Protein AF-A0A484NL44-F1 (afdb_monomer_lite)

Sequence (952 aa):
MLAKSSASPAGVNARIGVAIELWNLRDSLNALLQILFDLRLPQKNQSALGDEMNHSQSCSLVPGSISFALISYIIIKAGFGYLGLGSRFGLEWMTTTKMITHIKDKNLEWKCKVRVVEKRNIKDSQFSPNKYRPYILQDQEGTKVFAMANSRDIDQVDRVLDLNKTYNISNAVVLPSKYNVPPPSPHYKYIWMLSRQTYIEKAPESDQIEILNGQEDTVTTFYDFYNLIRTKTPINFMAVVLEKMPREYISVRETAKTAYDFTIVNEDMKPMLLTLWGDFAIYQGKEIICVLDSGRFPIFLGKRVIVNNFNGVSLSTRFDSMFEVNPTNSKSESLKKWRDDSIDLLKRYINLKTYKNALIALAYPPGQPKTKVVDIPEMNIQEKGVWVEVDMRIIDDVASFYIGCDYCNRKVCGPEGGNYRCLDCGNPHARAEKKYKIEVELTDETGQIVGTIFDEDFNRLLQITNTIHRSGSIDIAKLQAKLDGKKFFCEVRLDRRQFPGKSKQTYTINGVCENVKVSQSVGVQGNGFEHNMRLAPVITEEVTLSLEELIRKLIVEVDEEPSVGEDAFVWLATLIPVTADVVNARFTFETLTASSGSTLHYPAHNVFLKQIDKCLRHLQKQAKPTGIELAENEFILHVEGTATSQRVVRHIGGTSWPGRLTLTNYALYFEASGIISYEDALRLDLSKDNDQSVNPVATGLWGAPLFDKAIVYQSSQLQGVVLEFPEITSSTRREHWLALVKEIMLLHKFMMNFEVQSQVESWEMHARIILGIIRLHAAREMLRSSPPLPKGFLIFNLLDELPKGDYVLKELAGSLKMHNIYHPCSASSILKTVSVSQPSTSSTETEMIMDDAKGSSSPLLALPENVSSLEDAIFQAREEEKEINVAKATVQGVREEGIAHNILALQGLVKPFGALVPRFQEIIAREKAKNHFHGSCDNPSNNIHASLIIKF

Foldseek 3Di:
DDDDDDDDDDDDDDPDDDDPPPPPVVVVVVVVVVVVVPDDDDDDDDDDDDDDDDDDDDDDDDDDDDDDPVVVVVVVVPPPPDDDDDDDDDDPPCQDADALLPDAQPDQKHKHKWAFADWAFWAADPPDRKIKTWTWIAGLVRDIAIEIEIRVACVVVVVQHDHQFIKIKIDWRKAFQPDPDCGPHNSRGIYTYDHPRIDIGTDDPVPRRDDPDDPPQPADDLLCLLVQQPVQFFHKHKWWWQDKDLFQWADDPNDTWGKIWTWTDFPLGQIAIEIETHRCCVPVVVVQVVQVVVVDTKMKIKTRWGWHCPLATYIYDDSPIDMDIQDPDPVSVVRVVSCVVCVVVSVVCVVVVNNSLNNCSNVVLVPFDADDPVCVVVDPQAGFFHKHKWQKDFPDQFFDWAWAWPPNRHGDLDDAQDFAQDPRRRRHGTGTHTKTWTWMWTDDPNGIDIAIEIRSVVVVLCVVQVQDDPPPTGRSVSSRVSSPPWIWMWTKGWDPDDDPPDPDTYIYIHNIDTPDPPPDDDDDDDDDDDDDDDDDDDDDDPVVVVVVVVVVVVVDDDDDDDWQAQVNQLVVQPQFVQQAHNLQRSLSQCLLCVPPPRIHDPSSSVLLSVLLLVLLVVQLPDDDFPPDDADPLKGWLDKAQPPPHAWKWKADQQDIFTFMWTDILFWIWTWGDDPPHTDGTDTDTLQDDPAWDKDFFAQDNRGPRDHRFWIWIDDPVDDIIIIGDDDDPDNVVVQLVSLLSVLSNQLSVLCVVLVVPDPLLSLLSSLNQSSLSSSLSSQCVSPVVDRDRSLSRRNRSVLVPFDLSVVLSVLVSVVSVDDCSPPCSGSNNVCVVSNPDDDDDDDDDPDPPPDDDDDDDDPPDDDDPSVVVSSVSSVVRVVVVVVVVVVVVVVVVVVVVPCVVVVVVVVVVCVVVVVCVVVVVVVVVVVVVVVVPDDDDDDDDDDDDPDPPPDD

Secondary structure (DSSP, 8-state):
---------------S--SSSSSHHHHHHHHHHHHTTS--PPP-------------------------TTHHHHHHHHSSSS-------------PBPPGGG--TT-SS-EEEEEEEEEPPPEE-SSSS-EEEEEEEE-TT--EEEEEEETTTHHHHHHH--TT-EEEEESPEEEE--SSSPPSSTT--EEEEE-TTSEEEEPPGGG----TT-----BPPGGGHHHHTTT---EEEEEEEEEE-S--EEEETTEEEEEEEEEEE-TT---EEEEEETHHHHTHHHHHHHHHHTT---EEEEEEEEEE-TTSSEEEEEEEEEEEES--SHHHHHHHHHHHHTHHHHHHHHHTTGGGGHHHHHH-GGGSPBPPGGGGGGS--SSS-EEEEEEEEE--SS--EEEEETTT--B--S-TT-EE--TTT--TTEEEEEEEEEEEEEE-SS-EEEEEEEHHHHHHHHHHTT---TTS---HHHHHHHHTT--EEEEEEE-----TT-----EEEEEEEE---------------------PPP--GGGHHHHHHHHHHTT-----S--B-HHHHHHHHHH-TTS--TTTHHHHHHHHHTTTTS-B-HHHHHHHHHHHHHHHHHHHTPPPPTT----TT--EEEEESSTTSPPEEEEETTEEEEEEEEEESSEEEEEEB-SSSBPPPEEEESSS-TT-EEEEEEE-GGG-S-EEEEEEEEETTEEEEEEE---SS-SHHHHHHHHHHHHHHHHHHHHHHTT---HHHHHHHHHHHHHHHHHHHHHHHHSTTSPPPGGGT-HHHHHHHSTTHHHHHHHHHHHHTSTTTTSTTSHHHHHHHHT--SPPP--------------S---S----HHHHHHHHHHHHHHHHHHHHHHHHHHHHHHHHTTTHHHHHHHHHHHHHHHTTHHHHHHHHHHHHHHTTS-----------S-SSSS--

Organism: NCBI:txid132261

pLDDT: mean 71.72, std 23.6, range [22.48, 96.69]

Radius of gyration: 41.07 Å; chains: 1; bounding box: 102×125×121 Å

Structure (mmCIF, N/CA/C/O backbone):
data_AF-A0A484NL44-F1
#
_entry.id   AF-A0A484NL44-F1
#
loop_
_atom_site.group_PDB
_atom_site.id
_atom_site.type_symbol
_atom_site.label_atom_id
_atom_site.label_alt_id
_atom_site.label_comp_id
_atom_site.label_asym_id
_atom_site.label_entity_id
_atom_site.label_seq_id
_atom_site.pdbx_PDB_ins_code
_atom_site.Cartn_x
_atom_site.Cartn_y
_atom_site.Cartn_z
_atom_site.occupancy
_atom_site.B_iso_or_equiv
_atom_site.auth_seq_id
_atom_site.auth_comp_id
_atom_site.auth_asym_id
_atom_site.auth_atom_id
_atom_site.pdbx_PDB_model_num
ATOM 1 N N . MET A 1 1 ? 40.157 16.122 43.565 1.00 31.53 1 MET A N 1
ATOM 2 C CA . MET A 1 1 ? 39.729 17.540 43.486 1.00 31.53 1 MET A CA 1
ATOM 3 C C . MET A 1 1 ? 38.414 17.546 42.719 1.00 31.53 1 MET A C 1
ATOM 5 O O . MET A 1 1 ? 38.421 16.986 41.641 1.00 31.53 1 MET A O 1
ATOM 9 N N . LEU A 1 2 ? 37.249 18.003 43.169 1.00 30.52 2 LEU A N 1
ATOM 10 C CA . LEU A 1 2 ? 36.794 18.826 44.295 1.00 30.52 2 LEU A CA 1
ATOM 11 C C . LEU A 1 2 ? 35.565 18.161 44.949 1.00 30.52 2 LEU A C 1
ATOM 13 O O . LEU A 1 2 ? 34.982 17.234 44.397 1.00 30.52 2 LEU A O 1
ATOM 17 N N . ALA A 1 3 ? 35.224 18.610 46.152 1.00 27.98 3 ALA A N 1
ATOM 18 C CA . ALA A 1 3 ? 34.407 17.907 47.131 1.00 27.98 3 ALA A CA 1
ATOM 19 C C . ALA A 1 3 ? 33.116 18.664 47.519 1.00 27.98 3 ALA A C 1
ATOM 21 O O . ALA A 1 3 ? 33.071 19.881 47.396 1.00 27.98 3 ALA A O 1
ATOM 22 N N . LYS A 1 4 ? 32.184 17.907 48.134 1.00 31.53 4 LYS A N 1
ATOM 23 C CA . LYS A 1 4 ? 31.184 18.269 49.178 1.00 31.53 4 LYS A CA 1
ATOM 24 C C . LYS A 1 4 ? 30.001 19.194 48.823 1.00 31.53 4 LYS A C 1
ATOM 26 O O . LYS A 1 4 ? 30.199 20.367 48.554 1.00 31.53 4 LYS A O 1
ATOM 31 N N . SER A 1 5 ? 28.771 18.732 49.098 1.00 27.69 5 SER A N 1
ATOM 32 C CA . SER A 1 5 ? 28.008 18.957 50.358 1.00 27.69 5 SER A CA 1
ATOM 33 C C . SER A 1 5 ? 26.664 18.175 50.296 1.00 27.69 5 SER A C 1
ATOM 35 O O . SER A 1 5 ? 26.014 18.140 49.261 1.00 27.69 5 SER A O 1
ATOM 37 N N . SER A 1 6 ? 26.421 17.195 51.179 1.00 27.61 6 SER A N 1
ATOM 38 C CA . SER A 1 6 ? 25.741 17.232 52.496 1.00 27.61 6 SER A CA 1
ATOM 39 C C . SER A 1 6 ? 24.201 17.257 52.458 1.00 27.61 6 SER A C 1
ATOM 41 O O . SER A 1 6 ? 23.618 18.302 52.197 1.00 27.61 6 SER A O 1
ATOM 43 N N . ALA A 1 7 ? 23.565 16.134 52.822 1.00 25.75 7 ALA A N 1
ATOM 44 C CA . ALA A 1 7 ? 22.659 16.000 53.981 1.00 25.75 7 ALA A CA 1
ATOM 45 C C . ALA A 1 7 ? 21.801 14.717 53.879 1.00 25.75 7 ALA A C 1
ATOM 47 O O . ALA A 1 7 ? 21.010 14.552 52.957 1.00 25.75 7 ALA A O 1
ATOM 48 N N . SER A 1 8 ? 21.950 13.822 54.858 1.00 25.67 8 SER A N 1
ATOM 49 C CA . SER A 1 8 ? 20.957 12.797 55.237 1.00 25.67 8 SER A CA 1
ATOM 50 C C . SER A 1 8 ? 20.012 13.388 56.307 1.00 25.67 8 SER A C 1
ATOM 52 O O . SER A 1 8 ? 20.437 14.362 56.937 1.00 25.67 8 SER A O 1
ATOM 54 N N . PRO A 1 9 ? 18.828 12.811 56.622 1.00 36.47 9 PRO A N 1
ATOM 55 C CA . PRO A 1 9 ? 18.808 11.554 57.388 1.00 36.47 9 PRO A CA 1
ATOM 56 C C . PRO A 1 9 ? 17.622 10.587 57.148 1.00 36.47 9 PRO A C 1
ATOM 58 O O . PRO A 1 9 ? 16.558 10.960 56.671 1.00 36.47 9 PRO A O 1
ATOM 61 N N . ALA A 1 10 ? 17.844 9.365 57.650 1.00 25.09 10 ALA A N 1
ATOM 62 C CA . ALA A 1 10 ? 16.883 8.406 58.212 1.00 25.09 10 ALA A CA 1
ATOM 63 C C . ALA A 1 10 ? 16.116 7.439 57.282 1.00 25.09 10 ALA A C 1
ATOM 65 O O . ALA A 1 10 ? 15.280 7.834 56.478 1.00 25.09 10 ALA A O 1
ATOM 66 N N . GLY A 1 11 ? 16.325 6.134 57.534 1.00 24.89 11 GLY A N 1
ATOM 67 C CA . GLY A 1 11 ? 15.317 5.094 57.291 1.00 24.89 11 GLY A CA 1
ATOM 68 C C . GLY A 1 11 ? 15.774 3.825 56.563 1.00 24.89 11 GLY A C 1
ATOM 69 O O . GLY A 1 11 ? 15.165 3.467 55.563 1.00 24.89 11 GLY A O 1
ATOM 70 N N . VAL A 1 12 ? 16.797 3.112 57.052 1.00 26.67 12 VAL A N 1
ATOM 71 C CA . VAL A 1 12 ? 17.104 1.735 56.609 1.00 26.67 12 VAL A CA 1
ATOM 72 C C . VAL A 1 12 ? 16.779 0.766 57.741 1.00 26.67 12 VAL A C 1
ATOM 74 O O . VAL A 1 12 ? 17.467 0.764 58.755 1.00 26.67 12 VAL A O 1
ATOM 77 N N . ASN A 1 13 ? 15.724 -0.033 57.558 1.00 27.53 13 ASN A N 1
ATOM 78 C CA . ASN A 1 13 ? 15.598 -1.414 58.041 1.00 27.53 13 ASN A CA 1
ATOM 79 C C . ASN A 1 13 ? 14.288 -2.025 57.517 1.00 27.53 13 ASN A C 1
ATOM 81 O O . ASN A 1 13 ? 13.225 -1.673 58.012 1.00 27.53 13 ASN A O 1
ATOM 85 N N . ALA A 1 14 ? 14.383 -2.916 56.518 1.00 26.62 14 ALA A N 1
ATOM 86 C CA . ALA A 1 14 ? 13.523 -4.099 56.326 1.00 26.62 14 ALA A CA 1
ATOM 87 C C . ALA A 1 14 ? 13.770 -4.735 54.941 1.00 26.62 14 ALA A C 1
ATOM 89 O O . ALA A 1 14 ? 13.032 -4.510 53.985 1.00 26.62 14 ALA A O 1
ATOM 90 N N . ARG A 1 15 ? 14.812 -5.563 54.825 1.00 32.97 15 ARG A N 1
ATOM 91 C CA . ARG A 1 15 ? 14.894 -6.619 53.804 1.00 32.97 15 ARG A CA 1
ATOM 92 C C . ARG A 1 15 ? 15.578 -7.831 54.421 1.00 32.97 15 ARG A C 1
ATOM 94 O O . ARG A 1 15 ? 16.782 -7.958 54.301 1.00 32.97 15 ARG A O 1
ATOM 101 N N . ILE A 1 16 ? 14.786 -8.659 55.098 1.00 34.94 16 ILE A N 1
ATOM 102 C CA . ILE A 1 16 ? 14.888 -10.121 55.247 1.00 34.94 16 ILE A CA 1
ATOM 103 C C . ILE A 1 16 ? 13.478 -10.529 55.703 1.00 34.94 16 ILE A C 1
ATOM 105 O O . ILE A 1 16 ? 13.016 -10.047 56.733 1.00 34.94 16 ILE A O 1
ATOM 109 N N . GLY A 1 17 ? 12.772 -11.342 54.912 1.00 33.56 17 GLY A N 1
ATOM 110 C CA . GLY A 1 17 ? 11.433 -11.827 55.273 1.00 33.56 17 GLY A CA 1
ATOM 111 C C . GLY A 1 17 ? 10.410 -11.891 54.138 1.00 33.56 17 GLY A C 1
ATOM 112 O O . GLY A 1 17 ? 9.257 -11.560 54.362 1.00 33.56 17 GLY A O 1
ATOM 113 N N . VAL A 1 18 ? 10.796 -12.303 52.926 1.00 31.62 18 VAL A N 1
ATOM 114 C CA . VAL A 1 18 ? 9.834 -12.744 51.895 1.00 31.62 18 VAL A CA 1
ATOM 115 C C . VAL A 1 18 ? 10.384 -14.014 51.250 1.00 31.62 18 VAL A C 1
ATOM 117 O O . VAL A 1 18 ? 10.932 -13.991 50.155 1.00 31.62 18 VAL A O 1
ATOM 120 N N . ALA A 1 19 ? 10.327 -15.118 51.994 1.00 32.00 19 ALA A N 1
ATOM 121 C CA . ALA A 1 19 ? 10.595 -16.463 51.474 1.00 32.00 19 ALA A CA 1
ATOM 122 C C . ALA A 1 19 ? 9.832 -17.580 52.222 1.00 32.00 19 ALA A C 1
ATOM 124 O O . ALA A 1 19 ? 10.074 -18.749 51.955 1.00 32.00 19 ALA A O 1
ATOM 125 N N . ILE A 1 20 ? 8.900 -17.259 53.135 1.00 32.75 20 ILE A N 1
ATOM 126 C CA . ILE A 1 20 ? 8.171 -18.266 53.944 1.00 32.75 20 ILE A CA 1
ATOM 127 C C . ILE A 1 20 ? 6.632 -18.186 53.776 1.00 32.75 20 ILE A C 1
ATOM 129 O O . ILE A 1 20 ? 5.900 -18.938 54.401 1.00 32.75 20 ILE A O 1
ATOM 133 N N . GLU A 1 21 ? 6.099 -17.379 52.851 1.00 31.91 21 GLU A N 1
ATOM 134 C CA . GLU A 1 21 ? 4.634 -17.273 52.639 1.00 31.91 21 GLU A CA 1
ATOM 135 C C . GLU A 1 21 ? 4.099 -17.843 51.312 1.00 31.91 21 GLU A C 1
ATOM 137 O O . GLU A 1 21 ? 2.914 -17.713 51.020 1.00 31.91 21 GLU A O 1
ATOM 142 N N . LEU A 1 22 ? 4.912 -18.552 50.521 1.00 32.06 22 LEU A N 1
ATOM 143 C CA . LEU A 1 22 ? 4.447 -19.180 49.267 1.00 32.06 22 LEU A CA 1
ATOM 144 C C . LEU A 1 22 ? 4.237 -20.700 49.339 1.00 32.06 22 LEU A C 1
ATOM 146 O O . LEU A 1 22 ? 3.951 -21.325 48.321 1.00 32.06 22 LEU A O 1
ATOM 150 N N . TRP A 1 23 ? 4.295 -21.294 50.535 1.00 29.88 23 TRP A N 1
ATOM 151 C CA . TRP A 1 23 ? 3.985 -22.718 50.736 1.00 29.88 23 TRP A CA 1
ATOM 152 C C . TRP A 1 23 ? 2.584 -22.973 51.330 1.00 29.88 23 TRP A C 1
ATOM 154 O O . TRP A 1 23 ? 1.973 -23.985 51.014 1.00 29.88 23 TRP A O 1
ATOM 164 N N . ASN A 1 24 ? 1.986 -22.014 52.053 1.00 35.97 24 ASN A N 1
ATOM 165 C CA . ASN A 1 24 ? 0.683 -22.201 52.725 1.00 35.97 24 ASN A CA 1
ATOM 166 C C . ASN A 1 24 ? -0.567 -21.830 51.894 1.00 35.97 24 ASN A C 1
ATOM 168 O O . ASN A 1 24 ? -1.696 -22.039 52.346 1.00 35.97 24 ASN A O 1
ATOM 172 N N . LEU A 1 25 ? -0.410 -21.317 50.667 1.00 34.81 25 LEU A N 1
ATOM 173 C CA . LEU A 1 25 ? -1.550 -21.014 49.784 1.00 34.81 25 LEU A CA 1
ATOM 174 C C . LEU A 1 25 ? -2.018 -22.213 48.942 1.00 34.81 25 LEU A C 1
ATOM 176 O O . LEU A 1 25 ? -3.128 -22.188 48.412 1.00 34.81 25 LEU A O 1
ATOM 180 N N . ARG A 1 26 ? -1.201 -23.269 48.825 1.00 37.72 26 ARG A N 1
ATOM 181 C CA . ARG A 1 26 ? -1.528 -24.458 48.021 1.00 37.72 26 ARG A CA 1
ATOM 182 C C . ARG A 1 26 ? -2.419 -25.450 48.774 1.00 37.72 26 ARG A C 1
ATOM 184 O O . ARG A 1 26 ? -3.341 -26.000 48.179 1.00 37.72 26 ARG A O 1
ATOM 191 N N . ASP A 1 27 ? -2.226 -25.581 50.084 1.00 37.44 27 ASP A N 1
ATOM 192 C CA . ASP A 1 27 ? -3.027 -26.486 50.920 1.00 37.44 27 ASP A CA 1
ATOM 193 C C . ASP A 1 27 ? -4.414 -25.914 51.252 1.00 37.44 27 ASP A C 1
ATOM 195 O O . ASP A 1 27 ? -5.400 -26.649 51.313 1.00 37.44 27 ASP A O 1
ATOM 199 N N . SER A 1 28 ? -4.532 -24.585 51.330 1.00 36.88 28 SER A N 1
ATOM 200 C CA . SER A 1 28 ? -5.816 -23.899 51.539 1.00 36.88 28 SER A CA 1
ATOM 201 C C . SER A 1 28 ? -6.739 -23.960 50.308 1.00 36.88 28 SER A C 1
ATOM 203 O O . SER A 1 28 ? -7.961 -23.958 50.447 1.00 36.88 28 SER A O 1
ATOM 205 N N . LEU A 1 29 ? -6.174 -24.053 49.095 1.00 36.88 29 LEU A N 1
ATOM 206 C CA . LEU A 1 29 ? -6.944 -24.170 47.849 1.00 36.88 29 LEU A CA 1
ATOM 207 C C . LEU A 1 29 ? -7.453 -25.601 47.602 1.00 36.88 29 LEU A C 1
ATOM 209 O O . LEU A 1 29 ? -8.553 -25.776 47.079 1.00 36.88 29 LEU A O 1
ATOM 213 N N . ASN A 1 30 ? -6.696 -26.617 48.027 1.00 37.78 30 ASN A N 1
ATOM 214 C CA . ASN A 1 30 ? -7.100 -28.021 47.910 1.00 37.78 30 ASN A CA 1
ATOM 215 C C . ASN A 1 30 ? -8.226 -28.392 48.894 1.00 37.78 30 ASN A C 1
ATOM 217 O O . ASN A 1 30 ? -9.120 -29.154 48.534 1.00 37.78 30 ASN A O 1
ATOM 221 N N . ALA A 1 31 ? -8.258 -27.792 50.090 1.00 37.31 31 ALA A N 1
ATOM 222 C CA . ALA A 1 31 ? -9.354 -27.987 51.046 1.00 37.31 31 ALA A CA 1
ATOM 223 C C . ALA A 1 31 ? -10.687 -27.362 50.573 1.00 37.31 31 ALA A C 1
ATOM 225 O O . ALA A 1 31 ? -11.758 -27.913 50.824 1.00 37.31 31 ALA A O 1
ATOM 226 N N . LEU A 1 32 ? -10.633 -26.245 49.836 1.00 34.03 32 LEU A N 1
ATOM 227 C CA . LEU A 1 32 ? -11.811 -25.575 49.263 1.00 34.03 32 LEU A CA 1
ATOM 228 C C . LEU A 1 32 ? -12.378 -26.299 48.031 1.00 34.03 32 LEU A C 1
ATOM 230 O O . LEU A 1 32 ? -13.590 -26.286 47.816 1.00 34.03 32 LEU A O 1
ATOM 234 N N . LEU A 1 33 ? -11.526 -26.966 47.248 1.00 36.69 33 LEU A N 1
ATOM 235 C CA . LEU A 1 33 ? -11.942 -27.770 46.093 1.00 36.69 33 LEU A CA 1
ATOM 236 C C . LEU A 1 33 ? -12.595 -29.101 46.494 1.00 36.69 33 LEU A C 1
ATOM 238 O O . LEU A 1 33 ? -13.498 -29.553 45.794 1.00 36.69 33 LEU A O 1
ATOM 242 N N . GLN A 1 34 ? -12.226 -29.677 47.643 1.00 35.62 34 GLN A N 1
ATOM 243 C CA . GLN A 1 34 ? -12.843 -30.908 48.147 1.00 35.62 34 GLN A CA 1
ATOM 244 C C . GLN A 1 34 ? -14.268 -30.676 48.684 1.00 35.62 34 GLN A C 1
ATOM 246 O O . GLN A 1 34 ? -15.159 -31.487 48.457 1.00 35.62 34 GLN A O 1
ATOM 251 N N . ILE A 1 35 ? -14.523 -29.518 49.305 1.00 38.25 35 ILE A N 1
ATOM 252 C CA . ILE A 1 35 ? -15.854 -29.135 49.816 1.00 38.25 35 ILE A CA 1
ATOM 253 C C . ILE A 1 35 ? -16.832 -28.805 48.671 1.00 38.25 35 ILE A C 1
ATOM 255 O O . ILE A 1 35 ? -18.041 -28.986 48.805 1.00 38.25 35 ILE A O 1
ATOM 259 N N . LEU A 1 36 ? -16.318 -28.366 47.517 1.00 35.72 36 LEU A N 1
ATOM 260 C CA . LEU A 1 36 ? -17.119 -28.087 46.321 1.00 35.72 36 LEU A CA 1
ATOM 261 C C . LEU A 1 36 ? -17.443 -29.340 45.484 1.00 35.72 36 LEU A C 1
ATOM 263 O O . LEU A 1 36 ? -18.300 -29.257 44.604 1.00 35.72 36 LEU A O 1
ATOM 267 N N . PHE A 1 37 ? -16.813 -30.489 45.757 1.00 33.00 37 PHE A N 1
ATOM 268 C CA . PHE A 1 37 ? -17.050 -31.739 45.021 1.00 33.00 37 PHE A CA 1
ATOM 269 C C . PHE A 1 37 ? -18.104 -32.659 45.675 1.00 33.00 37 PHE A C 1
ATOM 271 O O . PHE A 1 37 ? -18.729 -33.450 44.970 1.00 33.00 37 PHE A O 1
ATOM 278 N N . ASP A 1 38 ? -18.384 -32.498 46.975 1.00 33.22 38 ASP A N 1
ATOM 279 C CA . ASP A 1 38 ? -19.302 -33.371 47.736 1.00 33.22 38 ASP A CA 1
ATOM 280 C C . ASP A 1 38 ? -20.769 -32.891 47.794 1.00 33.22 38 ASP A C 1
ATOM 282 O O . ASP A 1 38 ? -21.631 -33.561 48.362 1.00 33.22 38 ASP A O 1
ATOM 286 N N . LEU A 1 39 ? -21.114 -31.767 47.155 1.00 30.91 39 LEU A N 1
ATOM 287 C CA . LEU A 1 39 ? -22.498 -31.278 47.067 1.00 30.91 39 LEU A CA 1
ATOM 288 C C . LEU A 1 39 ? -23.065 -31.448 45.653 1.00 30.91 39 LEU A C 1
ATOM 290 O O . LEU A 1 39 ? -23.254 -30.486 44.908 1.00 30.91 39 LEU A O 1
ATOM 294 N N . ARG A 1 40 ? -23.393 -32.694 45.293 1.00 29.22 40 ARG A N 1
ATOM 295 C CA . ARG A 1 40 ? -24.214 -33.014 44.115 1.00 29.22 40 ARG A CA 1
ATOM 296 C C . ARG A 1 40 ? -25.505 -33.712 44.549 1.00 29.22 40 ARG A C 1
ATOM 298 O O . ARG A 1 40 ? -25.526 -34.904 44.827 1.00 29.22 40 ARG A O 1
ATOM 305 N N . LEU A 1 41 ? -26.592 -32.942 44.595 1.00 29.50 41 LEU A N 1
ATOM 306 C CA . LEU A 1 41 ? -27.967 -33.438 44.730 1.00 29.50 41 LEU A CA 1
ATOM 307 C C . LEU A 1 41 ? -28.404 -34.195 43.460 1.00 29.50 41 LEU A C 1
ATOM 309 O O . LEU A 1 41 ? -28.203 -33.668 42.361 1.00 29.50 41 LEU A O 1
ATOM 313 N N . PRO A 1 42 ? -29.108 -35.337 43.577 1.00 28.02 42 PRO A N 1
ATOM 314 C CA . PRO A 1 42 ? -30.051 -35.798 42.571 1.00 28.02 42 PRO A CA 1
ATOM 315 C C . PRO A 1 42 ? -31.503 -35.437 42.932 1.00 28.02 42 PRO A C 1
ATOM 317 O O . PRO A 1 42 ? -31.855 -35.136 44.071 1.00 28.02 42 PRO A O 1
ATOM 320 N N . GLN A 1 43 ? -32.326 -35.405 41.889 1.00 27.95 43 GLN A N 1
ATOM 321 C CA . GLN A 1 43 ? -33.639 -34.777 41.801 1.00 27.95 43 GLN A CA 1
ATOM 322 C C . GLN A 1 43 ? -34.786 -35.492 42.543 1.00 27.95 43 GLN A C 1
ATOM 324 O O . GLN A 1 43 ? -34.807 -36.708 42.694 1.00 27.95 43 GLN A O 1
ATOM 329 N N . LYS A 1 44 ? -35.772 -34.656 42.906 1.00 27.16 44 LYS A N 1
ATOM 330 C CA . LYS A 1 44 ? -37.206 -34.883 43.176 1.00 27.16 44 LYS A CA 1
ATOM 331 C C . LYS A 1 44 ? -37.798 -36.265 42.842 1.00 27.16 44 LYS A C 1
ATOM 333 O O . LYS A 1 44 ? -37.783 -36.676 41.690 1.00 27.16 44 LYS A O 1
ATOM 338 N N . ASN A 1 45 ? -38.585 -36.776 43.794 1.00 25.73 45 ASN A N 1
ATOM 339 C CA . ASN A 1 45 ? -39.935 -37.289 43.539 1.00 25.73 45 ASN A CA 1
ATOM 340 C C . ASN A 1 45 ? -40.892 -36.825 44.655 1.00 25.73 45 ASN A C 1
ATOM 342 O O . ASN A 1 45 ? -40.527 -36.794 45.826 1.00 25.73 45 ASN A O 1
ATOM 346 N N . GLN A 1 46 ? -42.094 -36.397 44.260 1.00 27.95 46 GLN A N 1
ATOM 347 C CA . GLN A 1 46 ? -43.196 -35.976 45.132 1.00 27.95 46 GLN A CA 1
ATOM 348 C C . GLN A 1 46 ? -43.972 -37.194 45.654 1.00 27.95 46 GLN A C 1
ATOM 350 O O . GLN A 1 46 ? -44.264 -38.089 44.865 1.00 27.95 46 GLN A O 1
ATOM 355 N N . SER A 1 47 ? -44.397 -37.182 46.925 1.00 24.94 47 SER A N 1
ATOM 356 C CA . SER A 1 47 ? -45.802 -37.380 47.355 1.00 24.94 47 SER A CA 1
ATOM 357 C C . SER A 1 47 ? -45.947 -37.618 48.874 1.00 24.94 47 SER A C 1
ATOM 359 O O . SER A 1 47 ? -45.114 -38.270 49.487 1.00 24.94 47 SER A O 1
ATOM 361 N N . ALA A 1 48 ? -47.074 -37.115 49.403 1.00 26.95 48 ALA A N 1
ATOM 362 C CA . ALA A 1 48 ? -47.857 -37.584 50.561 1.00 26.95 48 ALA A CA 1
ATOM 363 C C . ALA A 1 48 ? -47.500 -37.177 52.022 1.00 26.95 48 ALA A C 1
ATOM 365 O O . ALA A 1 48 ? -46.540 -37.649 52.611 1.00 26.95 48 ALA A O 1
ATOM 366 N N . LEU A 1 49 ? -48.420 -36.357 52.567 1.00 24.94 49 LEU A N 1
ATOM 367 C CA . LEU A 1 49 ? -49.181 -36.446 53.838 1.00 24.94 49 LEU A CA 1
ATOM 368 C C . LEU A 1 49 ? -48.513 -36.515 55.234 1.00 24.94 49 LEU A C 1
ATOM 370 O O . LEU A 1 49 ? -47.876 -37.508 55.558 1.00 24.94 49 LEU A O 1
ATOM 374 N N . GLY A 1 50 ? -48.942 -35.551 56.079 1.00 24.66 50 GLY A N 1
ATOM 375 C CA . GLY A 1 50 ? -49.288 -35.661 57.519 1.00 24.66 50 GLY A CA 1
ATOM 376 C C . GLY A 1 50 ? -48.131 -35.849 58.508 1.00 24.66 50 GLY A C 1
ATOM 377 O O . GLY A 1 50 ? -47.116 -36.429 58.165 1.00 24.66 50 GLY A O 1
ATOM 378 N N . ASP A 1 51 ? -48.173 -35.460 59.777 1.00 25.48 51 ASP A N 1
ATOM 379 C CA . ASP A 1 51 ? -49.044 -34.660 60.646 1.00 25.48 51 ASP A CA 1
ATOM 380 C C . ASP A 1 51 ? -48.296 -34.617 62.015 1.00 25.48 51 ASP A C 1
ATOM 382 O O . ASP A 1 51 ? -47.375 -35.405 62.225 1.00 25.48 51 ASP A O 1
ATOM 386 N N . GLU A 1 52 ? -48.712 -33.744 62.941 1.00 25.56 52 GLU A N 1
ATOM 387 C CA . GLU A 1 52 ? -48.369 -33.715 64.392 1.00 25.56 52 GLU A CA 1
ATOM 388 C C . GLU A 1 52 ? -46.965 -33.213 64.824 1.00 25.56 52 GLU A C 1
ATOM 390 O O . GLU A 1 52 ? -45.920 -33.709 64.423 1.00 25.56 52 GLU A O 1
ATOM 395 N N . MET A 1 53 ? -46.850 -32.063 65.507 1.00 24.11 53 MET A N 1
ATOM 396 C CA . MET A 1 53 ? -47.169 -31.699 66.911 1.00 24.11 53 MET A CA 1
ATOM 397 C C . MET A 1 53 ? -46.139 -32.129 67.982 1.00 24.11 53 MET A C 1
ATOM 399 O O . MET A 1 53 ? -45.964 -33.300 68.276 1.00 24.11 53 MET A O 1
ATOM 403 N N . ASN A 1 54 ? -45.580 -31.096 68.634 1.00 24.30 54 ASN A N 1
ATOM 404 C CA . ASN A 1 54 ? -45.210 -30.962 70.055 1.00 24.30 54 ASN A CA 1
ATOM 405 C C . ASN A 1 54 ? -44.322 -32.024 70.740 1.00 24.30 54 ASN A C 1
ATOM 407 O O . ASN A 1 54 ? -44.769 -33.125 71.018 1.00 24.30 54 ASN A O 1
ATOM 411 N N . HIS A 1 55 ? -43.165 -31.600 71.273 1.00 28.39 55 HIS A N 1
ATOM 412 C CA . HIS A 1 55 ? -43.012 -31.400 72.727 1.00 28.39 55 HIS A CA 1
ATOM 413 C C . HIS A 1 55 ? -41.648 -30.806 73.125 1.00 28.39 55 HIS A C 1
ATOM 415 O O . HIS A 1 55 ? -40.586 -31.177 72.639 1.00 28.39 55 HIS A O 1
ATOM 421 N N . SER A 1 56 ? -41.730 -29.873 74.070 1.00 24.89 56 SER A N 1
ATOM 422 C CA . SER A 1 56 ? -40.675 -29.283 74.895 1.00 24.89 56 SER A CA 1
ATOM 423 C C . SER A 1 56 ? -40.237 -30.196 76.050 1.00 24.89 56 SER A C 1
ATOM 425 O O . SER A 1 56 ? -41.119 -30.833 76.624 1.00 24.89 56 SER A O 1
ATOM 427 N N . GLN A 1 57 ? -38.964 -30.127 76.478 1.00 25.94 57 GLN A N 1
ATOM 428 C CA . GLN A 1 57 ? -38.467 -30.129 77.886 1.00 25.94 57 GLN A CA 1
ATOM 429 C C . GLN A 1 57 ? -36.915 -30.187 77.894 1.00 25.94 57 GLN A C 1
ATOM 431 O O . GLN A 1 57 ? -36.335 -31.049 77.248 1.00 25.94 57 GLN A O 1
ATOM 436 N N . SER A 1 58 ? -36.196 -29.140 78.339 1.00 24.58 58 SER A N 1
ATOM 437 C CA . SER A 1 58 ? -35.739 -28.805 79.718 1.00 24.58 58 SER A CA 1
ATOM 438 C C . SER A 1 58 ? -34.605 -29.712 80.233 1.00 24.58 58 SER A C 1
ATOM 440 O O . SER A 1 58 ? -34.832 -30.899 80.423 1.00 24.58 58 SER A O 1
ATOM 442 N N . CYS A 1 59 ? -33.357 -29.247 80.385 1.00 22.80 59 CYS A N 1
ATOM 443 C CA . CYS A 1 59 ? -32.681 -28.743 81.615 1.00 22.80 59 CYS A CA 1
ATOM 444 C C . CYS A 1 59 ? -31.209 -29.246 81.506 1.00 22.80 59 CYS A C 1
ATOM 446 O O . CYS A 1 59 ? -31.010 -30.298 80.915 1.00 22.80 59 CYS A O 1
ATOM 448 N N . SER A 1 60 ? -30.106 -28.656 81.990 1.00 23.78 60 SER A N 1
ATOM 449 C CA . SER A 1 60 ? -29.830 -27.630 83.008 1.00 23.78 60 SER A CA 1
ATOM 450 C C . SER A 1 60 ? -28.294 -27.390 83.123 1.00 23.78 60 SER A C 1
ATOM 452 O O . SER A 1 60 ? -27.533 -28.302 82.816 1.00 23.78 60 SER A O 1
ATOM 454 N N . LEU A 1 61 ? -27.895 -26.228 83.687 1.00 25.17 61 LEU A N 1
ATOM 455 C CA . LEU A 1 61 ? -26.654 -25.917 84.467 1.00 25.17 61 LEU A CA 1
ATOM 456 C C . LEU A 1 61 ? -25.337 -25.426 83.778 1.00 25.17 61 LEU A C 1
ATOM 458 O O . LEU A 1 61 ? -24.410 -26.187 83.539 1.00 25.17 61 LEU A O 1
ATOM 462 N N . VAL A 1 62 ? -25.278 -24.106 83.501 1.00 25.20 62 VAL A N 1
ATOM 463 C CA . VAL A 1 62 ? -24.393 -22.991 84.011 1.00 25.20 62 VAL A CA 1
ATOM 464 C C . VAL A 1 62 ? -23.173 -23.348 84.925 1.00 25.20 62 VAL A C 1
ATOM 466 O O . VAL A 1 62 ? -23.342 -24.301 85.682 1.00 25.20 62 VAL A O 1
ATOM 469 N N . PRO A 1 63 ? -22.030 -22.579 85.029 1.00 38.03 63 PRO A N 1
ATOM 470 C CA . PRO A 1 63 ? -21.675 -21.216 84.525 1.00 38.03 63 PRO A CA 1
ATOM 471 C C . PRO A 1 63 ? -20.293 -21.036 83.830 1.00 38.03 63 PRO A C 1
ATOM 473 O O . PRO A 1 63 ? -19.363 -21.805 84.048 1.00 38.03 63 PRO A O 1
ATOM 476 N N . GLY A 1 64 ? -20.097 -19.903 83.128 1.00 25.28 64 GLY A N 1
ATOM 477 C CA . GLY A 1 64 ? -18.743 -19.407 82.814 1.00 25.28 64 GLY A CA 1
ATOM 478 C C . GLY A 1 64 ? -18.608 -18.268 81.789 1.00 25.28 64 GLY A C 1
ATOM 479 O O . GLY A 1 64 ? -18.070 -18.481 80.716 1.00 25.28 64 GLY A O 1
ATOM 480 N N . SER A 1 65 ? -19.053 -17.063 82.155 1.00 27.86 65 SER A N 1
ATOM 481 C CA . SER A 1 65 ? -18.430 -15.756 81.844 1.00 27.86 65 SER A CA 1
ATOM 482 C C . SER A 1 65 ? -18.193 -15.274 80.388 1.00 27.86 65 SER A C 1
ATOM 484 O O . SER A 1 65 ? -17.216 -15.612 79.737 1.00 27.86 65 SER A O 1
ATOM 486 N N . ILE A 1 66 ? -19.025 -14.299 79.986 1.00 38.28 66 ILE A N 1
ATOM 487 C CA . ILE A 1 66 ? -18.668 -13.023 79.316 1.00 38.28 66 ILE A CA 1
ATOM 488 C C . ILE A 1 66 ? -17.807 -13.111 78.032 1.00 38.28 66 ILE A C 1
ATOM 490 O O . ILE A 1 66 ? -16.589 -12.982 78.099 1.00 38.28 66 ILE A O 1
ATOM 494 N N . SER A 1 67 ? -18.456 -13.183 76.852 1.00 37.09 67 SER A N 1
ATOM 495 C CA . SER A 1 67 ? -17.989 -12.544 75.586 1.00 37.09 67 SER A CA 1
ATOM 496 C C . SER A 1 67 ? -18.962 -12.623 74.380 1.00 37.09 67 SER A C 1
ATOM 498 O O . SER A 1 67 ? -18.527 -12.618 73.234 1.00 37.09 67 SER A O 1
ATOM 500 N N . PHE A 1 68 ? -20.290 -12.650 74.571 1.00 32.81 68 PHE A N 1
ATOM 501 C CA . PHE A 1 68 ? -21.237 -12.754 73.434 1.00 32.81 68 PHE A CA 1
ATOM 502 C C . PHE A 1 68 ? -21.889 -11.440 72.964 1.00 32.81 68 PHE A C 1
ATOM 504 O O . PHE A 1 68 ? -22.516 -11.413 71.908 1.00 32.81 68 PHE A O 1
ATOM 511 N N . ALA A 1 69 ? -21.698 -10.319 73.667 1.00 38.47 69 ALA A N 1
ATOM 512 C CA . ALA A 1 69 ? -22.323 -9.046 73.282 1.00 38.47 69 ALA A CA 1
ATOM 513 C C . ALA A 1 69 ? -21.584 -8.279 72.159 1.00 38.47 69 ALA A C 1
ATOM 515 O O . ALA A 1 69 ? -22.171 -7.384 71.557 1.00 38.47 69 ALA A O 1
ATOM 516 N N . LEU A 1 70 ? -20.335 -8.636 71.824 1.00 36.88 70 LEU A N 1
ATOM 517 C CA . LEU A 1 70 ? -19.570 -7.974 70.749 1.00 36.88 70 LEU A CA 1
ATOM 518 C C . LEU A 1 70 ? -19.683 -8.689 69.387 1.00 36.88 70 LEU A C 1
ATOM 520 O O . LEU A 1 70 ? -19.489 -8.072 68.343 1.00 36.88 70 LEU A O 1
ATOM 524 N N . ILE A 1 71 ? -20.047 -9.976 69.387 1.00 36.47 71 ILE A N 1
ATOM 525 C CA . ILE A 1 71 ? -20.149 -10.803 68.173 1.00 36.47 71 ILE A CA 1
ATOM 526 C C . ILE A 1 71 ? -21.515 -10.617 67.486 1.00 36.47 71 ILE A C 1
ATOM 528 O O . ILE A 1 71 ? -21.588 -10.580 66.257 1.00 36.47 71 ILE A O 1
ATOM 532 N N . SER A 1 72 ? -22.583 -10.351 68.246 1.00 33.78 72 SER A N 1
ATOM 533 C CA . SER A 1 72 ? -23.918 -10.080 67.686 1.00 33.78 72 SER A CA 1
ATOM 534 C C . SER A 1 72 ? -24.022 -8.738 66.943 1.00 33.78 72 SER A C 1
ATOM 536 O O . SER A 1 72 ? -24.857 -8.602 66.053 1.00 33.78 72 SER A O 1
ATOM 538 N N . TYR A 1 73 ? -23.156 -7.758 67.234 1.00 36.59 73 TYR A N 1
ATOM 539 C CA . TYR A 1 73 ? -23.146 -6.468 66.524 1.00 36.59 73 TYR A CA 1
ATOM 540 C C . TYR A 1 73 ? -22.362 -6.514 65.196 1.00 36.59 73 TYR A C 1
ATOM 542 O O . TYR A 1 73 ? -22.651 -5.749 64.277 1.00 36.59 73 TYR A O 1
ATOM 550 N N . ILE A 1 74 ? -21.407 -7.441 65.052 1.00 39.25 74 ILE A N 1
ATOM 551 C CA . ILE A 1 74 ? -20.572 -7.565 63.843 1.00 39.25 74 ILE A CA 1
ATOM 552 C C . ILE A 1 74 ? -21.228 -8.483 62.796 1.00 39.25 74 ILE A C 1
ATOM 554 O O . ILE A 1 74 ? -21.163 -8.190 61.601 1.00 39.25 74 ILE A O 1
ATOM 558 N N . ILE A 1 75 ? -21.955 -9.527 63.213 1.00 36.00 75 ILE A N 1
ATOM 559 C CA . ILE A 1 75 ? -22.625 -10.452 62.278 1.00 36.00 75 ILE A CA 1
ATOM 560 C C . ILE A 1 75 ? -23.837 -9.798 61.578 1.00 36.00 75 ILE A C 1
ATOM 562 O O . ILE A 1 75 ? -24.099 -10.087 60.412 1.00 36.00 75 ILE A O 1
ATOM 566 N N . ILE A 1 76 ? -24.510 -8.827 62.208 1.00 38.28 76 ILE A N 1
ATOM 567 C CA . ILE A 1 76 ? -25.659 -8.125 61.600 1.00 38.28 76 ILE A CA 1
ATOM 568 C C . ILE A 1 76 ? -25.228 -7.100 60.528 1.00 38.28 76 ILE A C 1
ATOM 570 O O . ILE A 1 76 ? -26.013 -6.790 59.633 1.00 38.28 76 ILE A O 1
ATOM 574 N N . LYS A 1 77 ? -23.972 -6.620 60.529 1.00 33.44 77 LYS A N 1
ATOM 575 C CA . LYS A 1 77 ? -23.481 -5.656 59.519 1.00 33.44 77 LYS A CA 1
ATOM 576 C C . LYS A 1 77 ? -22.694 -6.267 58.355 1.00 33.44 77 LYS A C 1
ATOM 578 O O . LYS A 1 77 ? -22.528 -5.594 57.343 1.00 33.44 77 LYS A O 1
ATOM 583 N N . ALA A 1 78 ? -22.239 -7.516 58.465 1.00 35.66 78 ALA A N 1
ATOM 584 C CA . ALA A 1 78 ? -21.453 -8.175 57.416 1.00 35.66 78 ALA A CA 1
ATOM 585 C C . ALA A 1 78 ? -22.271 -9.122 56.507 1.00 35.66 78 ALA A C 1
ATOM 587 O O . ALA A 1 78 ? -21.816 -9.455 55.417 1.00 35.66 78 ALA A O 1
ATOM 588 N N . GLY A 1 79 ? -23.484 -9.528 56.908 1.00 30.92 79 GLY A N 1
ATOM 589 C CA . GLY A 1 79 ? -24.301 -10.511 56.175 1.00 30.92 79 GLY A CA 1
ATOM 590 C C . GLY A 1 79 ? -25.280 -9.966 55.122 1.00 30.92 79 GLY A C 1
ATOM 591 O O . GLY A 1 79 ? -25.875 -10.755 54.400 1.00 30.92 79 GLY A O 1
ATOM 592 N N . PHE A 1 80 ? -25.460 -8.646 54.994 1.00 32.72 80 PHE A N 1
ATOM 593 C CA . PHE A 1 80 ? -26.479 -8.051 54.102 1.00 32.72 80 PHE A CA 1
ATOM 594 C C . PHE A 1 80 ? -25.968 -7.633 52.706 1.00 32.72 80 PHE A C 1
ATOM 596 O O . PHE A 1 80 ? -26.683 -6.970 51.960 1.00 32.72 80 PHE A O 1
ATOM 603 N N . GLY A 1 81 ? -24.740 -8.012 52.331 1.00 32.12 81 GLY A N 1
ATOM 604 C CA . GLY A 1 81 ? -24.127 -7.617 51.053 1.00 32.12 81 GLY A CA 1
ATOM 605 C C . GLY A 1 81 ? -24.286 -8.601 49.888 1.00 32.12 81 GLY A C 1
ATOM 606 O O . GLY A 1 81 ? -23.990 -8.233 48.756 1.00 32.12 81 GLY A O 1
ATOM 607 N N . TYR A 1 82 ? -24.726 -9.838 50.122 1.00 33.03 82 TYR A N 1
ATOM 608 C CA . TYR A 1 82 ? -24.778 -10.872 49.084 1.00 33.03 82 TYR A CA 1
ATOM 609 C C . TYR A 1 82 ? -25.937 -11.832 49.348 1.00 33.03 82 TYR A C 1
ATOM 611 O O . TYR A 1 82 ? -25.768 -12.803 50.070 1.00 33.03 82 TYR A O 1
ATOM 619 N N . LEU A 1 83 ? -27.108 -11.530 48.783 1.00 30.47 83 LEU A N 1
ATOM 620 C CA . LEU A 1 83 ? -28.134 -12.472 48.311 1.00 30.47 83 LEU A CA 1
ATOM 621 C C . LEU A 1 83 ? -29.311 -11.638 47.787 1.00 30.47 83 LEU A C 1
ATOM 623 O O . LEU A 1 83 ? -30.166 -11.172 48.536 1.00 30.47 83 LEU A O 1
ATOM 627 N N . GLY A 1 84 ? -29.326 -11.416 46.473 1.00 33.34 84 GLY A N 1
ATOM 628 C CA . GLY A 1 84 ? -30.487 -10.884 45.776 1.00 33.34 84 GLY A CA 1
ATOM 629 C C . GLY A 1 84 ? -31.582 -11.944 45.718 1.00 33.34 84 GLY A C 1
ATOM 630 O O . GLY A 1 84 ? -31.549 -12.821 44.861 1.00 33.34 84 GLY A O 1
ATOM 631 N N . LEU A 1 85 ? -32.560 -11.840 46.614 1.00 30.47 85 LEU A N 1
ATOM 632 C CA . LEU A 1 85 ? -33.875 -12.455 46.471 1.00 30.47 85 LEU A CA 1
ATOM 633 C C . LEU A 1 85 ? -34.911 -11.344 46.614 1.00 30.47 85 LEU A C 1
ATOM 635 O O . LEU A 1 85 ? -35.075 -10.746 47.674 1.00 30.47 85 LEU A O 1
ATOM 639 N N . GLY A 1 86 ? -35.561 -11.033 45.495 1.00 31.70 86 GLY A N 1
ATOM 640 C CA . GLY A 1 86 ? -36.598 -10.021 45.415 1.00 31.70 86 GLY A CA 1
ATOM 641 C C . GLY A 1 86 ? -37.840 -10.438 46.193 1.00 31.70 86 GLY A C 1
ATOM 642 O O . GLY A 1 86 ? -38.565 -11.342 45.786 1.00 31.70 86 GLY A O 1
ATOM 643 N N . SER A 1 87 ? -38.133 -9.708 47.262 1.00 28.77 87 SER A N 1
ATOM 644 C CA . SER A 1 87 ? -39.490 -9.538 47.764 1.00 28.77 87 SER A CA 1
ATOM 645 C C . SER A 1 87 ? -40.043 -8.225 47.213 1.00 28.77 87 SER A C 1
ATOM 647 O O . SER A 1 87 ? -39.538 -7.146 47.519 1.00 28.77 87 SER A O 1
ATOM 649 N N . ARG A 1 88 ? -41.081 -8.344 46.378 1.00 33.47 88 ARG A N 1
ATOM 650 C CA . ARG A 1 88 ? -41.945 -7.258 45.903 1.00 33.47 88 ARG A CA 1
ATOM 651 C C . ARG A 1 88 ? -42.461 -6.433 47.088 1.00 33.47 88 ARG A C 1
ATOM 653 O O . ARG A 1 88 ? -43.439 -6.825 47.709 1.00 33.47 88 ARG A O 1
ATOM 660 N N . PHE A 1 89 ? -41.854 -5.283 47.343 1.00 29.53 89 PHE A N 1
ATOM 661 C CA . PHE A 1 89 ? -42.506 -4.144 47.983 1.00 29.53 89 PHE A CA 1
ATOM 662 C C . PHE A 1 89 ? -41.985 -2.880 47.304 1.00 29.53 89 PHE A C 1
ATOM 664 O O . PHE A 1 89 ? -40.783 -2.626 47.267 1.00 29.53 89 PHE A O 1
ATOM 671 N N . GLY A 1 90 ? -42.908 -2.157 46.668 1.00 35.62 90 GLY A N 1
ATOM 672 C CA . GLY A 1 90 ? -42.626 -0.950 45.908 1.00 35.62 90 GLY A CA 1
ATOM 673 C C . GLY A 1 90 ? -42.093 0.155 46.809 1.00 35.62 90 GLY A C 1
ATOM 674 O O . GLY A 1 90 ? -42.779 0.593 47.724 1.00 35.62 90 GLY A O 1
ATOM 675 N N . LEU A 1 91 ? -40.881 0.603 46.503 1.00 30.22 91 LEU A N 1
ATOM 676 C CA . LEU A 1 91 ? -40.318 1.885 46.899 1.00 30.22 91 LEU A CA 1
ATOM 677 C C . LEU A 1 91 ? -39.521 2.372 45.684 1.00 30.22 91 LEU A C 1
ATOM 679 O O . LEU A 1 91 ? -38.361 2.008 45.492 1.00 30.22 91 LEU A O 1
ATOM 683 N N . GLU A 1 92 ? -40.183 3.140 44.815 1.00 34.38 92 GLU A N 1
ATOM 684 C CA . GLU A 1 92 ? -39.513 4.015 43.854 1.00 34.38 92 GLU A CA 1
ATOM 685 C C . GLU A 1 92 ? -38.714 5.047 44.652 1.00 34.38 92 GLU A C 1
ATOM 687 O O . GLU A 1 92 ? -39.208 6.112 45.022 1.00 34.38 92 GLU A O 1
ATOM 692 N N . TRP A 1 93 ? -37.455 4.737 44.944 1.00 34.28 93 TRP A N 1
ATOM 693 C CA . TRP A 1 93 ? -36.490 5.765 45.297 1.00 34.28 93 TRP A CA 1
ATOM 694 C C . TRP A 1 93 ? -36.277 6.592 44.031 1.00 34.28 93 TRP A C 1
ATOM 696 O O . TRP A 1 93 ? -35.538 6.192 43.129 1.00 34.28 93 TRP A O 1
ATOM 706 N N . MET A 1 94 ? -36.997 7.711 43.925 1.00 37.78 94 MET A N 1
ATOM 707 C CA . MET A 1 94 ? -36.842 8.691 42.855 1.00 37.78 94 MET A CA 1
ATOM 708 C C . MET A 1 94 ? -35.407 9.227 42.879 1.00 37.78 94 MET A C 1
ATOM 710 O O . MET A 1 94 ? -35.108 10.238 43.515 1.00 37.78 94 MET A O 1
ATOM 714 N N . THR A 1 95 ? -34.495 8.552 42.178 1.00 55.97 95 THR A N 1
ATOM 715 C CA . THR A 1 95 ? -33.194 9.120 41.833 1.00 55.97 95 THR A CA 1
ATOM 716 C C . THR A 1 95 ? -33.486 10.312 40.935 1.00 55.97 95 THR A C 1
ATOM 718 O O . THR A 1 95 ? -33.822 10.169 39.759 1.00 55.97 95 THR A O 1
ATOM 721 N N . THR A 1 96 ? -33.439 11.504 41.526 1.00 68.56 96 THR A N 1
ATOM 722 C CA . THR A 1 96 ? -33.712 12.763 40.838 1.00 68.56 96 THR A CA 1
ATOM 723 C C . THR A 1 96 ? -32.774 12.856 39.641 1.00 68.56 96 THR A C 1
ATOM 725 O O . THR A 1 96 ? -31.562 12.661 39.780 1.00 68.56 96 THR A O 1
ATOM 728 N N . THR A 1 97 ? -33.334 13.094 38.453 1.00 83.56 97 THR A N 1
ATOM 729 C CA . THR A 1 97 ? -32.532 13.198 37.229 1.00 83.56 97 THR A CA 1
ATOM 730 C C . THR A 1 97 ? -31.608 14.407 37.358 1.00 83.56 97 THR A C 1
ATOM 732 O O . THR A 1 97 ? -32.065 15.518 37.614 1.00 83.56 97 THR A O 1
ATOM 735 N N . LYS A 1 98 ? -30.300 14.185 37.228 1.00 89.75 98 LYS A N 1
ATOM 736 C CA . LYS A 1 98 ? -29.255 15.209 37.333 1.00 89.75 98 LYS A CA 1
ATOM 737 C C . LYS A 1 98 ? -28.818 15.650 35.938 1.00 89.75 98 LYS A C 1
ATOM 739 O O . LYS A 1 98 ? -28.809 14.837 35.016 1.00 89.75 98 LYS A O 1
ATOM 744 N N . MET A 1 99 ? -28.393 16.906 35.814 1.00 91.38 99 MET A N 1
ATOM 745 C CA . MET A 1 99 ? -27.659 17.400 34.642 1.00 91.38 99 MET A CA 1
ATOM 746 C C . MET A 1 99 ? -26.222 16.872 34.642 1.00 91.38 99 MET A C 1
ATOM 748 O O . MET A 1 99 ? -25.687 16.519 35.702 1.00 91.38 99 MET A O 1
ATOM 752 N N . ILE A 1 100 ? -25.580 16.841 33.470 1.00 92.69 100 ILE A N 1
ATOM 753 C CA . ILE A 1 100 ? -24.209 16.331 33.316 1.00 92.69 100 ILE A CA 1
ATOM 754 C C . ILE A 1 100 ? -23.256 17.078 34.252 1.00 92.69 100 ILE A C 1
ATOM 756 O O . ILE A 1 100 ? -22.457 16.450 34.945 1.00 92.69 100 ILE A O 1
ATOM 760 N N . THR A 1 101 ? -23.391 18.402 34.347 1.00 90.31 101 THR A N 1
ATOM 761 C CA . THR A 1 101 ? -22.573 19.295 35.189 1.00 90.31 101 THR A CA 1
ATOM 762 C C . THR A 1 101 ? -22.510 18.881 36.666 1.00 90.31 101 THR A C 1
ATOM 764 O O . THR A 1 101 ? -21.500 19.117 37.337 1.00 90.31 101 THR A O 1
ATOM 767 N N . HIS A 1 102 ? -23.548 18.213 37.175 1.00 89.50 102 HIS A N 1
ATOM 768 C CA . HIS A 1 102 ? -23.660 17.781 38.570 1.00 89.50 102 HIS A CA 1
ATOM 769 C C . HIS A 1 102 ? -23.124 16.362 38.833 1.00 89.50 102 HIS A C 1
ATOM 771 O O . HIS A 1 102 ? -23.117 15.902 39.980 1.00 89.50 102 HIS A O 1
ATOM 777 N N . ILE A 1 103 ? -22.647 15.656 37.804 1.00 89.56 103 ILE A N 1
ATOM 778 C CA . ILE A 1 103 ? -22.155 14.277 37.904 1.00 89.56 103 ILE A CA 1
ATOM 779 C C . ILE A 1 103 ? -20.624 14.264 38.021 1.00 89.56 103 ILE A C 1
ATOM 781 O O . ILE A 1 103 ? -19.927 14.723 37.120 1.00 89.56 103 ILE A O 1
ATOM 785 N N . LYS A 1 104 ? -20.097 13.734 39.135 1.00 86.56 104 LYS A N 1
ATOM 786 C CA . LYS A 1 104 ? -18.657 13.674 39.469 1.00 86.56 104 LYS A CA 1
ATOM 787 C C . LYS A 1 104 ? -18.257 12.266 39.942 1.00 86.56 104 LYS A C 1
ATOM 789 O O . LYS A 1 104 ? -19.126 11.448 40.234 1.00 86.56 104 LYS A O 1
ATOM 794 N N . ASP A 1 105 ? -16.955 12.000 40.046 1.00 77.88 105 ASP A N 1
ATOM 795 C CA . ASP A 1 105 ? -16.338 10.687 40.338 1.00 77.88 105 ASP A CA 1
ATOM 796 C C . ASP A 1 105 ? -16.745 10.020 41.669 1.00 77.88 105 ASP A C 1
ATOM 798 O O . ASP A 1 105 ? -16.606 8.809 41.817 1.00 77.88 105 ASP A O 1
ATOM 802 N N . LYS A 1 106 ? -17.287 10.778 42.629 1.00 72.38 106 LYS A N 1
ATOM 803 C CA . LYS A 1 106 ? -17.740 10.273 43.942 1.00 72.38 106 LYS A CA 1
ATOM 804 C C . LYS A 1 106 ? -19.252 10.043 44.055 1.00 72.38 106 LYS A C 1
ATOM 806 O O . LYS A 1 106 ? -19.736 9.698 45.132 1.00 72.38 106 LYS A O 1
ATOM 811 N N . ASN A 1 107 ? -20.014 10.250 42.983 1.00 73.31 107 ASN A N 1
ATOM 812 C CA . ASN A 1 107 ? -21.463 10.059 43.013 1.00 73.31 107 ASN A CA 1
ATOM 813 C C . ASN A 1 107 ? -21.802 8.565 42.885 1.00 73.31 107 ASN A C 1
ATOM 815 O O . ASN A 1 107 ? -21.751 8.021 41.786 1.00 73.31 107 ASN A O 1
ATOM 819 N N . LEU A 1 108 ? -22.178 7.923 43.997 1.00 64.19 108 LEU A N 1
ATOM 820 C CA . LEU A 1 108 ? -22.555 6.501 44.034 1.00 64.19 108 LEU A CA 1
ATOM 821 C C . LEU A 1 108 ? -23.917 6.221 43.371 1.00 64.19 108 LEU A C 1
ATOM 823 O O . LEU A 1 108 ? -24.131 5.123 42.875 1.00 64.19 108 LEU A O 1
ATOM 827 N N . GLU A 1 109 ? -24.803 7.222 43.294 1.00 76.00 109 GLU A N 1
ATOM 828 C CA . GLU A 1 109 ? -26.121 7.106 42.658 1.00 76.00 109 GLU A CA 1
ATOM 829 C C . GLU A 1 109 ? -26.470 8.365 41.847 1.00 76.00 109 GLU A C 1
ATOM 831 O O . GLU A 1 109 ? -26.517 9.502 42.349 1.00 76.00 109 GLU A O 1
ATOM 836 N N . TRP A 1 110 ? -26.700 8.173 40.549 1.00 90.06 110 TRP A N 1
ATOM 837 C CA . TRP A 1 110 ? -27.124 9.225 39.633 1.00 90.06 110 TRP A CA 1
ATOM 838 C C . TRP A 1 110 ? -27.900 8.644 38.451 1.00 90.06 110 TRP A C 1
ATOM 840 O O . TRP A 1 110 ? -27.604 7.548 37.981 1.00 90.06 110 TRP A O 1
ATOM 850 N N . LYS A 1 111 ? -28.875 9.416 37.966 1.00 92.25 111 LYS A N 1
ATOM 851 C CA . LYS A 1 111 ? -29.599 9.197 36.711 1.00 92.25 111 LYS A CA 1
ATOM 852 C C . LYS A 1 111 ? -29.498 10.481 35.896 1.00 92.25 111 LYS A C 1
ATOM 854 O O . LYS A 1 111 ? -29.668 11.560 36.457 1.00 92.25 111 LYS A O 1
ATOM 859 N N . CYS A 1 112 ? -29.191 10.383 34.610 1.00 94.06 112 CYS A N 1
ATOM 860 C CA . CYS A 1 112 ? -29.076 11.526 33.710 1.00 94.06 112 CYS A CA 1
ATOM 861 C C . CYS A 1 112 ? -29.826 11.246 32.413 1.00 94.06 112 CYS A C 1
ATOM 863 O O . CYS A 1 112 ? -29.635 10.191 31.807 1.00 94.06 112 CYS A O 1
ATOM 865 N N . LYS A 1 113 ? -30.659 12.195 31.984 1.00 94.94 113 LYS A N 1
ATOM 866 C CA . LYS A 1 113 ? -31.330 12.140 30.687 1.00 94.94 113 LYS A CA 1
ATOM 867 C C . LYS A 1 113 ? -30.424 12.796 29.650 1.00 94.94 113 LYS A C 1
ATOM 869 O O . LYS A 1 113 ? -30.100 13.975 29.767 1.00 94.94 113 LYS A O 1
ATOM 874 N N . VAL A 1 114 ? -30.013 12.028 28.648 1.00 95.00 114 VAL A N 1
ATOM 875 C CA . VAL A 1 114 ? -29.041 12.452 27.638 1.00 95.00 114 VAL A CA 1
ATOM 876 C C . VAL A 1 114 ? -29.438 11.997 26.242 1.00 95.00 114 VAL A C 1
ATOM 878 O O . VAL A 1 114 ? -30.020 10.935 26.047 1.00 95.00 114 VAL A O 1
ATOM 881 N N . ARG A 1 115 ? -29.089 12.790 25.238 1.00 93.31 115 ARG A N 1
ATOM 882 C CA . ARG A 1 115 ? -29.180 12.459 23.818 1.00 93.31 115 ARG A CA 1
ATOM 883 C C . ARG A 1 115 ? -27.827 11.988 23.311 1.00 93.31 115 ARG A C 1
ATOM 885 O O . ARG A 1 115 ? -26.806 12.601 23.621 1.00 93.31 115 ARG A O 1
ATOM 892 N N . VAL A 1 116 ? -27.814 10.941 22.491 1.00 91.88 116 VAL A N 1
ATOM 893 C CA . VAL A 1 116 ? -26.599 10.514 21.783 1.00 91.88 116 VAL A CA 1
ATOM 894 C C . VAL A 1 116 ? -26.350 11.470 20.617 1.00 91.88 116 VAL A C 1
ATOM 896 O O . VAL A 1 116 ? -27.062 11.434 19.615 1.00 91.88 116 VAL A O 1
ATOM 899 N N . VAL A 1 117 ? -25.345 12.335 20.749 1.00 88.19 117 VAL A N 1
ATOM 900 C CA . VAL A 1 117 ? -24.974 13.325 19.723 1.00 88.19 117 VAL A CA 1
ATOM 901 C C . VAL A 1 117 ? -23.981 12.745 18.732 1.00 88.19 117 VAL A C 1
ATOM 903 O O . VAL A 1 117 ? -24.098 12.974 17.533 1.00 88.19 117 VAL A O 1
ATOM 906 N N . GLU A 1 118 ? -22.999 11.987 19.219 1.00 86.94 118 GLU A N 1
ATOM 907 C CA . GLU A 1 118 ? -22.010 11.350 18.355 1.00 86.94 118 GLU A CA 1
ATOM 908 C C . GLU A 1 118 ? -21.730 9.922 18.795 1.00 86.94 118 GLU A C 1
ATOM 910 O O . GLU A 1 118 ? -21.581 9.630 19.983 1.00 86.94 118 GLU A O 1
ATOM 915 N N . LYS A 1 119 ? -21.558 9.054 17.801 1.00 87.44 119 LYS A N 1
ATOM 916 C CA . LYS A 1 119 ? -21.087 7.684 17.955 1.00 87.44 119 LYS A CA 1
ATOM 917 C C . LYS A 1 119 ? -19.820 7.533 17.121 1.00 87.44 119 LYS A C 1
ATOM 919 O O . LYS A 1 119 ? -19.886 7.414 15.901 1.00 87.44 119 LYS A O 1
ATOM 924 N N . ARG A 1 120 ? -18.654 7.612 17.763 1.00 85.94 120 ARG A N 1
ATOM 925 C CA . ARG A 1 120 ? -17.358 7.598 17.066 1.00 85.94 120 ARG A CA 1
ATOM 926 C C . ARG A 1 120 ? -16.904 6.161 16.790 1.00 85.94 120 ARG A C 1
ATOM 928 O O . ARG A 1 120 ? -17.436 5.211 17.371 1.00 85.94 120 ARG A O 1
ATOM 935 N N . ASN A 1 121 ? -15.933 6.010 15.891 1.00 83.62 121 ASN A N 1
ATOM 936 C CA . ASN A 1 121 ? -15.340 4.711 15.568 1.00 83.62 121 ASN A CA 1
ATOM 937 C C . ASN A 1 121 ? -14.592 4.121 16.774 1.00 83.62 121 ASN A C 1
ATOM 939 O O . ASN A 1 121 ? -14.091 4.856 17.631 1.00 83.62 121 ASN A O 1
ATOM 943 N N . ILE A 1 122 ? -14.546 2.788 16.827 1.00 85.38 122 ILE A N 1
ATOM 944 C CA . ILE A 1 122 ? -13.806 2.018 17.833 1.00 85.38 122 ILE A CA 1
ATOM 945 C C . ILE A 1 122 ? -12.316 2.353 17.709 1.00 85.38 122 ILE A C 1
ATOM 947 O O . ILE A 1 122 ? -11.803 2.405 16.600 1.00 85.38 122 ILE A O 1
ATOM 951 N N . LYS A 1 123 ? -11.633 2.577 18.834 1.00 81.56 123 LYS A N 1
ATOM 952 C CA . LYS A 1 123 ? -10.209 2.926 18.895 1.00 81.56 123 LYS A CA 1
ATOM 953 C C . LYS A 1 123 ? -9.424 1.914 19.713 1.00 81.56 123 LYS A C 1
ATOM 955 O O . LYS A 1 123 ? -9.935 1.383 20.698 1.00 81.56 123 LYS A O 1
ATOM 960 N N . ASP A 1 124 ? -8.162 1.717 19.353 1.00 77.94 124 ASP A N 1
ATOM 961 C CA . ASP A 1 124 ? -7.218 0.953 20.165 1.00 77.94 124 ASP A CA 1
ATOM 962 C C . ASP A 1 124 ? -6.784 1.754 21.404 1.00 77.94 124 ASP A C 1
ATOM 964 O O . ASP A 1 124 ? -6.602 2.978 21.357 1.00 77.94 124 ASP A O 1
ATOM 968 N N . SER A 1 125 ? -6.629 1.069 22.538 1.00 74.56 125 SER A N 1
ATOM 969 C CA . SER A 1 125 ? -6.063 1.661 23.750 1.00 74.56 125 SER A CA 1
ATOM 970 C C . SER A 1 125 ? -4.541 1.760 23.644 1.00 74.56 125 SER A C 1
ATOM 972 O O . SER A 1 125 ? -3.872 0.841 23.186 1.00 74.56 125 SER A O 1
ATOM 974 N N . GLN A 1 126 ? -3.973 2.867 24.125 1.00 66.12 126 GLN A N 1
ATOM 975 C CA . GLN A 1 126 ? -2.520 3.089 24.116 1.00 66.12 126 GLN A CA 1
ATOM 976 C C . GLN A 1 126 ? -1.768 2.231 25.146 1.00 66.12 126 GLN A C 1
ATOM 978 O O . GLN A 1 126 ? -0.564 2.040 25.021 1.00 66.12 126 GLN A O 1
ATOM 983 N N . PHE A 1 127 ? -2.466 1.732 26.171 1.00 66.31 127 PHE A N 1
ATOM 984 C CA . PHE A 1 127 ? -1.858 1.076 27.338 1.00 66.31 127 PHE A CA 1
ATOM 985 C C . PHE A 1 127 ? -2.284 -0.385 27.503 1.00 66.31 127 PHE A C 1
ATOM 987 O O . PHE A 1 127 ? -1.893 -1.046 28.461 1.00 66.31 127 PHE A O 1
ATOM 994 N N . SER A 1 128 ? -3.136 -0.888 26.612 1.00 72.62 128 SER A N 1
ATOM 995 C CA . SER A 1 128 ? -3.650 -2.253 26.687 1.00 72.62 128 SER A CA 1
ATOM 996 C C . SER A 1 128 ? -4.030 -2.743 25.294 1.00 72.62 128 SER A C 1
ATOM 998 O O . SER A 1 128 ? -4.445 -1.920 24.483 1.00 72.62 128 SER A O 1
ATOM 1000 N N . PRO A 1 129 ? -4.030 -4.059 25.039 1.00 68.69 129 PRO A N 1
ATOM 1001 C CA . PRO A 1 129 ? -4.505 -4.620 23.771 1.00 68.69 129 PRO A CA 1
ATOM 1002 C C . PRO A 1 129 ? -6.025 -4.462 23.562 1.00 68.69 129 PRO A C 1
ATOM 1004 O O . PRO A 1 129 ? -6.564 -4.910 22.554 1.00 68.69 129 PRO A O 1
ATOM 1007 N N . ASN A 1 130 ? -6.738 -3.858 24.518 1.00 80.81 130 ASN A N 1
ATOM 1008 C CA . ASN A 1 130 ? -8.175 -3.650 24.437 1.00 80.81 130 ASN A CA 1
ATOM 1009 C C . ASN A 1 130 ? -8.512 -2.424 23.580 1.00 80.81 130 ASN A C 1
ATOM 1011 O O . ASN A 1 130 ? -7.855 -1.388 23.636 1.00 80.81 130 ASN A O 1
ATOM 1015 N N . LYS A 1 131 ? -9.620 -2.521 22.859 1.00 86.50 131 LYS A N 1
ATOM 1016 C CA . LYS A 1 131 ? -10.301 -1.433 22.160 1.00 86.50 131 LYS A CA 1
ATOM 1017 C C . LYS A 1 131 ? -11.354 -0.759 23.036 1.00 86.50 131 LYS A C 1
ATOM 1019 O O . LYS A 1 131 ? -11.867 -1.369 23.980 1.00 86.50 131 LYS A O 1
ATOM 1024 N N . TYR A 1 132 ? -11.732 0.462 22.688 1.00 87.94 132 TYR A N 1
ATOM 1025 C CA . TYR A 1 132 ? -12.849 1.179 23.296 1.00 87.94 132 TYR A CA 1
ATOM 1026 C C . TYR A 1 132 ? -13.650 1.947 22.241 1.00 87.94 132 TYR A C 1
ATOM 1028 O O . TYR A 1 132 ? -13.107 2.374 21.223 1.00 87.94 132 TYR A O 1
ATOM 1036 N N . ARG A 1 133 ? -14.948 2.145 22.482 1.00 89.06 133 ARG A N 1
ATOM 1037 C CA . ARG A 1 133 ? -15.820 2.960 21.633 1.00 89.06 133 ARG A CA 1
ATOM 1038 C C . ARG A 1 133 ? -16.182 4.275 22.323 1.00 89.06 133 ARG A C 1
ATOM 1040 O O . ARG A 1 133 ? -16.730 4.218 23.424 1.00 89.06 133 ARG A O 1
ATOM 1047 N N . PRO A 1 134 ? -15.914 5.439 21.703 1.00 89.50 134 PRO A N 1
ATOM 1048 C CA . PRO A 1 134 ? -16.293 6.727 22.260 1.00 89.50 134 PRO A CA 1
ATOM 1049 C C . PRO A 1 134 ? -17.670 7.214 21.786 1.00 89.50 134 PRO A C 1
ATOM 1051 O O . PRO A 1 134 ? -17.999 7.149 20.599 1.00 89.50 134 PRO A O 1
ATOM 1054 N N . TYR A 1 135 ? -18.425 7.798 22.711 1.00 91.44 135 TYR A N 1
ATOM 1055 C CA . TYR A 1 135 ? -19.731 8.417 22.502 1.00 91.44 135 TYR A CA 1
ATOM 1056 C C . TYR A 1 135 ? -19.721 9.845 23.048 1.00 91.44 135 TYR A C 1
ATOM 1058 O O . TYR A 1 135 ? -19.105 10.116 24.081 1.00 91.44 135 TYR A O 1
ATOM 1066 N N . ILE A 1 136 ? -20.426 10.752 22.376 1.00 91.00 136 ILE A N 1
ATOM 1067 C CA . ILE A 1 136 ? -20.717 12.087 22.901 1.00 91.00 136 ILE A CA 1
ATOM 1068 C C . ILE A 1 136 ? -22.191 12.138 23.255 1.00 91.00 136 ILE A C 1
ATOM 1070 O O . ILE A 1 136 ? -23.050 11.952 22.391 1.00 91.00 136 ILE A O 1
ATOM 1074 N N . LEU A 1 137 ? -22.462 12.392 24.528 1.00 93.56 137 LEU A N 1
ATOM 1075 C CA . LEU A 1 137 ? -23.809 12.489 25.072 1.00 93.56 137 LEU A CA 1
ATOM 1076 C C . LEU A 1 137 ? -24.068 13.936 25.483 1.00 93.56 137 LEU A C 1
ATOM 1078 O O . LEU A 1 137 ? -23.146 14.601 25.953 1.00 93.56 137 LEU A O 1
ATOM 1082 N N . GLN A 1 138 ? -25.293 14.418 25.300 1.00 93.06 138 GLN A N 1
ATOM 1083 C CA . GLN A 1 138 ? -25.684 15.790 25.620 1.00 93.06 138 GLN A CA 1
ATOM 1084 C C . GLN A 1 138 ? -26.948 15.812 26.471 1.00 93.06 138 GLN A C 1
ATOM 1086 O O . GLN A 1 138 ? -27.893 15.090 26.163 1.00 93.06 138 GLN A O 1
ATOM 1091 N N . ASP A 1 139 ? -26.979 16.635 27.513 1.00 92.75 139 ASP A N 1
ATOM 1092 C CA . ASP A 1 139 ? -28.180 16.854 28.323 1.00 92.75 139 ASP A CA 1
ATOM 1093 C C . ASP A 1 139 ? -29.080 17.965 27.752 1.00 92.75 139 ASP A C 1
ATOM 1095 O O . ASP A 1 139 ? -28.857 18.496 26.662 1.00 92.75 139 ASP A O 1
ATOM 1099 N N . GLN A 1 140 ? -30.143 18.291 28.486 1.00 89.25 140 GLN A N 1
ATOM 1100 C CA . GLN A 1 140 ? -31.128 19.304 28.099 1.00 89.25 140 GLN A CA 1
ATOM 1101 C C . GLN A 1 140 ? -30.566 20.733 28.116 1.00 89.25 140 GLN A C 1
ATOM 1103 O O . GLN A 1 140 ? -31.052 21.580 27.375 1.00 89.25 140 GLN A O 1
ATOM 1108 N N . GLU A 1 141 ? -29.530 20.996 28.918 1.00 87.31 141 GLU A N 1
ATOM 1109 C CA . GLU A 1 141 ? -28.852 22.299 28.982 1.00 87.31 141 GLU A CA 1
ATOM 1110 C C . GLU A 1 141 ? -27.804 22.466 27.869 1.00 87.31 141 GLU A C 1
ATOM 1112 O O . GLU A 1 141 ? -27.204 23.529 27.719 1.00 87.31 141 GLU A O 1
ATOM 1117 N N . GLY A 1 142 ? -27.565 21.419 27.074 1.00 86.12 142 GLY A N 1
ATOM 1118 C CA . GLY A 1 142 ? -26.563 21.428 26.013 1.00 86.12 142 GLY A CA 1
ATOM 1119 C C . GLY A 1 142 ? -25.153 21.069 26.479 1.00 86.12 142 GLY A C 1
ATOM 1120 O O . GLY A 1 142 ? -24.224 21.077 25.665 1.00 86.12 142 GLY A O 1
ATOM 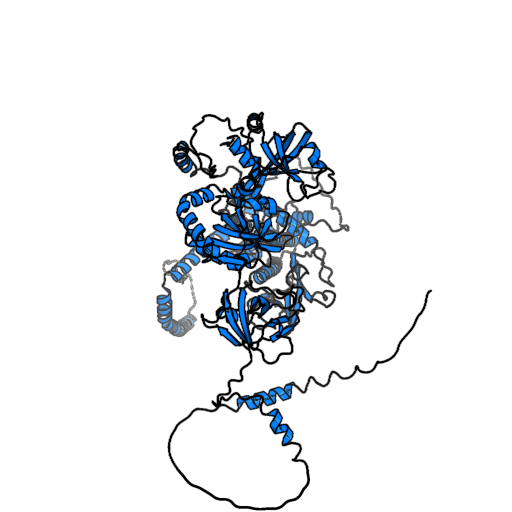1121 N N . THR A 1 143 ? -24.975 20.702 27.751 1.00 89.75 143 THR A N 1
ATOM 1122 C CA . THR A 1 143 ? -23.689 20.220 28.259 1.00 89.75 143 THR A CA 1
ATOM 1123 C C . THR A 1 143 ? -23.386 18.868 27.630 1.00 89.75 143 THR A C 1
ATOM 1125 O O . THR A 1 143 ? -24.249 17.999 27.551 1.00 89.75 143 THR A O 1
ATOM 1128 N N . LYS A 1 144 ? -22.148 18.676 27.168 1.00 91.94 144 LYS A N 1
ATOM 1129 C CA . LYS A 1 144 ? -21.693 17.453 26.504 1.00 91.94 144 LYS A CA 1
ATOM 1130 C C . LYS A 1 144 ? -20.679 16.706 27.361 1.00 91.94 144 LYS A C 1
ATOM 1132 O O . LYS A 1 144 ? -19.748 17.297 27.909 1.00 91.94 144 LYS A O 1
ATOM 1137 N N . VAL A 1 145 ? -20.809 15.383 27.402 1.00 90.75 145 VAL A N 1
ATOM 1138 C CA . VAL A 1 145 ? -19.879 14.469 28.075 1.00 90.75 145 VAL A CA 1
ATOM 1139 C C . VAL A 1 145 ? -19.311 13.442 27.108 1.00 90.75 145 VAL A C 1
ATOM 1141 O O . VAL A 1 145 ? -19.966 13.012 26.159 1.00 90.75 145 VAL A O 1
ATOM 1144 N N . PHE A 1 146 ? -18.070 13.042 27.377 1.00 90.62 146 PHE A N 1
ATOM 1145 C CA . PHE A 1 146 ? -17.429 11.916 26.721 1.00 90.62 146 PHE A CA 1
ATOM 1146 C C . PHE A 1 146 ? -17.748 10.622 27.478 1.00 90.62 146 PHE A C 1
ATOM 1148 O O . PHE A 1 146 ? -17.347 10.460 28.631 1.00 90.62 146 PHE A O 1
ATOM 1155 N N . ALA A 1 147 ? -18.445 9.695 26.829 1.00 92.50 147 ALA A N 1
ATOM 1156 C CA . ALA A 1 147 ? -18.702 8.359 27.353 1.00 92.50 147 ALA A CA 1
ATOM 1157 C C . ALA A 1 147 ? -17.912 7.307 26.559 1.00 92.50 147 ALA A C 1
ATOM 1159 O O . ALA A 1 147 ? -17.672 7.471 25.364 1.00 92.50 147 ALA A O 1
ATOM 1160 N N . MET A 1 148 ? -17.477 6.231 27.209 1.00 91.75 148 MET A N 1
ATOM 1161 C CA . MET A 1 148 ? -16.655 5.179 26.612 1.00 91.75 148 MET A CA 1
ATOM 1162 C C . MET A 1 148 ? -17.179 3.798 26.997 1.00 91.75 148 MET A C 1
ATOM 1164 O O . MET A 1 148 ? -17.448 3.554 28.168 1.00 91.75 148 MET A O 1
ATOM 1168 N N . ALA A 1 149 ? -17.253 2.880 26.036 1.00 92.62 149 ALA A N 1
ATOM 1169 C CA . ALA A 1 149 ? -17.441 1.452 26.298 1.00 92.62 149 ALA A CA 1
ATOM 1170 C C . ALA A 1 149 ? -16.146 0.693 25.982 1.00 92.62 149 ALA A C 1
ATOM 1172 O O . ALA A 1 149 ? -15.552 0.907 24.925 1.00 92.62 149 ALA A O 1
ATOM 1173 N N . ASN A 1 150 ? -15.700 -0.192 26.872 1.00 89.31 150 ASN A N 1
ATOM 1174 C CA . ASN A 1 150 ? -14.517 -1.033 26.647 1.00 89.31 150 ASN A CA 1
ATOM 1175 C C . ASN A 1 150 ? -14.861 -2.265 25.803 1.00 89.31 150 ASN A C 1
ATOM 1177 O O . ASN A 1 150 ? -16.018 -2.659 25.738 1.00 89.31 150 ASN A O 1
ATOM 1181 N N . SER A 1 151 ? -13.851 -2.929 25.228 1.00 87.38 151 SER A N 1
ATOM 1182 C CA . SER A 1 151 ? -14.001 -4.060 24.285 1.00 87.38 151 SER A CA 1
ATOM 1183 C C . SER A 1 151 ? -15.076 -5.086 24.641 1.00 87.38 151 SER A C 1
ATOM 1185 O O . SER A 1 151 ? -15.789 -5.542 23.760 1.00 87.38 151 SER A O 1
ATOM 1187 N N . ARG A 1 152 ? -15.206 -5.449 25.923 1.00 88.06 152 ARG A N 1
ATOM 1188 C CA . ARG A 1 152 ? -16.153 -6.480 26.391 1.00 88.06 152 ARG A CA 1
ATOM 1189 C C . ARG A 1 152 ? -17.623 -6.040 26.361 1.00 88.06 152 ARG A C 1
ATOM 1191 O O . ARG A 1 152 ? -18.502 -6.900 26.466 1.00 88.06 152 ARG A O 1
ATOM 1198 N N . ASP A 1 153 ? -17.856 -4.734 26.253 1.00 90.94 153 ASP A N 1
ATOM 1199 C CA . ASP A 1 153 ? -19.155 -4.076 26.408 1.00 90.94 153 ASP A CA 1
ATOM 1200 C C . ASP A 1 153 ? -19.582 -3.296 25.150 1.00 90.94 153 ASP A C 1
ATOM 1202 O O . ASP A 1 153 ? -20.752 -2.932 25.047 1.00 90.94 153 ASP A O 1
ATOM 1206 N N . ILE A 1 154 ? -18.679 -3.071 24.178 1.00 90.25 154 ILE A N 1
ATOM 1207 C CA . ILE A 1 154 ? -18.961 -2.307 22.943 1.00 90.25 154 ILE A CA 1
ATOM 1208 C C . ILE A 1 154 ? -20.212 -2.840 22.241 1.00 90.25 154 ILE A C 1
ATOM 1210 O O . ILE A 1 154 ? -21.159 -2.081 22.067 1.00 90.25 154 ILE A O 1
ATOM 1214 N N . ASP A 1 155 ? -20.247 -4.133 21.908 1.00 87.56 155 ASP A N 1
ATOM 1215 C CA . ASP A 1 155 ? -21.343 -4.727 21.128 1.00 87.56 155 ASP A CA 1
ATOM 1216 C C . ASP A 1 155 ? -22.706 -4.604 21.820 1.00 87.56 155 ASP A C 1
ATOM 1218 O O . ASP A 1 155 ? -23.738 -4.498 21.161 1.00 87.56 155 ASP A O 1
ATOM 1222 N N . GLN A 1 156 ? -22.729 -4.631 23.153 1.00 89.25 156 GLN A N 1
ATOM 1223 C CA . GLN A 1 156 ? -23.964 -4.558 23.936 1.00 89.25 156 GLN A CA 1
ATOM 1224 C C . GLN A 1 156 ? -24.465 -3.120 24.021 1.00 89.25 156 GLN A C 1
ATOM 1226 O O . GLN A 1 156 ? -25.641 -2.867 23.773 1.00 89.25 156 GLN A O 1
ATOM 1231 N N . VAL A 1 157 ? -23.566 -2.174 24.300 1.00 92.31 157 VAL A N 1
ATOM 1232 C CA . VAL A 1 157 ? -23.894 -0.745 24.317 1.00 92.31 157 VAL A CA 1
ATOM 1233 C C . VAL A 1 157 ? -24.315 -0.277 22.919 1.00 92.31 157 VAL A C 1
ATOM 1235 O O . VAL A 1 157 ? -25.288 0.464 22.787 1.00 92.31 157 VAL A O 1
ATOM 1238 N N . ASP A 1 158 ? -23.648 -0.760 21.867 1.00 88.06 158 ASP A N 1
ATOM 1239 C CA . ASP A 1 158 ? -23.923 -0.386 20.478 1.00 88.06 158 ASP A CA 1
ATOM 1240 C C . ASP A 1 158 ? -25.304 -0.808 19.982 1.00 88.06 158 ASP A C 1
ATOM 1242 O O . ASP A 1 158 ? -25.852 -0.109 19.130 1.00 88.06 158 ASP A O 1
ATOM 1246 N N . ARG A 1 159 ? -25.849 -1.915 20.502 1.00 89.38 159 ARG A N 1
ATOM 1247 C CA . ARG A 1 159 ? -27.205 -2.401 20.194 1.00 89.38 159 ARG A CA 1
ATOM 1248 C C . ARG A 1 159 ? -28.307 -1.591 20.876 1.00 89.38 159 ARG A C 1
ATOM 1250 O O . ARG A 1 159 ? -29.460 -1.709 20.479 1.00 89.38 159 ARG A O 1
ATOM 1257 N N . VAL A 1 160 ? -27.970 -0.826 21.915 1.00 92.56 160 VAL A N 1
ATOM 1258 C CA . VAL A 1 160 ? -28.938 -0.052 22.706 1.00 92.56 160 VAL A CA 1
ATOM 1259 C C . VAL A 1 160 ? -28.897 1.431 22.339 1.00 92.56 160 VAL A C 1
ATOM 1261 O O . VAL A 1 160 ? -29.950 2.058 22.220 1.00 92.56 160 VAL A O 1
ATOM 1264 N N . LEU A 1 161 ? -27.698 2.001 22.168 1.00 92.81 161 LEU A N 1
ATOM 1265 C CA . LEU A 1 161 ? -27.501 3.423 21.882 1.00 92.81 161 LEU A CA 1
ATOM 1266 C C . LEU A 1 161 ? -27.527 3.723 20.375 1.00 92.81 161 LEU A C 1
ATOM 1268 O O . LEU A 1 161 ? -26.534 3.543 19.655 1.00 92.81 161 LEU A O 1
ATOM 1272 N N . ASP A 1 162 ? -28.656 4.282 19.948 1.00 88.12 162 ASP A N 1
ATOM 1273 C CA . ASP A 1 162 ? -28.898 4.834 18.620 1.00 88.12 162 ASP A CA 1
ATOM 1274 C C . ASP A 1 162 ? -28.507 6.316 18.582 1.00 88.12 162 ASP A C 1
ATOM 1276 O O . ASP A 1 162 ? -28.783 7.081 19.513 1.00 88.12 162 ASP A O 1
ATOM 1280 N N . LEU A 1 163 ? -27.898 6.744 17.474 1.00 85.12 163 LEU A N 1
ATOM 1281 C CA . LEU A 1 163 ? -27.607 8.156 17.228 1.00 85.12 163 LEU A CA 1
ATOM 1282 C C . LEU A 1 163 ? -28.914 8.966 17.230 1.00 85.12 163 LEU A C 1
ATOM 1284 O O . LEU A 1 163 ? -29.943 8.488 16.754 1.00 85.12 163 LEU A O 1
ATOM 1288 N N . ASN A 1 164 ? -28.879 10.203 17.731 1.00 84.38 164 ASN A N 1
ATOM 1289 C CA . ASN A 1 164 ? -30.025 11.118 17.735 1.00 84.38 164 ASN A CA 1
ATOM 1290 C C . ASN A 1 164 ? -31.243 10.660 18.560 1.00 84.38 164 ASN A C 1
ATOM 1292 O O . ASN A 1 164 ? -32.314 11.258 18.446 1.00 84.38 164 ASN A O 1
ATOM 1296 N N . LYS A 1 165 ? -31.091 9.647 19.417 1.00 90.06 165 LYS A N 1
ATOM 1297 C CA . LYS A 1 165 ? -32.119 9.230 20.375 1.00 90.06 165 LYS A CA 1
ATOM 1298 C C . LYS A 1 165 ? -31.729 9.617 21.803 1.00 90.06 165 LYS A C 1
ATOM 1300 O O . LYS A 1 165 ? -30.546 9.742 22.136 1.00 90.06 165 LYS A O 1
ATOM 1305 N N . THR A 1 166 ? -32.740 9.844 22.634 1.00 94.56 166 THR A N 1
ATOM 1306 C CA . THR A 1 166 ? -32.601 10.182 24.054 1.00 94.56 166 THR A CA 1
ATOM 1307 C C . THR A 1 166 ? -32.741 8.952 24.941 1.00 94.56 166 THR A C 1
ATOM 1309 O O . THR A 1 166 ? -33.595 8.095 24.715 1.00 94.56 166 THR A O 1
ATOM 1312 N N . TYR A 1 167 ? -31.905 8.895 25.974 1.00 95.56 167 TYR A N 1
ATOM 1313 C CA . TYR A 1 167 ? -31.809 7.816 26.942 1.00 95.56 167 TYR A CA 1
ATOM 1314 C C . TYR A 1 167 ? -31.682 8.378 28.352 1.00 95.56 167 TYR A C 1
ATOM 1316 O O . TYR A 1 167 ? -31.053 9.412 28.573 1.00 95.56 167 TYR A O 1
ATOM 1324 N N . ASN A 1 168 ? -32.226 7.657 29.321 1.00 94.06 168 ASN A N 1
ATOM 1325 C CA . ASN A 1 168 ? -31.872 7.818 30.716 1.00 94.06 168 ASN A CA 1
ATOM 1326 C C . ASN A 1 168 ? -30.742 6.841 31.047 1.00 94.06 168 ASN A C 1
ATOM 1328 O O . ASN A 1 168 ? -30.914 5.629 30.923 1.00 94.06 168 ASN A O 1
ATOM 1332 N N . ILE A 1 169 ? -29.595 7.371 31.463 1.00 94.88 169 ILE A N 1
ATOM 1333 C CA . ILE A 1 169 ? -28.420 6.587 31.845 1.00 94.88 169 ILE A CA 1
ATOM 1334 C C . ILE A 1 169 ? -28.197 6.725 33.348 1.00 94.88 169 ILE A C 1
ATOM 1336 O O . ILE A 1 169 ? -28.200 7.836 33.882 1.00 94.88 169 ILE A O 1
ATOM 1340 N N . SER A 1 170 ? -27.987 5.603 34.029 1.00 92.56 170 SER A N 1
ATOM 1341 C CA . SER A 1 170 ? -27.597 5.554 35.439 1.00 92.56 170 SER A CA 1
ATOM 1342 C C . SER A 1 170 ? -26.556 4.465 35.690 1.00 92.56 170 SER A C 1
ATOM 1344 O O . SER A 1 170 ? -26.356 3.562 34.876 1.00 92.56 170 SER A O 1
ATOM 1346 N N . ASN A 1 171 ? -25.870 4.557 36.832 1.00 88.56 171 ASN A N 1
ATOM 1347 C CA . ASN A 1 171 ? -24.892 3.559 37.281 1.00 88.56 171 ASN A CA 1
ATOM 1348 C C . ASN A 1 171 ? -23.698 3.339 36.318 1.00 88.56 171 ASN A C 1
ATOM 1350 O O . ASN A 1 171 ? -23.103 2.263 36.278 1.00 88.56 171 ASN A O 1
ATOM 1354 N N . ALA A 1 172 ? -23.338 4.349 35.519 1.00 91.12 172 ALA A N 1
ATOM 1355 C CA . ALA A 1 172 ? -22.056 4.358 34.814 1.00 91.12 172 ALA A CA 1
ATOM 1356 C C . ALA A 1 172 ? -20.945 4.864 35.745 1.00 91.12 172 ALA A C 1
ATOM 1358 O O . ALA A 1 172 ? -21.154 5.768 36.561 1.00 91.12 172 ALA A O 1
ATOM 1359 N N . VAL A 1 173 ? -19.745 4.299 35.605 1.00 89.44 173 VAL A N 1
ATOM 1360 C CA . VAL A 1 173 ? -18.587 4.718 36.406 1.00 89.44 173 VAL A CA 1
ATOM 1361 C C . VAL A 1 173 ? -18.069 6.050 35.867 1.00 89.44 173 VAL A C 1
ATOM 1363 O O . VAL A 1 173 ? -17.789 6.177 34.677 1.00 89.44 173 VAL A O 1
ATOM 1366 N N . VAL A 1 174 ? -17.924 7.048 36.736 1.00 90.88 174 VAL A N 1
ATOM 1367 C CA . VAL A 1 174 ? -17.479 8.398 36.365 1.00 90.88 174 VAL A CA 1
ATOM 1368 C C . VAL A 1 174 ? -16.018 8.563 36.757 1.00 90.88 174 VAL A C 1
ATOM 1370 O O . VAL A 1 174 ? -15.664 8.394 37.920 1.00 90.88 174 VAL A O 1
ATOM 1373 N N . LEU A 1 175 ? -15.157 8.902 35.799 1.00 87.38 175 LEU A N 1
ATOM 1374 C CA . LEU A 1 175 ? -13.720 9.063 36.026 1.00 87.38 175 LEU A CA 1
ATOM 1375 C C . LEU A 1 175 ? -13.269 10.484 35.674 1.00 87.38 175 LEU A C 1
ATOM 1377 O O . LEU A 1 175 ? -13.788 11.070 34.723 1.00 87.38 175 LEU A O 1
ATOM 1381 N N . PRO A 1 176 ? -12.278 11.056 36.380 1.00 84.25 176 PRO A N 1
ATOM 1382 C CA . PRO A 1 176 ? -11.638 12.290 35.942 1.00 84.25 176 PRO A CA 1
ATOM 1383 C C . PRO A 1 176 ? -11.009 12.106 34.556 1.00 84.25 176 PRO A C 1
ATOM 1385 O O . PRO A 1 176 ? -10.375 11.082 34.285 1.00 84.25 176 PRO A O 1
ATOM 1388 N N . SER A 1 177 ? -11.137 13.107 33.688 1.00 73.69 177 SER A N 1
ATOM 1389 C CA . SER A 1 177 ? -10.508 13.114 32.366 1.00 73.69 177 SER A CA 1
ATOM 1390 C C . SER A 1 177 ? -8.990 13.257 32.511 1.00 73.69 177 SER A C 1
ATOM 1392 O O . SER A 1 177 ? -8.454 14.361 32.521 1.00 73.69 177 SER A O 1
ATOM 1394 N N . LYS A 1 178 ? -8.290 12.128 32.668 1.00 61.78 178 LYS A N 1
ATOM 1395 C CA . LYS A 1 178 ? -6.817 12.045 32.748 1.00 61.78 178 LYS A CA 1
ATOM 1396 C C . LYS A 1 178 ? -6.139 11.960 31.373 1.00 61.78 178 LYS A C 1
ATOM 1398 O O . LYS A 1 178 ? -4.916 11.921 31.293 1.00 61.78 178 LYS A O 1
ATOM 1403 N N . TYR A 1 179 ? -6.924 11.901 30.301 1.00 52.34 179 TYR A N 1
ATOM 1404 C CA . TYR A 1 179 ? -6.443 11.739 28.933 1.00 52.34 179 TYR A CA 1
ATOM 1405 C C . TYR A 1 179 ? -6.275 13.107 28.259 1.00 52.34 179 TYR A C 1
ATOM 1407 O O . TYR A 1 179 ? -7.116 13.983 28.443 1.00 52.34 179 TYR A O 1
ATOM 1415 N N . ASN A 1 180 ? -5.239 13.266 27.427 1.00 50.44 180 ASN A N 1
ATOM 1416 C CA . ASN A 1 180 ? -4.955 14.452 26.593 1.00 50.44 180 ASN A CA 1
ATOM 1417 C C . ASN A 1 180 ? -6.024 14.729 25.500 1.00 50.44 180 ASN A C 1
ATOM 1419 O O . ASN A 1 180 ? -5.711 15.263 24.438 1.00 50.44 180 ASN A O 1
ATOM 1423 N N . VAL A 1 181 ? -7.284 14.338 25.715 1.00 59.56 181 VAL A N 1
ATOM 1424 C CA . VAL A 1 181 ? -8.408 14.618 24.818 1.00 59.56 181 VAL A CA 1
ATOM 1425 C C . VAL A 1 181 ? -9.162 15.829 25.376 1.00 59.56 181 VAL A C 1
ATOM 1427 O O . VAL A 1 181 ? -9.618 15.767 26.520 1.00 59.56 181 VAL A O 1
ATOM 1430 N N . PRO A 1 182 ? -9.315 16.924 24.609 1.00 63.84 182 PRO A N 1
ATOM 1431 C CA . PRO A 1 182 ? -10.107 18.069 25.041 1.00 63.84 182 PRO A CA 1
ATOM 1432 C C . PRO A 1 182 ? -11.541 17.630 25.378 1.00 63.84 182 PRO A C 1
ATOM 1434 O O . PRO A 1 182 ? -12.154 16.926 24.565 1.00 63.84 182 PRO A O 1
ATOM 1437 N N . PRO A 1 183 ? -12.089 18.004 26.549 1.00 74.38 183 PRO A N 1
ATOM 1438 C CA . PRO A 1 183 ? -13.453 17.644 26.895 1.00 74.38 183 PRO A CA 1
ATOM 1439 C C . PRO A 1 183 ? -14.442 18.322 25.930 1.00 74.38 183 PRO A C 1
ATOM 1441 O O . PRO A 1 183 ? -14.207 19.462 25.525 1.00 74.38 183 PRO A O 1
ATOM 1444 N N . PRO A 1 184 ? -15.562 17.662 25.575 1.00 79.25 184 PRO A N 1
ATOM 1445 C CA . PRO A 1 184 ? -16.564 18.227 24.666 1.00 79.25 184 PRO A CA 1
ATOM 1446 C C . PRO A 1 184 ? -17.149 19.554 25.162 1.00 79.25 184 PRO A C 1
ATOM 1448 O O . PRO A 1 184 ? -17.430 20.445 24.365 1.00 79.25 184 PRO A O 1
ATOM 1451 N N . SER A 1 185 ? -17.300 19.685 26.480 1.00 83.50 185 SER A N 1
ATOM 1452 C CA . SER A 1 185 ? -17.653 20.930 27.153 1.00 83.50 185 SER A CA 1
ATOM 1453 C C . SER A 1 185 ? -16.483 21.370 28.042 1.00 83.50 185 SER A C 1
ATOM 1455 O O . SER A 1 185 ? -16.104 20.614 28.939 1.00 83.50 185 SER A O 1
ATOM 1457 N N . PRO A 1 186 ? -15.927 22.587 27.866 1.00 80.69 186 PRO A N 1
ATOM 1458 C CA . PRO A 1 186 ? -14.748 23.056 28.609 1.00 80.69 186 PRO A CA 1
ATOM 1459 C C . PRO A 1 186 ? -14.898 22.994 30.136 1.00 80.69 186 PRO A C 1
ATOM 1461 O O . PRO A 1 186 ? -13.927 22.786 30.864 1.00 80.69 186 PRO A O 1
ATOM 1464 N N . HIS A 1 187 ? -16.130 23.163 30.620 1.00 83.25 187 HIS A N 1
ATOM 1465 C CA . HIS A 1 187 ? -16.463 23.206 32.041 1.00 83.25 187 HIS A CA 1
ATOM 1466 C C . HIS A 1 187 ? -16.671 21.819 32.674 1.00 83.25 187 HIS A C 1
ATOM 1468 O O . HIS A 1 187 ? -16.774 21.726 33.896 1.00 83.25 187 HIS A O 1
ATOM 1474 N N . TYR A 1 188 ? -16.689 20.736 31.885 1.00 87.88 188 TYR A N 1
ATOM 1475 C CA . TYR A 1 188 ? -16.929 19.378 32.376 1.00 87.88 188 TYR A CA 1
ATOM 1476 C C . TYR A 1 188 ? -15.708 18.474 32.160 1.00 87.88 188 TYR A C 1
ATOM 1478 O O . TYR A 1 188 ? -15.361 18.124 31.037 1.00 87.88 188 TYR A O 1
ATOM 1486 N N . LYS A 1 189 ? -15.035 18.087 33.252 1.00 86.38 189 LYS A N 1
ATOM 1487 C CA . LYS A 1 189 ? -13.732 17.390 33.225 1.00 86.38 189 LYS A CA 1
ATOM 1488 C C . LYS A 1 189 ? -13.809 15.898 33.572 1.00 86.38 189 LYS A C 1
ATOM 1490 O O . LYS A 1 189 ? -12.823 15.338 34.048 1.00 86.38 189 LYS A O 1
ATOM 1495 N N . TYR A 1 190 ? -14.955 15.256 33.360 1.00 88.38 190 TYR A N 1
ATOM 1496 C CA . TYR A 1 190 ? -15.146 13.832 33.649 1.00 88.38 190 TYR A CA 1
ATOM 1497 C C . TYR A 1 190 ? -15.534 13.052 32.392 1.00 88.38 190 TYR A C 1
ATOM 1499 O O . TYR A 1 190 ? -16.062 13.612 31.431 1.00 88.38 190 TYR A O 1
ATOM 1507 N N . ILE A 1 191 ? -15.267 11.749 32.422 1.00 89.56 191 ILE A N 1
ATOM 1508 C CA . ILE A 1 191 ? -15.659 10.775 31.405 1.00 89.56 191 ILE A CA 1
ATOM 1509 C C . ILE A 1 191 ? -16.545 9.704 32.039 1.00 89.56 191 ILE A C 1
ATOM 1511 O O . ILE A 1 191 ? -16.389 9.389 33.221 1.00 89.56 191 ILE A O 1
ATOM 1515 N N . TRP A 1 192 ? -17.472 9.143 31.268 1.00 92.31 192 TRP A N 1
ATOM 1516 C CA . TRP A 1 192 ? -18.359 8.074 31.733 1.00 92.31 192 TRP A CA 1
ATOM 1517 C C . TRP A 1 192 ? -17.946 6.740 31.123 1.00 92.31 192 TRP A C 1
ATOM 1519 O O . TRP A 1 192 ? -17.801 6.633 29.910 1.00 92.31 192 TRP A O 1
ATOM 1529 N N . MET A 1 193 ? -17.780 5.713 31.946 1.00 91.12 193 MET A N 1
ATOM 1530 C CA . MET A 1 193 ? -17.510 4.350 31.503 1.00 91.12 193 MET A CA 1
ATOM 1531 C C . MET A 1 193 ? -18.822 3.572 31.482 1.00 91.12 193 MET A C 1
ATOM 1533 O O . MET A 1 193 ? -19.407 3.299 32.532 1.00 91.12 193 MET A O 1
ATOM 1537 N N . LEU A 1 194 ? -19.273 3.239 30.277 1.00 93.81 194 LEU A N 1
ATOM 1538 C CA . LEU A 1 194 ? -20.448 2.418 30.028 1.00 93.81 194 LEU A CA 1
ATOM 1539 C C . LEU A 1 194 ? -20.030 0.944 30.070 1.00 93.81 194 LEU A C 1
ATOM 1541 O O . LEU A 1 194 ? -19.119 0.533 29.346 1.00 93.81 194 LEU A O 1
ATOM 1545 N N . SER A 1 195 ? -20.693 0.161 30.915 1.00 90.31 195 SER A N 1
ATOM 1546 C CA . SER A 1 195 ? -20.463 -1.277 31.079 1.00 90.31 195 SER A CA 1
ATOM 1547 C C . SER A 1 195 ? -21.788 -2.028 31.215 1.00 90.31 195 SER A C 1
ATOM 1549 O O . SER A 1 195 ? -22.859 -1.426 31.210 1.00 90.31 195 SER A O 1
ATOM 1551 N N . ARG A 1 196 ? -21.740 -3.353 31.402 1.00 86.69 196 ARG A N 1
ATOM 1552 C CA . ARG A 1 196 ? -22.949 -4.177 31.626 1.00 86.69 196 ARG A CA 1
ATOM 1553 C C . ARG A 1 196 ? -23.732 -3.815 32.889 1.00 86.69 196 ARG A C 1
ATOM 1555 O O . ARG A 1 196 ? -24.881 -4.212 33.026 1.00 86.69 196 ARG A O 1
ATOM 1562 N N . GLN A 1 197 ? -23.099 -3.116 33.828 1.00 86.88 197 GLN A N 1
ATOM 1563 C CA . GLN A 1 197 ? -23.726 -2.634 35.058 1.00 86.88 197 GLN A CA 1
ATOM 1564 C C . GLN A 1 197 ? -24.408 -1.273 34.864 1.00 86.88 197 GLN A C 1
ATOM 1566 O O . GLN A 1 197 ? -25.171 -0.846 35.729 1.00 86.88 197 GLN A O 1
ATOM 1571 N N . THR A 1 198 ? -24.145 -0.590 33.746 1.00 92.12 198 THR A N 1
ATOM 1572 C CA . THR A 1 198 ? -24.803 0.667 33.399 1.00 92.12 198 THR A CA 1
ATOM 1573 C C . THR A 1 198 ? -26.236 0.397 32.960 1.00 92.12 198 THR A C 1
ATOM 1575 O O . THR A 1 198 ? -26.480 -0.385 32.044 1.00 92.12 198 THR A O 1
ATOM 1578 N N . TYR A 1 199 ? -27.187 1.080 33.587 1.00 92.19 199 TYR A N 1
ATOM 1579 C CA . TYR A 1 199 ? -28.591 1.005 33.212 1.00 92.19 199 TYR A CA 1
ATOM 1580 C C . TYR A 1 199 ? -28.881 2.067 32.146 1.00 92.19 199 TYR A C 1
ATOM 1582 O O . TYR A 1 199 ? -28.677 3.259 32.381 1.00 92.19 199 TYR A O 1
ATOM 1590 N N . ILE A 1 200 ? -29.309 1.628 30.959 1.00 94.31 200 ILE A N 1
ATOM 1591 C CA . ILE A 1 200 ? -29.594 2.480 29.798 1.00 94.31 200 ILE A CA 1
ATOM 1592 C C . ILE A 1 200 ? -31.034 2.222 29.359 1.00 94.31 200 ILE A C 1
ATOM 1594 O O . ILE A 1 200 ? -31.356 1.149 28.856 1.00 94.31 200 ILE A O 1
ATOM 1598 N N . GLU A 1 201 ? -31.892 3.221 29.524 1.00 93.50 201 GLU A N 1
ATOM 1599 C CA . GLU A 1 201 ? -33.318 3.149 29.203 1.00 93.50 201 GLU A CA 1
ATOM 1600 C C . GLU A 1 201 ? -33.658 4.178 28.123 1.00 93.50 201 GLU A C 1
ATOM 1602 O O . GLU A 1 201 ? -33.403 5.370 28.298 1.00 93.50 201 GLU A O 1
ATOM 1607 N N . LYS A 1 202 ? -34.224 3.741 26.994 1.00 93.38 202 LYS A N 1
ATOM 1608 C CA . LYS A 1 202 ? -34.635 4.646 25.909 1.00 93.38 202 LYS A CA 1
ATOM 1609 C C . LYS A 1 202 ? -35.807 5.507 26.377 1.00 93.38 202 LYS A C 1
ATOM 1611 O O . LYS A 1 202 ? -36.795 4.981 26.879 1.00 93.38 202 LYS A O 1
ATOM 1616 N N . ALA A 1 203 ? -35.694 6.823 26.221 1.00 91.44 203 ALA A N 1
ATOM 1617 C CA . ALA A 1 203 ? -36.777 7.735 26.569 1.00 91.44 203 ALA A CA 1
ATOM 1618 C C . ALA A 1 203 ? -37.937 7.603 25.560 1.00 91.44 203 ALA A C 1
ATOM 1620 O O . ALA A 1 203 ? -37.672 7.380 24.371 1.00 91.44 203 ALA A O 1
ATOM 1621 N N . PRO A 1 204 ? -39.201 7.762 25.999 1.00 89.69 204 PRO A N 1
ATOM 1622 C CA . PRO A 1 204 ? -40.345 7.785 25.092 1.00 89.69 204 PRO A CA 1
ATOM 1623 C C . PRO A 1 204 ? -40.242 8.954 24.099 1.00 89.69 204 PRO A C 1
ATOM 1625 O O . PRO A 1 204 ? -39.473 9.896 24.298 1.00 89.69 204 PRO A O 1
ATOM 1628 N N . GLU A 1 205 ? -40.996 8.889 23.000 1.00 83.25 205 GLU A N 1
ATOM 1629 C CA . GLU A 1 205 ? -40.940 9.912 21.942 1.00 83.25 205 GLU A CA 1
ATOM 1630 C C . GLU A 1 205 ? -41.345 11.307 22.439 1.00 83.25 205 GLU A C 1
ATOM 1632 O O . GLU A 1 205 ? -40.747 12.289 22.012 1.00 83.25 205 GLU A O 1
ATOM 1637 N N . SER A 1 206 ? -42.259 11.386 23.413 1.00 82.94 206 SER A N 1
ATOM 1638 C CA . SER A 1 206 ? -42.662 12.632 24.086 1.00 82.94 206 SER A CA 1
ATOM 1639 C C . SER A 1 206 ? -41.533 13.329 24.852 1.00 82.94 206 SER A C 1
ATOM 1641 O O . SER A 1 206 ? -41.620 14.518 25.135 1.00 82.94 206 SER A O 1
ATOM 1643 N N . ASP A 1 207 ? -40.485 12.583 25.209 1.00 84.38 207 ASP A N 1
ATOM 1644 C CA . ASP A 1 207 ? -39.436 12.990 26.147 1.00 84.38 207 ASP A CA 1
ATOM 1645 C C . ASP A 1 207 ? -38.066 13.137 25.473 1.00 84.38 207 ASP A C 1
ATOM 1647 O O . ASP A 1 207 ? -37.031 13.200 26.154 1.00 84.38 207 ASP A O 1
ATOM 1651 N N . GLN A 1 208 ? -38.035 13.150 24.138 1.00 85.19 208 GLN A N 1
ATOM 1652 C CA . GLN A 1 208 ? -36.804 13.357 23.388 1.00 85.19 208 GLN A CA 1
ATOM 1653 C C . GLN A 1 208 ? -36.246 14.754 23.674 1.00 85.19 208 GLN A C 1
ATOM 1655 O O . GLN A 1 208 ? -36.962 15.749 23.698 1.00 85.19 208 GLN A O 1
ATOM 1660 N N . ILE A 1 209 ? -34.933 14.831 23.882 1.00 85.12 209 ILE A N 1
ATOM 1661 C CA . ILE A 1 209 ? -34.242 16.117 23.966 1.00 85.12 209 ILE A CA 1
ATOM 1662 C C . ILE A 1 209 ? -34.167 16.672 22.545 1.00 85.12 209 ILE A C 1
ATOM 1664 O O . ILE A 1 209 ? -33.437 16.140 21.698 1.00 85.12 209 ILE A O 1
ATOM 1668 N N . GLU A 1 210 ? -34.931 17.730 22.302 1.00 72.75 210 GLU A N 1
ATOM 1669 C CA . GLU A 1 210 ? -34.870 18.534 21.089 1.00 72.75 210 GLU A CA 1
ATOM 1670 C C . GLU A 1 210 ? -33.746 19.564 21.220 1.00 72.75 210 GLU A C 1
ATOM 1672 O O . GLU A 1 210 ? -33.612 20.249 22.234 1.00 72.75 210 GLU A O 1
ATOM 1677 N N . ILE A 1 211 ? -32.887 19.656 20.205 1.00 67.19 211 ILE A N 1
ATOM 1678 C CA . ILE A 1 211 ? -31.810 20.646 20.195 1.00 67.19 211 ILE A CA 1
ATOM 1679 C C . ILE A 1 211 ? -32.409 21.959 19.681 1.00 67.19 211 ILE A C 1
ATOM 1681 O O . ILE A 1 211 ? -32.637 22.100 18.480 1.00 67.19 211 ILE A O 1
ATOM 1685 N N . LEU A 1 212 ? -32.656 22.910 20.589 1.00 51.09 212 LEU A N 1
ATOM 1686 C CA . LEU A 1 212 ? -33.004 24.294 20.251 1.00 51.09 212 LEU A CA 1
ATOM 1687 C C . LEU A 1 212 ? -31.869 24.883 19.402 1.00 51.09 212 LEU A C 1
ATOM 1689 O O . LEU A 1 212 ? -30.765 25.104 19.894 1.00 51.09 212 LEU A O 1
ATOM 1693 N N . ASN A 1 213 ? -32.145 25.074 18.111 1.00 44.12 213 ASN A N 1
ATOM 1694 C CA . ASN A 1 213 ? -31.190 25.468 17.078 1.00 44.12 213 ASN A CA 1
ATOM 1695 C C . ASN A 1 213 ? -29.984 24.529 16.987 1.00 44.12 213 ASN A C 1
ATOM 1697 O O . ASN A 1 213 ? -28.845 24.898 17.280 1.00 44.12 213 ASN A O 1
ATOM 1701 N N . GLY A 1 214 ? -30.219 23.312 16.491 1.00 45.78 214 GLY A N 1
ATOM 1702 C CA . GLY A 1 214 ? -29.155 22.633 15.766 1.00 45.78 214 GLY A CA 1
ATOM 1703 C C . GLY A 1 214 ? -28.653 23.608 14.706 1.00 45.78 214 GLY A C 1
ATOM 1704 O O . GLY A 1 214 ? -29.414 23.983 13.818 1.00 45.78 214 GLY A O 1
ATOM 1705 N N . GLN A 1 215 ? -27.402 24.065 14.808 1.00 48.41 215 GLN A N 1
ATOM 1706 C CA . GLN A 1 215 ? -26.710 24.484 13.600 1.00 48.41 215 GLN A CA 1
ATOM 1707 C C . GLN A 1 215 ? -26.848 23.278 12.675 1.00 48.41 215 GLN A C 1
ATOM 1709 O O . GLN A 1 215 ? -26.212 22.253 12.926 1.00 48.41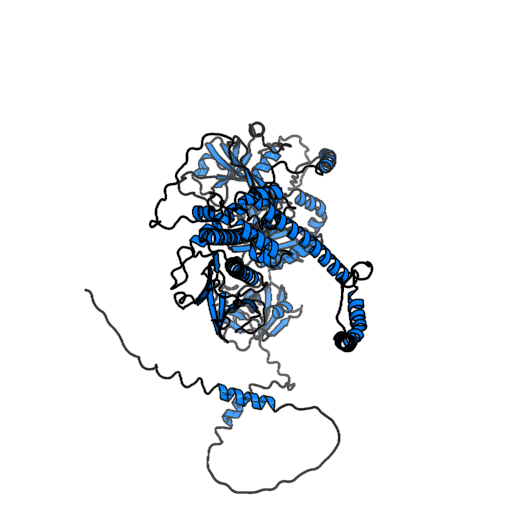 215 GLN A O 1
ATOM 1714 N N . GLU A 1 216 ? -27.753 23.341 11.690 1.00 54.28 216 GLU A N 1
ATOM 1715 C CA . GLU A 1 216 ? -27.668 22.440 10.550 1.00 54.28 216 GLU A CA 1
ATOM 1716 C C . GLU A 1 216 ? -26.199 22.439 10.166 1.00 54.28 216 GLU A C 1
ATOM 1718 O O . GLU A 1 216 ? -25.610 23.520 10.070 1.00 54.28 216 GLU A O 1
ATOM 1723 N N . ASP A 1 217 ? -25.596 21.256 10.038 1.00 64.75 217 ASP A N 1
ATOM 1724 C CA . ASP A 1 217 ? -24.196 21.169 9.657 1.00 64.75 217 ASP A CA 1
ATOM 1725 C C . ASP A 1 217 ? -24.017 22.034 8.416 1.00 64.75 217 ASP A C 1
ATOM 1727 O O . ASP A 1 217 ? -24.565 21.727 7.356 1.00 64.75 217 ASP A O 1
ATOM 1731 N N . THR A 1 218 ? -23.337 23.169 8.578 1.00 79.25 218 THR A N 1
ATOM 1732 C CA . THR A 1 218 ? -23.207 24.149 7.511 1.00 79.25 218 THR A CA 1
ATOM 1733 C C . THR A 1 218 ? -22.335 23.510 6.449 1.00 79.25 218 THR A C 1
ATOM 1735 O O . THR A 1 218 ? -21.116 23.392 6.583 1.00 79.25 218 THR A O 1
ATOM 1738 N N . VAL A 1 219 ? -23.002 22.989 5.423 1.00 87.44 219 VAL A N 1
ATOM 1739 C CA . VAL A 1 219 ? -22.369 22.329 4.291 1.00 87.44 219 VAL A CA 1
ATOM 1740 C C . VAL A 1 219 ? -21.601 23.403 3.536 1.00 87.44 219 VAL A C 1
ATOM 1742 O O . VAL A 1 219 ? -22.172 24.383 3.068 1.00 87.44 219 VAL A O 1
ATOM 1745 N N . THR A 1 220 ? -20.290 23.231 3.471 1.00 89.75 220 THR A N 1
ATOM 1746 C CA . THR A 1 220 ? -19.399 24.093 2.704 1.00 89.75 220 THR A CA 1
ATOM 1747 C C . THR A 1 220 ? -19.578 23.781 1.223 1.00 89.75 220 THR A C 1
ATOM 1749 O O . THR A 1 220 ? -19.636 22.609 0.841 1.00 89.75 220 THR A O 1
ATOM 1752 N N . THR A 1 221 ? -19.676 24.817 0.392 1.00 87.50 221 THR A N 1
ATOM 1753 C CA . THR A 1 221 ? -19.848 24.640 -1.054 1.00 87.50 221 THR A CA 1
ATOM 1754 C C . THR A 1 221 ? -18.565 24.103 -1.688 1.00 87.50 221 THR A C 1
ATOM 1756 O O . THR A 1 221 ? -17.461 24.387 -1.218 1.00 87.50 221 THR A O 1
ATOM 1759 N N . PHE A 1 222 ? -18.688 23.336 -2.775 1.00 86.12 222 PHE A N 1
ATOM 1760 C CA . PHE A 1 222 ? -17.522 22.752 -3.449 1.00 86.12 222 PHE A CA 1
ATOM 1761 C C . PHE A 1 222 ? -16.585 23.831 -4.016 1.00 86.12 222 PHE A C 1
ATOM 1763 O O . PHE A 1 222 ? -15.370 23.636 -4.040 1.00 86.12 222 PHE A O 1
ATOM 1770 N N . TYR A 1 223 ? -17.120 24.988 -4.421 1.00 82.12 223 TYR A N 1
ATOM 1771 C CA . TYR A 1 223 ? -16.334 26.114 -4.938 1.00 82.12 223 TYR A CA 1
ATOM 1772 C C . TYR A 1 223 ? -15.303 26.635 -3.925 1.00 82.12 223 TYR A C 1
ATOM 1774 O O . TYR A 1 223 ? -14.185 27.002 -4.291 1.00 82.12 223 TYR A O 1
ATOM 1782 N N . ASP A 1 224 ? -15.638 26.600 -2.636 1.00 86.88 224 ASP A N 1
ATOM 1783 C CA . ASP A 1 224 ? -14.764 27.117 -1.585 1.00 86.88 224 ASP A CA 1
ATOM 1784 C C . ASP A 1 224 ? -13.575 26.193 -1.291 1.00 86.88 224 ASP A C 1
ATOM 1786 O O . ASP A 1 224 ? -12.561 26.641 -0.749 1.00 86.88 224 ASP A O 1
ATOM 1790 N N . PHE A 1 225 ? -13.638 24.911 -1.672 1.00 89.88 225 PHE A N 1
ATOM 1791 C CA . PHE A 1 225 ? -12.642 23.913 -1.267 1.00 89.88 225 PHE A CA 1
ATOM 1792 C C . PHE A 1 225 ? -11.227 24.278 -1.717 1.00 89.88 225 PHE A C 1
ATOM 1794 O O . PHE A 1 225 ? -10.287 24.170 -0.927 1.00 89.88 225 PHE A O 1
ATOM 1801 N N . TYR A 1 226 ? -11.062 24.792 -2.939 1.00 87.38 226 TYR A N 1
ATOM 1802 C CA . TYR A 1 226 ? -9.751 25.217 -3.436 1.00 87.38 226 TYR A CA 1
ATOM 1803 C C . TYR A 1 226 ? -9.104 26.299 -2.546 1.00 87.38 226 TYR A C 1
ATOM 1805 O O . TYR A 1 226 ? -7.892 26.299 -2.303 1.00 87.38 226 TYR A O 1
ATOM 1813 N N . ASN A 1 227 ? -9.909 27.203 -1.987 1.00 86.38 227 ASN A N 1
ATOM 1814 C CA . ASN A 1 227 ? -9.422 28.251 -1.093 1.00 86.38 227 ASN A CA 1
ATOM 1815 C C . ASN A 1 227 ? -9.082 27.728 0.311 1.00 86.38 227 ASN A C 1
ATOM 1817 O O . ASN A 1 227 ? -8.271 28.340 1.011 1.00 86.38 227 ASN A O 1
ATOM 1821 N N . LEU A 1 228 ? -9.612 26.565 0.694 1.00 88.50 228 LEU A N 1
ATOM 1822 C CA . LEU A 1 228 ? -9.461 25.984 2.028 1.00 88.50 228 LEU A CA 1
ATOM 1823 C C . LEU A 1 228 ? -8.247 25.056 2.196 1.00 88.50 228 LEU A C 1
ATOM 1825 O O . LEU A 1 228 ? -7.874 24.790 3.339 1.00 88.50 228 LEU A O 1
ATOM 1829 N N . ILE A 1 229 ? -7.567 24.655 1.114 1.00 82.44 229 ILE A N 1
ATOM 1830 C CA . ILE A 1 229 ? -6.421 23.712 1.086 1.00 82.44 229 ILE A CA 1
ATOM 1831 C C . ILE A 1 229 ? -5.340 23.971 2.164 1.00 82.44 229 ILE A C 1
ATOM 1833 O O . ILE A 1 229 ? -4.718 23.032 2.657 1.00 82.44 229 ILE A O 1
ATOM 1837 N N . ARG A 1 230 ? -5.101 25.230 2.567 1.00 74.62 230 ARG A N 1
ATOM 1838 C CA . ARG A 1 230 ? -4.077 25.598 3.575 1.00 74.62 230 ARG A CA 1
ATOM 1839 C C . ARG A 1 230 ? -4.635 25.852 4.974 1.00 74.62 230 ARG A C 1
ATOM 1841 O O . ARG A 1 230 ? -3.908 25.807 5.961 1.00 74.62 230 ARG A O 1
ATOM 1848 N N . THR A 1 231 ? -5.921 26.152 5.070 1.00 81.75 231 THR A N 1
ATOM 1849 C CA . THR A 1 231 ? -6.530 26.617 6.321 1.00 81.75 231 THR A CA 1
ATOM 1850 C C . THR A 1 231 ? -6.569 25.518 7.384 1.00 81.75 231 THR A C 1
ATOM 1852 O O . THR A 1 231 ? -6.610 25.818 8.576 1.00 81.75 231 THR A O 1
ATOM 1855 N N . LYS A 1 232 ? -6.543 24.242 6.956 1.00 79.75 232 LYS A N 1
ATOM 1856 C CA . LYS A 1 232 ? -6.778 23.054 7.794 1.00 79.75 232 LYS A CA 1
ATOM 1857 C C . LYS A 1 232 ? -8.086 23.147 8.590 1.00 79.75 232 LYS A C 1
ATOM 1859 O O . LYS A 1 232 ? -8.255 22.414 9.571 1.00 79.75 232 LYS A O 1
ATOM 1864 N N . THR A 1 233 ? -8.996 24.035 8.182 1.00 86.69 233 THR A N 1
ATOM 1865 C CA . THR A 1 233 ? -10.298 24.177 8.813 1.00 86.69 233 THR A CA 1
ATOM 1866 C C . THR A 1 233 ? -11.107 22.924 8.492 1.00 86.69 233 THR A C 1
ATOM 1868 O O . THR A 1 233 ? -11.177 22.506 7.334 1.00 86.69 233 THR A O 1
ATOM 1871 N N . PRO A 1 234 ? -11.666 22.254 9.509 1.00 90.31 234 PRO A N 1
ATOM 1872 C CA . PRO A 1 234 ? -12.587 21.161 9.266 1.00 90.31 234 PRO A CA 1
ATOM 1873 C C . PRO A 1 234 ? -13.845 21.704 8.586 1.00 90.31 234 PRO A C 1
ATOM 1875 O O . PRO A 1 234 ? -14.442 22.660 9.077 1.00 90.31 234 PRO A O 1
ATOM 1878 N N . ILE A 1 235 ? -14.250 21.072 7.491 1.00 93.50 235 ILE A N 1
ATOM 1879 C CA . ILE A 1 235 ? -15.472 21.387 6.755 1.00 93.50 235 ILE A CA 1
ATOM 1880 C C . ILE A 1 235 ? -16.500 20.272 6.901 1.00 93.50 235 ILE A C 1
ATOM 1882 O O . ILE A 1 235 ? -16.158 19.114 7.170 1.00 93.50 235 ILE A O 1
ATOM 1886 N N . ASN A 1 236 ? -17.759 20.623 6.673 1.00 92.62 236 ASN A N 1
ATOM 1887 C CA . ASN A 1 236 ? -18.831 19.666 6.452 1.00 92.62 236 ASN A CA 1
ATOM 1888 C C . ASN A 1 236 ? -19.212 19.717 4.968 1.00 92.62 236 ASN A C 1
ATOM 1890 O O . ASN A 1 236 ? -19.241 20.800 4.390 1.00 92.62 236 ASN A O 1
ATOM 1894 N N . PHE A 1 237 ? -19.501 18.580 4.344 1.00 92.56 237 PHE A N 1
ATOM 1895 C CA . PHE A 1 237 ? -19.916 18.517 2.942 1.00 92.56 237 PHE A CA 1
ATOM 1896 C C . PHE A 1 237 ? -20.996 17.451 2.740 1.00 92.56 237 PHE A C 1
ATOM 1898 O O . PHE A 1 237 ? -21.083 16.494 3.512 1.00 92.56 237 PHE A O 1
ATOM 1905 N N . MET A 1 238 ? -21.787 17.597 1.678 1.00 92.69 238 MET A N 1
ATOM 1906 C CA . MET A 1 238 ? -22.737 16.584 1.233 1.00 92.69 238 MET A CA 1
ATOM 1907 C C . MET A 1 238 ? -22.480 16.264 -0.235 1.00 92.69 238 MET A C 1
ATOM 1909 O O . MET A 1 238 ? -22.284 17.178 -1.033 1.00 92.69 238 MET A O 1
ATOM 1913 N N . ALA A 1 239 ? -22.418 14.980 -0.576 1.00 94.50 239 ALA A N 1
ATOM 1914 C CA . ALA A 1 239 ? -22.081 14.544 -1.926 1.00 94.50 239 ALA A CA 1
ATOM 1915 C C . ALA A 1 239 ? -22.659 13.164 -2.247 1.00 94.50 239 ALA A C 1
ATOM 1917 O O . ALA A 1 239 ? -22.917 12.356 -1.357 1.00 94.50 239 ALA A O 1
ATOM 1918 N N . VAL A 1 240 ? -22.807 12.889 -3.537 1.00 95.31 240 VAL A N 1
ATOM 1919 C CA . VAL A 1 240 ? -23.061 11.561 -4.092 1.00 95.31 240 VAL A CA 1
ATOM 1920 C C . VAL A 1 240 ? -21.723 10.855 -4.301 1.00 95.31 240 VAL A C 1
ATOM 1922 O O . VAL A 1 240 ? -20.793 11.444 -4.854 1.00 95.31 240 VAL A O 1
ATOM 1925 N N . VAL A 1 241 ? -21.620 9.592 -3.890 1.00 96.12 241 VAL A N 1
ATOM 1926 C CA . VAL A 1 241 ? -20.449 8.750 -4.172 1.00 96.12 241 VAL A CA 1
ATOM 1927 C C . VAL A 1 241 ? -20.664 8.000 -5.481 1.00 96.12 241 VAL A C 1
ATOM 1929 O O . VAL A 1 241 ? -21.687 7.342 -5.656 1.00 96.12 241 VAL A O 1
ATOM 1932 N N . LEU A 1 242 ? -19.691 8.093 -6.385 1.00 94.19 242 LEU A N 1
ATOM 1933 C CA . LEU A 1 242 ? -19.766 7.533 -7.733 1.00 94.19 242 LEU A CA 1
ATOM 1934 C C . LEU A 1 242 ? -19.101 6.162 -7.840 1.00 94.19 242 LEU A C 1
ATOM 1936 O O . LEU A 1 242 ? -19.697 5.227 -8.360 1.00 94.19 242 LEU A O 1
ATOM 1940 N N . GLU A 1 243 ? -17.872 6.034 -7.346 1.00 94.31 243 GLU A N 1
ATOM 1941 C CA . GLU A 1 243 ? -17.098 4.796 -7.451 1.00 94.31 243 GLU A CA 1
ATOM 1942 C C . GLU A 1 243 ? -16.062 4.681 -6.328 1.00 94.31 243 GLU A C 1
ATOM 1944 O O . GLU A 1 243 ? -15.584 5.683 -5.782 1.00 94.31 243 GLU A O 1
ATOM 1949 N N . LYS A 1 244 ? -15.708 3.436 -5.993 1.00 94.94 244 LYS A N 1
ATOM 1950 C CA . LYS A 1 244 ? -14.570 3.109 -5.132 1.00 94.94 244 LYS A CA 1
ATOM 1951 C C . LYS A 1 244 ? -13.324 2.995 -6.000 1.00 94.94 244 LYS A C 1
ATOM 1953 O O . LYS A 1 244 ? -13.275 2.179 -6.915 1.00 94.94 244 LYS A O 1
ATOM 1958 N N . MET A 1 245 ? -12.296 3.767 -5.674 1.00 94.62 245 MET A N 1
ATOM 1959 C CA . MET A 1 245 ? -11.024 3.710 -6.382 1.00 94.62 245 MET A CA 1
ATOM 1960 C C . MET A 1 245 ? -10.177 2.512 -5.914 1.00 94.62 245 MET A C 1
ATOM 1962 O O . MET A 1 245 ? -10.367 2.016 -4.799 1.00 94.62 245 MET A O 1
ATOM 1966 N N . PRO A 1 246 ? -9.184 2.065 -6.707 1.00 92.31 246 PRO A N 1
ATOM 1967 C CA . PRO A 1 246 ? -8.433 0.836 -6.427 1.00 92.31 246 PRO A CA 1
ATOM 1968 C C . PRO A 1 246 ? -7.525 0.853 -5.184 1.00 92.31 246 PRO A C 1
ATOM 1970 O O . PRO A 1 246 ? -6.924 -0.167 -4.861 1.00 92.31 246 PRO A O 1
ATOM 1973 N N . ARG A 1 247 ? -7.366 1.988 -4.486 1.00 92.50 247 ARG A N 1
ATOM 1974 C CA . ARG A 1 247 ? -6.487 2.089 -3.308 1.00 92.50 247 ARG A CA 1
ATOM 1975 C C . ARG A 1 247 ? -6.977 1.199 -2.162 1.00 92.50 247 ARG A C 1
ATOM 1977 O O . ARG A 1 247 ? -8.142 1.276 -1.776 1.00 92.50 247 ARG A O 1
ATOM 1984 N N . GLU A 1 248 ? -6.062 0.439 -1.560 1.00 92.00 248 GLU A N 1
ATOM 1985 C CA . GLU A 1 248 ? -6.319 -0.318 -0.325 1.00 92.00 248 GLU A CA 1
ATOM 1986 C C . GLU A 1 248 ? -5.575 0.261 0.887 1.00 92.00 248 GLU A C 1
ATOM 1988 O O . GLU A 1 248 ? -6.076 0.225 2.015 1.00 92.00 248 GLU A O 1
ATOM 1993 N N . TYR A 1 249 ? -4.377 0.811 0.675 1.00 89.56 249 TYR A N 1
ATOM 1994 C CA . TYR A 1 249 ? -3.558 1.400 1.732 1.00 89.56 249 TYR A CA 1
ATOM 1995 C C . TYR A 1 249 ? -2.582 2.451 1.186 1.00 89.56 249 TYR A C 1
ATOM 1997 O O . TYR A 1 249 ? -2.477 2.683 -0.017 1.00 89.56 249 TYR A O 1
ATOM 2005 N N . ILE A 1 250 ? -1.866 3.131 2.080 1.00 84.06 250 ILE A N 1
ATOM 2006 C CA . ILE A 1 250 ? -0.713 3.973 1.749 1.00 84.06 250 ILE A CA 1
ATOM 2007 C C . ILE A 1 250 ? 0.484 3.481 2.552 1.00 84.06 250 ILE A C 1
ATOM 2009 O O . ILE A 1 250 ? 0.433 3.434 3.783 1.00 84.06 250 ILE A O 1
ATOM 2013 N N . SER A 1 251 ? 1.557 3.119 1.848 1.00 75.38 251 SER A N 1
ATOM 2014 C CA . SER A 1 251 ? 2.834 2.765 2.467 1.00 75.38 251 SER A CA 1
ATOM 2015 C C . SER A 1 251 ? 3.613 4.032 2.825 1.00 75.38 251 SER A C 1
ATOM 2017 O O . SER A 1 251 ? 3.956 4.835 1.954 1.00 75.38 251 SER A O 1
ATOM 2019 N N . VAL A 1 252 ? 3.883 4.244 4.116 1.00 70.12 252 VAL A N 1
ATOM 2020 C CA . VAL A 1 252 ? 4.729 5.342 4.605 1.00 70.12 252 VAL A CA 1
ATOM 2021 C C . VAL A 1 252 ? 5.813 4.763 5.499 1.00 70.12 252 VAL A C 1
ATOM 2023 O O . VAL A 1 252 ? 5.504 4.224 6.560 1.00 70.12 252 VAL A O 1
ATOM 2026 N N . ARG A 1 253 ? 7.085 4.927 5.101 1.00 62.56 253 ARG A N 1
ATOM 2027 C CA . ARG A 1 253 ? 8.260 4.523 5.902 1.00 62.56 253 ARG A CA 1
ATOM 2028 C C . ARG A 1 253 ? 8.106 3.103 6.474 1.00 62.56 253 ARG A C 1
ATOM 2030 O O . ARG A 1 253 ? 8.216 2.917 7.677 1.00 62.56 253 ARG A O 1
ATOM 2037 N N . GLU A 1 254 ? 7.763 2.146 5.609 1.00 54.66 254 GLU A N 1
ATOM 2038 C CA . GLU A 1 254 ? 7.615 0.714 5.944 1.00 54.66 254 GLU A CA 1
ATOM 2039 C C . GLU A 1 254 ? 6.397 0.352 6.818 1.00 54.66 254 GLU A C 1
ATOM 2041 O O . GLU A 1 254 ? 6.212 -0.810 7.167 1.00 54.66 254 GLU A O 1
ATOM 2046 N N . THR A 1 255 ? 5.500 1.305 7.100 1.00 68.44 255 THR A N 1
ATOM 2047 C CA . THR A 1 255 ? 4.195 1.036 7.730 1.00 68.44 255 THR A CA 1
ATOM 2048 C C . THR A 1 255 ? 3.053 1.304 6.750 1.00 68.44 255 THR A C 1
ATOM 2050 O O . THR A 1 255 ? 2.934 2.399 6.195 1.00 68.44 255 THR A O 1
ATOM 2053 N N . ALA A 1 256 ? 2.204 0.301 6.521 1.00 78.88 256 ALA A N 1
ATOM 2054 C CA . ALA A 1 256 ? 1.013 0.439 5.690 1.00 78.88 256 ALA A CA 1
ATOM 2055 C C . ALA A 1 256 ? -0.165 0.943 6.533 1.00 78.88 256 ALA A C 1
ATOM 2057 O O . ALA A 1 256 ? -0.492 0.366 7.570 1.00 78.88 256 ALA A O 1
ATOM 2058 N N . LYS A 1 257 ? -0.819 2.018 6.084 1.00 87.44 257 LYS A N 1
ATOM 2059 C CA . LYS A 1 257 ? -2.077 2.503 6.669 1.00 87.44 257 LYS A CA 1
ATOM 2060 C C . LYS A 1 257 ? -3.215 2.280 5.690 1.00 87.44 257 LYS A C 1
ATOM 2062 O O . LYS A 1 257 ? -3.154 2.807 4.582 1.00 87.44 257 LYS A O 1
ATOM 2067 N N . THR A 1 258 ? -4.246 1.545 6.103 1.00 91.00 258 THR A N 1
ATOM 2068 C CA . THR A 1 258 ? -5.456 1.324 5.299 1.00 91.00 258 THR A CA 1
ATOM 2069 C C . THR A 1 258 ? -6.060 2.656 4.871 1.00 91.00 258 THR A C 1
ATOM 2071 O O . THR A 1 258 ? -6.237 3.555 5.699 1.00 91.00 258 THR A O 1
ATOM 2074 N N . ALA A 1 259 ? -6.348 2.784 3.581 1.00 93.12 259 ALA A N 1
ATOM 2075 C CA . ALA A 1 259 ? -6.876 3.998 2.986 1.00 93.12 259 ALA A CA 1
ATOM 2076 C C . ALA A 1 259 ? -7.720 3.637 1.765 1.00 93.12 259 ALA A C 1
ATOM 2078 O O . ALA A 1 259 ? -7.202 3.010 0.844 1.00 93.12 259 ALA A O 1
ATOM 2079 N N . TYR A 1 260 ? -8.991 4.037 1.756 1.00 95.00 260 TYR A N 1
ATOM 2080 C CA . TYR A 1 260 ? -9.881 3.875 0.605 1.00 95.00 260 TYR A CA 1
ATOM 2081 C C . TYR A 1 260 ? -10.185 5.238 0.003 1.00 95.00 260 TYR A C 1
ATOM 2083 O O . TYR A 1 260 ? -10.582 6.157 0.717 1.00 95.00 260 TYR A O 1
ATOM 2091 N N . ASP A 1 261 ? -10.009 5.342 -1.308 1.00 94.75 261 ASP A N 1
ATOM 2092 C CA . ASP A 1 261 ? -10.335 6.533 -2.080 1.00 94.75 261 ASP A CA 1
ATOM 2093 C C . ASP A 1 261 ? -11.690 6.325 -2.768 1.00 94.75 261 ASP A C 1
ATOM 2095 O O . ASP A 1 261 ? -11.961 5.253 -3.310 1.00 94.75 261 ASP A O 1
ATOM 2099 N N . PHE A 1 262 ? -12.534 7.350 -2.760 1.00 95.69 262 PHE A N 1
ATOM 2100 C CA . PHE A 1 262 ? -13.828 7.362 -3.435 1.00 95.69 262 PHE A CA 1
ATOM 2101 C C . PHE A 1 262 ? -13.945 8.601 -4.311 1.00 95.69 262 PHE A C 1
ATOM 2103 O O . PHE A 1 262 ? -13.546 9.690 -3.892 1.00 95.69 262 PHE A O 1
ATOM 2110 N N . THR A 1 263 ? -14.532 8.454 -5.494 1.00 95.00 263 THR A N 1
ATOM 2111 C CA . THR A 1 263 ? -14.917 9.606 -6.312 1.00 95.00 263 THR A CA 1
ATOM 2112 C C . THR A 1 263 ? -16.267 10.122 -5.830 1.00 95.00 263 THR A C 1
ATOM 2114 O O . THR A 1 263 ? -17.234 9.361 -5.750 1.00 95.00 263 THR A O 1
ATOM 2117 N N . ILE A 1 264 ? -16.343 11.412 -5.511 1.00 94.94 264 ILE A N 1
ATOM 2118 C CA . ILE A 1 264 ? -17.563 12.077 -5.040 1.00 94.94 264 ILE A CA 1
ATOM 2119 C C . ILE A 1 264 ? -17.928 13.256 -5.936 1.00 94.94 264 ILE A C 1
ATOM 2121 O O . ILE A 1 264 ? -17.047 13.868 -6.538 1.00 94.94 264 ILE A O 1
ATOM 2125 N N . VAL A 1 265 ? -19.214 13.596 -5.994 1.00 92.19 265 VAL A N 1
ATOM 2126 C CA . VAL A 1 265 ? -19.740 14.718 -6.781 1.00 92.19 265 VAL A CA 1
ATOM 2127 C C . VAL A 1 265 ? -20.954 15.345 -6.095 1.00 92.19 265 VAL A C 1
ATOM 2129 O O . VAL A 1 265 ? -21.670 14.678 -5.350 1.00 92.19 265 VAL A O 1
ATOM 2132 N N . ASN A 1 266 ? -21.204 16.622 -6.353 1.00 87.56 266 ASN A N 1
ATOM 2133 C CA . ASN A 1 266 ? -22.426 17.319 -5.962 1.00 87.56 266 ASN A CA 1
ATOM 2134 C C . ASN A 1 266 ? -23.144 17.881 -7.202 1.00 87.56 266 ASN A C 1
ATOM 2136 O O . ASN A 1 266 ? -22.714 17.667 -8.336 1.00 87.56 266 ASN A O 1
ATOM 2140 N N . GLU A 1 267 ? -24.205 18.646 -6.971 1.00 86.00 267 GLU A N 1
ATOM 2141 C CA . GLU A 1 267 ? -24.993 19.321 -8.009 1.00 86.00 267 GLU A CA 1
ATOM 2142 C C . GLU A 1 267 ? -24.189 20.219 -8.968 1.00 86.00 267 GLU A C 1
ATOM 2144 O O . GLU A 1 267 ? -24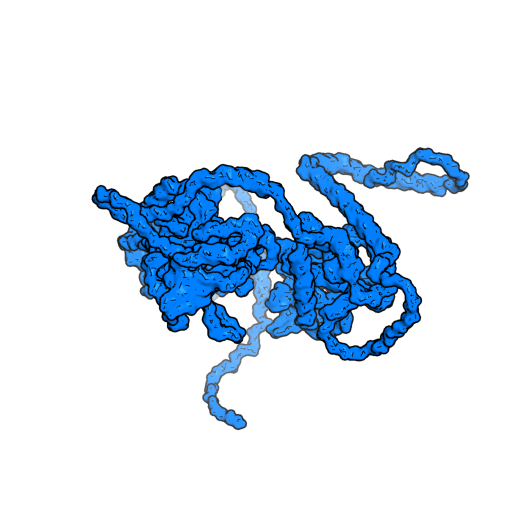.595 20.396 -10.116 1.00 86.00 267 GLU A O 1
ATOM 2149 N N . ASP A 1 268 ? -22.998 20.681 -8.567 1.00 79.69 268 ASP A N 1
ATOM 2150 C CA . ASP A 1 268 ? -22.100 21.476 -9.415 1.00 79.69 268 ASP A CA 1
ATOM 2151 C C . ASP A 1 268 ? -21.355 20.649 -10.485 1.00 79.69 268 ASP A C 1
ATOM 2153 O O . ASP A 1 268 ? -20.621 21.216 -11.297 1.00 79.69 268 ASP A O 1
ATOM 2157 N N . MET A 1 269 ? -21.495 19.315 -10.500 1.00 79.00 269 MET A N 1
ATOM 2158 C CA . MET A 1 269 ? -20.833 18.404 -11.453 1.00 79.00 269 MET A CA 1
ATOM 2159 C C . MET A 1 269 ? -19.300 18.528 -11.478 1.00 79.00 269 MET A C 1
ATOM 2161 O O . MET A 1 269 ? -18.665 18.455 -12.534 1.00 79.00 269 MET A O 1
ATOM 2165 N N . LYS A 1 270 ? -18.683 18.673 -10.298 1.00 78.50 270 LYS A N 1
ATOM 2166 C CA . LYS A 1 270 ? -17.221 18.729 -10.126 1.00 78.50 270 LYS A CA 1
ATOM 2167 C C . LYS A 1 270 ? -16.709 17.526 -9.326 1.00 78.50 270 LYS A C 1
ATOM 2169 O O . LYS A 1 270 ? -16.596 17.629 -8.103 1.00 78.50 270 LYS A O 1
ATOM 2174 N N . PRO A 1 271 ? -16.411 16.381 -9.971 1.00 85.62 271 PRO A N 1
ATOM 2175 C CA . PRO A 1 271 ? -15.941 15.216 -9.241 1.00 85.62 271 PRO A CA 1
ATOM 2176 C C . PRO A 1 271 ? -14.566 15.429 -8.621 1.00 85.62 271 PRO A C 1
ATOM 2178 O O . PRO A 1 271 ? -13.696 16.073 -9.208 1.00 85.62 271 PRO A O 1
ATOM 2181 N N . MET A 1 272 ? -14.363 14.846 -7.447 1.00 89.69 272 MET A N 1
ATOM 2182 C CA . MET A 1 272 ? -13.093 14.881 -6.725 1.00 89.69 272 MET A CA 1
ATOM 2183 C C . MET A 1 272 ? -12.899 13.616 -5.890 1.00 89.69 272 MET A C 1
ATOM 2185 O O . MET A 1 272 ? -13.817 12.810 -5.744 1.00 89.69 272 MET A O 1
ATOM 2189 N N . LEU A 1 273 ? -11.705 13.459 -5.320 1.00 93.94 273 LEU A N 1
ATOM 2190 C CA . LEU A 1 273 ? -11.370 12.321 -4.467 1.00 93.94 273 LEU A CA 1
ATOM 2191 C C . LEU A 1 273 ? -11.644 12.613 -2.986 1.00 93.94 273 LEU A C 1
ATOM 2193 O O . LEU A 1 273 ? -11.266 13.664 -2.465 1.00 93.94 273 LEU A O 1
ATOM 2197 N N . LEU A 1 274 ? -12.230 11.634 -2.301 1.00 95.25 274 LEU A N 1
ATOM 2198 C CA . LEU A 1 274 ? -12.344 11.541 -0.848 1.00 95.25 274 LEU A CA 1
ATOM 2199 C C . LEU A 1 274 ? -11.543 10.333 -0.351 1.00 95.25 274 LEU A C 1
ATOM 2201 O O . LEU A 1 274 ? -11.868 9.201 -0.698 1.00 95.25 274 LEU A O 1
ATOM 2205 N N . THR A 1 275 ? -10.553 10.559 0.512 1.00 95.06 275 THR A N 1
ATOM 2206 C CA . THR A 1 275 ? -9.772 9.496 1.158 1.00 95.06 275 THR A CA 1
ATOM 2207 C C . THR A 1 275 ? -10.265 9.238 2.583 1.00 95.06 275 THR A C 1
ATOM 2209 O O . THR A 1 275 ? -10.156 10.097 3.467 1.00 95.06 275 THR A O 1
ATOM 2212 N N . LEU A 1 276 ? -10.752 8.021 2.832 1.00 94.88 276 LEU A N 1
ATOM 2213 C CA . LEU A 1 276 ? -11.057 7.504 4.166 1.00 94.88 276 LEU A CA 1
ATOM 2214 C C . LEU A 1 276 ? -9.849 6.755 4.730 1.00 94.88 276 LEU A C 1
ATOM 2216 O O . LEU A 1 276 ? -9.301 5.887 4.057 1.00 94.88 276 LEU A O 1
ATOM 2220 N N . TRP A 1 277 ? -9.456 7.044 5.972 1.00 91.81 277 TRP A N 1
ATOM 2221 C CA . TRP A 1 277 ? -8.275 6.443 6.607 1.00 91.81 277 TRP A CA 1
ATOM 2222 C C . TRP A 1 277 ? -8.620 5.493 7.758 1.00 91.81 277 TRP A C 1
ATOM 2224 O O . TRP A 1 277 ? -9.493 5.786 8.578 1.00 91.81 277 TRP A O 1
ATOM 2234 N N . GLY A 1 278 ? -7.871 4.391 7.870 1.00 89.44 278 GLY A N 1
ATOM 2235 C CA . GLY A 1 278 ? -7.941 3.452 8.993 1.00 89.44 278 GLY A CA 1
ATOM 2236 C C . GLY A 1 278 ? -9.353 2.911 9.209 1.00 89.44 278 GLY A C 1
ATOM 2237 O O . GLY A 1 278 ? -9.972 2.389 8.283 1.00 89.44 278 GLY A O 1
ATOM 2238 N N . ASP A 1 279 ? -9.882 3.086 10.419 1.00 86.44 279 ASP A N 1
ATOM 2239 C CA . ASP A 1 279 ? -11.229 2.637 10.785 1.00 86.44 279 ASP A CA 1
ATOM 2240 C C . ASP A 1 279 ? -12.324 3.203 9.870 1.00 86.44 279 ASP A C 1
ATOM 2242 O O . ASP A 1 279 ? -13.290 2.503 9.580 1.00 86.44 279 ASP A O 1
ATOM 2246 N N . PHE A 1 280 ? -12.174 4.431 9.355 1.00 90.75 280 PHE A N 1
ATOM 2247 C CA . PHE A 1 280 ? -13.165 4.994 8.429 1.00 90.75 280 PHE A CA 1
ATOM 2248 C C . PHE A 1 280 ? -13.251 4.208 7.120 1.00 90.75 280 PHE A C 1
ATOM 2250 O O . PHE A 1 280 ? -14.343 4.003 6.597 1.00 90.75 280 PHE A O 1
ATOM 2257 N N . ALA A 1 281 ? -12.117 3.720 6.610 1.00 91.12 281 ALA A N 1
ATOM 2258 C CA . ALA A 1 281 ? -12.095 2.855 5.434 1.00 91.12 281 ALA A CA 1
ATOM 2259 C C . ALA A 1 281 ? -12.734 1.487 5.732 1.00 91.12 281 ALA A C 1
ATOM 2261 O O . ALA A 1 281 ? -13.466 0.947 4.908 1.00 91.12 281 ALA A O 1
ATOM 2262 N N . ILE A 1 282 ? -12.496 0.939 6.927 1.00 86.69 282 ILE A N 1
ATOM 2263 C CA . ILE A 1 282 ? -12.958 -0.403 7.303 1.00 86.69 282 ILE A CA 1
ATOM 2264 C C . ILE A 1 282 ? -14.462 -0.437 7.587 1.00 86.69 282 ILE A C 1
ATOM 2266 O O . ILE A 1 282 ? -15.119 -1.387 7.171 1.00 86.69 282 ILE A O 1
ATOM 2270 N N . TYR A 1 283 ? -15.005 0.550 8.303 1.00 84.94 283 TYR A N 1
ATOM 2271 C CA . TYR A 1 283 ? -16.415 0.551 8.697 1.00 84.94 283 TYR A CA 1
ATOM 2272 C C . TYR A 1 283 ? -17.278 1.282 7.667 1.00 84.94 283 TYR A C 1
ATOM 2274 O O . TYR A 1 283 ? -18.063 0.647 6.967 1.00 84.94 283 TYR A O 1
ATOM 2282 N N . GLN A 1 284 ? -17.094 2.597 7.514 1.00 88.19 284 GLN A N 1
ATOM 2283 C CA . GLN A 1 284 ? -17.904 3.395 6.588 1.00 88.19 284 GLN A CA 1
ATOM 2284 C C . GLN A 1 284 ? -17.572 3.093 5.124 1.00 88.19 284 GLN A C 1
ATOM 2286 O O . GLN A 1 284 ? -18.472 3.013 4.297 1.00 88.19 284 GLN A O 1
ATOM 2291 N N . GLY A 1 285 ? -16.299 2.845 4.802 1.00 90.81 285 GLY A N 1
ATOM 2292 C CA . GLY A 1 285 ? -15.894 2.437 3.457 1.00 90.81 285 GLY A CA 1
ATOM 2293 C C . GLY A 1 285 ? -16.573 1.148 2.989 1.00 90.81 285 GLY A C 1
ATOM 2294 O O . GLY A 1 285 ? -17.013 1.087 1.846 1.00 90.81 285 GLY A O 1
ATOM 2295 N N . LYS A 1 286 ? -16.732 0.143 3.862 1.00 87.00 286 LYS A N 1
ATOM 2296 C CA . LYS A 1 286 ? -17.470 -1.085 3.519 1.00 87.00 286 LYS A CA 1
ATOM 2297 C C . LYS A 1 286 ? -18.953 -0.825 3.283 1.00 87.00 286 LYS A C 1
ATOM 2299 O O . LYS A 1 286 ? -19.500 -1.355 2.327 1.00 87.00 286 LYS A O 1
ATOM 2304 N N . GLU A 1 287 ? -19.586 0.003 4.111 1.00 89.88 287 GLU A N 1
ATOM 2305 C CA . GLU A 1 287 ? -20.991 0.381 3.925 1.00 89.88 287 GLU A CA 1
ATOM 2306 C C . GLU A 1 287 ? -21.214 1.089 2.578 1.00 89.88 287 GLU A C 1
ATOM 2308 O O . GLU A 1 287 ? -22.146 0.743 1.855 1.00 89.88 287 GLU A O 1
ATOM 2313 N N . ILE A 1 288 ? -20.310 2.003 2.193 1.00 93.12 288 ILE A N 1
ATOM 2314 C CA . ILE A 1 288 ? -20.311 2.650 0.870 1.00 93.12 288 ILE A CA 1
ATOM 2315 C C . ILE A 1 288 ? -20.244 1.608 -0.244 1.00 93.12 288 ILE A C 1
ATOM 2317 O O . ILE A 1 288 ? -21.067 1.629 -1.158 1.00 93.12 288 ILE A O 1
ATOM 2321 N N . ILE A 1 289 ? -19.253 0.716 -0.165 1.00 93.81 289 ILE A N 1
ATOM 2322 C CA . ILE A 1 289 ? -18.992 -0.304 -1.184 1.00 93.81 289 ILE A CA 1
ATOM 2323 C C . ILE A 1 289 ? -20.219 -1.202 -1.357 1.00 93.81 289 ILE A C 1
ATOM 2325 O O . ILE A 1 289 ? -20.675 -1.364 -2.479 1.00 93.81 289 ILE A O 1
ATOM 2329 N N . CYS A 1 290 ? -20.844 -1.662 -0.269 1.00 92.50 290 CYS A N 1
ATOM 2330 C CA . CYS A 1 290 ? -22.069 -2.462 -0.342 1.00 92.50 290 CYS A CA 1
ATOM 2331 C C . CYS A 1 290 ? -23.210 -1.757 -1.100 1.00 92.50 290 CYS A C 1
ATOM 2333 O O . CYS A 1 290 ? -23.976 -2.410 -1.810 1.00 92.50 290 CYS A O 1
ATOM 2335 N N . VAL A 1 291 ? -23.360 -0.433 -0.956 1.00 92.88 291 VAL A N 1
ATOM 2336 C CA . VAL A 1 291 ? -24.391 0.310 -1.702 1.00 92.88 291 VAL A CA 1
ATOM 2337 C C . VAL A 1 291 ? -23.998 0.475 -3.172 1.00 92.88 291 VAL A C 1
ATOM 2339 O O . VAL A 1 291 ? -24.853 0.267 -4.036 1.00 92.88 291 VAL A O 1
ATOM 2342 N N . LEU A 1 292 ? -22.731 0.780 -3.462 1.00 93.81 292 LEU A N 1
ATOM 2343 C CA . LEU A 1 292 ? -22.214 0.876 -4.832 1.00 93.81 292 LEU A CA 1
ATOM 2344 C C . LEU A 1 292 ? -22.344 -0.455 -5.588 1.00 93.81 292 LEU A C 1
ATOM 2346 O O . LEU A 1 292 ? -22.829 -0.461 -6.717 1.00 93.81 292 LEU A O 1
ATOM 2350 N N . ASP A 1 293 ? -22.019 -1.576 -4.941 1.00 92.38 293 ASP A N 1
ATOM 2351 C CA . ASP A 1 293 ? -22.133 -2.931 -5.498 1.00 92.38 293 ASP A CA 1
ATOM 2352 C C . ASP A 1 293 ? -23.594 -3.305 -5.809 1.00 92.38 293 ASP A C 1
ATOM 2354 O O . ASP A 1 293 ? -23.861 -4.125 -6.685 1.00 92.38 293 ASP A O 1
ATOM 2358 N N . SER A 1 294 ? -24.564 -2.652 -5.152 1.00 91.56 294 SER A N 1
ATOM 2359 C CA . SER A 1 294 ? -25.992 -2.771 -5.487 1.00 91.56 294 SER A CA 1
ATOM 2360 C C . SER A 1 294 ? -26.419 -1.952 -6.717 1.00 91.56 294 SER A C 1
ATOM 2362 O O . SER A 1 294 ? -27.609 -1.878 -7.020 1.00 91.56 294 SER A O 1
ATOM 2364 N N . GLY A 1 295 ? -25.476 -1.302 -7.409 1.00 87.62 295 GLY A N 1
ATOM 2365 C CA . GLY A 1 295 ? -25.724 -0.478 -8.595 1.00 87.62 295 GLY A CA 1
ATOM 2366 C C . GLY A 1 295 ? -26.319 0.901 -8.297 1.00 87.62 295 GLY A C 1
ATOM 2367 O O . GLY A 1 295 ? -26.865 1.541 -9.195 1.00 87.62 295 GLY A O 1
ATOM 2368 N N . ARG A 1 296 ? -26.250 1.367 -7.043 1.00 89.25 296 ARG A N 1
ATOM 2369 C CA . ARG A 1 296 ? -26.808 2.656 -6.601 1.00 89.25 296 ARG A CA 1
ATOM 2370 C C . ARG A 1 296 ? -25.707 3.583 -6.108 1.00 89.25 296 ARG A C 1
ATOM 2372 O O . ARG A 1 296 ? -24.781 3.145 -5.438 1.00 89.25 296 ARG A O 1
ATOM 2379 N N . PHE A 1 297 ? -25.861 4.882 -6.351 1.00 93.44 297 PHE A N 1
ATOM 2380 C CA . PHE A 1 297 ? -24.932 5.898 -5.853 1.00 93.44 297 PHE A CA 1
ATOM 2381 C C . PHE A 1 297 ? -25.403 6.446 -4.489 1.00 93.44 297 PHE A C 1
ATOM 2383 O O . PHE A 1 297 ? -26.428 7.141 -4.435 1.00 93.44 297 PHE A O 1
ATOM 2390 N N . PRO A 1 298 ? -24.729 6.128 -3.365 1.00 94.38 298 PRO A N 1
ATOM 2391 C CA . PRO A 1 298 ? -25.154 6.595 -2.049 1.00 94.38 298 PRO A CA 1
ATOM 2392 C C . PRO A 1 298 ? -24.869 8.087 -1.857 1.00 94.38 298 PRO A C 1
ATOM 2394 O O . PRO A 1 298 ? -23.924 8.634 -2.427 1.00 94.38 298 PRO A O 1
ATOM 2397 N N . ILE A 1 299 ? -25.663 8.730 -1.003 1.00 92.31 299 ILE A N 1
ATOM 2398 C CA . ILE A 1 299 ? -25.429 10.110 -0.562 1.00 92.31 299 ILE A CA 1
ATOM 2399 C C . ILE A 1 299 ? -24.713 10.082 0.776 1.00 92.31 299 ILE A C 1
ATOM 2401 O O . ILE A 1 299 ? -25.083 9.320 1.663 1.00 92.31 299 ILE A O 1
ATOM 2405 N N . PHE A 1 300 ? -23.706 10.926 0.932 1.00 90.25 300 PHE A N 1
ATOM 2406 C CA . PHE A 1 300 ? -22.922 11.034 2.149 1.00 90.25 300 PHE A CA 1
ATOM 2407 C C . PHE A 1 300 ? -22.951 12.441 2.704 1.00 90.25 300 PHE A C 1
ATOM 2409 O O . PHE A 1 300 ? -22.730 13.404 1.974 1.00 90.25 300 PHE A O 1
ATOM 2416 N N . LEU A 1 301 ? -23.136 12.533 4.020 1.00 90.88 301 LEU A N 1
ATOM 2417 C CA . LEU A 1 301 ? -22.821 13.722 4.803 1.00 90.88 301 LEU A CA 1
ATOM 2418 C C . LEU A 1 301 ? -21.508 13.474 5.546 1.00 90.88 301 LEU A C 1
ATOM 2420 O O . LEU A 1 301 ? -21.460 12.692 6.496 1.00 90.88 301 LEU A O 1
ATOM 2424 N N . GLY A 1 302 ? -20.439 14.130 5.098 1.00 91.50 302 GLY A N 1
ATOM 2425 C CA . GLY A 1 302 ? -19.144 14.124 5.769 1.00 91.50 302 GLY A CA 1
ATOM 2426 C C . GLY A 1 302 ? -19.015 15.337 6.680 1.00 91.50 302 GLY A C 1
ATOM 2427 O O . GLY A 1 302 ? -19.197 16.466 6.234 1.00 91.50 302 GLY A O 1
ATOM 2428 N N . LYS A 1 303 ? -18.680 15.122 7.953 1.00 89.94 303 LYS A N 1
ATOM 2429 C CA . LYS A 1 303 ? -18.488 16.185 8.949 1.00 89.94 303 LYS A CA 1
ATOM 2430 C C . LYS A 1 303 ? -17.050 16.227 9.436 1.00 89.94 303 LYS A C 1
ATOM 2432 O O . LYS A 1 303 ? -16.439 15.181 9.676 1.00 89.94 303 LYS A O 1
ATOM 2437 N N . ARG A 1 304 ? -16.534 17.440 9.649 1.00 90.38 304 ARG A N 1
ATOM 2438 C CA . ARG A 1 304 ? -15.161 17.716 10.108 1.00 90.38 304 ARG A CA 1
ATOM 2439 C C . ARG A 1 304 ? -14.112 16.993 9.261 1.00 90.38 304 ARG A C 1
ATOM 2441 O O . ARG A 1 304 ? -13.267 16.260 9.775 1.00 90.38 304 ARG A O 1
ATOM 2448 N N . VAL A 1 305 ? -14.191 17.179 7.952 1.00 93.31 305 VAL A N 1
ATOM 2449 C CA . VAL A 1 305 ? -13.252 16.643 6.958 1.00 93.31 305 VAL A CA 1
ATOM 2450 C C . VAL A 1 305 ? -12.285 17.752 6.548 1.00 93.31 305 VAL A C 1
ATOM 2452 O O . VAL A 1 305 ? -12.617 18.926 6.668 1.00 93.31 305 VAL A O 1
ATOM 2455 N N . ILE A 1 306 ? -11.062 17.416 6.142 1.00 93.25 306 ILE A N 1
ATOM 2456 C CA . ILE A 1 306 ? -10.078 18.417 5.695 1.00 93.25 306 ILE A CA 1
ATOM 2457 C C . ILE A 1 306 ? -9.936 18.397 4.187 1.00 93.25 306 ILE A C 1
ATOM 2459 O O . ILE A 1 306 ? -9.961 17.329 3.575 1.00 93.25 306 ILE A O 1
ATOM 2463 N N . VAL A 1 307 ? -9.732 19.580 3.616 1.00 91.31 307 VAL A N 1
ATOM 2464 C CA . VAL A 1 307 ? -9.330 19.733 2.221 1.00 91.31 307 VAL A CA 1
ATOM 2465 C C . VAL A 1 307 ? -7.806 19.693 2.134 1.00 91.31 307 VAL A C 1
ATOM 2467 O O . VAL A 1 307 ? -7.120 20.387 2.883 1.00 91.31 307 VAL A O 1
ATOM 2470 N N . ASN A 1 308 ? -7.284 18.885 1.218 1.00 86.75 308 ASN A N 1
ATOM 2471 C CA . ASN A 1 308 ? -5.865 18.684 0.954 1.00 86.75 308 ASN A CA 1
ATOM 2472 C C . ASN A 1 308 ? -5.527 18.988 -0.513 1.00 86.75 308 ASN A C 1
ATOM 2474 O O . ASN A 1 308 ? -6.401 19.022 -1.376 1.00 86.75 308 ASN A O 1
ATOM 2478 N N . ASN A 1 309 ? -4.227 19.148 -0.789 1.00 78.19 309 ASN A N 1
ATOM 2479 C CA . ASN A 1 309 ? -3.680 19.373 -2.133 1.00 78.19 309 ASN A CA 1
ATOM 2480 C C . ASN A 1 309 ? -3.164 18.079 -2.815 1.00 78.19 309 ASN A C 1
ATOM 2482 O O . ASN A 1 309 ? -2.175 18.101 -3.552 1.00 78.19 309 ASN A O 1
ATOM 2486 N N . PHE A 1 310 ? -3.713 16.911 -2.459 1.00 70.44 310 PHE A N 1
ATOM 2487 C CA . PHE A 1 310 ? -3.277 15.628 -3.027 1.00 70.44 310 PHE A CA 1
ATOM 2488 C C . PHE A 1 310 ? -4.048 15.351 -4.325 1.00 70.44 310 PHE A C 1
ATOM 2490 O O . PHE A 1 310 ? -5.277 15.365 -4.291 1.00 70.44 310 PHE A O 1
ATOM 2497 N N . ASN A 1 311 ? -3.334 15.102 -5.435 1.00 67.06 311 ASN A N 1
ATOM 2498 C CA . ASN A 1 311 ? -3.887 14.992 -6.798 1.00 67.06 311 ASN A CA 1
ATOM 2499 C C . ASN A 1 311 ? -4.794 16.181 -7.179 1.00 67.06 311 ASN A C 1
ATOM 2501 O O . ASN A 1 311 ? -5.926 16.009 -7.623 1.00 67.06 311 ASN A O 1
ATOM 2505 N N . GLY A 1 312 ? -4.319 17.406 -6.942 1.00 76.88 312 GLY A N 1
ATOM 2506 C CA . GLY A 1 312 ? -5.141 18.606 -7.080 1.00 76.88 312 GLY A CA 1
ATOM 2507 C C . GLY A 1 312 ? -5.881 18.895 -5.782 1.00 76.88 312 GLY A C 1
ATOM 2508 O O . GLY A 1 312 ? -5.241 19.093 -4.759 1.00 76.88 312 GLY A O 1
ATOM 2509 N N . VAL A 1 313 ? -7.212 18.916 -5.796 1.00 86.56 313 VAL A N 1
ATOM 2510 C CA . VAL A 1 313 ? -8.025 19.168 -4.594 1.00 86.56 313 VAL A CA 1
ATOM 2511 C C . VAL A 1 313 ? -8.716 17.877 -4.174 1.00 86.56 313 VAL A C 1
ATOM 2513 O O . VAL A 1 313 ? -9.434 17.271 -4.966 1.00 86.56 313 VAL A O 1
ATOM 2516 N N . SER A 1 314 ? -8.512 17.463 -2.927 1.00 91.88 314 SER A N 1
ATOM 2517 C CA . SER A 1 314 ? -9.107 16.242 -2.376 1.00 91.88 314 SER A CA 1
ATOM 2518 C C . SER A 1 314 ? -9.553 16.421 -0.932 1.00 91.88 314 SER A C 1
ATOM 2520 O O . SER A 1 314 ? -9.085 17.308 -0.216 1.00 91.88 314 SER A O 1
ATOM 2522 N N . LEU A 1 315 ? -10.464 15.558 -0.491 1.00 94.44 315 LEU A N 1
ATOM 2523 C CA . LEU A 1 315 ? -10.956 15.503 0.879 1.00 94.44 315 LEU A CA 1
ATOM 2524 C C . LEU A 1 315 ? -10.306 14.344 1.636 1.00 94.44 315 LEU A C 1
ATOM 2526 O O . LEU A 1 315 ? -10.060 13.280 1.076 1.00 94.44 315 LEU A O 1
ATOM 2530 N N . SER A 1 316 ? -10.048 14.522 2.929 1.00 94.00 316 SER A N 1
ATOM 2531 C CA . SER A 1 316 ? -9.445 13.482 3.767 1.00 94.00 316 SER A CA 1
ATOM 2532 C C . SER A 1 316 ? -10.014 13.480 5.176 1.00 94.00 316 SER A C 1
ATOM 2534 O O . SER A 1 316 ? -10.217 14.528 5.792 1.00 94.00 316 SER A O 1
ATOM 2536 N N . THR A 1 317 ? -10.208 12.287 5.733 1.00 93.56 317 THR A N 1
ATOM 2537 C CA . THR A 1 317 ? -10.677 12.133 7.116 1.00 93.56 317 THR A CA 1
ATOM 2538 C C . THR A 1 317 ? -9.647 12.577 8.146 1.00 93.56 317 THR A C 1
ATOM 2540 O O . THR A 1 317 ? -8.447 12.347 7.993 1.00 93.56 317 THR A O 1
ATOM 2543 N N . ARG A 1 318 ? -10.144 13.139 9.247 1.00 90.19 318 ARG A N 1
ATOM 2544 C CA . ARG A 1 318 ? -9.445 13.383 10.511 1.00 90.19 318 ARG A CA 1
ATOM 2545 C C . ARG A 1 318 ? -9.844 12.332 11.551 1.00 90.19 318 ARG A C 1
ATOM 2547 O O . ARG A 1 318 ? -10.807 11.594 11.379 1.00 90.19 318 ARG A O 1
ATOM 2554 N N . PHE A 1 319 ? -9.146 12.320 12.686 1.00 82.06 319 PHE A N 1
ATOM 2555 C CA . PHE A 1 319 ? -9.447 11.426 13.815 1.00 82.06 319 PHE A CA 1
ATOM 2556 C C . PHE A 1 319 ? -10.822 11.671 14.473 1.00 82.06 319 PHE A C 1
ATOM 2558 O O . PHE A 1 319 ? -11.281 10.832 15.256 1.00 82.06 319 PHE A O 1
ATOM 2565 N N . ASP A 1 320 ? -11.420 12.840 14.230 1.00 80.69 320 ASP A N 1
ATOM 2566 C CA . ASP A 1 320 ? -12.703 13.314 14.754 1.00 80.69 320 ASP A CA 1
ATOM 2567 C C . ASP A 1 320 ? -13.770 13.511 13.663 1.00 80.69 320 ASP A C 1
ATOM 2569 O O . ASP A 1 320 ? -14.850 14.033 13.960 1.00 80.69 320 ASP A O 1
ATOM 2573 N N . SER A 1 321 ? -13.499 13.086 12.422 1.00 89.56 321 SER A N 1
ATOM 2574 C CA . SER A 1 321 ? -14.490 13.107 11.344 1.00 89.56 321 SER A CA 1
ATOM 2575 C C . SER A 1 321 ? -15.683 12.200 11.648 1.00 89.56 321 SER A C 1
ATOM 2577 O O . SER A 1 321 ? -15.588 11.244 12.421 1.00 89.56 321 SER A O 1
ATOM 2579 N N . MET A 1 322 ? -16.818 12.497 11.022 1.00 85.56 322 MET A N 1
ATOM 2580 C CA . MET A 1 322 ? -18.019 11.663 11.068 1.00 85.56 322 MET A CA 1
ATOM 2581 C C . MET A 1 322 ? -18.631 11.554 9.679 1.00 85.56 322 MET A C 1
ATOM 2583 O O . MET A 1 322 ? -18.556 12.500 8.901 1.00 85.56 322 MET A O 1
ATOM 2587 N N . PHE A 1 323 ? -19.252 10.414 9.395 1.00 86.75 323 PHE A N 1
ATOM 2588 C CA . PHE A 1 323 ? -19.941 10.163 8.136 1.00 86.75 323 PHE A CA 1
ATOM 2589 C C . PHE A 1 323 ? -21.306 9.557 8.412 1.00 86.75 323 PHE A C 1
ATOM 2591 O O . PHE A 1 323 ? -21.437 8.703 9.289 1.00 86.75 323 PHE A O 1
ATOM 2598 N N . GLU A 1 324 ? -22.290 10.001 7.645 1.00 85.56 324 GLU A N 1
ATOM 2599 C CA . GLU A 1 324 ? -23.644 9.462 7.640 1.00 85.56 324 GLU A CA 1
ATOM 2600 C C . GLU A 1 324 ? -24.010 9.066 6.209 1.00 85.56 324 GLU A C 1
ATOM 2602 O O . GLU A 1 324 ? -23.851 9.868 5.282 1.00 85.56 324 GLU A O 1
ATOM 2607 N N . VAL A 1 325 ? -24.449 7.816 6.045 1.00 86.44 325 VAL A N 1
ATOM 2608 C CA . VAL A 1 325 ? -24.797 7.203 4.758 1.00 86.44 325 VAL A CA 1
ATOM 2609 C C . VAL A 1 325 ? -26.294 7.348 4.538 1.00 86.44 325 VAL A C 1
ATOM 2611 O O . VAL A 1 325 ? -27.082 6.914 5.371 1.00 86.44 325 VAL A O 1
ATOM 2614 N N . ASN A 1 326 ? -26.685 7.933 3.410 1.00 86.88 326 ASN A N 1
ATOM 2615 C CA . ASN A 1 326 ? -28.070 8.239 3.049 1.00 86.88 326 ASN A CA 1
ATOM 2616 C C . ASN A 1 326 ? -28.842 8.949 4.183 1.00 86.88 326 ASN A C 1
ATOM 2618 O O . ASN A 1 326 ? -29.864 8.434 4.642 1.00 86.88 326 ASN A O 1
ATOM 2622 N N . PRO A 1 327 ? -28.369 10.126 4.641 1.00 85.88 327 PRO A N 1
ATOM 2623 C CA . PRO A 1 327 ? -29.067 10.889 5.672 1.00 85.88 327 PRO A CA 1
ATOM 2624 C C . PRO A 1 327 ? -30.486 11.251 5.213 1.00 85.88 327 PRO A C 1
ATOM 2626 O O . PRO A 1 327 ? -30.720 11.479 4.029 1.00 85.88 327 PRO A O 1
ATOM 2629 N N . THR A 1 328 ? -31.434 11.367 6.141 1.00 80.75 328 THR A N 1
ATOM 2630 C CA . THR A 1 328 ? -32.859 11.620 5.832 1.00 80.75 328 THR A CA 1
ATOM 2631 C C . THR A 1 328 ? -33.262 13.094 5.969 1.00 80.75 328 THR A C 1
ATOM 2633 O O . THR A 1 328 ? -34.413 13.404 6.266 1.00 80.75 328 THR A O 1
ATOM 2636 N N . ASN A 1 329 ? -32.310 14.022 5.838 1.00 80.69 329 ASN A N 1
ATOM 2637 C CA . ASN A 1 329 ? -32.581 15.460 5.939 1.00 80.69 329 ASN A CA 1
ATOM 2638 C C . ASN A 1 329 ? -33.054 16.061 4.598 1.00 80.69 329 ASN A C 1
ATOM 2640 O O . ASN A 1 329 ? -32.891 15.457 3.539 1.00 80.69 329 ASN A O 1
ATOM 2644 N N . SER A 1 330 ? -33.619 17.272 4.642 1.00 83.00 330 SER A N 1
ATOM 2645 C CA . SER A 1 330 ? -34.191 17.954 3.467 1.00 83.00 330 SER A CA 1
ATOM 2646 C C . SER A 1 330 ? -33.184 18.153 2.325 1.00 83.00 330 SER A C 1
ATOM 2648 O O . SER A 1 330 ? -33.512 17.894 1.170 1.00 83.00 330 SER A O 1
ATOM 2650 N N . LYS A 1 331 ? -31.943 18.551 2.637 1.00 83.75 331 LYS A N 1
ATOM 2651 C CA . LYS A 1 331 ? -30.857 18.715 1.650 1.00 83.75 331 LYS A CA 1
ATOM 2652 C C . LYS A 1 331 ? -30.505 17.394 0.957 1.00 83.75 331 LYS A C 1
ATOM 2654 O O . LYS A 1 331 ? -30.274 17.379 -0.249 1.00 83.75 331 LYS A O 1
ATOM 2659 N N . SER A 1 332 ? -30.514 16.291 1.702 1.00 88.31 332 SER A N 1
ATOM 2660 C CA . SER A 1 332 ? -30.260 14.950 1.173 1.00 88.31 332 SER A CA 1
ATOM 2661 C C . SER A 1 332 ? -31.324 14.520 0.166 1.00 88.31 332 SER A C 1
ATOM 2663 O O . SER A 1 332 ? -30.979 14.015 -0.898 1.00 88.31 332 SER A O 1
ATOM 2665 N N . GLU A 1 333 ? -32.608 14.776 0.439 1.00 89.56 333 GLU A N 1
ATOM 2666 C CA . GLU A 1 333 ? -33.686 14.447 -0.508 1.00 89.56 333 GLU A CA 1
ATOM 2667 C C . GLU A 1 333 ? -33.598 15.279 -1.802 1.00 89.56 333 GLU A C 1
ATOM 2669 O O . GLU A 1 333 ? -33.805 14.738 -2.890 1.00 89.56 333 GLU A O 1
ATOM 2674 N N . SER A 1 334 ? -33.204 16.557 -1.725 1.00 90.62 334 SER A N 1
ATOM 2675 C CA . SER A 1 334 ? -32.933 17.370 -2.923 1.00 90.62 334 SER A CA 1
ATOM 2676 C C . SER A 1 334 ? -31.786 16.798 -3.762 1.00 90.62 334 SER A C 1
ATOM 2678 O O . SER A 1 334 ? -31.932 16.619 -4.973 1.00 90.62 334 SER A O 1
ATOM 2680 N N . LEU A 1 335 ? -30.664 16.449 -3.123 1.00 90.75 335 LEU A N 1
ATOM 2681 C CA . LEU A 1 335 ? -29.498 15.887 -3.810 1.00 90.75 335 LEU A CA 1
ATOM 2682 C C . LEU A 1 335 ? -29.790 14.498 -4.401 1.00 90.75 335 LEU A C 1
ATOM 2684 O O . LEU A 1 335 ? -29.286 14.144 -5.465 1.00 90.75 335 LEU A O 1
ATOM 2688 N N . LYS A 1 336 ? -30.645 13.719 -3.735 1.00 92.62 336 LYS A N 1
ATOM 2689 C CA . LYS A 1 336 ? -31.144 12.423 -4.204 1.00 92.62 336 LYS A CA 1
ATOM 2690 C C . LYS A 1 336 ? -31.965 12.549 -5.471 1.00 92.62 336 LYS A C 1
ATOM 2692 O O . LYS A 1 336 ? -31.701 11.816 -6.418 1.00 92.62 336 LYS A O 1
ATOM 2697 N N . LYS A 1 337 ? -32.890 13.508 -5.514 1.00 92.62 337 LYS A N 1
ATOM 2698 C CA . LYS A 1 337 ? -33.657 13.796 -6.725 1.00 92.62 337 LYS A CA 1
ATOM 2699 C C . LYS A 1 337 ? -32.733 14.183 -7.882 1.00 92.62 337 LYS A C 1
ATOM 2701 O O . LYS A 1 337 ? -32.796 13.570 -8.938 1.00 92.62 337 LYS A O 1
ATOM 2706 N N . TRP A 1 338 ? -31.814 15.124 -7.652 1.00 93.56 338 TRP A N 1
ATOM 2707 C CA . TRP A 1 338 ? -30.842 15.544 -8.668 1.00 93.56 338 TRP A CA 1
ATOM 2708 C C . TRP A 1 338 ? -29.989 14.381 -9.199 1.00 93.56 338 TRP A C 1
ATOM 2710 O O . TRP A 1 338 ? -29.775 14.264 -10.407 1.00 93.56 338 TRP A O 1
ATOM 2720 N N . ARG A 1 339 ? -29.509 13.511 -8.305 1.00 92.88 339 ARG A N 1
ATOM 2721 C CA . ARG A 1 339 ? -28.730 12.317 -8.651 1.00 92.88 339 ARG A CA 1
ATOM 2722 C C . ARG A 1 339 ? -29.517 11.386 -9.564 1.00 92.88 339 ARG A C 1
ATOM 2724 O O . ARG A 1 339 ? -28.962 10.900 -10.548 1.00 92.88 339 ARG A O 1
ATOM 2731 N N . ASP A 1 340 ? -30.771 11.124 -9.209 1.00 91.12 340 ASP A N 1
ATOM 2732 C CA . ASP A 1 340 ? -31.645 10.218 -9.953 1.00 91.12 340 ASP A CA 1
ATOM 2733 C C . ASP A 1 340 ? -31.951 10.787 -11.347 1.00 91.12 340 ASP A C 1
ATOM 2735 O O . ASP A 1 340 ? -31.865 10.057 -12.333 1.00 91.12 340 ASP A O 1
ATOM 2739 N N . ASP A 1 341 ? -32.153 12.105 -11.445 1.00 91.00 341 ASP A N 1
ATOM 2740 C CA . ASP A 1 341 ? -32.336 12.823 -12.714 1.00 91.00 341 ASP A CA 1
ATOM 2741 C C . ASP A 1 341 ? -31.050 12.870 -13.576 1.00 91.00 341 ASP A C 1
ATOM 2743 O O . ASP A 1 341 ? -31.116 13.070 -14.789 1.00 91.00 341 ASP A O 1
ATOM 2747 N N . SER A 1 342 ? -29.867 12.684 -12.974 1.00 88.19 342 SER A N 1
ATOM 2748 C CA . SER A 1 342 ? -28.556 12.882 -13.624 1.00 88.19 342 SER A CA 1
ATOM 2749 C C . SER A 1 342 ? -27.760 11.591 -13.860 1.00 88.19 342 SER A C 1
ATOM 2751 O O . SER A 1 342 ? -26.586 11.653 -14.235 1.00 88.19 342 SER A O 1
ATOM 2753 N N . ILE A 1 343 ? -28.354 10.411 -13.655 1.00 87.81 343 ILE A N 1
ATOM 2754 C CA . ILE A 1 343 ? -27.617 9.138 -13.556 1.00 87.81 343 ILE A CA 1
ATOM 2755 C C . ILE A 1 343 ? -26.757 8.803 -14.790 1.00 87.81 343 ILE A C 1
ATOM 2757 O O . ILE A 1 343 ? -25.634 8.313 -14.647 1.00 87.81 343 ILE A O 1
ATOM 2761 N N . ASP A 1 344 ? -27.235 9.110 -15.998 1.00 84.69 344 ASP A N 1
ATOM 2762 C CA . ASP A 1 344 ? -26.508 8.832 -17.244 1.00 84.69 344 ASP A CA 1
ATOM 2763 C C . ASP A 1 344 ? -25.299 9.756 -17.421 1.00 84.69 344 ASP A C 1
ATOM 2765 O O . ASP A 1 344 ? -24.225 9.325 -17.856 1.00 84.69 344 ASP A O 1
ATOM 2769 N N . LEU A 1 345 ? -25.432 11.019 -17.002 1.00 84.31 345 LEU A N 1
ATOM 2770 C CA . LEU A 1 345 ? -24.316 11.961 -16.964 1.00 84.31 345 LEU A CA 1
ATOM 2771 C C . LEU A 1 345 ? -23.261 11.506 -15.954 1.00 84.31 345 LEU A C 1
ATOM 2773 O O . LEU A 1 345 ? -22.071 11.532 -16.266 1.00 84.31 345 LEU A O 1
ATOM 2777 N N . LEU A 1 346 ? -23.681 11.023 -14.781 1.00 85.44 346 LEU A N 1
ATOM 2778 C CA . LEU A 1 346 ? -22.768 10.502 -13.762 1.00 85.44 346 LEU A CA 1
ATOM 2779 C C . LEU A 1 346 ? -21.954 9.310 -14.288 1.00 85.44 346 LEU A C 1
ATOM 2781 O O . LEU A 1 346 ? -20.729 9.302 -14.160 1.00 85.44 346 LEU A O 1
ATOM 2785 N N . LYS A 1 347 ? -22.597 8.354 -14.972 1.00 87.00 347 LYS A N 1
ATOM 2786 C CA . LYS A 1 347 ? -21.911 7.220 -15.620 1.00 87.00 347 LYS A CA 1
ATOM 2787 C C . LYS A 1 347 ? -20.896 7.676 -16.670 1.00 87.00 347 LYS A C 1
ATOM 2789 O O . LYS A 1 347 ? -19.783 7.153 -16.728 1.00 87.00 347 LYS A O 1
ATOM 2794 N N . ARG A 1 348 ? -21.234 8.688 -17.475 1.00 81.81 348 ARG A N 1
ATOM 2795 C CA . ARG A 1 348 ? -20.298 9.271 -18.451 1.00 81.81 348 ARG A CA 1
ATOM 2796 C C . ARG A 1 348 ? -19.081 9.901 -17.767 1.00 81.81 348 ARG A C 1
ATOM 2798 O O . ARG A 1 348 ? -17.961 9.729 -18.243 1.00 81.81 348 ARG A O 1
ATOM 2805 N N . TYR A 1 349 ? -19.282 10.605 -16.655 1.00 79.31 349 TYR A N 1
ATOM 2806 C CA . TYR A 1 349 ? -18.204 11.256 -15.901 1.00 79.31 349 TYR A CA 1
ATOM 2807 C C . TYR A 1 349 ? -17.247 10.256 -15.240 1.00 79.31 349 TYR A C 1
ATOM 2809 O O . TYR A 1 349 ? -16.046 10.544 -15.180 1.00 79.31 349 TYR A O 1
ATOM 2817 N N . ILE A 1 350 ? -17.765 9.101 -14.802 1.00 83.88 350 ILE A N 1
ATOM 2818 C CA . ILE A 1 350 ? -16.976 7.949 -14.337 1.00 83.88 350 ILE A CA 1
ATOM 2819 C C . ILE A 1 350 ? -16.088 7.437 -15.480 1.00 83.88 350 ILE A C 1
ATOM 2821 O O . ILE A 1 350 ? -14.864 7.430 -15.356 1.00 83.88 350 ILE A O 1
ATOM 2825 N N . ASN A 1 351 ? -16.679 7.121 -16.639 1.00 82.50 351 ASN A N 1
ATOM 2826 C CA . ASN A 1 351 ? -15.941 6.591 -17.795 1.00 82.50 351 ASN A CA 1
ATOM 2827 C C . ASN A 1 351 ? -14.835 7.541 -18.287 1.00 82.50 351 ASN A C 1
ATOM 2829 O O . ASN A 1 351 ? -13.750 7.100 -18.664 1.00 82.50 351 ASN A O 1
ATOM 2833 N N . LEU A 1 352 ? -15.089 8.852 -18.249 1.00 78.75 352 LEU A N 1
ATOM 2834 C CA . LEU A 1 352 ? -14.127 9.888 -18.639 1.00 78.75 352 LEU A CA 1
ATOM 2835 C C . LEU A 1 352 ? -13.087 10.219 -17.549 1.00 78.75 352 LEU A C 1
ATOM 2837 O O . LEU A 1 352 ? -12.235 11.077 -17.777 1.00 78.75 352 LEU A O 1
ATOM 2841 N N . LYS A 1 353 ? -13.144 9.583 -16.368 1.00 85.06 353 LYS A N 1
ATOM 2842 C CA . LYS A 1 353 ? -12.239 9.822 -15.223 1.00 85.06 353 LYS A CA 1
ATOM 2843 C C . LYS A 1 353 ? -12.092 11.307 -14.862 1.00 85.06 353 LYS A C 1
ATOM 2845 O O . LYS A 1 353 ? -11.012 11.780 -14.511 1.00 85.06 353 LYS A O 1
ATOM 2850 N N . THR A 1 354 ? -13.190 12.056 -14.942 1.00 82.75 354 THR A N 1
ATOM 2851 C CA . THR A 1 354 ? -13.218 13.525 -14.785 1.00 82.75 354 THR A CA 1
ATOM 2852 C C . THR A 1 354 ? -12.711 14.041 -13.435 1.00 82.75 354 THR A C 1
ATOM 2854 O O . THR A 1 354 ? -12.294 15.196 -13.356 1.00 82.75 354 THR A O 1
ATOM 2857 N N . TYR A 1 355 ? -12.662 13.199 -12.396 1.00 85.25 355 TYR A N 1
ATOM 2858 C CA . TYR A 1 355 ? -12.086 13.536 -11.087 1.00 85.25 355 TYR A CA 1
ATOM 2859 C C . TYR A 1 355 ? -10.615 13.986 -11.172 1.00 85.25 355 TYR A C 1
ATOM 2861 O O . TYR A 1 355 ? -10.159 14.773 -10.346 1.00 85.25 355 TYR A O 1
ATOM 2869 N N . LYS A 1 356 ? -9.890 13.549 -12.211 1.00 83.81 356 LYS A N 1
ATOM 2870 C CA . LYS A 1 356 ? -8.525 13.988 -12.554 1.00 83.81 356 LYS A CA 1
ATOM 2871 C C . LYS A 1 356 ? -8.411 15.487 -12.875 1.00 83.81 356 LYS A C 1
ATOM 2873 O O . LYS A 1 356 ? -7.341 16.086 -12.843 1.00 83.81 356 LYS A O 1
ATOM 2878 N N . ASN A 1 357 ? -9.535 16.140 -13.170 1.00 82.62 357 ASN A N 1
ATOM 2879 C CA . ASN A 1 357 ? -9.599 17.568 -13.480 1.00 82.62 357 ASN A CA 1
ATOM 2880 C C . ASN A 1 357 ? -10.067 18.424 -12.291 1.00 82.62 357 ASN A C 1
ATOM 2882 O O . ASN A 1 357 ? -10.340 19.612 -12.480 1.00 82.62 357 ASN A O 1
ATOM 2886 N N . ALA A 1 358 ? -10.138 17.863 -11.076 1.00 85.06 358 ALA A N 1
ATOM 2887 C CA . ALA A 1 358 ? -10.645 18.555 -9.890 1.00 85.06 358 ALA A CA 1
ATOM 2888 C C . ALA A 1 358 ? -9.965 19.915 -9.651 1.00 85.06 358 ALA A C 1
ATOM 2890 O O . ALA A 1 358 ? -10.651 20.900 -9.389 1.00 85.06 358 ALA A O 1
ATOM 2891 N N . LEU A 1 359 ? -8.637 20.005 -9.812 1.00 84.81 359 LEU A N 1
ATOM 2892 C CA . LEU A 1 359 ? -7.899 21.263 -9.631 1.00 84.81 359 LEU A CA 1
ATOM 2893 C C . LEU A 1 359 ? -8.426 22.383 -10.532 1.00 84.81 359 LEU A C 1
ATOM 2895 O O . LEU A 1 359 ? -8.744 23.460 -10.040 1.00 84.81 359 LEU A O 1
ATOM 2899 N N . ILE A 1 360 ? -8.566 22.124 -11.831 1.00 83.88 360 ILE A N 1
ATOM 2900 C CA . ILE A 1 360 ? -9.041 23.120 -12.800 1.00 83.88 360 ILE A CA 1
ATOM 2901 C C . ILE A 1 360 ? -10.520 23.434 -12.552 1.00 83.88 360 ILE A C 1
ATOM 2903 O O . ILE A 1 360 ? -10.911 24.600 -12.529 1.00 83.88 360 ILE A O 1
ATOM 2907 N N . ALA A 1 361 ? -11.341 22.407 -12.319 1.00 82.50 361 ALA A N 1
ATOM 2908 C CA . ALA A 1 361 ? -12.777 22.571 -12.111 1.00 82.50 361 ALA A CA 1
ATOM 2909 C C . ALA A 1 361 ? -13.104 23.417 -10.865 1.00 82.50 361 ALA A C 1
ATOM 2911 O O . ALA A 1 361 ? -14.058 24.200 -10.874 1.00 82.50 361 ALA A O 1
ATOM 2912 N N . LEU A 1 362 ? -12.325 23.264 -9.792 1.00 83.56 362 LEU A N 1
ATOM 2913 C CA . LEU A 1 362 ? -12.563 23.925 -8.506 1.00 83.56 362 LEU A CA 1
ATOM 2914 C C . LEU A 1 362 ? -11.825 25.258 -8.388 1.00 83.56 362 LEU A C 1
ATOM 2916 O O . LEU A 1 362 ? -12.395 26.206 -7.861 1.00 83.56 362 LEU A O 1
ATOM 2920 N N . ALA A 1 363 ? -10.591 25.355 -8.890 1.00 82.50 363 ALA A N 1
ATOM 2921 C CA . ALA A 1 363 ? -9.843 26.608 -8.859 1.00 82.50 363 ALA A CA 1
ATOM 2922 C C . ALA A 1 363 ? -10.389 27.632 -9.859 1.00 82.50 363 ALA A C 1
ATOM 2924 O O . ALA A 1 363 ? -10.251 28.824 -9.615 1.00 82.50 363 ALA A O 1
ATOM 2925 N N . TYR A 1 364 ? -10.982 27.189 -10.974 1.00 81.81 364 TYR A N 1
ATOM 2926 C CA . TYR A 1 364 ? -11.357 28.051 -12.098 1.00 81.81 364 TYR A CA 1
ATOM 2927 C C . TYR A 1 364 ? -10.208 29.007 -12.482 1.00 81.81 364 TYR A C 1
ATOM 2929 O O . TYR A 1 364 ? -10.241 30.198 -12.160 1.00 81.81 364 TYR A O 1
ATOM 2937 N N . PRO A 1 365 ? -9.162 28.499 -13.159 1.00 80.31 365 PRO A N 1
ATOM 2938 C CA . PRO A 1 365 ? -7.932 29.244 -13.404 1.00 80.31 365 PRO A CA 1
ATOM 2939 C C . PRO A 1 365 ? -8.136 30.652 -13.973 1.00 80.31 365 PRO A C 1
ATOM 2941 O O . PRO A 1 365 ? -7.468 31.555 -13.476 1.00 80.31 365 PRO A O 1
ATOM 2944 N N . PRO A 1 366 ? -9.048 30.917 -14.932 1.00 78.31 366 PRO A N 1
ATOM 2945 C CA . PRO A 1 366 ? -9.251 32.272 -15.451 1.00 78.31 366 PRO A CA 1
ATOM 2946 C C . PRO A 1 366 ? -9.659 33.305 -14.388 1.00 78.31 366 PRO A C 1
ATOM 2948 O O . PRO A 1 366 ? -9.325 34.475 -14.524 1.00 78.31 366 PRO A O 1
ATOM 2951 N N . GLY A 1 367 ? -10.347 32.887 -13.319 1.00 79.25 367 GLY A N 1
ATOM 2952 C CA . GLY A 1 367 ? -10.754 33.765 -12.216 1.00 79.25 367 GLY A CA 1
ATOM 2953 C C . GLY A 1 367 ? -9.719 33.908 -11.096 1.00 79.25 367 GLY A C 1
ATOM 2954 O O . GLY A 1 367 ? -9.987 34.593 -10.112 1.00 79.25 367 GLY A O 1
ATOM 2955 N N . GLN A 1 368 ? -8.559 33.254 -11.206 1.00 84.31 368 GLN A N 1
ATOM 2956 C CA . GLN A 1 368 ? -7.504 33.313 -10.192 1.00 84.31 368 GLN A CA 1
ATOM 2957 C C . GLN A 1 368 ? -6.552 34.493 -10.434 1.00 84.31 368 GLN A C 1
ATOM 2959 O O . GLN A 1 368 ? -6.208 34.760 -11.590 1.00 84.31 368 GLN A O 1
ATOM 2964 N N . PRO A 1 369 ? -6.062 35.163 -9.371 1.00 87.50 369 PRO A N 1
ATOM 2965 C CA . PRO A 1 369 ? -5.060 36.214 -9.510 1.00 87.50 369 PRO A CA 1
ATOM 2966 C C . PRO A 1 369 ? -3.780 35.651 -10.135 1.00 87.50 369 PRO A C 1
ATOM 2968 O O . PRO A 1 369 ? -3.327 34.567 -9.758 1.00 87.50 369 PRO A O 1
ATOM 2971 N N . LYS A 1 370 ? -3.217 36.390 -11.096 1.00 91.44 370 LYS A N 1
ATOM 2972 C CA . LYS A 1 370 ? -2.006 36.001 -11.822 1.00 91.44 370 LYS A CA 1
ATOM 2973 C C . LYS A 1 370 ? -0.777 36.630 -11.188 1.00 91.44 370 LYS A C 1
ATOM 2975 O O . LYS A 1 370 ? -0.745 37.835 -10.952 1.00 91.44 370 LYS A O 1
ATOM 2980 N N . THR A 1 371 ? 0.214 35.800 -10.908 1.00 93.19 371 THR A N 1
ATOM 2981 C CA . THR A 1 371 ? 1.529 36.201 -10.414 1.00 93.19 371 THR A CA 1
ATOM 2982 C C . THR A 1 371 ? 2.496 36.292 -11.589 1.00 93.19 371 THR A C 1
ATOM 2984 O O . THR A 1 371 ? 2.453 35.446 -12.481 1.00 93.19 371 THR A O 1
ATOM 2987 N N . LYS A 1 372 ? 3.357 37.313 -11.584 1.00 93.12 372 LYS A N 1
ATOM 2988 C CA . LYS A 1 372 ? 4.431 37.480 -12.567 1.00 93.12 372 LYS A CA 1
ATOM 2989 C C . LYS A 1 372 ? 5.565 36.503 -12.281 1.00 93.12 372 LYS A C 1
ATOM 2991 O O . LYS A 1 372 ? 5.898 36.273 -11.119 1.00 93.12 372 LYS A O 1
ATOM 2996 N N . VAL A 1 373 ? 6.173 35.944 -13.321 1.00 92.00 373 VAL A N 1
ATOM 2997 C CA . VAL A 1 373 ? 7.204 34.904 -13.209 1.00 92.00 373 VAL A CA 1
ATOM 2998 C C . VAL A 1 373 ? 8.412 35.376 -12.396 1.00 92.00 373 VAL A C 1
ATOM 3000 O O . VAL A 1 373 ? 8.930 34.605 -11.588 1.00 92.00 373 VAL A O 1
ATOM 3003 N N . VAL A 1 374 ? 8.822 36.639 -12.547 1.00 90.31 374 VAL A N 1
ATOM 3004 C CA . VAL A 1 374 ? 9.971 37.216 -11.825 1.00 90.31 374 VAL A CA 1
ATOM 3005 C C . VAL A 1 374 ? 9.800 37.230 -10.302 1.00 90.31 374 VAL A C 1
ATOM 3007 O O . VAL A 1 374 ? 10.788 37.112 -9.582 1.00 90.31 374 VAL A O 1
ATOM 3010 N N . ASP A 1 375 ? 8.564 37.311 -9.804 1.00 88.94 375 ASP A N 1
ATOM 3011 C CA . ASP A 1 375 ? 8.285 37.413 -8.367 1.00 88.94 375 ASP A CA 1
ATOM 3012 C C . ASP A 1 375 ? 8.325 36.035 -7.676 1.00 88.94 375 ASP A C 1
ATOM 3014 O O . ASP A 1 375 ? 8.534 35.931 -6.468 1.00 88.94 375 ASP A O 1
ATOM 3018 N N . ILE A 1 376 ? 8.146 34.947 -8.435 1.00 87.69 376 ILE A N 1
ATOM 3019 C CA . ILE A 1 376 ? 7.980 33.582 -7.908 1.00 87.69 376 ILE A CA 1
ATOM 3020 C C . ILE A 1 376 ? 9.161 33.100 -7.044 1.00 87.69 376 ILE A C 1
ATOM 3022 O O . ILE A 1 376 ? 8.893 32.535 -5.979 1.00 87.69 376 ILE A O 1
ATOM 3026 N N . PRO A 1 377 ? 10.442 33.292 -7.428 1.00 83.25 377 PRO A N 1
ATOM 3027 C CA . PRO A 1 377 ? 11.582 32.789 -6.652 1.00 83.25 377 PRO A CA 1
ATOM 3028 C C . PRO A 1 377 ? 11.704 33.387 -5.245 1.00 83.25 377 PRO A C 1
ATOM 3030 O O . PRO A 1 377 ? 12.282 32.758 -4.355 1.00 83.25 377 PRO A O 1
ATOM 3033 N N . GLU A 1 378 ? 11.163 34.591 -5.042 1.00 77.50 378 GLU A N 1
ATOM 3034 C CA . GLU A 1 378 ? 11.166 35.297 -3.758 1.00 77.50 378 GLU A CA 1
ATOM 3035 C C . GLU A 1 378 ? 9.930 34.962 -2.900 1.00 77.50 378 GLU A C 1
ATOM 3037 O O . GLU A 1 378 ? 9.887 35.261 -1.704 1.00 77.50 378 GLU A O 1
ATOM 3042 N N . MET A 1 379 ? 8.927 34.288 -3.474 1.00 74.62 379 MET A N 1
ATOM 3043 C CA . MET A 1 379 ? 7.691 33.925 -2.786 1.00 74.62 379 MET A CA 1
ATOM 3044 C C . MET A 1 379 ? 7.793 32.586 -2.044 1.00 74.62 379 MET A C 1
ATOM 3046 O O . MET A 1 379 ? 8.279 31.573 -2.544 1.00 74.62 379 MET A O 1
ATOM 3050 N N . ASN A 1 380 ? 7.200 32.527 -0.848 1.00 67.94 380 ASN A N 1
ATOM 3051 C CA . ASN A 1 380 ? 7.053 31.276 -0.105 1.00 67.94 380 ASN A CA 1
ATOM 3052 C C . ASN A 1 380 ? 5.849 30.448 -0.613 1.00 67.94 380 ASN A C 1
ATOM 3054 O O . ASN A 1 380 ? 4.806 30.373 0.040 1.00 67.94 380 ASN A O 1
ATOM 3058 N N . ILE A 1 381 ? 5.991 29.818 -1.783 1.00 67.44 381 ILE A N 1
ATOM 3059 C CA . ILE A 1 381 ? 4.945 29.005 -2.447 1.00 67.44 381 ILE A CA 1
ATOM 3060 C C . ILE A 1 381 ? 4.988 27.504 -2.070 1.00 67.44 381 ILE A C 1
ATOM 3062 O O . ILE A 1 381 ? 4.597 26.634 -2.847 1.00 67.44 381 ILE A O 1
ATOM 3066 N N . GLN A 1 382 ? 5.467 27.171 -0.864 1.00 61.34 382 GLN A N 1
ATOM 3067 C CA . GLN A 1 382 ? 5.742 25.789 -0.421 1.00 61.34 382 GLN A CA 1
ATOM 3068 C C . GLN A 1 382 ? 4.500 24.899 -0.177 1.00 61.34 382 GLN A C 1
ATOM 3070 O O . GLN A 1 382 ? 4.643 23.693 0.072 1.00 61.34 382 GLN A O 1
ATOM 3075 N N . GLU A 1 383 ? 3.282 25.460 -0.177 1.00 61.19 383 GLU A N 1
ATOM 3076 C CA . GLU A 1 383 ? 2.060 24.729 0.225 1.00 61.19 383 GLU A CA 1
ATOM 3077 C C . GLU A 1 383 ? 0.858 24.901 -0.722 1.00 61.19 383 GLU A C 1
ATOM 3079 O O . GLU A 1 383 ? 0.176 23.918 -1.024 1.00 61.19 383 GLU A O 1
ATOM 3084 N N . LYS A 1 384 ? 0.606 26.122 -1.214 1.00 75.88 384 LYS A N 1
ATOM 3085 C CA . LYS A 1 384 ? -0.394 26.439 -2.249 1.00 75.88 384 LYS A CA 1
ATOM 3086 C C . LYS A 1 384 ? 0.356 27.057 -3.425 1.00 75.88 384 LYS A C 1
ATOM 3088 O O . LYS A 1 384 ? 1.165 27.955 -3.193 1.00 75.88 384 LYS A O 1
ATOM 3093 N N . GLY A 1 385 ? 0.140 26.549 -4.635 1.00 84.50 385 GLY A N 1
ATOM 3094 C CA . GLY A 1 385 ? 0.790 27.109 -5.808 1.00 84.50 385 GLY A CA 1
ATOM 3095 C C . GLY A 1 385 ? 0.179 28.452 -6.200 1.00 84.50 385 GLY A C 1
ATOM 3096 O O . GLY A 1 385 ? -0.873 28.863 -5.696 1.00 84.50 385 GLY A O 1
ATOM 3097 N N . VAL A 1 386 ? 0.881 29.150 -7.081 1.00 90.50 386 VAL A N 1
ATOM 3098 C CA . VAL A 1 386 ? 0.461 30.435 -7.645 1.00 90.50 386 VAL A CA 1
ATOM 3099 C C . VAL A 1 386 ? 0.051 30.238 -9.091 1.00 90.50 386 VAL A C 1
ATOM 3101 O O . VAL A 1 386 ? 0.633 29.418 -9.796 1.00 90.50 386 VAL A O 1
ATOM 3104 N N . TRP A 1 387 ? -0.961 30.973 -9.535 1.00 92.25 387 TRP A N 1
ATOM 3105 C CA . TRP A 1 387 ? -1.394 30.915 -10.923 1.00 92.25 387 TRP A CA 1
ATOM 3106 C C . TRP A 1 387 ? -0.607 31.916 -11.752 1.00 92.25 387 TRP A C 1
ATOM 3108 O O . TRP A 1 387 ? -0.468 33.070 -11.359 1.00 92.25 387 TRP A O 1
ATOM 3118 N N . VAL A 1 388 ? -0.143 31.483 -12.915 1.00 94.31 388 VAL A N 1
ATOM 3119 C CA . VAL A 1 388 ? 0.561 32.324 -13.888 1.00 94.31 388 VAL A CA 1
ATOM 3120 C C . VAL A 1 388 ? -0.179 32.299 -15.221 1.00 94.31 388 VAL A C 1
ATOM 3122 O O . VAL A 1 388 ? -0.965 31.381 -15.477 1.00 94.31 388 VAL A O 1
ATOM 3125 N N . GLU A 1 389 ? 0.048 33.310 -16.053 1.00 94.69 389 GLU A N 1
ATOM 3126 C CA . GLU A 1 389 ? -0.331 33.318 -17.468 1.00 94.69 389 GLU A CA 1
ATOM 3127 C C . GLU A 1 389 ? 0.952 33.394 -18.295 1.00 94.69 389 GLU A C 1
ATOM 3129 O O . GLU A 1 389 ? 1.695 34.360 -18.169 1.00 94.69 389 GLU A O 1
ATOM 3134 N N . VAL A 1 390 ? 1.235 32.362 -19.089 1.00 95.12 390 VAL A N 1
ATOM 3135 C CA . VAL A 1 390 ? 2.567 32.149 -19.679 1.00 95.12 390 VAL A CA 1
ATOM 3136 C C . VAL A 1 390 ? 2.483 31.530 -21.069 1.00 95.12 390 VAL A C 1
ATOM 3138 O O . VAL A 1 390 ? 1.528 30.813 -21.388 1.00 95.12 390 VAL A O 1
ATOM 3141 N N . ASP A 1 391 ? 3.517 31.774 -21.865 1.00 95.06 391 ASP A N 1
ATOM 3142 C CA . ASP A 1 391 ? 3.879 30.958 -23.019 1.00 95.06 391 ASP A CA 1
ATOM 3143 C C . ASP A 1 391 ? 4.680 29.734 -22.534 1.00 95.06 391 ASP A C 1
ATOM 3145 O O . ASP A 1 391 ? 5.414 29.810 -21.543 1.00 95.06 391 ASP A O 1
ATOM 3149 N N . MET A 1 392 ? 4.509 28.584 -23.192 1.00 95.31 392 MET A N 1
ATOM 3150 C CA . MET A 1 392 ? 5.098 27.311 -22.760 1.00 95.31 392 MET A CA 1
ATOM 3151 C C . MET A 1 392 ? 6.009 26.722 -23.836 1.00 95.31 392 MET A C 1
ATOM 3153 O O . MET A 1 392 ? 5.587 26.494 -24.972 1.00 95.31 392 MET A O 1
ATOM 3157 N N . ARG A 1 393 ? 7.240 26.393 -23.441 1.00 94.81 393 ARG A N 1
ATOM 3158 C CA . ARG A 1 393 ? 8.223 25.712 -24.282 1.00 94.81 393 ARG A CA 1
ATOM 3159 C C . ARG A 1 393 ? 8.693 24.419 -23.628 1.00 94.81 393 ARG A C 1
ATOM 3161 O O . ARG A 1 393 ? 9.114 24.419 -22.477 1.00 94.81 393 ARG A O 1
ATOM 3168 N N . ILE A 1 394 ? 8.646 23.313 -24.358 1.00 93.81 394 ILE A N 1
ATOM 3169 C CA . ILE A 1 394 ? 9.189 22.025 -23.924 1.00 93.81 394 ILE A CA 1
ATOM 3170 C C . ILE A 1 394 ? 10.710 22.056 -24.099 1.00 93.81 394 ILE A C 1
ATOM 3172 O O . ILE A 1 394 ? 11.208 22.412 -25.167 1.00 93.81 394 ILE A O 1
ATOM 3176 N N . ILE A 1 395 ? 11.436 21.726 -23.030 1.00 92.56 395 ILE A N 1
ATOM 3177 C CA . ILE A 1 395 ? 12.907 21.708 -23.012 1.00 92.56 395 ILE A CA 1
ATOM 3178 C C . ILE A 1 395 ? 13.434 20.340 -23.452 1.00 92.56 395 ILE A C 1
ATOM 3180 O O . ILE A 1 395 ? 14.467 20.264 -24.109 1.00 92.56 395 ILE A O 1
ATOM 3184 N N . ASP A 1 396 ? 12.732 19.268 -23.087 1.00 87.00 396 ASP A N 1
ATOM 3185 C CA . ASP A 1 396 ? 13.134 17.896 -23.392 1.00 87.00 396 ASP A CA 1
ATOM 3186 C C . ASP A 1 396 ? 13.107 17.620 -24.906 1.00 87.00 396 ASP A C 1
ATOM 3188 O O . ASP A 1 396 ? 12.051 17.702 -25.529 1.00 87.00 396 ASP A O 1
ATOM 3192 N N . ASP A 1 397 ? 14.232 17.188 -25.483 1.00 81.44 397 ASP A N 1
ATOM 3193 C CA . ASP A 1 397 ? 14.306 16.785 -26.900 1.00 81.44 397 ASP A CA 1
ATOM 3194 C C . ASP A 1 397 ? 13.485 15.514 -27.195 1.00 81.44 397 ASP A C 1
ATOM 3196 O O . ASP A 1 397 ? 12.974 15.312 -28.298 1.00 81.44 397 ASP A O 1
ATOM 3200 N N . VAL A 1 398 ? 13.355 14.638 -26.194 1.00 83.75 398 VAL A N 1
ATOM 3201 C CA . VAL A 1 398 ? 12.593 13.385 -26.248 1.00 83.75 398 VAL A CA 1
ATOM 3202 C C . VAL A 1 398 ? 11.690 13.318 -25.026 1.00 83.75 398 VAL A C 1
ATOM 3204 O O . VAL A 1 398 ? 12.133 13.609 -23.920 1.00 83.75 398 VAL A O 1
ATOM 3207 N N . ALA A 1 399 ? 10.438 12.889 -25.204 1.00 83.12 399 ALA A N 1
ATOM 3208 C CA . ALA A 1 399 ? 9.475 12.793 -24.111 1.00 83.12 399 ALA A CA 1
ATOM 3209 C C . ALA A 1 399 ? 9.979 11.880 -22.976 1.00 83.12 399 ALA A C 1
ATOM 3211 O O . ALA A 1 399 ? 9.900 10.653 -23.066 1.00 83.12 399 ALA A O 1
ATOM 3212 N N . SER A 1 400 ? 10.463 12.482 -21.891 1.00 89.25 400 SER A N 1
ATOM 3213 C CA . SER A 1 400 ? 10.915 11.778 -20.696 1.00 89.25 400 SER A CA 1
ATOM 3214 C C . SER A 1 400 ? 9.744 11.104 -19.971 1.00 89.25 400 SER A C 1
ATOM 3216 O O . SER A 1 400 ? 8.716 11.720 -19.672 1.00 89.25 400 SER A O 1
ATOM 3218 N N . PHE A 1 401 ? 9.900 9.824 -19.634 1.00 90.94 401 PHE A N 1
ATOM 3219 C CA . PHE A 1 401 ? 8.906 9.060 -18.881 1.00 90.94 401 PHE A CA 1
ATOM 3220 C C . PHE A 1 401 ? 9.556 8.111 -17.871 1.00 90.94 401 PHE A C 1
ATOM 3222 O O . PHE A 1 401 ? 10.747 7.805 -17.920 1.00 90.94 401 PHE A O 1
ATOM 3229 N N . TYR A 1 402 ? 8.752 7.626 -16.933 1.00 91.88 402 TYR A N 1
ATOM 3230 C CA . TYR A 1 402 ? 9.091 6.504 -16.067 1.00 91.88 402 TYR A CA 1
ATOM 3231 C C . TYR A 1 402 ? 7.931 5.516 -16.042 1.00 91.88 402 TYR A C 1
ATOM 3233 O O . TYR A 1 402 ? 6.782 5.901 -16.225 1.00 91.88 402 TYR A O 1
ATOM 3241 N N . ILE A 1 403 ? 8.214 4.242 -15.786 1.00 92.88 403 ILE A N 1
ATOM 3242 C CA . ILE A 1 403 ? 7.149 3.265 -15.568 1.00 92.88 403 ILE A CA 1
ATOM 3243 C C . ILE A 1 403 ? 6.621 3.425 -14.143 1.00 92.88 403 ILE A C 1
ATOM 3245 O O . ILE A 1 403 ? 7.389 3.428 -13.175 1.00 92.88 403 ILE A O 1
ATOM 3249 N N . GLY A 1 404 ? 5.313 3.610 -14.009 1.00 92.19 404 GLY A N 1
ATOM 3250 C CA . GLY A 1 404 ? 4.648 3.845 -12.735 1.00 92.19 404 GLY A CA 1
ATOM 3251 C C . GLY A 1 404 ? 3.300 3.145 -12.636 1.00 92.19 404 GLY A C 1
ATOM 3252 O O . GLY A 1 404 ? 2.748 2.679 -13.626 1.00 92.19 404 GLY A O 1
ATOM 3253 N N . CYS A 1 405 ? 2.759 3.094 -11.421 1.00 92.00 405 CYS A N 1
ATOM 3254 C CA . CYS A 1 405 ? 1.398 2.619 -11.178 1.00 92.00 405 CYS A CA 1
ATOM 3255 C C . CYS A 1 405 ? 0.378 3.470 -11.932 1.00 92.00 405 CYS A C 1
ATOM 3257 O O . CYS A 1 405 ? 0.346 4.688 -11.747 1.00 92.00 405 CYS A O 1
ATOM 3259 N N . ASP A 1 406 ? -0.491 2.815 -12.695 1.00 90.62 406 ASP A N 1
ATOM 3260 C CA . ASP A 1 406 ? -1.678 3.373 -13.349 1.00 90.62 406 ASP A CA 1
ATOM 3261 C C . ASP A 1 406 ? -2.540 4.281 -12.454 1.00 90.62 406 ASP A C 1
ATOM 3263 O O . ASP A 1 406 ? -3.094 5.276 -12.930 1.00 90.62 406 ASP A O 1
ATOM 3267 N N . TYR A 1 407 ? -2.624 3.968 -11.158 1.00 90.69 407 TYR A N 1
ATOM 3268 C CA . TYR A 1 407 ? -3.416 4.704 -10.180 1.00 90.69 407 TYR A CA 1
ATOM 3269 C C . TYR A 1 407 ? -2.616 5.743 -9.384 1.00 90.69 407 TYR A C 1
ATOM 3271 O O . TYR A 1 407 ? -2.975 6.918 -9.352 1.00 90.69 407 TYR A O 1
ATOM 3279 N N . CYS A 1 408 ? -1.558 5.327 -8.678 1.00 89.44 408 CYS A N 1
ATOM 3280 C CA . CYS A 1 408 ? -0.870 6.208 -7.724 1.00 89.44 408 CYS A CA 1
ATOM 3281 C C . CYS A 1 408 ? 0.366 6.918 -8.284 1.00 89.44 408 CYS A C 1
ATOM 3283 O O . CYS A 1 408 ? 1.025 7.643 -7.536 1.00 89.44 408 CYS A O 1
ATOM 3285 N N . ASN A 1 409 ? 0.701 6.686 -9.558 1.00 90.75 409 ASN A N 1
ATOM 3286 C CA . ASN A 1 409 ? 1.855 7.254 -10.259 1.00 90.75 409 ASN A CA 1
ATOM 3287 C C . ASN A 1 409 ? 3.205 6.992 -9.568 1.00 90.75 409 ASN A C 1
ATOM 3289 O O . ASN A 1 409 ? 4.215 7.610 -9.890 1.00 90.75 409 ASN A O 1
ATOM 3293 N N . ARG A 1 410 ? 3.267 6.080 -8.590 1.00 90.06 410 ARG A N 1
ATOM 3294 C CA . ARG A 1 410 ? 4.535 5.701 -7.970 1.00 90.06 410 ARG A CA 1
ATOM 3295 C C . ARG A 1 410 ? 5.343 4.888 -8.958 1.00 90.06 410 ARG A C 1
ATOM 3297 O O . ARG A 1 410 ? 4.811 3.972 -9.580 1.00 90.06 410 ARG A O 1
ATOM 3304 N N . LYS A 1 411 ? 6.616 5.260 -9.097 1.00 91.81 411 LYS A N 1
ATOM 3305 C CA . LYS A 1 411 ? 7.560 4.576 -9.972 1.00 91.81 411 LYS A CA 1
ATOM 3306 C C . LYS A 1 411 ? 7.643 3.111 -9.570 1.00 91.81 411 LYS A C 1
ATOM 3308 O O . LYS A 1 411 ? 7.871 2.808 -8.401 1.00 91.81 411 LYS A O 1
ATOM 3313 N N . VAL A 1 412 ? 7.504 2.233 -10.550 1.00 87.19 412 VAL A N 1
ATOM 3314 C CA . VAL A 1 412 ? 7.633 0.793 -10.367 1.00 87.19 412 VAL A CA 1
ATOM 3315 C C . VAL A 1 412 ? 8.699 0.236 -11.288 1.00 87.19 412 VAL A C 1
ATOM 3317 O O . VAL A 1 412 ? 9.038 0.820 -12.315 1.00 87.19 412 VAL A O 1
ATOM 3320 N N . CYS A 1 413 ? 9.266 -0.889 -10.875 1.00 79.06 413 CYS A N 1
ATOM 3321 C CA . CYS A 1 413 ? 10.251 -1.620 -11.650 1.00 79.06 413 CYS A CA 1
ATOM 3322 C C . CYS A 1 413 ? 9.536 -2.818 -12.277 1.00 79.06 413 CYS A C 1
ATOM 3324 O O . CYS A 1 413 ? 9.467 -3.877 -11.662 1.00 79.06 413 CYS A O 1
ATOM 3326 N N . GLY A 1 414 ? 8.959 -2.618 -13.458 1.00 71.25 414 GLY A N 1
ATOM 3327 C CA . GLY A 1 414 ? 8.249 -3.641 -14.222 1.00 71.25 414 GLY A CA 1
ATOM 3328 C C . GLY A 1 414 ? 8.130 -3.230 -15.692 1.00 71.25 414 GLY A C 1
ATOM 3329 O O . GLY A 1 414 ? 8.354 -2.053 -15.993 1.00 71.25 414 GLY A O 1
ATOM 3330 N N . PRO A 1 415 ? 7.838 -4.177 -16.597 1.00 78.94 415 PRO A N 1
ATOM 3331 C CA . PRO A 1 415 ? 7.579 -3.863 -17.997 1.00 78.94 415 PRO A CA 1
ATOM 3332 C C . PRO A 1 415 ? 6.314 -3.006 -18.127 1.00 78.94 415 PRO A C 1
ATOM 3334 O O . PRO A 1 415 ? 5.400 -3.104 -17.304 1.00 78.94 415 PRO A O 1
ATOM 3337 N N . GLU A 1 416 ? 6.267 -2.155 -19.150 1.00 84.88 416 GLU A N 1
ATOM 3338 C CA . GLU A 1 416 ? 5.037 -1.452 -19.522 1.00 84.88 416 GLU A CA 1
ATOM 3339 C C . GLU A 1 416 ? 3.924 -2.467 -19.831 1.00 84.88 416 GLU A C 1
ATOM 3341 O O . GLU A 1 416 ? 4.184 -3.548 -20.345 1.00 84.88 416 GLU A O 1
ATOM 3346 N N . GLY A 1 417 ? 2.684 -2.156 -19.461 1.00 83.75 417 GLY A N 1
ATOM 3347 C CA . GLY A 1 417 ? 1.526 -3.033 -19.641 1.00 83.75 417 GLY A CA 1
ATOM 3348 C C . GLY A 1 417 ? 1.387 -4.143 -18.592 1.00 83.75 417 GLY A C 1
ATOM 3349 O O . GLY A 1 417 ? 0.297 -4.695 -18.453 1.00 83.75 417 GLY A O 1
ATOM 3350 N N . GLY A 1 418 ? 2.428 -4.435 -17.804 1.00 83.38 418 GLY A N 1
ATOM 3351 C CA . GLY A 1 418 ? 2.406 -5.507 -16.806 1.00 83.38 418 GLY A CA 1
ATOM 3352 C C . GLY A 1 418 ? 1.401 -5.274 -15.671 1.00 83.38 418 GLY A C 1
ATOM 3353 O O . GLY A 1 418 ? 1.350 -4.188 -15.089 1.00 83.38 418 GLY A O 1
ATOM 3354 N N . ASN A 1 419 ? 0.634 -6.309 -15.316 1.00 91.31 419 ASN A N 1
ATOM 3355 C CA . ASN A 1 419 ? -0.279 -6.295 -14.169 1.00 91.31 419 ASN A CA 1
ATOM 3356 C C . ASN A 1 419 ? 0.450 -6.716 -12.883 1.00 91.31 419 ASN A C 1
ATOM 3358 O O . ASN A 1 419 ? 1.219 -7.675 -12.877 1.00 91.31 419 ASN A O 1
ATOM 3362 N N . TYR A 1 420 ? 0.203 -6.019 -11.777 1.00 87.25 420 TYR A N 1
ATOM 3363 C CA . TYR A 1 420 ? 0.830 -6.274 -10.484 1.00 87.25 420 TYR A CA 1
ATOM 3364 C C . TYR A 1 420 ? -0.013 -5.726 -9.325 1.00 87.25 420 TYR A C 1
ATOM 3366 O O . TYR A 1 420 ? -0.890 -4.882 -9.498 1.00 87.25 420 TYR A O 1
ATOM 3374 N N . ARG A 1 421 ? 0.287 -6.162 -8.099 1.00 91.50 421 ARG A N 1
ATOM 3375 C CA . ARG A 1 421 ? -0.241 -5.519 -6.889 1.00 91.50 421 ARG A CA 1
ATOM 3376 C C . ARG A 1 421 ? 0.671 -4.356 -6.501 1.00 91.50 421 ARG A C 1
ATOM 3378 O O . ARG A 1 421 ? 1.836 -4.564 -6.160 1.00 91.50 421 ARG A O 1
ATOM 3385 N N . CYS A 1 422 ? 0.166 -3.125 -6.526 1.00 89.69 422 CYS A N 1
ATOM 3386 C CA . CYS A 1 422 ? 0.974 -1.957 -6.187 1.00 89.69 422 CYS A CA 1
ATOM 3387 C C . CYS A 1 422 ? 1.286 -1.905 -4.689 1.00 89.69 422 CYS A C 1
ATOM 3389 O O . CYS A 1 422 ? 0.386 -1.762 -3.867 1.00 89.69 422 CYS A O 1
ATOM 3391 N N . LEU A 1 423 ? 2.571 -1.943 -4.329 1.00 88.81 423 LEU A N 1
ATOM 3392 C CA . LEU A 1 423 ? 2.996 -1.923 -2.926 1.00 88.81 423 LEU A CA 1
ATOM 3393 C C . LEU A 1 423 ? 2.876 -0.549 -2.256 1.00 88.81 423 LEU A C 1
ATOM 3395 O O . LEU A 1 423 ? 2.891 -0.477 -1.030 1.00 88.81 423 LEU A O 1
ATOM 3399 N N . ASP A 1 424 ? 2.747 0.531 -3.027 1.00 89.38 424 ASP A N 1
ATOM 3400 C CA . ASP A 1 424 ? 2.596 1.884 -2.489 1.00 89.38 424 ASP A CA 1
ATOM 3401 C C . ASP A 1 424 ? 1.141 2.244 -2.165 1.00 89.38 424 ASP A C 1
ATOM 3403 O O . ASP A 1 424 ? 0.887 2.904 -1.153 1.00 89.38 424 ASP A O 1
ATOM 3407 N N . CYS A 1 425 ? 0.196 1.853 -3.030 1.00 90.06 425 CYS A N 1
ATOM 3408 C CA . CYS A 1 425 ? -1.231 2.167 -2.883 1.00 90.06 425 CYS A CA 1
ATOM 3409 C C . CYS A 1 425 ? -2.122 0.956 -2.566 1.00 90.06 425 CYS A C 1
ATOM 3411 O O . CYS A 1 425 ? -3.317 1.113 -2.314 1.00 90.06 425 CYS A O 1
ATOM 3413 N N . GLY A 1 426 ? -1.571 -0.253 -2.606 1.00 90.19 426 GLY A N 1
ATOM 3414 C CA . GLY A 1 426 ? -2.304 -1.490 -2.379 1.00 90.19 426 GLY A CA 1
ATOM 3415 C C . GLY A 1 426 ? -3.228 -1.928 -3.511 1.00 90.19 426 GLY A C 1
ATOM 3416 O O . GLY A 1 426 ? -3.911 -2.924 -3.321 1.00 90.19 426 GLY A O 1
ATOM 3417 N N . ASN A 1 427 ? -3.255 -1.238 -4.663 1.00 92.38 427 ASN A N 1
ATOM 3418 C CA . ASN A 1 427 ? -4.103 -1.630 -5.795 1.00 92.38 427 ASN A CA 1
ATOM 3419 C C . ASN A 1 427 ? -3.790 -3.083 -6.214 1.00 92.38 427 ASN A C 1
ATOM 3421 O O . ASN A 1 427 ? -2.663 -3.324 -6.656 1.00 92.38 427 ASN A O 1
ATOM 3425 N N . PRO A 1 428 ? -4.736 -4.038 -6.076 1.00 86.50 428 PRO A N 1
ATOM 3426 C CA . PRO A 1 428 ? -4.506 -5.453 -6.374 1.00 86.50 428 PRO A CA 1
ATOM 3427 C C . PRO A 1 428 ? -4.379 -5.753 -7.871 1.00 86.50 428 PRO A C 1
ATOM 3429 O O . PRO A 1 428 ? -3.799 -6.775 -8.229 1.00 86.50 428 PRO A O 1
ATOM 3432 N N . HIS A 1 429 ? -4.895 -4.867 -8.723 1.00 92.69 429 HIS A N 1
ATOM 3433 C CA . HIS A 1 429 ? -4.929 -5.001 -10.179 1.00 92.69 429 HIS A CA 1
ATOM 3434 C C . HIS A 1 429 ? -4.264 -3.785 -10.840 1.00 92.69 429 HIS A C 1
ATOM 3436 O O . HIS A 1 429 ? -4.801 -3.212 -11.783 1.00 92.69 429 HIS A O 1
ATOM 3442 N N . ALA A 1 430 ? -3.133 -3.330 -10.294 1.00 91.62 430 ALA A N 1
ATOM 3443 C CA . ALA A 1 430 ? -2.402 -2.205 -10.859 1.00 91.62 430 ALA A CA 1
ATOM 3444 C C . ALA A 1 430 ? -1.749 -2.599 -12.178 1.00 91.62 430 ALA A C 1
ATOM 3446 O O . ALA A 1 430 ? -1.168 -3.675 -12.292 1.00 91.62 430 ALA A O 1
ATOM 3447 N N . ARG A 1 431 ? -1.779 -1.690 -13.146 1.00 93.25 431 ARG A N 1
ATOM 3448 C CA . ARG A 1 431 ? -1.028 -1.816 -14.391 1.00 93.25 431 ARG A CA 1
ATOM 3449 C C . ARG A 1 431 ? 0.175 -0.881 -14.400 1.00 93.25 431 ARG A C 1
ATOM 3451 O O . ARG A 1 431 ? 0.107 0.255 -13.924 1.00 93.25 431 ARG A O 1
ATOM 3458 N N . ALA A 1 432 ? 1.301 -1.370 -14.899 1.00 91.06 432 ALA A N 1
ATOM 3459 C CA . ALA A 1 432 ? 2.515 -0.592 -15.072 1.00 91.06 432 ALA A CA 1
ATOM 3460 C C . ALA A 1 432 ? 2.388 0.226 -16.361 1.00 91.06 432 ALA A C 1
ATOM 3462 O O . ALA A 1 432 ? 2.303 -0.327 -17.450 1.00 91.06 432 ALA A O 1
ATOM 3463 N N . GLU A 1 433 ? 2.341 1.547 -16.252 1.00 89.88 433 GLU A N 1
ATOM 3464 C CA . GLU A 1 433 ? 2.129 2.439 -17.394 1.00 89.88 433 GLU A CA 1
ATOM 3465 C C . GLU A 1 433 ? 3.261 3.453 -17.504 1.00 89.88 433 GLU A C 1
ATOM 3467 O O . GLU A 1 433 ? 3.841 3.866 -16.492 1.00 89.88 433 GLU A O 1
ATOM 3472 N N . LYS A 1 434 ? 3.550 3.895 -18.732 1.00 90.25 434 LYS A N 1
ATOM 3473 C CA . LYS A 1 434 ? 4.377 5.080 -18.955 1.00 90.25 434 LYS A CA 1
ATOM 3474 C C . LYS A 1 434 ? 3.722 6.280 -18.279 1.00 90.25 434 LYS A C 1
ATOM 3476 O O . LYS A 1 434 ? 2.571 6.605 -18.550 1.00 90.25 434 LYS A O 1
ATOM 3481 N N . LYS A 1 435 ? 4.476 6.922 -17.392 1.00 91.75 435 LYS A N 1
ATOM 3482 C CA . LYS A 1 435 ? 4.120 8.167 -16.718 1.00 91.75 435 LYS A CA 1
ATOM 3483 C C . LYS A 1 435 ? 5.085 9.250 -17.166 1.00 91.75 435 LYS A C 1
ATOM 3485 O O . LYS A 1 435 ? 6.288 9.158 -16.907 1.00 91.75 435 LYS A O 1
ATOM 3490 N N . TYR A 1 436 ? 4.565 10.264 -17.844 1.00 91.56 436 TYR A N 1
ATOM 3491 C CA . TYR A 1 436 ? 5.398 11.339 -18.374 1.00 91.56 436 TYR A CA 1
ATOM 3492 C C . TYR A 1 436 ? 5.925 12.254 -17.264 1.00 91.56 436 TYR A C 1
ATOM 3494 O O . TYR A 1 436 ? 5.280 12.477 -16.233 1.00 91.56 436 TYR A O 1
ATOM 3502 N N . LYS A 1 437 ? 7.138 12.761 -17.474 1.00 92.75 437 LYS A N 1
ATOM 3503 C CA . LYS A 1 437 ? 7.800 13.739 -16.614 1.00 92.75 437 LYS A CA 1
ATOM 3504 C C . LYS A 1 437 ? 8.634 14.652 -17.506 1.00 92.75 437 LYS A C 1
ATOM 3506 O O . LYS A 1 437 ? 9.781 14.323 -17.771 1.00 92.75 437 LYS A O 1
ATOM 3511 N N . ILE A 1 438 ? 8.058 15.769 -17.928 1.00 94.00 438 ILE A N 1
ATOM 3512 C CA . ILE A 1 438 ? 8.619 16.642 -18.964 1.00 94.00 438 ILE A CA 1
ATOM 3513 C C . ILE A 1 438 ? 9.104 17.948 -18.344 1.00 94.00 438 ILE A C 1
ATOM 3515 O O . ILE A 1 438 ? 8.374 18.559 -17.556 1.00 94.00 438 ILE A O 1
ATOM 3519 N N . GLU A 1 439 ? 10.316 18.385 -18.689 1.00 94.25 439 GLU A N 1
ATOM 3520 C CA . GLU A 1 439 ? 10.785 19.729 -18.339 1.00 94.25 439 GLU A CA 1
ATOM 3521 C C . GLU A 1 439 ? 10.252 20.768 -19.331 1.00 94.25 439 GLU A C 1
ATOM 3523 O O . GLU A 1 439 ? 10.319 20.605 -20.553 1.00 94.25 439 GLU A O 1
ATOM 3528 N N . VAL A 1 440 ? 9.699 21.849 -18.783 1.00 95.06 440 VAL A N 1
ATOM 3529 C CA . VAL A 1 440 ? 9.155 22.971 -19.545 1.00 95.06 440 VAL A CA 1
ATOM 3530 C C . VAL A 1 440 ? 9.693 24.293 -19.020 1.00 95.06 440 VAL A C 1
ATOM 3532 O O . VAL A 1 440 ? 9.894 24.481 -17.818 1.00 95.06 440 VAL A O 1
ATOM 3535 N N . GLU A 1 441 ? 9.889 25.223 -19.939 1.00 95.56 441 GLU A N 1
ATOM 3536 C CA . GLU A 1 441 ? 10.138 26.629 -19.682 1.00 95.56 441 GLU A CA 1
ATOM 3537 C C . GLU A 1 441 ? 8.817 27.387 -19.824 1.00 95.56 441 GLU A C 1
ATOM 3539 O O . GLU A 1 441 ? 8.122 27.275 -20.836 1.00 95.56 441 GLU A O 1
ATOM 3544 N N . LEU A 1 442 ? 8.457 28.124 -18.778 1.00 95.69 442 LEU A N 1
ATOM 3545 C CA . LEU A 1 442 ? 7.331 29.044 -18.774 1.00 95.69 442 LEU A CA 1
ATOM 3546 C C . LEU A 1 442 ? 7.875 30.464 -18.872 1.00 95.69 442 LEU A C 1
ATOM 3548 O O . LEU A 1 442 ? 8.737 30.843 -18.074 1.00 95.69 442 LEU A O 1
ATOM 3552 N N . THR A 1 443 ? 7.357 31.241 -19.815 1.00 95.81 443 THR A N 1
ATOM 3553 C CA . THR A 1 443 ? 7.817 32.608 -20.074 1.00 95.81 443 THR A CA 1
ATOM 3554 C C . THR A 1 443 ? 6.641 33.573 -20.034 1.00 95.81 443 THR A C 1
ATOM 3556 O O . THR A 1 443 ? 5.595 33.313 -20.626 1.00 95.81 443 THR A O 1
ATOM 3559 N N . ASP A 1 444 ? 6.813 34.687 -19.330 1.00 94.50 444 ASP A N 1
ATOM 3560 C CA . ASP A 1 444 ? 5.938 35.858 -19.414 1.00 94.50 444 ASP A CA 1
ATOM 3561 C C . ASP A 1 444 ? 6.763 37.106 -19.774 1.00 94.50 444 ASP A C 1
ATOM 3563 O O . ASP A 1 444 ? 7.959 37.021 -20.056 1.00 94.50 444 ASP A O 1
ATOM 3567 N N . GLU A 1 445 ? 6.149 38.291 -19.767 1.00 92.38 445 GLU A N 1
ATOM 3568 C CA . GLU A 1 445 ? 6.858 39.544 -20.051 1.00 92.38 445 GLU A CA 1
ATOM 3569 C C . GLU A 1 445 ? 7.925 39.934 -19.008 1.00 92.38 445 GLU A C 1
ATOM 3571 O O . GLU A 1 445 ? 8.678 40.884 -19.224 1.00 92.38 445 GLU A O 1
ATOM 3576 N N . THR A 1 446 ? 7.977 39.249 -17.865 1.00 93.31 446 THR A N 1
ATOM 3577 C CA . THR A 1 446 ? 8.852 39.577 -16.732 1.00 93.31 446 THR A CA 1
ATOM 3578 C C . THR A 1 446 ? 10.051 38.654 -16.604 1.00 93.31 446 THR A C 1
ATOM 3580 O O . THR A 1 446 ? 11.078 39.067 -16.065 1.00 93.31 446 THR A O 1
ATOM 3583 N N . GLY A 1 447 ? 9.955 37.423 -17.103 1.00 91.25 447 GLY A N 1
ATOM 3584 C CA . GLY A 1 447 ? 11.061 36.483 -17.079 1.00 91.25 447 GLY A CA 1
ATOM 3585 C C . GLY A 1 447 ? 10.672 35.071 -17.491 1.00 91.25 447 GLY A C 1
ATOM 3586 O O . GLY A 1 447 ? 9.607 34.816 -18.051 1.00 91.25 447 GLY A O 1
ATOM 3587 N N . GLN A 1 448 ? 11.574 34.140 -17.195 1.00 93.44 448 GLN A N 1
ATOM 3588 C CA . GLN A 1 448 ? 11.410 32.721 -17.489 1.00 93.44 448 GLN A CA 1
ATOM 3589 C C . GLN A 1 448 ? 11.634 31.877 -16.235 1.00 93.44 448 GLN A C 1
ATOM 3591 O O . GLN A 1 448 ? 12.493 32.179 -15.402 1.00 93.44 448 GLN A O 1
ATOM 3596 N N . ILE A 1 449 ? 10.881 30.789 -16.119 1.00 93.19 449 ILE A N 1
ATOM 3597 C CA . ILE A 1 449 ? 11.000 29.818 -15.034 1.00 93.19 449 ILE A CA 1
ATOM 3598 C C . ILE A 1 449 ? 10.911 28.406 -15.596 1.00 93.19 449 ILE A C 1
ATOM 3600 O O . ILE A 1 449 ? 10.077 28.104 -16.443 1.00 93.19 449 ILE A O 1
ATOM 3604 N N . VAL A 1 450 ? 11.785 27.529 -15.109 1.00 93.50 450 VAL A N 1
ATOM 3605 C CA . VAL A 1 450 ? 11.816 26.124 -15.524 1.00 93.50 450 VAL A CA 1
ATOM 3606 C C . VAL A 1 450 ? 11.108 25.275 -14.480 1.00 93.50 450 VAL A C 1
ATOM 3608 O O . VAL A 1 450 ? 11.424 25.353 -13.289 1.00 93.50 450 VAL A O 1
ATOM 3611 N N . GLY A 1 451 ? 10.172 24.446 -14.928 1.00 92.62 451 GLY A N 1
ATOM 3612 C CA . GLY A 1 451 ? 9.424 23.526 -14.084 1.00 92.62 451 GLY A CA 1
ATOM 3613 C C . GLY A 1 451 ? 9.220 22.166 -14.739 1.00 92.62 451 GLY A C 1
ATOM 3614 O O . GLY A 1 451 ? 9.543 21.950 -15.903 1.00 92.62 451 GLY A O 1
ATOM 3615 N N . THR A 1 452 ? 8.679 21.229 -13.971 1.00 94.19 452 THR A N 1
ATOM 3616 C CA . THR A 1 452 ? 8.345 19.883 -14.445 1.00 94.19 452 THR A CA 1
ATOM 3617 C C . THR A 1 452 ? 6.829 19.706 -14.523 1.00 94.19 452 THR A C 1
ATOM 3619 O O . THR A 1 452 ? 6.135 19.927 -13.527 1.00 94.19 452 THR A O 1
ATOM 3622 N N . ILE A 1 453 ? 6.328 19.263 -15.679 1.00 93.31 453 ILE A N 1
ATOM 3623 C CA . ILE A 1 453 ? 4.954 18.777 -15.870 1.00 93.31 453 ILE A CA 1
ATOM 3624 C C . ILE A 1 453 ? 4.955 17.251 -15.719 1.00 93.31 453 ILE A C 1
ATOM 3626 O O . ILE A 1 453 ? 5.763 16.551 -16.334 1.00 93.31 453 ILE A O 1
ATOM 3630 N N . PHE A 1 454 ? 4.039 16.723 -14.909 1.00 91.62 454 PHE A N 1
ATOM 3631 C CA . PHE A 1 454 ? 3.855 15.281 -14.730 1.00 91.62 454 PHE A CA 1
ATOM 3632 C C . PHE A 1 454 ? 2.687 14.737 -15.563 1.00 91.62 454 PHE A C 1
ATOM 3634 O O . PHE A 1 454 ? 1.858 15.485 -16.075 1.00 91.62 454 PHE A O 1
ATOM 3641 N N . ASP A 1 455 ? 2.637 13.409 -15.664 1.00 90.00 455 ASP A N 1
ATOM 3642 C CA . ASP A 1 455 ? 1.723 12.603 -16.478 1.00 90.00 455 ASP A CA 1
ATOM 3643 C C . ASP A 1 455 ? 0.306 13.166 -16.672 1.00 90.00 455 ASP A C 1
ATOM 3645 O O . ASP A 1 455 ? -0.165 13.279 -17.798 1.00 90.00 455 ASP A O 1
ATOM 3649 N N . GLU A 1 456 ? -0.388 13.534 -15.596 1.00 87.75 456 GLU A N 1
ATOM 3650 C CA . GLU A 1 456 ? -1.782 13.989 -15.657 1.00 87.75 456 GLU A CA 1
ATOM 3651 C C . GLU A 1 456 ? -1.950 15.303 -16.435 1.00 87.75 456 GLU A C 1
ATOM 3653 O O . GLU A 1 456 ? -2.784 15.394 -17.339 1.00 87.75 456 GLU A O 1
ATOM 3658 N N . ASP A 1 457 ? -1.128 16.304 -16.126 1.00 89.56 457 ASP A N 1
ATOM 3659 C CA . ASP A 1 457 ? -1.148 17.605 -16.793 1.00 89.56 457 ASP A CA 1
ATOM 3660 C C . ASP A 1 457 ? -0.548 17.537 -18.202 1.00 89.56 457 ASP A C 1
ATOM 3662 O O . ASP A 1 457 ? -1.034 18.211 -19.112 1.00 89.56 457 ASP A O 1
ATOM 3666 N N . PHE A 1 458 ? 0.445 16.671 -18.421 1.00 91.00 458 PHE A N 1
ATOM 3667 C CA . PHE A 1 458 ? 1.014 16.458 -19.750 1.00 91.00 458 PHE A CA 1
ATOM 3668 C C . PHE A 1 458 ? 0.017 15.776 -20.694 1.00 91.00 458 PHE A C 1
ATOM 3670 O O . PHE A 1 458 ? -0.183 16.235 -21.815 1.00 91.00 458 PHE A O 1
ATOM 3677 N N . ASN A 1 459 ? -0.696 14.743 -20.235 1.00 86.81 459 ASN A N 1
ATOM 3678 C CA . ASN A 1 459 ? -1.766 14.123 -21.019 1.00 86.81 459 ASN A CA 1
ATOM 3679 C C . ASN A 1 459 ? -2.883 15.125 -21.350 1.00 86.81 459 ASN A C 1
ATOM 3681 O O . ASN A 1 459 ? -3.446 15.080 -22.445 1.00 86.81 459 ASN A O 1
ATOM 3685 N N . ARG A 1 460 ? -3.177 16.075 -20.452 1.00 85.12 460 ARG A N 1
ATOM 3686 C CA . ARG A 1 460 ? -4.108 17.173 -20.748 1.00 85.12 460 ARG A CA 1
ATOM 3687 C C . ARG A 1 460 ? -3.573 18.095 -21.846 1.00 85.12 460 ARG A C 1
ATOM 3689 O O . ARG A 1 460 ? -4.332 18.481 -22.730 1.00 85.12 460 ARG A O 1
ATOM 3696 N N . LEU A 1 461 ? -2.279 18.400 -21.843 1.00 86.81 461 LEU A N 1
ATOM 3697 C CA . LEU A 1 461 ? -1.632 19.169 -22.909 1.00 86.81 461 LEU A CA 1
ATOM 3698 C C . LEU A 1 461 ? -1.716 18.453 -24.272 1.00 86.81 461 LEU A C 1
ATOM 3700 O O . LEU A 1 461 ? -2.014 19.080 -25.292 1.00 86.81 461 LEU A O 1
ATOM 3704 N N . LEU A 1 462 ? -1.534 17.128 -24.295 1.00 86.31 462 LEU A N 1
ATOM 3705 C CA . LEU A 1 462 ? -1.715 16.308 -25.502 1.00 86.31 462 LEU A CA 1
ATOM 3706 C C . LEU A 1 462 ? -3.162 16.348 -26.016 1.00 86.31 462 LEU A C 1
ATOM 3708 O O . LEU A 1 462 ? -3.377 16.411 -27.228 1.00 86.31 462 LEU A O 1
ATOM 3712 N N . GLN A 1 463 ? -4.147 16.352 -25.110 1.00 82.56 463 GLN A N 1
ATOM 3713 C CA . GLN A 1 463 ? -5.566 16.500 -25.456 1.00 82.56 463 GLN A CA 1
ATOM 3714 C C . GLN A 1 463 ? -5.867 17.888 -26.032 1.00 82.56 463 GLN A C 1
ATOM 3716 O O . GLN A 1 463 ? -6.457 17.978 -27.102 1.00 82.56 463 GLN A O 1
ATOM 3721 N N . ILE A 1 464 ? -5.411 18.964 -25.380 1.00 80.94 464 ILE A N 1
ATOM 3722 C CA . ILE A 1 464 ? -5.602 20.351 -25.847 1.00 80.94 464 ILE A CA 1
ATOM 3723 C C . ILE A 1 464 ? -5.021 20.547 -27.254 1.00 80.94 464 ILE A C 1
ATOM 3725 O O . ILE A 1 464 ? -5.601 21.227 -28.099 1.00 80.94 464 ILE A O 1
ATOM 3729 N N . THR A 1 465 ? -3.870 19.935 -27.527 1.00 81.31 465 THR A N 1
ATOM 3730 C CA . THR A 1 465 ? -3.200 20.044 -28.827 1.00 81.31 465 THR A CA 1
ATOM 3731 C C . THR A 1 465 ? -3.692 19.019 -29.855 1.00 81.31 465 THR A C 1
ATOM 3733 O O . THR A 1 465 ? -3.246 19.061 -31.003 1.00 81.31 465 THR A O 1
ATOM 3736 N N . ASN A 1 466 ? -4.603 18.101 -29.507 1.00 77.69 466 ASN A N 1
ATOM 3737 C CA . ASN A 1 466 ? -5.006 16.970 -30.354 1.00 77.69 466 ASN A CA 1
ATOM 3738 C C . ASN A 1 466 ? -3.792 16.205 -30.921 1.00 77.69 466 ASN A C 1
ATOM 3740 O O . ASN A 1 466 ? -3.696 15.932 -32.121 1.00 77.69 466 ASN A O 1
ATOM 3744 N N . THR A 1 467 ? -2.803 15.927 -30.073 1.00 71.19 467 THR A N 1
ATOM 3745 C CA . THR A 1 467 ? -1.545 15.263 -30.451 1.00 71.19 467 THR A CA 1
ATOM 3746 C C . THR A 1 467 ? -1.511 13.868 -29.836 1.00 71.19 467 THR A C 1
ATOM 3748 O O . THR A 1 467 ? -0.699 13.570 -28.971 1.00 71.19 467 THR A O 1
ATOM 3751 N N . ILE A 1 468 ? -2.444 13.008 -30.255 1.00 58.47 468 ILE A N 1
ATOM 3752 C CA . ILE A 1 468 ? -2.492 11.597 -29.847 1.00 58.47 468 ILE A CA 1
ATOM 3753 C C . ILE A 1 468 ? -1.807 10.778 -30.949 1.00 58.47 468 ILE A C 1
ATOM 3755 O O . ILE A 1 468 ? -2.304 10.715 -32.074 1.00 58.47 468 ILE A O 1
ATOM 3759 N N . HIS A 1 469 ? -0.645 10.186 -30.660 1.00 48.69 469 HIS A N 1
ATOM 3760 C CA . HIS A 1 469 ? 0.096 9.364 -31.622 1.00 48.69 469 HIS A CA 1
ATOM 3761 C C . HIS A 1 469 ? -0.333 7.891 -31.555 1.00 48.69 469 HIS A C 1
ATOM 3763 O O . HIS A 1 469 ? -0.399 7.303 -30.480 1.00 48.69 469 HIS A O 1
ATOM 3769 N N . ARG A 1 470 ? -0.574 7.282 -32.727 1.00 41.66 470 ARG A N 1
ATOM 3770 C CA . ARG A 1 470 ? -0.919 5.854 -32.895 1.00 41.66 470 ARG A CA 1
ATOM 3771 C C . ARG A 1 470 ? 0.273 4.895 -32.703 1.00 41.66 470 ARG A C 1
ATOM 3773 O O . ARG A 1 470 ? 0.070 3.693 -32.727 1.00 41.66 470 ARG A O 1
ATOM 3780 N N . SER A 1 471 ? 1.495 5.412 -32.540 1.00 41.84 471 SER A N 1
ATOM 3781 C CA . SER A 1 471 ? 2.760 4.664 -32.671 1.00 41.84 471 SER A CA 1
ATOM 3782 C C . SER A 1 471 ? 3.639 4.638 -31.409 1.00 41.84 471 SER A C 1
ATOM 3784 O O . SER A 1 471 ? 4.817 4.313 -31.495 1.00 41.84 471 SER A O 1
ATOM 3786 N N . GLY A 1 472 ? 3.121 5.029 -30.239 1.00 57.16 472 GLY A N 1
ATOM 3787 C CA . GLY A 1 472 ? 3.850 4.937 -28.961 1.00 57.16 472 GLY A CA 1
ATOM 3788 C C . GLY A 1 472 ? 4.986 5.953 -28.731 1.00 57.16 472 GLY A C 1
ATOM 3789 O O . GLY A 1 472 ? 5.449 6.076 -27.597 1.00 57.16 472 GLY A O 1
ATOM 3790 N N . SER A 1 473 ? 5.402 6.722 -29.745 1.00 67.31 473 SER A N 1
ATOM 3791 C CA . SER A 1 473 ? 6.368 7.826 -29.627 1.00 67.31 473 SER A CA 1
ATOM 3792 C C . SER A 1 473 ? 5.691 9.197 -29.768 1.00 67.31 473 SER A C 1
ATOM 3794 O O . SER A 1 473 ? 4.843 9.402 -30.639 1.00 67.31 473 SER A O 1
ATOM 3796 N N . ILE A 1 474 ? 6.047 10.139 -28.887 1.00 81.31 474 ILE A N 1
ATOM 3797 C CA . ILE A 1 474 ? 5.564 11.527 -28.924 1.00 81.31 474 ILE A CA 1
ATOM 3798 C C . ILE A 1 474 ? 6.597 12.379 -29.656 1.00 81.31 474 ILE A C 1
ATOM 3800 O O . ILE A 1 474 ? 7.739 12.483 -29.214 1.00 81.31 474 ILE A O 1
ATOM 3804 N N . ASP A 1 475 ? 6.175 13.007 -30.750 1.00 86.06 475 ASP A N 1
ATOM 3805 C CA . ASP A 1 475 ? 6.972 13.992 -31.476 1.00 86.06 475 ASP A CA 1
ATOM 3806 C C . ASP A 1 475 ? 6.894 15.352 -30.763 1.00 86.06 475 ASP A C 1
ATOM 3808 O O . ASP A 1 475 ? 5.881 16.059 -30.842 1.00 86.06 475 ASP A O 1
ATOM 3812 N N . ILE A 1 476 ? 7.962 15.700 -30.036 1.00 88.12 476 ILE A N 1
ATOM 3813 C CA . ILE A 1 476 ? 8.051 16.957 -29.285 1.00 88.12 476 ILE A CA 1
ATOM 3814 C C . ILE A 1 476 ? 8.058 18.169 -30.217 1.00 88.12 476 ILE A C 1
ATOM 3816 O O . ILE A 1 476 ? 7.431 19.170 -29.886 1.00 88.12 476 ILE A O 1
ATOM 3820 N N . ALA A 1 477 ? 8.687 18.096 -31.392 1.00 87.00 477 ALA A N 1
ATOM 3821 C CA . ALA A 1 477 ? 8.740 19.227 -32.318 1.00 87.00 477 ALA A CA 1
ATOM 3822 C C . ALA A 1 477 ? 7.341 19.562 -32.854 1.00 87.00 477 ALA A C 1
ATOM 3824 O O . ALA A 1 477 ? 6.929 20.723 -32.876 1.00 87.00 477 ALA A O 1
ATOM 3825 N N . LYS A 1 478 ? 6.568 18.532 -33.214 1.00 87.75 478 LYS A N 1
ATOM 3826 C CA . LYS A 1 478 ? 5.170 18.690 -33.633 1.00 87.75 478 LYS A CA 1
ATOM 3827 C C . LYS A 1 478 ? 4.274 19.183 -32.499 1.00 87.75 478 LYS A C 1
ATOM 3829 O O . LYS A 1 478 ? 3.353 19.961 -32.748 1.00 87.75 478 LYS A O 1
ATOM 3834 N N . LEU A 1 479 ? 4.512 18.714 -31.274 1.00 89.12 479 LEU A N 1
ATOM 3835 C CA . LEU A 1 479 ? 3.799 19.197 -30.096 1.00 89.12 479 LEU A CA 1
ATOM 3836 C C . LEU A 1 479 ? 4.120 20.676 -29.842 1.00 89.12 479 LEU A C 1
ATOM 3838 O O . LEU A 1 479 ? 3.189 21.468 -29.732 1.00 89.12 479 LEU A O 1
ATOM 3842 N N . GLN A 1 480 ? 5.399 21.059 -29.842 1.00 92.25 480 GLN A N 1
ATOM 3843 C CA . GLN A 1 480 ? 5.854 22.434 -29.632 1.00 92.25 480 GLN A CA 1
ATOM 3844 C C . GLN A 1 480 ? 5.266 23.391 -30.670 1.00 92.25 480 GLN A C 1
ATOM 3846 O O . GLN A 1 480 ? 4.683 24.399 -30.290 1.00 92.25 480 GLN A O 1
ATOM 3851 N N . ALA A 1 481 ? 5.278 23.024 -31.954 1.00 90.44 481 ALA A N 1
ATOM 3852 C CA . ALA A 1 481 ? 4.691 23.843 -33.017 1.00 90.44 481 ALA A CA 1
ATOM 3853 C C . ALA A 1 481 ? 3.190 24.140 -32.813 1.00 90.44 481 ALA A C 1
ATOM 3855 O O . ALA A 1 481 ? 2.677 25.129 -33.330 1.00 90.44 481 ALA A O 1
ATOM 3856 N N . LYS A 1 482 ? 2.464 23.285 -32.076 1.00 89.62 482 LYS A N 1
ATOM 3857 C CA . LYS A 1 482 ? 1.055 23.513 -31.710 1.00 89.62 482 LYS A CA 1
ATOM 3858 C C . LYS A 1 482 ? 0.872 24.292 -30.407 1.00 89.62 482 LYS A C 1
ATOM 3860 O O . LYS A 1 482 ? -0.236 24.769 -30.155 1.00 89.62 482 LYS A O 1
ATOM 3865 N N . LEU A 1 483 ? 1.898 24.341 -29.560 1.00 90.62 483 LEU A N 1
ATOM 3866 C CA . LEU A 1 483 ? 1.931 25.166 -28.352 1.00 90.62 483 LEU A CA 1
ATOM 3867 C C . LEU A 1 483 ? 2.304 26.611 -28.687 1.00 90.62 483 LEU A C 1
ATOM 3869 O O . LEU A 1 483 ? 1.775 27.529 -28.064 1.00 90.62 483 LEU A O 1
ATOM 3873 N N . ASP A 1 484 ? 3.166 26.803 -29.685 1.00 90.25 484 ASP A N 1
ATOM 3874 C CA . ASP A 1 484 ? 3.620 28.117 -30.127 1.00 90.25 484 ASP A CA 1
ATOM 3875 C C . ASP A 1 484 ? 2.433 29.026 -30.493 1.00 90.25 484 ASP A C 1
ATOM 3877 O O . ASP A 1 484 ? 1.534 28.661 -31.254 1.00 90.25 484 ASP A O 1
ATOM 3881 N N . GLY A 1 485 ? 2.420 30.234 -29.924 1.00 84.12 485 GLY A N 1
ATOM 3882 C CA . GLY A 1 485 ? 1.358 31.224 -30.132 1.00 84.12 485 GLY A CA 1
ATOM 3883 C C . GLY A 1 485 ? 0.117 31.053 -29.246 1.00 84.12 485 GLY A C 1
ATOM 3884 O O . GLY A 1 485 ? -0.820 31.846 -29.373 1.00 84.12 485 GLY A O 1
ATOM 3885 N N . LYS A 1 486 ? 0.094 30.067 -28.338 1.00 89.56 486 LYS A N 1
ATOM 3886 C CA . LYS A 1 486 ? -0.967 29.894 -27.335 1.00 89.56 486 LYS A CA 1
ATOM 3887 C C . LYS A 1 486 ? -0.498 30.323 -25.949 1.00 89.56 486 LYS A C 1
ATOM 3889 O O . LYS A 1 486 ? 0.577 29.942 -25.499 1.00 89.56 486 LYS A O 1
ATOM 3894 N N . LYS A 1 487 ? -1.379 31.020 -25.227 1.00 90.25 487 LYS A N 1
ATOM 3895 C CA . LYS A 1 487 ? -1.187 31.321 -23.805 1.00 90.25 487 LYS A CA 1
ATOM 3896 C C . LYS A 1 487 ? -1.848 30.272 -22.927 1.00 90.25 487 LYS A C 1
ATOM 3898 O O . LYS A 1 487 ? -2.950 29.808 -23.226 1.00 90.25 487 LYS A O 1
ATOM 3903 N N . PHE A 1 488 ? -1.214 29.956 -21.804 1.00 91.75 488 PHE A N 1
ATOM 3904 C CA . PHE A 1 488 ? -1.706 28.980 -20.839 1.00 91.75 488 PHE A CA 1
ATOM 3905 C C . PHE A 1 488 ? -1.829 29.587 -19.445 1.00 91.75 488 PHE A C 1
ATOM 3907 O O . PHE A 1 488 ? -0.974 30.360 -19.013 1.00 91.75 488 PHE A O 1
ATOM 3914 N N . PHE A 1 489 ? -2.861 29.176 -18.707 1.00 92.12 489 PHE A N 1
ATOM 3915 C CA . PHE A 1 489 ? -2.890 29.328 -17.259 1.00 92.12 489 PHE A CA 1
ATOM 3916 C C . PHE A 1 489 ? -2.416 28.038 -16.597 1.00 92.12 489 PHE A C 1
ATOM 3918 O O . PHE A 1 489 ? -2.958 26.964 -16.869 1.00 92.12 489 PHE A O 1
ATOM 3925 N N . CYS A 1 490 ? -1.437 28.156 -15.702 1.00 92.81 490 CYS A N 1
ATOM 3926 C CA . CYS A 1 490 ? -0.878 27.027 -14.960 1.00 92.81 490 CYS A CA 1
ATOM 3927 C C . CYS A 1 490 ? -0.667 27.398 -13.487 1.00 92.81 490 CYS A C 1
ATOM 3929 O O . CYS A 1 490 ? -0.402 28.558 -13.169 1.00 92.81 490 CYS A O 1
ATOM 3931 N N . GLU A 1 491 ? -0.760 26.416 -12.592 1.00 92.00 491 GLU A N 1
ATOM 3932 C CA . GLU A 1 491 ? -0.366 26.548 -11.191 1.00 92.00 491 GLU A CA 1
ATOM 3933 C C . GLU A 1 491 ? 1.114 26.155 -11.041 1.00 92.00 491 GLU A C 1
ATOM 3935 O O . GLU A 1 491 ? 1.490 25.009 -11.298 1.00 92.00 491 GLU A O 1
ATOM 3940 N N . VAL A 1 492 ? 1.952 27.089 -10.588 1.00 92.00 492 VAL A N 1
ATOM 3941 C CA . VAL A 1 492 ? 3.372 26.871 -10.281 1.00 92.00 492 VAL A CA 1
ATOM 3942 C C . VAL A 1 492 ? 3.536 26.611 -8.788 1.00 92.00 492 VAL A C 1
ATOM 3944 O O . VAL A 1 492 ? 3.055 27.377 -7.948 1.00 92.00 492 VAL A O 1
ATOM 3947 N N . ARG A 1 493 ? 4.241 25.533 -8.438 1.00 88.25 493 ARG A N 1
ATOM 3948 C CA . ARG A 1 493 ? 4.480 25.122 -7.048 1.00 88.25 493 ARG A CA 1
ATOM 3949 C C . ARG A 1 493 ? 5.950 24.794 -6.812 1.00 88.25 493 ARG A C 1
ATOM 3951 O O . ARG A 1 493 ? 6.564 24.133 -7.640 1.00 88.25 493 ARG A O 1
ATOM 3958 N N . LEU A 1 494 ? 6.502 25.197 -5.669 1.00 85.88 494 LEU A N 1
ATOM 3959 C CA . LEU A 1 494 ? 7.877 24.858 -5.283 1.00 85.88 494 LEU A CA 1
ATOM 3960 C C . LEU A 1 494 ? 7.945 23.429 -4.719 1.00 85.88 494 LEU A C 1
ATOM 3962 O O . LEU A 1 494 ? 7.163 23.071 -3.832 1.00 85.88 494 LEU A O 1
ATOM 3966 N N . ASP A 1 495 ? 8.878 22.612 -5.214 1.00 74.62 495 ASP A N 1
ATOM 3967 C CA . ASP A 1 495 ? 9.106 21.256 -4.705 1.00 74.62 495 ASP A CA 1
ATOM 3968 C C . ASP A 1 495 ? 9.865 21.298 -3.364 1.00 74.62 495 ASP A C 1
ATOM 3970 O O . ASP A 1 495 ? 10.800 22.074 -3.157 1.00 74.62 495 ASP A O 1
ATOM 3974 N N . ARG A 1 496 ? 9.461 20.445 -2.417 1.00 60.38 496 ARG A N 1
ATOM 3975 C CA . ARG A 1 496 ? 10.001 20.409 -1.046 1.00 60.38 496 ARG A CA 1
ATOM 3976 C C . ARG A 1 496 ? 11.344 19.682 -0.945 1.00 60.38 496 ARG A C 1
ATOM 3978 O O . ARG A 1 496 ? 11.992 19.744 0.100 1.00 60.38 496 ARG A O 1
ATOM 3985 N N . ARG A 1 497 ? 11.750 18.932 -1.974 1.00 56.41 497 ARG A N 1
ATOM 3986 C CA . ARG A 1 497 ? 12.937 18.066 -1.920 1.00 56.41 497 ARG A CA 1
ATOM 3987 C C . ARG A 1 497 ? 14.202 18.839 -2.288 1.00 56.41 497 ARG A C 1
ATOM 3989 O O . ARG A 1 497 ? 14.608 18.868 -3.444 1.00 56.41 497 ARG A O 1
ATOM 3996 N N . GLN A 1 498 ? 14.867 19.413 -1.288 1.00 50.97 498 GLN A N 1
ATOM 3997 C CA . GLN A 1 498 ? 16.260 19.834 -1.443 1.00 50.97 498 GLN A CA 1
ATOM 3998 C C . GLN A 1 498 ? 17.154 18.589 -1.449 1.00 50.97 498 GLN A C 1
ATOM 4000 O O . GLN A 1 498 ? 17.246 17.869 -0.455 1.00 50.97 498 GLN A O 1
ATOM 4005 N N . PHE A 1 499 ? 17.783 18.305 -2.588 1.00 46.28 499 PHE A N 1
ATOM 4006 C CA . PHE A 1 499 ? 18.788 17.250 -2.685 1.00 46.28 499 PHE A CA 1
ATOM 4007 C C . PHE A 1 499 ? 20.140 17.793 -2.196 1.00 46.28 499 PHE A C 1
ATOM 4009 O O . PHE A 1 499 ? 20.528 18.886 -2.622 1.00 46.28 499 PHE A O 1
ATOM 4016 N N . PRO A 1 500 ? 20.884 17.060 -1.344 1.00 40.72 500 PRO A N 1
ATOM 4017 C CA . PRO A 1 500 ? 22.221 17.477 -0.929 1.00 40.72 500 PRO A CA 1
ATOM 4018 C C . PRO A 1 500 ? 23.104 17.703 -2.167 1.00 40.72 500 PRO A C 1
ATOM 4020 O O . PRO A 1 500 ? 23.275 16.792 -2.972 1.00 40.72 500 PRO A O 1
ATOM 4023 N N . GLY A 1 501 ? 23.624 18.922 -2.344 1.00 49.66 501 GLY A N 1
ATOM 4024 C CA . GLY A 1 501 ? 24.533 19.276 -3.445 1.00 49.66 501 GLY A CA 1
ATOM 4025 C C . GLY A 1 501 ? 23.913 19.973 -4.668 1.00 49.66 501 GLY A C 1
ATOM 4026 O O . GLY A 1 501 ? 24.664 20.369 -5.555 1.00 49.66 501 GLY A O 1
ATOM 4027 N N . LYS A 1 502 ? 22.588 20.192 -4.734 1.00 47.16 502 LYS A N 1
ATOM 4028 C CA . LYS A 1 502 ? 21.962 21.072 -5.747 1.00 47.16 502 LYS A CA 1
ATOM 4029 C C . LYS A 1 502 ? 21.344 22.300 -5.070 1.00 47.16 502 LYS A C 1
ATOM 4031 O O . LYS A 1 502 ? 20.361 22.175 -4.353 1.00 47.16 502 LYS A O 1
ATOM 4036 N N . SER A 1 503 ? 21.897 23.488 -5.318 1.00 50.41 503 SER A N 1
ATOM 4037 C CA . SER A 1 503 ? 21.409 24.772 -4.775 1.00 50.41 503 SER A CA 1
ATOM 4038 C C . SER A 1 503 ? 20.219 25.377 -5.539 1.00 50.41 503 SER A C 1
ATOM 4040 O O . SER A 1 503 ? 19.735 26.444 -5.168 1.00 50.41 503 SER A O 1
ATOM 4042 N N . LYS A 1 504 ? 19.739 24.732 -6.613 1.00 66.38 504 LYS A N 1
ATOM 4043 C CA . LYS A 1 504 ? 18.691 25.279 -7.487 1.00 66.38 504 LYS A CA 1
ATOM 4044 C C . LYS A 1 504 ? 17.296 24.869 -7.001 1.00 66.38 504 LYS A C 1
ATOM 4046 O O . LYS A 1 504 ? 17.021 23.679 -6.842 1.00 66.38 504 LYS A O 1
ATOM 4051 N N . GLN A 1 505 ? 16.423 25.855 -6.785 1.00 75.25 505 GLN A N 1
ATOM 4052 C CA . GLN A 1 505 ? 14.993 25.639 -6.537 1.00 75.25 505 GLN A CA 1
ATOM 4053 C C . GLN A 1 505 ? 14.359 24.900 -7.729 1.00 75.25 505 GLN A C 1
ATOM 4055 O O . GLN A 1 505 ? 14.729 25.144 -8.878 1.00 75.25 505 GLN A O 1
ATOM 4060 N N . THR A 1 506 ? 13.430 23.982 -7.460 1.00 83.75 506 THR A N 1
ATOM 4061 C CA . THR A 1 506 ? 12.744 23.183 -8.490 1.00 83.75 506 THR A CA 1
ATOM 4062 C C . THR A 1 506 ? 11.237 23.378 -8.389 1.00 83.75 506 THR A C 1
ATOM 4064 O O . THR A 1 506 ? 10.693 23.431 -7.285 1.00 83.75 506 THR A O 1
ATOM 4067 N N . TYR A 1 507 ? 10.567 23.499 -9.536 1.00 89.81 507 TYR A N 1
ATOM 4068 C CA . TYR A 1 507 ? 9.144 23.827 -9.616 1.00 89.81 507 TYR A CA 1
ATOM 4069 C C . TYR A 1 507 ? 8.346 22.709 -10.290 1.00 89.81 507 TYR A C 1
ATOM 4071 O O . TYR A 1 507 ? 8.814 22.070 -11.228 1.00 89.81 507 TYR A O 1
ATOM 4079 N N . THR A 1 508 ? 7.124 22.481 -9.817 1.00 91.25 508 THR A N 1
ATOM 4080 C CA . THR A 1 508 ? 6.131 21.591 -10.432 1.00 91.25 508 THR A CA 1
ATOM 4081 C C . THR A 1 508 ? 5.006 22.424 -11.029 1.00 91.25 508 THR A C 1
ATOM 4083 O O . THR A 1 508 ? 4.525 23.356 -10.379 1.00 91.25 508 THR A O 1
ATOM 4086 N N . ILE A 1 509 ? 4.589 22.074 -12.242 1.00 92.69 509 ILE A N 1
ATOM 4087 C CA . ILE A 1 509 ? 3.534 22.758 -12.988 1.00 92.69 509 ILE A CA 1
ATOM 4088 C C . ILE A 1 509 ? 2.288 21.869 -12.995 1.00 92.69 509 ILE A C 1
ATOM 4090 O O . ILE A 1 509 ? 2.348 20.748 -13.497 1.00 92.69 509 ILE A O 1
ATOM 4094 N N . ASN A 1 510 ? 1.176 22.368 -12.447 1.00 91.00 510 ASN A N 1
ATOM 4095 C CA . ASN A 1 510 ? -0.106 21.658 -12.400 1.00 91.00 510 ASN A CA 1
ATOM 4096 C C . ASN A 1 510 ? -1.236 22.491 -13.017 1.00 91.00 510 ASN A C 1
ATOM 4098 O O . ASN A 1 510 ? -1.118 23.704 -13.181 1.00 91.00 510 ASN A O 1
ATOM 4102 N N . GLY A 1 511 ? -2.376 21.863 -13.298 1.00 86.44 511 GLY A N 1
ATOM 4103 C CA . GLY A 1 511 ? -3.612 22.563 -13.648 1.00 86.44 511 GLY A CA 1
ATOM 4104 C C . GLY A 1 511 ? -3.541 23.315 -14.977 1.00 86.44 511 GLY A C 1
ATOM 4105 O O . GLY A 1 511 ? -4.128 24.387 -15.098 1.00 86.44 511 GLY A O 1
ATOM 4106 N N . VAL A 1 512 ? -2.820 22.764 -15.956 1.00 88.06 512 VAL A N 1
ATOM 4107 C CA . VAL A 1 512 ? -2.596 23.399 -17.263 1.00 88.06 512 VAL A CA 1
ATOM 4108 C C . VAL A 1 512 ? -3.917 23.562 -18.019 1.00 88.06 512 VAL A C 1
ATOM 4110 O O . VAL A 1 512 ? -4.627 22.582 -18.255 1.00 88.06 512 VAL A O 1
ATOM 4113 N N . CYS A 1 513 ? -4.243 24.787 -18.430 1.00 87.00 513 CYS A N 1
ATOM 4114 C CA . CYS A 1 513 ? -5.385 25.073 -19.297 1.00 87.00 513 CYS A CA 1
ATOM 4115 C C . CYS A 1 513 ? -5.072 26.193 -20.299 1.00 87.00 513 CYS A C 1
ATOM 4117 O O . CYS A 1 513 ? -4.352 27.138 -19.986 1.00 87.00 513 CYS A O 1
ATOM 4119 N N . GLU A 1 514 ? -5.597 26.073 -21.518 1.00 84.25 514 GLU A N 1
ATOM 4120 C CA . GLU A 1 514 ? -5.414 27.076 -22.572 1.00 84.25 514 GLU A CA 1
ATOM 4121 C C . GLU A 1 514 ? -6.246 28.332 -22.278 1.00 84.25 514 GLU A C 1
ATOM 4123 O O . GLU A 1 514 ? -7.426 28.247 -21.925 1.00 84.25 514 GLU A O 1
ATOM 4128 N N . ASN A 1 515 ? -5.641 29.508 -22.452 1.00 80.00 515 ASN A N 1
ATOM 4129 C CA . ASN A 1 515 ? -6.338 30.786 -22.415 1.00 80.00 515 ASN A CA 1
ATOM 4130 C C . ASN A 1 515 ? -7.053 31.016 -23.755 1.00 80.00 515 ASN A C 1
ATOM 4132 O O . ASN A 1 515 ? -6.565 31.718 -24.644 1.00 80.00 515 ASN A O 1
ATOM 4136 N N . VAL A 1 516 ? -8.220 30.394 -23.910 1.00 71.44 516 VAL A N 1
ATOM 4137 C CA . VAL A 1 516 ? -9.067 30.608 -25.084 1.00 71.44 516 VAL A CA 1
ATOM 4138 C C . VAL A 1 516 ? -9.783 31.950 -24.929 1.00 71.44 516 VAL A C 1
ATOM 4140 O O . VAL A 1 516 ? -10.720 32.083 -24.139 1.00 71.44 516 VAL A O 1
ATOM 4143 N N . LYS A 1 517 ? -9.377 32.955 -25.713 1.00 49.62 517 LYS A N 1
ATOM 4144 C CA . LYS A 1 517 ? -10.174 34.176 -25.887 1.00 49.62 517 LYS A CA 1
ATOM 4145 C C . LYS A 1 517 ? -11.453 33.793 -26.627 1.00 49.62 517 LYS A C 1
ATOM 4147 O O . LYS A 1 517 ? -11.425 33.586 -27.836 1.00 49.62 517 LYS A O 1
ATOM 4152 N N . VAL A 1 518 ? -12.569 33.678 -25.913 1.00 36.03 518 VAL A N 1
ATOM 4153 C CA . VAL A 1 518 ? -13.880 33.489 -26.544 1.00 36.03 518 VAL A CA 1
ATOM 4154 C C . VAL A 1 518 ? -14.170 34.736 -27.380 1.00 36.03 518 VAL A C 1
ATOM 4156 O O . VAL A 1 518 ? -14.420 35.813 -26.838 1.00 36.03 518 VAL A O 1
ATOM 4159 N N . SER A 1 519 ? -14.097 34.615 -28.703 1.00 27.97 519 SER A N 1
ATOM 4160 C CA . SER A 1 519 ? -14.545 35.654 -29.622 1.00 27.97 519 SER A CA 1
ATOM 4161 C C . SER A 1 519 ? -16.058 35.815 -29.472 1.00 27.97 519 SER A C 1
ATOM 4163 O O . SER A 1 519 ? -16.842 34.936 -29.823 1.00 27.97 519 SER A O 1
ATOM 4165 N N . GLN A 1 520 ? -16.477 36.950 -28.911 1.00 36.19 520 GLN A N 1
ATOM 4166 C CA . GLN A 1 520 ? -17.878 37.354 -28.871 1.00 36.19 520 GLN A CA 1
ATOM 4167 C C . GLN A 1 520 ? -18.422 37.513 -30.299 1.00 36.19 520 GLN A C 1
ATOM 4169 O O . GLN A 1 520 ? -18.024 38.415 -31.029 1.00 36.19 520 GLN A O 1
ATOM 4174 N N . SER A 1 521 ? -19.367 36.655 -30.675 1.00 28.92 521 SER A N 1
ATOM 4175 C CA . SER A 1 521 ? -20.365 36.860 -31.736 1.00 28.92 521 SER A CA 1
ATOM 4176 C C . SER A 1 521 ? -21.465 35.820 -31.468 1.00 28.92 521 SER A C 1
ATOM 4178 O O . SER A 1 521 ? -21.135 34.682 -31.165 1.00 28.92 521 SER A O 1
ATOM 4180 N N . VAL A 1 522 ? -22.771 36.080 -31.427 1.00 26.11 522 VAL A N 1
ATOM 4181 C CA . VAL A 1 522 ? -23.638 37.113 -32.002 1.00 26.11 522 VAL A CA 1
ATOM 4182 C C . VAL A 1 522 ? -24.757 37.394 -30.986 1.00 26.11 522 VAL A C 1
ATOM 4184 O O . VAL A 1 522 ? -25.219 36.485 -30.298 1.00 26.11 522 VAL A O 1
ATOM 4187 N N . GLY A 1 523 ? -25.173 38.656 -30.864 1.00 34.44 523 GLY A N 1
ATOM 4188 C CA . GLY A 1 523 ? -26.191 39.084 -29.909 1.00 34.44 523 GLY A CA 1
ATOM 4189 C C . GLY A 1 523 ? -27.589 38.531 -30.195 1.00 34.44 523 GLY A C 1
ATOM 4190 O O . GLY A 1 523 ? -28.072 38.587 -31.323 1.00 34.44 523 GLY A O 1
ATOM 4191 N N . VAL A 1 524 ? -28.265 38.100 -29.131 1.00 25.83 524 VAL A N 1
ATOM 4192 C CA . VAL A 1 524 ? -29.728 38.072 -29.043 1.00 25.83 524 VAL A CA 1
ATOM 4193 C C . VAL A 1 524 ? -30.097 38.757 -27.728 1.00 25.83 524 VAL A C 1
ATOM 4195 O O . VAL A 1 524 ? -29.724 38.301 -26.650 1.00 25.83 524 VAL A O 1
ATOM 4198 N N . GLN A 1 525 ? -30.762 39.909 -27.826 1.00 30.84 525 GLN A N 1
ATOM 4199 C CA . GLN A 1 525 ? -31.331 40.624 -26.684 1.00 30.84 525 GLN A CA 1
ATOM 4200 C C . GLN A 1 525 ? -32.570 39.879 -26.171 1.00 30.84 525 GLN A C 1
ATOM 4202 O O . GLN A 1 525 ? -33.438 39.524 -26.966 1.00 30.84 525 GLN A O 1
ATOM 4207 N N . GLY A 1 526 ? -32.689 39.706 -24.851 1.00 24.53 526 GLY A N 1
ATOM 4208 C CA . GLY A 1 526 ? -33.929 39.235 -24.228 1.00 24.53 526 GLY A CA 1
ATOM 4209 C C . GLY A 1 526 ? -33.776 38.734 -22.791 1.00 24.53 526 GLY A C 1
ATOM 4210 O O . GLY A 1 526 ? -33.590 37.547 -22.578 1.00 24.53 526 GLY A O 1
ATOM 4211 N N . ASN A 1 527 ? -33.862 39.667 -21.838 1.00 25.75 527 ASN A N 1
ATOM 4212 C CA . ASN A 1 527 ? -34.222 39.562 -20.414 1.00 25.75 527 ASN A CA 1
ATOM 4213 C C . ASN A 1 527 ? -33.982 38.257 -19.618 1.00 25.75 527 ASN A C 1
ATOM 4215 O O . ASN A 1 527 ? -34.701 37.275 -19.757 1.00 25.75 527 ASN A O 1
ATOM 4219 N N . GLY A 1 528 ? -33.111 38.391 -18.608 1.00 32.19 528 GLY A N 1
ATOM 4220 C CA . GLY A 1 528 ? -33.332 37.890 -17.246 1.00 32.19 528 GLY A CA 1
ATOM 4221 C C . GLY A 1 528 ? -33.277 36.381 -17.030 1.00 32.19 528 GLY A C 1
ATOM 4222 O O . GLY A 1 528 ? -34.317 35.777 -16.814 1.00 32.19 528 GLY A O 1
ATOM 4223 N N . PHE A 1 529 ? -32.074 35.803 -16.959 1.00 24.06 529 PHE A N 1
ATOM 4224 C CA . PHE A 1 529 ? -31.839 34.533 -16.262 1.00 24.06 529 PHE A CA 1
ATOM 4225 C C . PHE A 1 529 ? -30.468 34.548 -15.573 1.00 24.06 529 PHE A C 1
ATOM 4227 O O . PHE A 1 529 ? -29.432 34.718 -16.214 1.00 24.06 529 PHE A O 1
ATOM 4234 N N . GLU A 1 530 ? -30.492 34.407 -14.247 1.00 23.52 530 GLU A N 1
ATOM 4235 C CA . GLU A 1 530 ? -29.323 34.270 -13.381 1.00 23.52 530 GLU A CA 1
ATOM 4236 C C . GLU A 1 530 ? -28.541 32.975 -13.665 1.00 23.52 530 GLU A C 1
ATOM 4238 O O . GLU A 1 530 ? -29.093 31.943 -14.049 1.00 23.52 530 GLU A O 1
ATOM 4243 N N . HIS A 1 531 ? -27.225 33.088 -13.473 1.00 26.39 531 HIS A N 1
ATOM 4244 C CA . HIS A 1 531 ? -26.156 32.091 -13.535 1.00 26.39 531 HIS A CA 1
ATOM 4245 C C . HIS A 1 531 ? -26.550 30.601 -13.607 1.00 26.39 531 HIS A C 1
ATOM 4247 O O . HIS A 1 531 ? -26.675 29.918 -12.598 1.00 26.39 531 HIS A O 1
ATOM 4253 N N . ASN A 1 532 ? -26.557 30.058 -14.827 1.00 23.55 532 ASN A N 1
ATOM 4254 C CA . ASN A 1 532 ? -26.366 28.633 -15.107 1.00 23.55 532 ASN A CA 1
ATOM 4255 C C . ASN A 1 532 ? -25.378 28.494 -16.273 1.00 23.55 532 ASN A C 1
ATOM 4257 O O . ASN A 1 532 ? -25.775 28.444 -17.435 1.00 23.55 532 ASN A O 1
ATOM 4261 N N . MET A 1 533 ? -24.074 28.459 -15.986 1.00 22.48 533 MET A N 1
ATOM 4262 C CA . MET A 1 533 ? -23.050 28.250 -17.016 1.00 22.48 533 MET A CA 1
ATOM 4263 C C . MET A 1 533 ? -22.646 26.771 -17.046 1.00 22.48 533 MET A C 1
ATOM 4265 O O . MET A 1 533 ? -21.706 26.340 -16.384 1.00 22.48 533 MET A O 1
ATOM 4269 N N . ARG A 1 534 ? -23.403 25.982 -17.820 1.00 25.94 534 ARG A N 1
ATOM 4270 C CA . ARG A 1 534 ? -23.019 24.633 -18.259 1.00 25.94 534 ARG A CA 1
ATOM 4271 C C . ARG A 1 534 ? -21.875 24.759 -19.269 1.00 25.94 534 ARG A C 1
ATOM 4273 O O . ARG A 1 534 ? -22.096 25.202 -20.390 1.00 25.94 534 ARG A O 1
ATOM 4280 N N . LEU A 1 535 ? -20.675 24.330 -18.895 1.00 26.22 535 LEU A N 1
ATOM 4281 C CA . LEU A 1 535 ? -19.593 24.026 -19.834 1.00 26.22 535 LEU A CA 1
ATOM 4282 C C . LEU A 1 535 ? -19.264 22.534 -19.711 1.00 26.22 535 LEU A C 1
ATOM 4284 O O . LEU A 1 535 ? -18.448 22.128 -18.890 1.00 26.22 535 LEU A O 1
ATOM 4288 N N . ALA A 1 536 ? -19.938 21.718 -20.521 1.00 22.59 536 ALA A N 1
ATOM 4289 C CA . ALA A 1 536 ? -19.476 20.381 -20.882 1.00 22.59 536 ALA A CA 1
ATOM 4290 C C . ALA A 1 536 ? -18.788 20.485 -22.257 1.00 22.59 536 ALA A C 1
ATOM 4292 O O . ALA A 1 536 ? -19.321 21.179 -23.126 1.00 22.59 536 ALA A O 1
ATOM 4293 N N . PRO A 1 537 ? -17.635 19.835 -22.497 1.00 30.09 537 PRO A N 1
ATOM 4294 C CA . PRO A 1 537 ? -17.034 19.833 -23.820 1.00 30.09 537 PRO A CA 1
ATOM 4295 C C . PRO A 1 537 ? -17.868 18.957 -24.766 1.00 30.09 537 PRO A C 1
ATOM 4297 O O . PRO A 1 537 ? -18.220 17.814 -24.460 1.00 30.09 537 PRO A O 1
ATOM 4300 N N . VAL A 1 538 ? -18.198 19.543 -25.912 1.00 27.27 538 VAL A N 1
ATOM 4301 C CA . 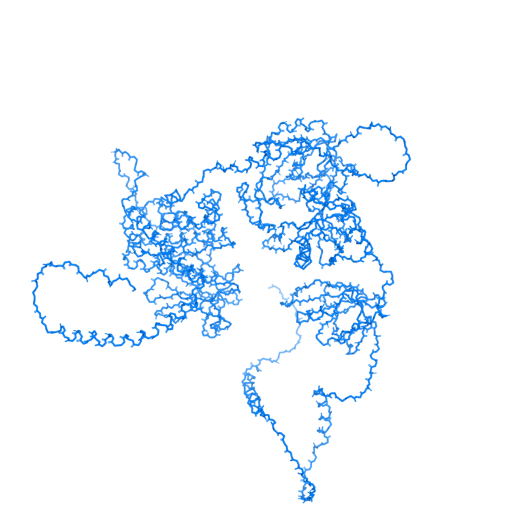VAL A 1 538 ? -18.888 18.937 -27.052 1.00 27.27 538 VAL A CA 1
ATOM 4302 C C . VAL A 1 538 ? -18.045 17.774 -27.592 1.00 27.27 538 VAL A C 1
ATOM 4304 O O . VAL A 1 538 ? -16.898 17.971 -27.976 1.00 27.27 538 VAL A O 1
ATOM 4307 N N . ILE A 1 539 ? -18.612 16.565 -27.623 1.00 26.25 539 ILE A N 1
ATOM 4308 C CA . ILE A 1 539 ? -18.083 15.415 -28.373 1.00 26.25 539 ILE A CA 1
ATOM 4309 C C . ILE A 1 539 ? -19.187 15.040 -29.364 1.00 26.25 539 ILE A C 1
ATOM 4311 O O . ILE A 1 539 ? -20.260 14.620 -28.931 1.00 26.25 539 ILE A O 1
ATOM 4315 N N . THR A 1 540 ? -18.960 15.277 -30.655 1.00 27.89 540 THR A N 1
ATOM 4316 C CA . THR A 1 540 ? -19.896 14.997 -31.757 1.00 27.89 540 THR A CA 1
ATOM 4317 C C . THR A 1 540 ? -19.803 13.544 -32.251 1.00 27.89 540 THR A C 1
ATOM 4319 O O . THR A 1 540 ? -18.805 12.857 -32.038 1.00 27.89 540 THR A O 1
ATOM 4322 N N . GLU A 1 541 ? -20.876 13.088 -32.905 1.00 28.73 541 GLU A N 1
ATOM 4323 C CA . GLU A 1 541 ? -21.227 11.706 -33.293 1.00 28.73 541 GLU A CA 1
ATOM 4324 C C . GLU A 1 541 ? -20.279 10.975 -34.270 1.00 28.73 541 GLU A C 1
ATOM 4326 O O . GLU A 1 541 ? -20.488 9.796 -34.525 1.00 28.73 541 GLU A O 1
ATOM 4331 N N . GLU A 1 542 ? -19.214 11.588 -34.793 1.00 26.38 542 GLU A N 1
ATOM 4332 C CA . GLU A 1 542 ? -18.328 10.930 -35.780 1.00 26.38 542 GLU A CA 1
ATOM 4333 C C . GLU A 1 542 ? -17.394 9.854 -35.183 1.00 26.38 542 GLU A C 1
ATOM 4335 O O . GLU A 1 542 ? -16.868 9.009 -35.906 1.00 26.38 542 GLU A O 1
ATOM 4340 N N . VAL A 1 543 ? -17.185 9.839 -33.860 1.00 29.02 543 VAL A N 1
ATOM 4341 C CA . VAL A 1 543 ? -16.215 8.937 -33.198 1.00 29.02 543 VAL A CA 1
ATOM 4342 C C . VAL A 1 543 ? -16.741 7.500 -33.043 1.00 29.02 543 VAL A C 1
ATOM 4344 O O . VAL A 1 543 ? -15.946 6.560 -32.950 1.00 29.02 543 VAL A O 1
ATOM 4347 N N . THR A 1 544 ? -18.062 7.300 -33.053 1.00 29.89 544 THR A N 1
ATOM 4348 C CA . THR A 1 544 ? -18.700 5.993 -32.806 1.00 29.89 544 THR A CA 1
ATOM 4349 C C . THR A 1 544 ? -18.416 4.969 -33.904 1.00 29.89 544 THR A C 1
ATOM 4351 O O . THR A 1 544 ? -18.260 3.791 -33.592 1.00 29.89 544 THR A O 1
ATOM 4354 N N . LEU A 1 545 ? -18.243 5.397 -35.158 1.00 29.97 545 LEU A N 1
ATOM 4355 C CA . LEU A 1 545 ? -18.000 4.482 -36.281 1.00 29.97 545 LEU A CA 1
ATOM 4356 C C . LEU A 1 545 ? -16.565 3.925 -36.324 1.00 29.97 545 LEU A C 1
ATOM 4358 O O . LEU A 1 545 ? -16.360 2.833 -36.841 1.00 29.97 545 LEU A O 1
ATOM 4362 N N . SER A 1 546 ? -15.573 4.609 -35.733 1.00 34.25 546 SER A N 1
ATOM 4363 C CA . SER A 1 546 ? -14.174 4.128 -35.746 1.00 34.25 546 SER A CA 1
ATOM 4364 C C . SER A 1 546 ? -13.819 3.193 -34.584 1.00 34.25 546 SER A C 1
ATOM 4366 O O . SER A 1 546 ? -12.804 2.498 -34.635 1.00 34.25 546 SER A O 1
ATOM 4368 N N . LEU A 1 547 ? -14.642 3.164 -33.528 1.00 33.22 547 LEU A N 1
ATOM 4369 C CA . LEU A 1 547 ? -14.344 2.414 -32.307 1.00 33.22 547 LEU A CA 1
ATOM 4370 C C . LEU A 1 547 ? -14.670 0.919 -32.450 1.00 33.22 547 LEU A C 1
ATOM 4372 O O . LEU A 1 547 ? -13.908 0.088 -31.963 1.00 33.22 547 LEU A O 1
ATOM 4376 N N . GLU A 1 548 ? -15.738 0.559 -33.171 1.00 33.91 548 GLU A N 1
ATOM 4377 C CA . GLU A 1 548 ? -16.065 -0.851 -33.452 1.00 33.91 548 GLU A CA 1
ATOM 4378 C C . GLU A 1 548 ? -15.001 -1.531 -34.332 1.00 33.91 548 GLU A C 1
ATOM 4380 O O . GLU A 1 548 ? -14.692 -2.711 -34.154 1.00 33.91 548 GLU A O 1
ATOM 4385 N N . GLU A 1 549 ? -14.370 -0.769 -35.227 1.00 34.38 549 GLU A N 1
ATOM 4386 C CA . GLU A 1 549 ? -13.297 -1.241 -36.106 1.00 34.38 549 GLU A CA 1
ATOM 4387 C C . GLU A 1 549 ? -11.945 -1.362 -35.370 1.00 34.38 549 GLU A C 1
ATOM 4389 O O . GLU A 1 549 ? -11.129 -2.232 -35.680 1.00 34.38 549 GLU A O 1
ATOM 4394 N N . LEU A 1 550 ? -11.740 -0.552 -34.323 1.00 33.03 550 LEU A N 1
ATOM 4395 C CA . LEU A 1 550 ? -10.592 -0.622 -33.410 1.00 33.03 550 LEU A CA 1
ATOM 4396 C C . LEU A 1 550 ? -10.710 -1.781 -32.410 1.00 33.03 550 LEU A C 1
ATOM 4398 O O . LEU A 1 550 ? -9.719 -2.455 -32.134 1.00 33.03 550 LEU A O 1
ATOM 4402 N N . ILE A 1 551 ? -11.920 -2.067 -31.924 1.00 34.16 551 ILE A N 1
ATOM 4403 C CA . ILE A 1 551 ? -12.190 -3.192 -31.014 1.00 34.16 551 ILE A CA 1
ATOM 4404 C C . ILE A 1 551 ? -11.987 -4.538 -31.729 1.00 34.16 551 ILE A C 1
ATOM 4406 O O . ILE A 1 551 ? -11.467 -5.471 -31.122 1.00 34.16 551 ILE A O 1
ATOM 4410 N N . ARG A 1 552 ? -12.290 -4.636 -33.034 1.00 30.41 552 ARG A N 1
ATOM 4411 C CA . ARG A 1 552 ? -11.963 -5.833 -33.837 1.00 30.41 552 ARG A CA 1
ATOM 4412 C C . ARG A 1 552 ? -10.465 -6.007 -34.107 1.00 30.41 552 ARG A C 1
ATOM 4414 O O . ARG A 1 552 ? -10.036 -7.134 -34.330 1.00 30.41 552 ARG A O 1
ATOM 4421 N N . LYS A 1 553 ? -9.672 -4.929 -34.067 1.00 29.53 553 LYS A N 1
ATOM 4422 C CA . LYS A 1 553 ? -8.205 -4.976 -34.227 1.00 29.53 553 LYS A CA 1
ATOM 4423 C C . LYS A 1 553 ? -7.454 -5.280 -32.929 1.00 29.53 553 LYS A C 1
ATOM 4425 O O . LYS A 1 553 ? -6.398 -5.887 -32.982 1.00 29.53 553 LYS A O 1
ATOM 4430 N N . LEU A 1 554 ? -8.014 -4.936 -31.770 1.00 26.67 554 LEU A N 1
ATOM 4431 C CA . LEU A 1 554 ? -7.397 -5.145 -30.450 1.00 26.67 554 LEU A CA 1
ATOM 4432 C C . LEU A 1 554 ? -7.416 -6.602 -29.939 1.00 26.67 554 LEU A C 1
ATOM 4434 O O . LEU A 1 554 ? -7.001 -6.850 -28.812 1.00 26.67 554 LEU A O 1
ATOM 4438 N N . ILE A 1 555 ? -7.877 -7.568 -30.743 1.00 27.12 555 ILE A N 1
ATOM 4439 C CA . ILE A 1 555 ? -7.883 -9.001 -30.385 1.00 27.12 555 ILE A CA 1
ATOM 4440 C C . ILE A 1 555 ? -6.624 -9.737 -30.887 1.00 27.12 555 ILE A C 1
ATOM 4442 O O . ILE A 1 555 ? -6.406 -10.893 -30.537 1.00 27.12 555 ILE A O 1
ATOM 4446 N N . VAL A 1 556 ? -5.736 -9.085 -31.641 1.00 33.97 556 VAL A N 1
ATOM 4447 C CA . VAL A 1 556 ? -4.501 -9.713 -32.131 1.00 33.97 556 VAL A CA 1
ATOM 4448 C C . VAL A 1 556 ? -3.354 -8.714 -32.023 1.00 33.97 556 VAL A C 1
ATOM 4450 O O . VAL A 1 556 ? -3.290 -7.812 -32.843 1.00 33.97 556 VAL A O 1
ATOM 4453 N N . GLU A 1 557 ? -2.495 -8.845 -31.006 1.00 30.62 557 GLU A N 1
ATOM 4454 C CA . GLU A 1 557 ? -1.025 -8.728 -31.122 1.00 30.62 557 GLU A CA 1
ATOM 4455 C C . GLU A 1 557 ? -0.339 -8.864 -29.746 1.00 30.62 557 GLU A C 1
ATOM 4457 O O . GLU A 1 557 ? -0.736 -8.255 -28.754 1.00 30.62 557 GLU A O 1
ATOM 4462 N N . VAL A 1 558 ? 0.666 -9.742 -29.717 1.00 35.44 558 VAL A N 1
ATOM 4463 C CA . VAL A 1 558 ? 1.485 -10.211 -28.588 1.00 35.44 558 VAL A CA 1
ATOM 4464 C C . VAL A 1 558 ? 2.902 -9.630 -28.749 1.00 35.44 558 VAL A C 1
ATOM 4466 O O . VAL A 1 558 ? 3.357 -9.469 -29.875 1.00 35.44 558 VAL A O 1
ATOM 4469 N N . ASP A 1 559 ? 3.553 -9.323 -27.620 1.00 35.50 559 ASP A N 1
ATOM 4470 C CA . ASP A 1 559 ? 4.887 -8.710 -27.416 1.00 35.50 559 ASP A CA 1
ATOM 4471 C C . ASP A 1 559 ? 6.051 -9.225 -28.303 1.00 35.50 559 ASP A C 1
ATOM 4473 O O . ASP A 1 559 ? 6.207 -10.430 -28.498 1.00 35.50 559 ASP A O 1
ATOM 4477 N N . GLU A 1 560 ? 6.955 -8.311 -28.700 1.00 36.50 560 GLU A N 1
ATOM 4478 C CA . GLU A 1 560 ? 8.212 -8.570 -29.440 1.00 36.50 560 GLU A CA 1
ATOM 4479 C C . GLU A 1 560 ? 9.503 -8.193 -28.644 1.00 36.50 560 GLU A C 1
ATOM 4481 O O . GLU A 1 560 ? 10.350 -7.446 -29.133 1.00 36.50 560 GLU A O 1
ATOM 4486 N N . GLU A 1 561 ? 9.726 -8.714 -27.427 1.00 45.03 561 GLU A N 1
ATOM 4487 C CA . GLU A 1 561 ? 11.071 -8.722 -26.791 1.00 45.03 561 GLU A CA 1
ATOM 4488 C C . GLU A 1 561 ? 11.523 -10.162 -26.460 1.00 45.03 561 GLU A C 1
ATOM 4490 O O . GLU A 1 561 ? 10.687 -10.992 -26.086 1.00 45.03 561 GLU A O 1
ATOM 4495 N N . PRO A 1 562 ? 12.828 -10.506 -26.583 1.00 48.16 562 PRO A N 1
ATOM 4496 C CA . PRO A 1 562 ? 13.287 -11.891 -26.498 1.00 48.16 562 PRO A CA 1
ATOM 4497 C C . PRO A 1 562 ? 13.124 -12.442 -25.078 1.00 48.16 562 PRO A C 1
ATOM 4499 O O . PRO A 1 562 ? 13.817 -12.056 -24.133 1.00 48.16 562 PRO A O 1
ATOM 4502 N N . SER A 1 563 ? 12.182 -13.365 -24.935 1.00 59.88 563 SER A N 1
ATOM 4503 C CA . SER A 1 563 ? 11.929 -14.130 -23.723 1.00 59.88 563 SER A CA 1
ATOM 4504 C C . SER A 1 563 ? 12.830 -15.366 -23.655 1.00 59.88 563 SER A C 1
ATOM 4506 O O . SER A 1 563 ? 13.254 -15.907 -24.676 1.00 59.88 563 SER A O 1
ATOM 4508 N N . VAL A 1 564 ? 13.153 -15.814 -22.437 1.00 63.66 564 VAL A N 1
ATOM 4509 C CA . VAL A 1 564 ? 13.918 -17.050 -22.229 1.00 63.66 564 VAL A CA 1
ATOM 4510 C C . VAL A 1 564 ? 12.925 -18.176 -21.961 1.00 63.66 564 VAL A C 1
ATOM 4512 O O . VAL A 1 564 ? 12.225 -18.168 -20.945 1.00 63.66 564 VAL A O 1
ATOM 4515 N N . GLY A 1 565 ? 12.848 -19.125 -22.895 1.00 72.94 565 GLY A N 1
ATOM 4516 C CA . GLY A 1 565 ? 12.106 -20.372 -22.710 1.00 72.94 565 GLY A CA 1
ATOM 4517 C C . GLY A 1 565 ? 12.800 -21.311 -21.720 1.00 72.94 565 GLY A C 1
ATOM 4518 O O . GLY A 1 565 ? 13.986 -21.148 -21.424 1.00 72.94 565 GLY A O 1
ATOM 4519 N N . GLU A 1 566 ? 12.065 -22.310 -21.230 1.00 82.69 566 GLU A N 1
ATOM 4520 C CA . GLU A 1 566 ? 12.541 -23.283 -20.232 1.00 82.69 566 GLU A CA 1
ATOM 4521 C C . GLU A 1 566 ? 13.898 -23.896 -20.618 1.00 82.69 566 GLU A C 1
ATOM 4523 O O . GLU A 1 566 ? 14.831 -23.878 -19.819 1.00 82.69 566 GLU A O 1
ATOM 4528 N N . ASP A 1 567 ? 14.056 -24.361 -21.860 1.00 80.44 567 ASP A N 1
ATOM 4529 C CA . ASP A 1 567 ? 15.281 -25.042 -22.300 1.00 80.44 567 ASP A CA 1
ATOM 4530 C C . ASP A 1 567 ? 16.504 -24.116 -22.333 1.00 80.44 567 ASP A C 1
ATOM 4532 O O . ASP A 1 567 ? 17.600 -24.520 -21.952 1.00 80.44 567 ASP A O 1
ATOM 4536 N N . ALA A 1 568 ? 16.319 -22.848 -22.711 1.00 78.00 568 ALA A N 1
ATOM 4537 C CA . ALA A 1 568 ? 17.393 -21.858 -22.693 1.00 78.00 568 ALA A CA 1
ATOM 4538 C C . ALA A 1 568 ? 17.808 -21.495 -21.255 1.00 78.00 568 ALA A C 1
ATOM 4540 O O . ALA A 1 568 ? 18.989 -21.270 -20.985 1.00 78.00 568 ALA A O 1
ATOM 4541 N N . PHE A 1 569 ? 16.855 -21.477 -20.316 1.00 82.75 569 PHE A N 1
ATOM 4542 C CA . PHE A 1 569 ? 17.138 -21.275 -18.894 1.00 82.75 569 PHE A CA 1
ATOM 4543 C C . PHE A 1 569 ? 17.913 -22.454 -18.291 1.00 82.75 569 PHE A C 1
ATOM 4545 O O . PHE A 1 569 ? 18.872 -22.243 -17.547 1.00 82.75 569 PHE A O 1
ATOM 4552 N N . VAL A 1 570 ? 17.531 -23.687 -18.634 1.00 82.19 570 VAL A N 1
ATOM 4553 C CA . VAL A 1 570 ? 18.212 -24.912 -18.184 1.00 82.19 570 VAL A CA 1
ATOM 4554 C C . VAL A 1 570 ? 19.620 -24.993 -18.754 1.00 82.19 570 VAL A C 1
ATOM 4556 O O . VAL A 1 570 ? 20.561 -25.218 -18.001 1.00 82.19 570 VAL A O 1
ATOM 4559 N N . TRP A 1 571 ? 19.777 -24.732 -20.052 1.00 80.75 571 TRP A N 1
ATOM 4560 C CA . TRP A 1 571 ? 21.084 -24.676 -20.701 1.00 80.75 571 TRP A CA 1
ATOM 4561 C C . TRP A 1 571 ? 22.009 -23.648 -20.036 1.00 80.75 571 TRP A C 1
ATOM 4563 O O . TRP A 1 571 ? 23.175 -23.926 -19.777 1.00 80.75 571 TRP A O 1
ATOM 4573 N N . LEU A 1 572 ? 21.492 -22.471 -19.671 1.00 76.50 572 LEU A N 1
ATOM 4574 C CA . LEU A 1 572 ? 22.289 -21.493 -18.930 1.00 76.50 572 LEU A CA 1
ATOM 4575 C C . LEU A 1 572 ? 22.701 -22.011 -17.540 1.00 76.50 572 LEU A C 1
ATOM 4577 O O . LEU A 1 572 ? 23.831 -21.773 -17.112 1.00 76.50 572 LEU A O 1
ATOM 4581 N N . ALA A 1 573 ? 21.810 -22.726 -16.847 1.00 81.38 573 ALA A N 1
ATOM 4582 C CA . ALA A 1 573 ? 22.086 -23.301 -15.531 1.00 81.38 573 ALA A CA 1
ATOM 4583 C C . ALA A 1 573 ? 23.152 -24.411 -15.567 1.00 81.38 573 ALA A C 1
ATOM 4585 O O . ALA A 1 573 ? 23.847 -24.604 -14.569 1.00 81.38 573 ALA A O 1
ATOM 4586 N N . THR A 1 574 ? 23.324 -25.109 -16.698 1.00 75.62 574 THR A N 1
ATOM 4587 C CA . THR A 1 574 ? 24.380 -26.128 -16.853 1.00 75.62 574 THR A CA 1
ATOM 4588 C C . THR A 1 574 ? 25.762 -25.511 -17.071 1.00 75.62 574 THR A C 1
ATOM 4590 O O . THR A 1 574 ? 26.769 -26.104 -16.689 1.00 75.62 574 THR A O 1
ATOM 4593 N N . LEU A 1 575 ? 25.816 -24.293 -17.619 1.00 70.00 575 LEU A N 1
ATOM 4594 C CA . LEU A 1 575 ? 27.057 -23.552 -17.849 1.00 70.00 575 LEU A CA 1
ATOM 4595 C C . LEU A 1 575 ? 27.481 -22.704 -16.644 1.00 70.00 575 LEU A C 1
ATOM 4597 O O . LEU A 1 575 ? 28.670 -22.608 -16.335 1.00 70.00 575 LEU A O 1
ATOM 4601 N N . ILE A 1 576 ? 26.519 -22.042 -15.992 1.00 73.50 576 ILE A N 1
ATOM 4602 C CA . ILE A 1 576 ? 26.764 -21.087 -14.907 1.00 73.50 576 ILE A CA 1
ATOM 4603 C C . ILE A 1 576 ? 25.694 -21.274 -13.817 1.00 73.50 576 ILE A C 1
ATOM 4605 O O . ILE A 1 576 ? 24.594 -20.721 -13.933 1.00 73.50 576 ILE A O 1
ATOM 4609 N N . PRO A 1 577 ? 26.005 -21.961 -12.699 1.00 78.69 577 PRO A N 1
ATOM 4610 C CA . PRO A 1 577 ? 25.064 -22.213 -11.618 1.00 78.69 577 PRO A CA 1
ATOM 4611 C C . PRO A 1 577 ? 24.915 -20.975 -10.721 1.00 78.69 577 PRO A C 1
ATOM 4613 O O . PRO A 1 577 ? 25.148 -21.015 -9.517 1.00 78.69 577 PRO A O 1
ATOM 4616 N N . VAL A 1 578 ? 24.537 -19.828 -11.282 1.00 76.38 578 VAL A N 1
ATOM 4617 C CA . VAL A 1 578 ? 24.139 -18.637 -10.510 1.00 76.38 578 VAL A CA 1
ATOM 4618 C C . VAL A 1 578 ? 22.620 -18.609 -10.375 1.00 76.38 578 VAL A C 1
ATOM 4620 O O . VAL A 1 578 ? 22.097 -18.483 -9.269 1.00 76.38 578 VAL A O 1
ATOM 4623 N N . THR A 1 579 ? 21.915 -18.774 -11.493 1.00 77.75 579 THR A N 1
ATOM 4624 C CA . THR A 1 579 ? 20.455 -18.653 -11.605 1.00 77.75 579 THR A CA 1
ATOM 4625 C C . THR A 1 579 ? 19.725 -19.888 -11.091 1.00 77.75 579 THR A C 1
ATOM 4627 O O . THR A 1 579 ? 18.739 -19.758 -10.374 1.00 77.75 579 THR A O 1
ATOM 4630 N N . ALA A 1 580 ? 20.225 -21.081 -11.395 1.00 88.38 580 ALA A N 1
ATOM 4631 C CA . ALA A 1 580 ? 19.716 -22.344 -10.878 1.00 88.38 580 ALA A CA 1
ATOM 4632 C C . ALA A 1 580 ? 20.825 -23.403 -10.861 1.00 88.38 580 ALA A C 1
ATOM 4634 O O . ALA A 1 580 ? 21.924 -23.149 -11.349 1.00 88.38 580 ALA A O 1
ATOM 4635 N N . ASP A 1 581 ? 20.561 -24.560 -10.259 1.00 90.56 581 ASP A N 1
ATOM 4636 C CA . ASP A 1 581 ? 21.413 -25.742 -10.408 1.00 90.56 581 ASP A CA 1
ATOM 4637 C C . ASP A 1 581 ? 20.832 -26.631 -11.510 1.00 90.56 581 ASP A C 1
ATOM 4639 O O . ASP A 1 581 ? 19.611 -26.702 -11.639 1.00 90.56 581 ASP A O 1
ATOM 4643 N N . VAL A 1 582 ? 21.669 -27.323 -12.287 1.00 86.75 582 VAL A N 1
ATOM 4644 C CA . VAL A 1 582 ? 21.207 -28.239 -13.346 1.00 86.75 582 VAL A CA 1
ATOM 4645 C C . VAL A 1 582 ? 20.156 -29.234 -12.840 1.00 86.75 582 VAL A C 1
ATOM 4647 O O . VAL A 1 582 ? 19.183 -29.498 -13.544 1.00 86.75 582 VAL A O 1
ATOM 4650 N N . VAL A 1 583 ? 20.282 -29.704 -11.592 1.00 88.88 583 VAL A N 1
ATOM 4651 C CA . VAL A 1 583 ? 19.367 -30.689 -10.996 1.00 88.88 583 VAL A CA 1
ATOM 4652 C C . VAL A 1 583 ? 17.957 -30.133 -10.798 1.00 88.88 583 VAL A C 1
ATOM 4654 O O . VAL A 1 583 ? 16.977 -30.853 -10.979 1.00 88.88 583 VAL A O 1
ATOM 4657 N N . ASN A 1 584 ? 17.828 -28.853 -10.443 1.00 91.12 584 ASN A N 1
ATOM 4658 C CA . ASN A 1 584 ? 16.539 -28.237 -10.126 1.00 91.12 584 ASN A CA 1
ATOM 4659 C C . ASN A 1 584 ? 16.145 -27.080 -11.056 1.00 91.12 584 ASN A C 1
ATOM 4661 O O . ASN A 1 584 ? 15.133 -26.428 -10.810 1.00 91.12 584 ASN A O 1
ATOM 4665 N N . ALA A 1 585 ? 16.881 -26.846 -12.148 1.00 88.69 585 ALA A N 1
ATOM 4666 C CA . ALA A 1 585 ? 16.691 -25.703 -13.040 1.00 88.69 585 ALA A CA 1
ATOM 4667 C C . ALA A 1 585 ? 15.279 -25.613 -13.623 1.00 88.69 585 ALA A C 1
ATOM 4669 O O . ALA A 1 585 ? 14.688 -24.534 -13.622 1.00 88.69 585 ALA A O 1
ATOM 4670 N N . ARG A 1 586 ? 14.709 -26.741 -14.061 1.00 87.75 586 ARG A N 1
ATOM 4671 C CA . ARG A 1 586 ? 13.338 -26.787 -14.598 1.00 87.75 586 ARG A CA 1
ATOM 4672 C C . ARG A 1 586 ? 12.296 -26.465 -13.524 1.00 87.75 586 ARG A C 1
ATOM 4674 O O . ARG A 1 586 ? 11.431 -25.629 -13.756 1.00 87.75 586 ARG A O 1
ATOM 4681 N N . PHE A 1 587 ? 12.442 -27.012 -12.316 1.00 88.06 587 PHE A N 1
ATOM 4682 C CA . PHE A 1 587 ? 11.558 -26.709 -11.180 1.00 88.06 587 PHE A CA 1
ATOM 4683 C C . PHE A 1 587 ? 11.685 -25.255 -10.710 1.00 88.06 587 PHE A C 1
ATOM 4685 O O . PHE A 1 587 ? 10.688 -24.600 -10.397 1.00 88.06 587 PHE A O 1
ATOM 4692 N N . THR A 1 588 ? 12.907 -24.717 -10.695 1.00 89.06 588 THR A N 1
ATOM 4693 C CA . THR A 1 588 ? 13.164 -23.300 -10.429 1.00 89.06 588 THR A CA 1
ATOM 4694 C C . THR A 1 588 ? 12.486 -22.434 -11.493 1.00 89.06 588 THR A C 1
ATOM 4696 O O . THR A 1 588 ? 11.792 -21.484 -11.142 1.00 89.06 588 THR A O 1
ATOM 4699 N N . PHE A 1 589 ? 12.611 -22.775 -12.779 1.00 87.69 589 PHE A N 1
ATOM 4700 C CA . PHE A 1 589 ? 11.963 -22.051 -13.874 1.00 87.69 589 PHE A CA 1
ATOM 4701 C C . PHE A 1 589 ? 10.437 -22.066 -13.758 1.00 87.69 589 PHE A C 1
ATOM 4703 O O . PHE A 1 589 ? 9.817 -21.005 -13.795 1.00 87.69 589 PHE A O 1
ATOM 4710 N N . GLU A 1 590 ? 9.828 -23.235 -13.558 1.00 86.19 590 GLU A N 1
ATOM 4711 C CA . GLU A 1 590 ? 8.383 -23.371 -13.329 1.00 86.19 590 GLU A CA 1
ATOM 4712 C C . GLU A 1 590 ? 7.929 -22.507 -12.151 1.00 86.19 590 GLU A C 1
ATOM 4714 O O . GLU A 1 590 ? 6.947 -21.775 -12.245 1.00 86.19 590 GLU A O 1
ATOM 4719 N N . THR A 1 591 ? 8.692 -22.514 -11.057 1.00 85.19 591 THR A N 1
ATOM 4720 C CA . THR A 1 591 ? 8.376 -21.717 -9.870 1.00 85.19 591 THR A CA 1
ATOM 4721 C C . THR A 1 591 ? 8.473 -20.212 -10.140 1.00 85.19 591 THR A C 1
ATOM 4723 O O . THR A 1 591 ? 7.634 -19.442 -9.672 1.00 85.19 591 THR A O 1
ATOM 4726 N N . LEU A 1 592 ? 9.473 -19.772 -10.911 1.00 81.94 592 LEU A N 1
ATOM 4727 C CA . LEU A 1 592 ? 9.656 -18.366 -11.286 1.00 81.94 592 LEU A CA 1
ATOM 4728 C C . LEU A 1 592 ? 8.646 -17.894 -12.350 1.00 81.94 592 LEU A C 1
ATOM 4730 O O . LEU A 1 592 ? 8.397 -16.693 -12.443 1.00 81.94 592 LEU A O 1
ATOM 4734 N N . THR A 1 593 ? 8.067 -18.814 -13.129 1.00 80.94 593 THR A N 1
ATOM 4735 C CA . THR A 1 593 ? 7.141 -18.529 -14.244 1.00 80.94 593 THR A CA 1
ATOM 4736 C C . THR A 1 593 ? 5.693 -18.945 -13.983 1.00 80.94 593 THR A C 1
ATOM 4738 O O . THR A 1 593 ? 4.835 -18.774 -14.852 1.00 80.94 593 THR A O 1
ATOM 4741 N N . ALA A 1 594 ? 5.382 -19.428 -12.776 1.00 70.81 594 ALA A N 1
ATOM 4742 C CA . ALA A 1 594 ? 4.047 -19.884 -12.386 1.00 70.81 594 ALA A CA 1
ATOM 4743 C C . ALA A 1 594 ? 2.950 -18.821 -12.599 1.00 70.81 594 ALA A C 1
ATOM 4745 O O . ALA A 1 594 ? 1.792 -19.158 -12.827 1.00 70.81 594 ALA A O 1
ATOM 4746 N N . SER A 1 595 ? 3.305 -17.534 -12.549 1.00 62.31 595 SER A N 1
ATOM 4747 C CA . SER A 1 595 ? 2.394 -16.406 -12.781 1.00 62.31 595 SER A CA 1
ATOM 4748 C C . SER A 1 595 ? 2.423 -15.843 -14.208 1.00 62.31 595 SER A C 1
ATOM 4750 O O . SER A 1 595 ? 1.589 -14.997 -14.527 1.00 62.31 595 SER A O 1
ATOM 4752 N N . SER A 1 596 ? 3.358 -16.282 -15.060 1.00 60.81 596 SER A N 1
ATOM 4753 C CA . SER A 1 596 ? 3.617 -15.731 -16.401 1.00 60.81 596 SER A CA 1
ATOM 4754 C C . SER A 1 596 ? 3.457 -16.745 -17.541 1.00 60.81 596 SER A C 1
ATOM 4756 O O . SER A 1 596 ? 3.864 -16.465 -18.664 1.00 60.81 596 SER A O 1
ATOM 4758 N N . GLY A 1 597 ? 2.864 -17.916 -17.282 1.00 62.25 597 GLY A N 1
ATOM 4759 C CA . GLY A 1 597 ? 2.553 -18.902 -18.324 1.00 62.25 597 GLY A CA 1
ATOM 4760 C C . GLY A 1 597 ? 3.797 -19.523 -18.967 1.00 62.25 597 GLY A C 1
ATOM 4761 O O . GLY A 1 597 ? 3.927 -19.514 -20.188 1.00 62.25 597 GLY A O 1
ATOM 4762 N N . SER A 1 598 ? 4.724 -20.034 -18.146 1.00 68.56 598 SER A N 1
ATOM 4763 C CA . SER A 1 598 ? 5.929 -20.768 -18.586 1.00 68.56 598 SER A CA 1
ATOM 4764 C C . SER A 1 598 ? 6.934 -19.952 -19.410 1.00 68.56 598 SER A C 1
ATOM 4766 O O . SER A 1 598 ? 7.775 -20.512 -20.108 1.00 68.56 598 SER A O 1
ATOM 4768 N N . THR A 1 599 ? 6.878 -18.623 -19.307 1.00 68.81 599 THR A N 1
ATOM 4769 C CA . THR A 1 599 ? 7.824 -17.714 -19.962 1.00 68.81 599 THR A CA 1
ATOM 4770 C C . THR A 1 599 ? 8.520 -16.849 -18.918 1.00 68.81 599 THR A C 1
ATOM 4772 O O . THR A 1 599 ? 7.857 -16.131 -18.163 1.00 68.81 599 THR A O 1
ATOM 4775 N N . LEU A 1 600 ? 9.858 -16.898 -18.855 1.00 73.88 600 LEU A N 1
ATOM 4776 C CA . LEU A 1 600 ? 10.628 -16.061 -17.934 1.00 73.88 600 LEU A CA 1
ATOM 4777 C C . LEU A 1 600 ? 11.063 -14.775 -18.633 1.00 73.88 600 LEU A C 1
ATOM 4779 O O . LEU A 1 600 ? 12.046 -14.735 -19.375 1.00 73.88 600 LEU A O 1
ATOM 4783 N N . HIS A 1 601 ? 10.330 -13.697 -18.370 1.00 74.75 601 HIS A N 1
ATOM 4784 C CA . HIS A 1 601 ? 10.673 -12.386 -18.907 1.00 74.75 601 HIS A CA 1
ATOM 4785 C C . HIS A 1 601 ? 11.934 -11.829 -18.240 1.00 74.75 601 HIS A C 1
ATOM 4787 O O . HIS A 1 601 ? 12.122 -11.926 -17.020 1.00 74.75 601 HIS A O 1
ATOM 4793 N N . TYR A 1 602 ? 12.772 -11.164 -19.036 1.00 69.69 602 TYR A N 1
ATOM 4794 C CA . TYR A 1 602 ? 14.027 -10.567 -18.581 1.00 69.69 602 TYR A CA 1
ATOM 4795 C C . TYR A 1 602 ? 13.897 -9.692 -17.313 1.00 69.69 602 TYR A C 1
ATOM 4797 O O . TYR A 1 602 ? 14.747 -9.815 -16.426 1.00 69.69 602 TYR A O 1
ATOM 4805 N N . PRO A 1 603 ? 12.848 -8.860 -17.126 1.00 64.94 603 PRO A N 1
ATOM 4806 C CA . PRO A 1 603 ? 12.688 -8.086 -15.896 1.00 64.94 603 PRO A CA 1
ATOM 4807 C C . PRO A 1 603 ? 12.554 -8.949 -14.635 1.00 64.94 603 PRO A C 1
ATOM 4809 O O . PRO A 1 603 ? 13.172 -8.625 -13.620 1.00 64.94 603 PRO A O 1
ATOM 4812 N N . ALA A 1 604 ? 11.800 -10.051 -14.695 1.00 71.38 604 ALA A N 1
ATOM 4813 C CA . ALA A 1 604 ? 11.649 -10.978 -13.573 1.00 71.38 604 ALA A CA 1
ATOM 4814 C C . ALA A 1 604 ? 12.982 -11.676 -13.262 1.00 71.38 604 ALA A C 1
ATOM 4816 O O . ALA A 1 604 ? 13.421 -11.692 -12.112 1.00 71.38 604 ALA A O 1
ATOM 4817 N N . HIS A 1 605 ? 13.687 -12.132 -14.302 1.00 77.88 605 HIS A N 1
ATOM 4818 C CA . HIS A 1 605 ? 15.027 -12.707 -14.181 1.00 77.88 605 HIS A CA 1
ATOM 4819 C C . HIS A 1 605 ? 16.039 -11.722 -13.555 1.00 77.88 605 HIS A C 1
ATOM 4821 O O . HIS A 1 605 ? 16.780 -12.071 -12.638 1.00 77.88 605 HIS A O 1
ATOM 4827 N N . ASN A 1 606 ? 16.027 -10.450 -13.969 1.00 76.62 606 ASN A N 1
ATOM 4828 C CA . ASN A 1 606 ? 16.897 -9.404 -13.420 1.00 76.62 606 ASN A CA 1
ATOM 4829 C C . ASN A 1 606 ? 16.571 -9.078 -11.951 1.00 76.62 606 ASN A C 1
ATOM 4831 O O . ASN A 1 606 ? 17.473 -8.841 -11.146 1.00 76.62 606 ASN A O 1
ATOM 4835 N N . VAL A 1 607 ? 15.287 -9.059 -11.571 1.00 79.06 607 VAL A N 1
ATOM 4836 C CA . VAL A 1 607 ? 14.892 -8.892 -10.163 1.00 79.06 607 VAL A CA 1
ATOM 4837 C C . VAL A 1 607 ? 15.394 -10.066 -9.331 1.00 79.06 607 VAL A C 1
ATOM 4839 O O . VAL A 1 607 ? 15.988 -9.828 -8.281 1.00 79.06 607 VAL A O 1
ATOM 4842 N N . PHE A 1 608 ? 15.222 -11.296 -9.810 1.00 85.44 608 PHE A N 1
ATOM 4843 C CA . PHE A 1 608 ? 15.703 -12.496 -9.134 1.00 85.44 608 PHE A CA 1
ATOM 4844 C C . PHE A 1 608 ? 17.222 -12.449 -8.885 1.00 85.44 608 PHE A C 1
ATOM 4846 O O . PHE A 1 608 ? 17.653 -12.562 -7.738 1.00 85.44 608 PHE A O 1
ATOM 4853 N N . LEU A 1 609 ? 18.026 -12.125 -9.906 1.00 82.25 609 LEU A N 1
ATOM 4854 C CA . LEU A 1 609 ? 19.479 -11.938 -9.771 1.00 82.25 609 LEU A CA 1
ATOM 4855 C C . LEU A 1 609 ? 19.855 -10.840 -8.761 1.00 82.25 609 LEU A C 1
ATOM 4857 O O . LEU A 1 609 ? 20.737 -11.024 -7.921 1.00 82.25 609 LEU A O 1
ATOM 4861 N N . LYS A 1 610 ? 19.155 -9.698 -8.788 1.00 82.94 610 LYS A N 1
ATOM 4862 C CA . LYS A 1 610 ? 19.370 -8.611 -7.816 1.00 82.94 610 LYS A CA 1
ATOM 4863 C C . LYS A 1 610 ? 19.015 -9.021 -6.388 1.00 82.94 610 LYS A C 1
ATOM 4865 O O . LYS A 1 610 ? 19.607 -8.487 -5.450 1.00 82.94 610 LYS A O 1
ATOM 4870 N N . GLN A 1 611 ? 18.034 -9.904 -6.202 1.00 88.38 611 GLN A N 1
ATOM 4871 C CA . GLN A 1 611 ? 17.693 -10.422 -4.878 1.00 88.38 611 GLN A CA 1
ATOM 4872 C C . GLN A 1 611 ? 18.722 -11.442 -4.387 1.00 88.38 611 GLN A C 1
ATOM 4874 O O . GLN A 1 611 ? 19.086 -11.364 -3.220 1.00 88.38 611 GLN A O 1
ATOM 4879 N N . ILE A 1 612 ? 19.274 -12.298 -5.256 1.00 85.44 612 ILE A N 1
ATOM 4880 C CA . ILE A 1 612 ? 20.393 -13.200 -4.911 1.00 85.44 612 ILE A CA 1
ATOM 4881 C C . ILE A 1 612 ? 21.560 -12.398 -4.318 1.00 85.44 612 ILE A C 1
ATOM 4883 O O . ILE A 1 612 ? 22.015 -12.675 -3.209 1.00 85.44 612 ILE A O 1
ATOM 4887 N N . ASP A 1 613 ? 21.975 -11.335 -5.008 1.00 83.31 613 ASP A N 1
ATOM 4888 C CA . ASP A 1 613 ? 23.063 -10.449 -4.578 1.00 83.31 613 ASP A CA 1
ATOM 4889 C C . ASP A 1 613 ? 22.755 -9.732 -3.241 1.00 83.31 613 ASP A C 1
ATOM 4891 O O . ASP A 1 613 ? 23.607 -9.601 -2.358 1.00 83.31 613 ASP A O 1
ATOM 4895 N N . LYS A 1 614 ? 21.501 -9.311 -3.025 1.00 85.56 614 LYS A N 1
ATOM 4896 C CA . LYS A 1 614 ? 21.065 -8.736 -1.738 1.00 85.56 614 LYS A CA 1
ATOM 4897 C C . LYS A 1 614 ? 21.066 -9.759 -0.603 1.00 85.56 614 LYS A C 1
ATOM 4899 O O . LYS A 1 614 ? 21.526 -9.422 0.487 1.00 85.56 614 LYS A O 1
ATOM 4904 N N . CYS A 1 615 ? 20.551 -10.964 -0.841 1.00 87.88 615 CYS A N 1
ATOM 4905 C CA . CYS A 1 615 ? 20.501 -12.045 0.141 1.00 87.88 615 CYS A CA 1
ATOM 4906 C C . CYS A 1 615 ? 21.912 -12.439 0.579 1.00 87.88 615 CYS A C 1
ATOM 4908 O O . CYS A 1 615 ? 22.179 -12.519 1.775 1.00 87.88 615 CYS A O 1
ATOM 4910 N N . LEU A 1 616 ? 22.840 -12.574 -0.367 1.00 84.56 616 LEU A N 1
ATOM 4911 C CA . LEU A 1 616 ? 24.231 -12.879 -0.058 1.00 84.56 616 LEU A CA 1
ATOM 4912 C C . LEU A 1 616 ? 24.883 -11.786 0.806 1.00 84.56 616 LEU A C 1
ATOM 4914 O O . LEU A 1 616 ? 25.420 -12.082 1.873 1.00 84.56 616 LEU A O 1
ATOM 4918 N N . ARG A 1 617 ? 24.752 -10.507 0.419 1.00 84.31 617 ARG A N 1
ATOM 4919 C CA . ARG A 1 617 ? 25.265 -9.383 1.227 1.00 84.31 617 ARG A CA 1
ATOM 4920 C C . ARG A 1 617 ? 24.612 -9.282 2.604 1.00 84.31 617 ARG A C 1
ATOM 4922 O O . ARG A 1 617 ? 25.214 -8.742 3.530 1.00 84.31 617 ARG A O 1
ATOM 4929 N N . HIS A 1 618 ? 23.369 -9.737 2.743 1.00 87.62 618 HIS A N 1
ATOM 4930 C CA . HIS A 1 618 ? 22.677 -9.777 4.026 1.00 87.62 618 HIS A CA 1
ATOM 4931 C C . HIS A 1 618 ? 23.232 -10.875 4.939 1.00 87.62 618 HIS A C 1
ATOM 4933 O O . HIS A 1 618 ? 23.470 -10.606 6.117 1.00 87.62 618 HIS A O 1
ATOM 4939 N N . LEU A 1 619 ? 23.467 -12.078 4.406 1.00 86.00 619 LEU A N 1
ATOM 4940 C CA . LEU A 1 619 ? 24.025 -13.206 5.156 1.00 86.00 619 LEU A CA 1
ATOM 4941 C C . LEU A 1 619 ? 25.471 -12.939 5.598 1.00 86.00 619 LEU A C 1
ATOM 4943 O O . LEU A 1 619 ? 25.815 -13.194 6.748 1.00 86.00 619 LEU A O 1
ATOM 4947 N N . GLN A 1 620 ? 26.280 -12.301 4.747 1.00 83.56 620 GLN A N 1
ATOM 4948 C CA . GLN A 1 620 ? 27.655 -11.890 5.077 1.00 83.56 620 GLN A CA 1
ATOM 4949 C C . GLN A 1 620 ? 27.746 -10.900 6.251 1.00 83.56 620 GLN A C 1
ATOM 4951 O O . GLN A 1 620 ? 28.767 -10.831 6.927 1.00 83.56 620 GLN A O 1
ATOM 4956 N N . LYS A 1 621 ? 26.690 -10.112 6.494 1.00 86.12 621 LYS A N 1
ATOM 4957 C CA . LYS A 1 621 ? 26.642 -9.117 7.579 1.00 86.12 621 LYS A CA 1
ATOM 4958 C C . LYS A 1 621 ? 26.130 -9.683 8.902 1.00 86.12 621 LYS A C 1
ATOM 4960 O O . LYS A 1 621 ? 26.066 -8.938 9.881 1.00 86.12 621 LYS A O 1
ATOM 4965 N N . GLN A 1 622 ? 25.713 -10.949 8.941 1.00 87.88 622 GLN A N 1
ATOM 4966 C CA . GLN A 1 622 ? 25.198 -11.546 10.168 1.00 87.88 622 GLN A CA 1
ATOM 4967 C C . GLN A 1 622 ? 26.317 -11.715 11.194 1.00 87.88 622 GLN A C 1
ATOM 4969 O O . GLN A 1 622 ? 27.431 -12.123 10.873 1.00 87.88 622 GLN A O 1
ATOM 4974 N N . ALA A 1 623 ? 26.008 -11.393 12.450 1.00 85.81 623 ALA A N 1
ATOM 4975 C CA . ALA A 1 623 ? 26.923 -11.639 13.553 1.00 85.81 623 ALA A CA 1
ATOM 4976 C C . ALA A 1 623 ? 27.053 -13.149 13.797 1.00 85.81 623 ALA A C 1
ATOM 4978 O O . ALA A 1 623 ? 26.060 -13.876 13.720 1.00 85.81 623 ALA A O 1
ATOM 4979 N N . LYS A 1 624 ? 28.265 -13.600 14.137 1.00 90.00 624 LYS A N 1
ATOM 4980 C CA . LYS A 1 624 ? 28.504 -14.984 14.565 1.00 90.00 624 LYS A CA 1
ATOM 4981 C C . LYS A 1 624 ? 27.695 -15.303 15.839 1.00 90.00 624 LYS A C 1
ATOM 4983 O O . LYS A 1 624 ? 27.428 -14.380 16.621 1.00 90.00 624 LYS A O 1
ATOM 4988 N N . PRO A 1 625 ? 27.308 -16.574 16.062 1.00 91.19 625 PRO A N 1
ATOM 4989 C CA . PRO A 1 625 ? 26.676 -16.986 17.311 1.00 91.19 625 PRO A CA 1
ATOM 4990 C C . PRO A 1 625 ? 27.564 -16.682 18.527 1.00 91.19 625 PRO A C 1
ATOM 4992 O O . PRO A 1 625 ? 28.789 -16.783 18.467 1.00 91.19 625 PRO A O 1
ATOM 4995 N N . THR A 1 626 ? 26.934 -16.298 19.632 1.00 88.69 626 THR A N 1
ATOM 4996 C CA . THR A 1 626 ? 27.589 -15.894 20.880 1.00 88.69 626 THR A CA 1
ATOM 4997 C C . THR A 1 626 ? 28.406 -17.052 21.444 1.00 88.69 626 THR A C 1
ATOM 4999 O O . THR A 1 626 ? 27.906 -18.170 21.563 1.00 88.69 626 THR A O 1
ATOM 5002 N N . GLY A 1 627 ? 29.675 -16.783 21.756 1.00 83.62 627 GLY A N 1
ATOM 5003 C CA . GLY A 1 627 ? 30.598 -17.779 22.305 1.00 83.62 627 GLY A CA 1
ATOM 5004 C C . GLY A 1 627 ? 31.127 -18.806 21.295 1.00 83.62 627 GLY A C 1
ATOM 5005 O O . GLY A 1 627 ? 31.826 -19.727 21.706 1.00 83.62 627 GLY A O 1
ATOM 5006 N N . ILE A 1 628 ? 30.827 -18.669 19.993 1.00 88.12 628 ILE A N 1
ATOM 5007 C CA . ILE A 1 628 ? 31.242 -19.624 18.954 1.00 88.12 628 ILE A CA 1
ATOM 5008 C C . ILE A 1 628 ? 32.118 -18.957 17.893 1.00 88.12 628 ILE A C 1
ATOM 5010 O O . ILE A 1 628 ? 31.722 -18.001 17.220 1.00 88.12 628 ILE A O 1
ATOM 5014 N N . GLU A 1 629 ? 33.287 -19.546 17.662 1.00 86.12 629 GLU A N 1
ATOM 5015 C CA . GLU A 1 629 ? 34.089 -19.288 16.470 1.00 86.12 629 GLU A CA 1
ATOM 5016 C C . GLU A 1 629 ? 33.716 -20.300 15.380 1.00 86.12 629 GLU A C 1
ATOM 5018 O O . GLU A 1 629 ? 33.923 -21.502 15.533 1.00 86.12 629 GLU A O 1
ATOM 5023 N N . LEU A 1 630 ? 33.112 -19.809 14.294 1.00 88.06 630 LEU A N 1
ATOM 5024 C CA . LEU A 1 630 ? 32.795 -20.621 13.114 1.00 88.06 630 LEU A CA 1
ATOM 5025 C C . LEU A 1 630 ? 34.082 -21.023 12.380 1.00 88.06 630 LEU A C 1
ATOM 5027 O O . LEU A 1 630 ? 35.000 -20.203 12.278 1.00 88.06 630 LEU A O 1
ATOM 5031 N N . ALA A 1 631 ? 34.115 -22.246 11.843 1.00 84.50 631 ALA A N 1
ATOM 5032 C CA . ALA A 1 631 ? 35.215 -22.721 11.001 1.00 84.50 631 ALA A CA 1
ATOM 5033 C C . ALA A 1 631 ? 35.343 -21.893 9.703 1.00 84.50 631 ALA A C 1
ATOM 5035 O O . ALA A 1 631 ? 34.383 -21.257 9.269 1.00 84.50 631 ALA A O 1
ATOM 5036 N N . GLU A 1 632 ? 36.513 -21.916 9.053 1.00 76.81 632 GLU A N 1
ATOM 5037 C CA . GLU A 1 632 ? 36.794 -21.122 7.835 1.00 76.81 632 GLU A CA 1
ATOM 5038 C C . GLU A 1 632 ? 35.804 -21.387 6.686 1.00 76.81 632 GLU A C 1
ATOM 5040 O O . GLU A 1 632 ? 35.486 -20.506 5.892 1.00 76.81 632 GLU A O 1
ATOM 5045 N N . ASN A 1 633 ? 35.286 -22.606 6.627 1.00 83.12 633 ASN A N 1
ATOM 5046 C CA . ASN A 1 633 ? 34.358 -23.127 5.633 1.00 83.12 633 ASN A CA 1
ATOM 5047 C C . ASN A 1 633 ? 32.914 -23.247 6.161 1.00 83.12 633 ASN A C 1
ATOM 5049 O O . ASN A 1 633 ? 32.066 -23.878 5.524 1.00 83.12 633 ASN A O 1
ATOM 5053 N N . GLU A 1 634 ? 32.613 -22.629 7.306 1.00 90.12 634 GLU A N 1
ATOM 5054 C CA . GLU A 1 634 ? 31.279 -22.594 7.899 1.00 90.12 634 GLU A CA 1
ATOM 5055 C C . GLU A 1 634 ? 30.581 -21.244 7.659 1.00 90.12 634 GLU A C 1
ATOM 5057 O O . GLU A 1 634 ? 30.974 -20.198 8.177 1.00 90.12 634 GLU A O 1
ATOM 5062 N N . PHE A 1 635 ? 29.503 -21.278 6.875 1.00 89.62 635 PHE A N 1
ATOM 5063 C CA . PHE A 1 635 ? 28.768 -20.106 6.407 1.00 89.62 635 PHE A CA 1
ATOM 5064 C C . PHE A 1 635 ? 27.382 -20.035 7.037 1.00 89.62 635 PHE A C 1
ATOM 5066 O O . PHE A 1 635 ? 26.669 -21.032 7.113 1.00 89.62 635 PHE A O 1
ATOM 5073 N N . ILE A 1 636 ? 26.973 -18.830 7.436 1.00 93.62 636 ILE A N 1
ATOM 5074 C CA . ILE A 1 636 ? 25.617 -18.558 7.921 1.00 93.62 636 ILE A CA 1
ATOM 5075 C C . ILE A 1 636 ? 24.654 -18.537 6.729 1.00 93.62 636 ILE A C 1
ATOM 5077 O O . ILE A 1 636 ? 24.811 -17.735 5.810 1.00 93.62 636 ILE A O 1
ATOM 5081 N N . LEU A 1 637 ? 23.637 -19.398 6.768 1.00 94.12 637 LEU A N 1
ATOM 5082 C CA . LEU A 1 637 ? 22.677 -19.607 5.676 1.00 94.12 637 LEU A CA 1
ATOM 5083 C C . LEU A 1 637 ? 21.302 -19.011 5.973 1.00 94.12 637 LEU A C 1
ATOM 5085 O O . LEU A 1 637 ? 20.562 -18.651 5.055 1.00 94.12 637 LEU A O 1
ATOM 5089 N N . HIS A 1 638 ? 20.939 -18.913 7.253 1.00 95.00 638 HIS A N 1
ATOM 5090 C CA . HIS A 1 638 ? 19.678 -18.319 7.682 1.00 95.00 638 HIS A CA 1
ATOM 5091 C C . HIS A 1 638 ? 19.725 -17.915 9.161 1.00 95.00 638 HIS A C 1
ATOM 5093 O O . HIS A 1 638 ? 20.336 -18.613 9.970 1.00 95.00 638 HIS A O 1
ATOM 5099 N N . VAL A 1 639 ? 19.080 -16.799 9.521 1.00 92.69 639 VAL A N 1
ATOM 5100 C CA . VAL A 1 639 ? 19.015 -16.294 10.904 1.00 92.69 639 VAL A CA 1
ATOM 5101 C C . VAL A 1 639 ? 17.631 -15.720 11.185 1.00 92.69 639 VAL A C 1
ATOM 5103 O O . VAL A 1 639 ? 17.168 -14.843 10.457 1.00 92.69 639 VAL A O 1
ATOM 5106 N N . GLU A 1 640 ? 17.004 -16.137 12.284 1.00 89.94 640 GLU A N 1
ATOM 5107 C CA . GLU A 1 640 ? 15.786 -15.509 12.814 1.00 89.94 640 GLU A CA 1
ATOM 5108 C C . GLU A 1 640 ? 15.849 -15.331 14.331 1.00 89.94 640 GLU A C 1
ATOM 5110 O O . GLU A 1 640 ? 16.616 -15.983 15.031 1.00 89.94 640 GLU A O 1
ATOM 5115 N N . GLY A 1 641 ? 15.022 -14.431 14.860 1.00 83.00 641 GLY A N 1
ATOM 5116 C CA . GLY A 1 641 ? 15.013 -14.055 16.271 1.00 83.00 641 GLY A CA 1
ATOM 5117 C C . GLY A 1 641 ? 15.964 -12.911 16.612 1.00 83.00 641 GLY A C 1
ATOM 5118 O O . GLY A 1 641 ? 16.276 -12.711 17.778 1.00 83.00 641 GLY A O 1
ATOM 5119 N N . THR A 1 642 ? 16.376 -12.123 15.616 1.00 81.19 642 THR A N 1
ATOM 5120 C CA . THR A 1 642 ? 17.084 -10.836 15.763 1.00 81.19 642 THR A CA 1
ATOM 5121 C C . THR A 1 642 ? 16.125 -9.695 16.145 1.00 81.19 642 THR A C 1
ATOM 5123 O O . THR A 1 642 ? 14.916 -9.882 16.210 1.00 81.19 642 THR A O 1
ATOM 5126 N N . ALA A 1 643 ? 16.608 -8.471 16.397 1.00 72.75 643 ALA A N 1
ATOM 5127 C CA . ALA A 1 643 ? 15.725 -7.332 16.715 1.00 72.75 643 ALA A CA 1
ATOM 5128 C C . ALA A 1 643 ? 14.695 -7.004 15.610 1.00 72.75 643 ALA A C 1
ATOM 5130 O O . ALA A 1 643 ? 13.673 -6.385 15.889 1.00 72.75 643 ALA A O 1
ATOM 5131 N N . THR A 1 644 ? 14.956 -7.434 14.374 1.00 72.75 644 THR A N 1
ATOM 5132 C CA . THR A 1 644 ? 14.123 -7.180 13.192 1.00 72.75 644 THR A CA 1
ATOM 5133 C C . THR A 1 644 ? 13.315 -8.399 12.738 1.00 72.75 644 THR A C 1
ATOM 5135 O O . THR A 1 644 ? 12.582 -8.296 11.760 1.00 72.75 644 THR A O 1
ATOM 5138 N N . SER A 1 645 ? 13.428 -9.549 13.416 1.00 83.44 645 SER A N 1
ATOM 5139 C CA . SER A 1 645 ? 12.728 -10.792 13.058 1.00 83.44 645 SER A CA 1
ATOM 5140 C C . SER A 1 645 ? 12.056 -11.442 14.272 1.00 83.44 645 SER A C 1
ATOM 5142 O O . SER A 1 645 ? 12.419 -11.205 15.426 1.00 83.44 645 SER A O 1
ATOM 5144 N N . GLN A 1 646 ? 11.029 -12.254 14.021 1.00 85.75 646 GLN A N 1
ATOM 5145 C CA . GLN A 1 646 ? 10.279 -12.922 15.084 1.00 85.75 646 GLN A CA 1
ATOM 5146 C C . GLN A 1 646 ? 11.166 -13.912 15.852 1.00 85.75 646 GLN A C 1
ATOM 5148 O O . GLN A 1 646 ? 11.962 -14.635 15.258 1.00 85.75 646 GLN A O 1
ATOM 5153 N N . ARG A 1 647 ? 11.005 -13.980 17.179 1.00 88.19 647 ARG A N 1
ATOM 5154 C CA . ARG A 1 647 ? 11.747 -14.922 18.034 1.00 88.19 647 ARG A CA 1
ATOM 5155 C C . ARG A 1 647 ? 11.408 -16.376 17.693 1.00 88.19 647 ARG A C 1
ATOM 5157 O O . ARG A 1 647 ? 10.282 -16.673 17.287 1.00 88.19 647 ARG A O 1
ATOM 5164 N N . VAL A 1 648 ? 12.390 -17.253 17.875 1.00 91.19 648 VAL A N 1
ATOM 5165 C CA . VAL A 1 648 ? 12.216 -18.712 17.906 1.00 91.19 648 VAL A CA 1
ATOM 5166 C C . VAL A 1 648 ? 12.182 -19.131 19.370 1.00 91.19 648 VAL A C 1
ATOM 5168 O O . VAL A 1 648 ? 12.924 -18.576 20.178 1.00 91.19 648 VAL A O 1
ATOM 5171 N N . VAL A 1 649 ? 11.305 -20.056 19.746 1.00 89.88 649 VAL A N 1
ATOM 5172 C CA . VAL A 1 649 ? 11.129 -20.464 21.146 1.00 89.88 649 VAL A CA 1
ATOM 5173 C C . VAL A 1 649 ? 11.603 -21.896 21.321 1.00 89.88 649 VAL A C 1
ATOM 5175 O O . VAL A 1 649 ? 11.069 -22.804 20.698 1.00 89.88 649 VAL A O 1
ATOM 5178 N N . ARG A 1 650 ? 12.583 -22.123 22.193 1.00 90.75 650 ARG A N 1
ATOM 5179 C CA . ARG A 1 650 ? 13.008 -23.470 22.575 1.00 90.75 650 ARG A CA 1
ATOM 5180 C C . ARG A 1 650 ? 12.214 -23.950 23.783 1.00 90.75 650 ARG A C 1
ATOM 5182 O O . ARG A 1 650 ? 12.114 -23.227 24.772 1.00 90.75 650 ARG A O 1
ATOM 5189 N N . HIS A 1 651 ? 11.715 -25.182 23.737 1.00 84.44 651 HIS A N 1
ATOM 5190 C CA . HIS A 1 651 ? 11.030 -25.808 24.873 1.00 84.44 651 HIS A CA 1
ATOM 5191 C C . HIS A 1 651 ? 11.904 -26.864 25.544 1.00 84.44 651 HIS A C 1
ATOM 5193 O O . HIS A 1 651 ? 12.509 -27.701 24.875 1.00 84.44 651 HIS A O 1
ATOM 5199 N N . ILE A 1 652 ? 11.960 -26.820 26.875 1.00 81.00 652 ILE A N 1
ATOM 5200 C CA . ILE A 1 652 ? 12.636 -27.808 27.724 1.00 81.00 652 ILE A CA 1
ATOM 5201 C C . ILE A 1 652 ? 11.672 -28.173 28.856 1.00 81.00 652 ILE A C 1
ATOM 5203 O O . ILE A 1 652 ? 11.410 -27.361 29.751 1.00 81.00 652 ILE A O 1
ATOM 5207 N N . GLY A 1 653 ? 11.108 -29.382 28.808 1.00 73.94 653 GLY A N 1
ATOM 5208 C CA . GLY A 1 653 ? 10.032 -29.784 29.718 1.00 73.94 653 GLY A CA 1
ATOM 5209 C C . GLY A 1 653 ? 8.834 -28.832 29.612 1.00 73.94 653 GLY A C 1
ATOM 5210 O O . GLY A 1 653 ? 8.327 -28.606 28.521 1.00 73.94 653 GLY A O 1
ATOM 5211 N N . GLY A 1 654 ? 8.409 -28.244 30.736 1.00 69.62 654 GLY A N 1
ATOM 5212 C CA . GLY A 1 654 ? 7.350 -27.222 30.779 1.00 69.62 654 GLY A CA 1
ATOM 5213 C C . GLY A 1 654 ? 7.838 -25.771 30.658 1.00 69.62 654 GLY A C 1
ATOM 5214 O O . GLY A 1 654 ? 7.070 -24.854 30.939 1.00 69.62 654 GLY A O 1
ATOM 5215 N N . THR A 1 655 ? 9.113 -25.540 30.318 1.00 79.06 655 THR A N 1
ATOM 5216 C CA . THR A 1 655 ? 9.705 -24.191 30.238 1.00 79.06 655 THR A CA 1
ATOM 5217 C C . THR A 1 655 ? 9.995 -23.780 28.799 1.00 79.06 655 THR A C 1
ATOM 5219 O O . THR A 1 655 ? 10.415 -24.604 27.985 1.00 79.06 655 THR A O 1
ATOM 5222 N N . SER A 1 656 ? 9.790 -22.496 28.497 1.00 86.12 656 SER A N 1
ATOM 5223 C CA . SER A 1 656 ? 9.926 -21.929 27.152 1.00 86.12 656 SER A CA 1
ATOM 5224 C C . SER A 1 656 ? 10.938 -20.784 27.151 1.00 86.12 656 SER A C 1
ATOM 5226 O O . SER A 1 656 ? 10.830 -19.856 27.952 1.00 86.12 656 SER A O 1
ATOM 5228 N N . TRP A 1 657 ? 11.887 -20.830 26.220 1.00 88.06 657 TRP A N 1
ATOM 5229 C CA . TRP A 1 657 ? 13.017 -19.909 26.123 1.00 88.06 657 TRP A CA 1
ATOM 5230 C C . TRP A 1 657 ? 12.991 -19.212 24.759 1.00 88.06 657 TRP A C 1
ATOM 5232 O O . TRP A 1 657 ? 13.273 -19.857 23.751 1.00 88.06 657 TRP A O 1
ATOM 5242 N N . PRO A 1 658 ? 12.619 -17.923 24.667 1.00 90.56 658 PRO A N 1
ATOM 5243 C CA . PRO A 1 658 ? 12.667 -17.185 23.410 1.00 90.56 658 PRO A CA 1
ATOM 5244 C C . PRO A 1 658 ? 14.110 -16.813 23.055 1.00 90.56 658 PRO A C 1
ATOM 5246 O O . PRO A 1 658 ? 14.880 -16.368 23.904 1.00 90.56 658 PRO A O 1
ATOM 5249 N N . GLY A 1 659 ? 14.476 -16.929 21.785 1.00 91.62 659 GLY A N 1
ATOM 5250 C CA . GLY A 1 659 ? 15.856 -16.784 21.347 1.00 91.62 659 GLY A CA 1
ATOM 5251 C C . GLY A 1 659 ? 16.027 -16.494 19.862 1.00 91.62 659 GLY A C 1
ATOM 5252 O O . GLY A 1 659 ? 15.055 -16.284 19.123 1.00 91.62 659 GLY A O 1
ATOM 5253 N N . ARG A 1 660 ? 17.299 -16.469 19.466 1.00 93.56 660 ARG A N 1
ATOM 5254 C CA . ARG A 1 660 ? 17.779 -16.395 18.086 1.00 93.56 660 ARG A CA 1
ATOM 5255 C C . ARG A 1 660 ? 18.194 -17.789 17.622 1.00 93.56 660 ARG A C 1
ATOM 5257 O O . ARG A 1 660 ? 18.809 -18.531 18.381 1.00 93.56 660 ARG A O 1
ATOM 5264 N N . LEU A 1 661 ? 17.852 -18.133 16.387 1.00 95.62 661 LEU A N 1
ATOM 5265 C CA . LEU A 1 661 ? 18.252 -19.371 15.729 1.00 95.62 661 LEU A CA 1
ATOM 5266 C C . LEU A 1 661 ? 19.063 -19.030 14.476 1.00 95.62 661 LEU A C 1
ATOM 5268 O O . LEU A 1 661 ? 18.610 -18.245 13.641 1.00 95.62 661 LEU A O 1
ATOM 5272 N N . THR A 1 662 ? 20.242 -19.630 14.353 1.00 95.88 662 THR A N 1
ATOM 5273 C CA . THR A 1 662 ? 21.165 -19.465 13.222 1.00 95.88 662 THR A CA 1
ATOM 5274 C C . THR A 1 662 ? 21.418 -20.834 12.595 1.00 95.88 662 THR A C 1
ATOM 5276 O O . THR A 1 662 ? 21.780 -21.770 13.303 1.00 95.88 662 THR A O 1
ATOM 5279 N N . LEU A 1 663 ? 21.240 -20.958 11.281 1.00 96.69 663 LEU A N 1
ATOM 5280 C CA . LEU A 1 663 ? 21.583 -22.146 10.496 1.00 96.69 663 LEU A CA 1
ATOM 5281 C C . LEU A 1 663 ? 22.891 -21.916 9.741 1.00 96.69 663 LEU A C 1
ATOM 5283 O O . LEU A 1 663 ? 23.038 -20.889 9.072 1.00 96.69 663 LEU A O 1
ATOM 5287 N N . THR A 1 664 ? 23.792 -22.892 9.795 1.00 95.75 664 THR A N 1
ATOM 5288 C CA . THR A 1 664 ? 24.994 -22.968 8.958 1.00 95.75 664 THR A CA 1
ATOM 5289 C C . THR A 1 664 ? 24.963 -24.207 8.065 1.00 95.75 664 THR A C 1
ATOM 5291 O O . THR A 1 664 ? 24.065 -25.043 8.164 1.00 95.75 664 THR A O 1
ATOM 5294 N N . ASN A 1 665 ? 25.960 -24.358 7.191 1.00 93.88 665 ASN A N 1
ATOM 5295 C CA . ASN A 1 665 ? 26.161 -25.581 6.408 1.00 93.88 665 ASN A CA 1
ATOM 5296 C C . ASN A 1 665 ? 26.611 -26.799 7.243 1.00 93.88 665 ASN A C 1
ATOM 5298 O O . ASN A 1 665 ? 26.768 -27.877 6.671 1.00 93.88 665 ASN A O 1
ATOM 5302 N N . TYR A 1 666 ? 26.792 -26.661 8.562 1.00 93.44 666 TYR A N 1
ATOM 5303 C CA . TYR A 1 666 ? 27.186 -27.759 9.455 1.00 93.44 666 TYR A CA 1
ATOM 5304 C C . TYR A 1 666 ? 26.308 -27.909 10.703 1.00 93.44 666 TYR A C 1
ATOM 5306 O O . TYR A 1 666 ? 26.259 -29.001 11.265 1.00 93.44 666 TYR A O 1
ATOM 5314 N N . ALA A 1 667 ? 25.634 -26.859 11.178 1.00 93.88 667 ALA A N 1
ATOM 5315 C CA . ALA A 1 667 ? 24.943 -26.897 12.463 1.00 93.88 667 ALA A CA 1
ATOM 5316 C C . ALA A 1 667 ? 23.783 -25.891 12.579 1.00 93.88 667 ALA A C 1
ATOM 5318 O O . ALA A 1 667 ? 23.686 -24.907 11.844 1.00 93.88 667 ALA A O 1
ATOM 5319 N N . LEU A 1 668 ? 22.917 -26.125 13.567 1.00 94.88 668 LEU A N 1
ATOM 5320 C CA . LEU A 1 668 ? 22.006 -25.122 14.118 1.00 94.88 668 LEU A CA 1
ATOM 5321 C C . LEU A 1 668 ? 22.583 -24.552 15.413 1.00 94.88 668 LEU A C 1
ATOM 5323 O O . LEU A 1 668 ? 23.082 -25.291 16.259 1.00 94.88 668 LEU A O 1
ATOM 5327 N N . TYR A 1 669 ? 22.435 -23.248 15.604 1.00 95.12 669 TYR A N 1
ATOM 5328 C CA . TYR A 1 669 ? 22.833 -22.547 16.818 1.00 95.12 669 TYR A CA 1
ATOM 5329 C C . TYR A 1 669 ? 21.626 -21.840 17.416 1.00 95.12 669 TYR A C 1
ATOM 5331 O O . TYR A 1 669 ? 21.060 -20.948 16.782 1.00 95.12 669 TYR A O 1
ATOM 5339 N N . PHE A 1 670 ? 21.231 -22.231 18.627 1.00 94.12 670 PHE A N 1
ATOM 5340 C CA . PHE A 1 670 ? 20.159 -21.572 19.368 1.00 94.12 670 PHE A CA 1
ATOM 5341 C C . PHE A 1 670 ? 20.720 -20.747 20.527 1.00 94.12 670 PHE A C 1
ATOM 5343 O O . PHE A 1 670 ? 21.427 -21.273 21.381 1.00 94.12 670 PHE A O 1
ATOM 5350 N N . GLU A 1 671 ? 20.341 -19.476 20.592 1.00 92.69 671 GLU A N 1
ATOM 5351 C CA . GLU A 1 671 ? 20.792 -18.519 21.601 1.00 92.69 671 GLU A CA 1
ATOM 5352 C C . GLU A 1 671 ? 19.591 -17.965 22.369 1.00 92.69 671 GLU A C 1
ATOM 5354 O O . GLU A 1 671 ? 18.756 -17.253 21.802 1.00 92.69 671 GLU A O 1
ATOM 5359 N N . ALA A 1 672 ? 19.485 -18.276 23.662 1.00 89.00 672 ALA A N 1
ATOM 5360 C CA . ALA A 1 672 ? 18.407 -17.756 24.498 1.00 89.00 672 ALA A CA 1
ATOM 5361 C C . ALA A 1 672 ? 18.561 -16.239 24.719 1.00 89.00 672 ALA A C 1
ATOM 5363 O O . ALA A 1 672 ? 19.668 -15.705 24.805 1.00 89.00 672 ALA A O 1
ATOM 5364 N N . SER A 1 673 ? 17.438 -15.519 24.787 1.00 83.81 673 SER A N 1
ATOM 5365 C CA . SER A 1 673 ? 17.436 -14.071 25.027 1.00 83.81 673 SER A CA 1
ATOM 5366 C C . SER A 1 673 ? 17.659 -13.781 26.514 1.00 83.81 673 SER A C 1
ATOM 5368 O O . SER A 1 673 ? 16.759 -14.015 27.319 1.00 83.81 673 SER A O 1
ATOM 5370 N N . GLY A 1 674 ? 18.820 -13.229 26.871 1.00 72.69 674 GLY A N 1
ATOM 5371 C CA . GLY A 1 674 ? 19.096 -12.727 28.217 1.00 72.69 674 GLY A CA 1
ATOM 5372 C C . GLY A 1 674 ? 18.570 -11.303 28.457 1.00 72.69 674 GLY A C 1
ATOM 5373 O O . GLY A 1 674 ? 17.975 -10.669 27.584 1.00 72.69 674 GLY A O 1
ATOM 5374 N N . ILE A 1 675 ? 18.809 -10.774 29.664 1.00 57.84 675 ILE A N 1
ATOM 5375 C CA . ILE A 1 675 ? 18.340 -9.440 30.104 1.00 57.84 675 ILE A CA 1
ATOM 5376 C C . ILE A 1 675 ? 19.042 -8.297 29.341 1.00 57.84 675 ILE A C 1
ATOM 5378 O O . ILE A 1 675 ? 18.461 -7.226 29.168 1.00 57.84 675 ILE A O 1
ATOM 5382 N N . ILE A 1 676 ? 20.286 -8.512 28.893 1.00 59.16 676 ILE A N 1
ATOM 5383 C CA . ILE A 1 676 ? 21.136 -7.486 28.253 1.00 59.16 676 ILE A CA 1
ATOM 5384 C C . ILE A 1 676 ? 21.706 -7.974 26.908 1.00 59.16 676 ILE A C 1
ATOM 5386 O O . ILE A 1 676 ? 21.752 -7.205 25.950 1.00 59.16 676 ILE A O 1
ATOM 5390 N N . SER A 1 677 ? 22.107 -9.245 26.812 1.00 74.31 677 SER A N 1
ATOM 5391 C CA . SER A 1 677 ? 22.653 -9.883 25.605 1.00 74.31 677 SER A CA 1
ATOM 5392 C C . SER A 1 677 ? 22.095 -11.299 25.432 1.00 74.31 677 SER A C 1
ATOM 5394 O O . SER A 1 677 ? 21.436 -11.820 26.332 1.00 74.31 677 SER A O 1
ATOM 5396 N N . TYR A 1 678 ? 22.350 -11.921 24.278 1.00 80.88 678 TYR A N 1
ATOM 5397 C CA . TYR A 1 678 ? 22.105 -13.353 24.102 1.00 80.88 678 TYR A CA 1
ATOM 5398 C C . TYR A 1 678 ? 23.027 -14.180 25.009 1.00 80.88 678 TYR A C 1
ATOM 5400 O O . TYR A 1 678 ? 24.132 -13.739 25.334 1.00 80.88 678 TYR A O 1
ATOM 5408 N N . GLU A 1 679 ? 22.540 -15.344 25.432 1.00 87.44 679 GLU A N 1
ATOM 5409 C CA . GLU A 1 679 ? 23.343 -16.374 26.099 1.00 87.44 679 GLU A CA 1
ATOM 5410 C C . GLU A 1 679 ? 24.226 -17.122 25.087 1.00 87.44 679 GLU A C 1
ATOM 5412 O O . GLU A 1 679 ? 24.022 -17.008 23.874 1.00 87.44 679 GLU A O 1
ATOM 5417 N N . ASP A 1 680 ? 25.189 -17.901 25.588 1.00 86.62 680 ASP A N 1
ATOM 5418 C CA . ASP A 1 680 ? 26.053 -18.738 24.752 1.00 86.62 680 ASP A CA 1
ATOM 5419 C C . ASP A 1 680 ? 25.229 -19.700 23.885 1.00 86.62 680 ASP A C 1
ATOM 5421 O O . ASP A 1 680 ? 24.238 -20.296 24.324 1.00 86.62 680 ASP A O 1
ATOM 5425 N N . ALA A 1 681 ? 25.638 -19.843 22.625 1.00 90.12 681 ALA A N 1
ATOM 5426 C CA . ALA A 1 681 ? 24.873 -20.594 21.644 1.00 90.12 681 ALA A CA 1
ATOM 5427 C C . ALA A 1 681 ? 24.927 -22.109 21.899 1.00 90.12 681 ALA A C 1
ATOM 5429 O O . ALA A 1 681 ? 25.997 -22.721 21.924 1.00 90.12 681 ALA A O 1
ATOM 5430 N N . LEU A 1 682 ? 23.759 -22.753 21.969 1.00 90.38 682 LEU A N 1
ATOM 5431 C CA . LEU A 1 682 ? 23.653 -24.206 21.885 1.00 90.38 682 LEU A CA 1
ATOM 5432 C C . LEU A 1 682 ? 23.854 -24.652 20.435 1.00 90.38 682 LEU A C 1
ATOM 5434 O O . LEU A 1 682 ? 23.000 -24.386 19.589 1.00 90.38 682 LEU A O 1
ATOM 5438 N N . ARG A 1 683 ? 24.937 -25.388 20.177 1.00 91.75 683 ARG A N 1
ATOM 5439 C CA . ARG A 1 683 ? 25.217 -26.027 18.886 1.00 91.75 683 ARG A CA 1
ATOM 5440 C C . ARG A 1 683 ? 24.506 -27.380 18.765 1.00 91.75 683 ARG A C 1
ATOM 5442 O O . ARG A 1 683 ? 24.708 -28.262 19.596 1.00 91.75 683 ARG A O 1
ATOM 5449 N N . LEU A 1 684 ? 23.740 -27.561 17.694 1.00 91.06 684 LEU A N 1
ATOM 5450 C CA . LEU A 1 684 ? 23.176 -28.833 17.240 1.00 91.06 684 LEU A CA 1
ATOM 5451 C C . LEU A 1 684 ? 23.863 -29.195 15.918 1.00 91.06 684 LEU A C 1
ATOM 5453 O O . LEU A 1 684 ? 23.638 -28.547 14.900 1.00 91.06 684 LEU A O 1
ATOM 5457 N N . ASP A 1 685 ? 24.759 -30.174 15.958 1.00 89.75 685 ASP A N 1
ATOM 5458 C CA . ASP A 1 685 ? 25.595 -30.566 14.820 1.00 89.75 685 ASP A CA 1
ATOM 5459 C C . ASP A 1 685 ? 24.789 -31.390 13.806 1.00 89.75 685 ASP A C 1
ATOM 5461 O O . ASP A 1 685 ? 24.367 -32.489 14.142 1.00 89.75 685 ASP A O 1
ATOM 5465 N N . LEU A 1 686 ? 24.591 -30.876 12.588 1.00 91.94 686 LEU A N 1
ATOM 5466 C CA . LEU A 1 686 ? 23.831 -31.529 11.511 1.00 91.94 686 LEU A CA 1
ATOM 5467 C C . LEU A 1 686 ? 24.702 -32.435 10.621 1.00 91.94 686 LEU A C 1
ATOM 5469 O O . LEU A 1 686 ? 24.194 -33.028 9.672 1.00 91.94 686 LEU A O 1
ATOM 5473 N N . SER A 1 687 ? 26.015 -32.491 10.872 1.00 86.81 687 SER A N 1
ATOM 5474 C CA . SER A 1 687 ? 26.980 -33.209 10.025 1.00 86.81 687 SER A CA 1
ATOM 5475 C C . SER A 1 687 ? 27.317 -34.622 10.505 1.00 86.81 687 SER A C 1
ATOM 5477 O O . SER A 1 687 ? 27.955 -35.385 9.783 1.00 86.81 687 SER A O 1
ATOM 5479 N N . LYS A 1 688 ? 26.915 -34.980 11.729 1.00 73.69 688 LYS A N 1
ATOM 5480 C CA . LYS A 1 688 ? 27.280 -36.245 12.387 1.00 73.69 688 LYS A CA 1
ATOM 5481 C C . LYS A 1 688 ? 26.118 -37.236 12.390 1.00 73.69 688 LYS A C 1
ATOM 5483 O O . LYS A 1 688 ? 24.993 -36.817 12.573 1.00 73.69 688 LYS A O 1
ATOM 5488 N N . ASP A 1 689 ? 26.406 -38.535 12.390 1.00 64.88 689 ASP A N 1
ATOM 5489 C CA . ASP A 1 689 ? 25.457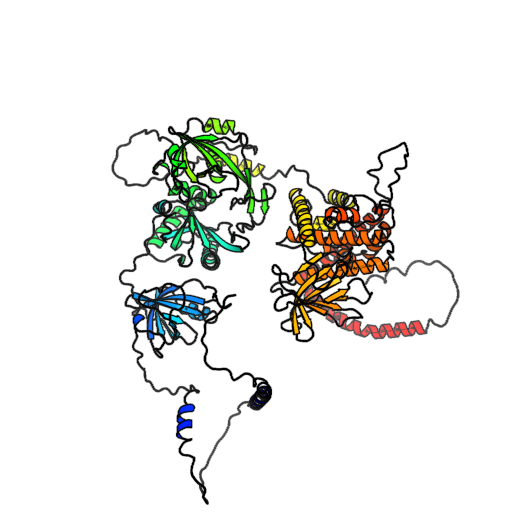 -39.634 12.664 1.00 64.88 689 ASP A CA 1
ATOM 5490 C C . ASP A 1 689 ? 24.313 -39.867 11.652 1.00 64.88 689 ASP A C 1
ATOM 5492 O O . ASP A 1 689 ? 23.626 -38.953 11.208 1.00 64.88 689 ASP A O 1
ATOM 5496 N N . ASN A 1 690 ? 24.029 -41.145 11.373 1.00 63.03 690 ASN A N 1
ATOM 5497 C CA . ASN A 1 690 ? 22.873 -41.570 10.566 1.00 63.03 690 ASN A CA 1
ATOM 5498 C C . ASN A 1 690 ? 21.541 -41.555 11.337 1.00 63.03 690 ASN A C 1
ATOM 5500 O O . ASN A 1 690 ? 20.479 -41.609 10.717 1.00 63.03 690 ASN A O 1
ATOM 5504 N N . ASP A 1 691 ? 21.594 -41.474 12.668 1.00 70.81 691 ASP A N 1
ATOM 5505 C CA . ASP A 1 691 ? 20.423 -41.576 13.548 1.00 70.81 691 ASP A CA 1
ATOM 5506 C C . ASP A 1 691 ? 19.811 -40.209 13.896 1.00 70.81 691 ASP A C 1
ATOM 5508 O O . ASP A 1 691 ? 18.954 -40.093 14.777 1.00 70.81 691 ASP A O 1
ATOM 5512 N N . GLN A 1 692 ? 20.257 -39.144 13.225 1.00 85.75 692 GLN A N 1
ATOM 5513 C CA . GLN A 1 692 ? 19.667 -37.825 13.395 1.00 85.75 692 GLN A CA 1
ATOM 5514 C C . GLN A 1 692 ? 18.334 -37.719 12.663 1.00 85.75 692 GLN A C 1
ATOM 5516 O O . GLN A 1 692 ? 18.191 -38.142 11.516 1.00 85.75 692 GLN A O 1
ATOM 5521 N N . SER A 1 693 ? 17.356 -37.079 13.296 1.00 86.12 693 SER A N 1
ATOM 5522 C CA . SER A 1 693 ? 16.090 -36.768 12.640 1.00 86.12 693 SER A CA 1
ATOM 5523 C C . SER A 1 693 ? 15.583 -35.384 13.011 1.00 86.12 693 SER A C 1
ATOM 5525 O O . SER A 1 693 ? 15.769 -34.897 14.129 1.00 86.12 693 SER A O 1
ATOM 5527 N N . VAL A 1 694 ? 14.921 -34.750 12.045 1.00 90.75 694 VAL A N 1
ATOM 5528 C CA . VAL A 1 694 ? 14.173 -33.515 12.245 1.00 90.75 694 VAL A CA 1
ATOM 5529 C C . VAL A 1 694 ? 12.746 -33.730 11.767 1.00 90.75 694 VAL A C 1
ATOM 5531 O O . VAL A 1 694 ? 12.506 -34.062 10.605 1.00 90.75 694 VAL A O 1
ATOM 5534 N N . ASN A 1 695 ? 11.790 -33.571 12.677 1.00 89.38 695 ASN A N 1
ATOM 5535 C CA . ASN A 1 695 ? 10.390 -33.868 12.403 1.00 89.38 695 ASN A CA 1
ATOM 5536 C C . ASN A 1 695 ? 9.475 -32.727 12.849 1.00 89.38 695 ASN A C 1
ATOM 5538 O O . ASN A 1 695 ? 9.780 -32.037 13.828 1.00 89.38 695 ASN A O 1
ATOM 5542 N N . PRO A 1 696 ? 8.345 -32.520 12.151 1.00 88.56 696 PRO A N 1
ATOM 5543 C CA . PRO A 1 696 ? 7.299 -31.634 12.633 1.00 88.56 696 PRO A CA 1
ATOM 5544 C C . PRO A 1 696 ? 6.749 -32.149 13.969 1.00 88.56 696 PRO A C 1
ATOM 5546 O O . PRO A 1 696 ? 6.546 -33.350 14.144 1.00 88.56 696 PRO A O 1
ATOM 5549 N N . VAL A 1 697 ? 6.500 -31.245 14.916 1.00 86.31 697 VAL A N 1
ATOM 5550 C CA . VAL A 1 697 ? 5.848 -31.581 16.184 1.00 86.31 697 VAL A CA 1
ATOM 5551 C C . VAL A 1 697 ? 4.840 -30.503 16.564 1.00 86.31 697 VAL A C 1
ATOM 5553 O O . VAL A 1 697 ? 5.078 -29.305 16.385 1.00 86.31 697 VAL A O 1
ATOM 5556 N N . ALA A 1 698 ? 3.703 -30.933 17.110 1.00 78.25 698 ALA A N 1
ATOM 5557 C CA . ALA A 1 698 ? 2.718 -30.010 17.641 1.00 78.25 698 ALA A CA 1
ATOM 5558 C C . ALA A 1 698 ? 3.188 -29.438 18.989 1.00 78.25 698 ALA A C 1
ATOM 5560 O O . ALA A 1 698 ? 3.594 -30.187 19.877 1.00 78.25 698 ALA A O 1
ATOM 5561 N N . THR A 1 699 ? 3.097 -28.118 19.156 1.00 69.75 699 THR A N 1
ATOM 5562 C CA . THR A 1 699 ? 3.353 -27.384 20.404 1.00 69.75 699 THR A CA 1
ATOM 5563 C C . THR A 1 699 ? 2.296 -26.297 20.618 1.00 69.75 699 THR A C 1
ATOM 5565 O O . THR A 1 699 ? 1.457 -26.012 19.766 1.00 69.75 699 THR A O 1
ATOM 5568 N N . GLY A 1 700 ? 2.267 -25.714 21.806 1.00 60.94 700 GLY A N 1
ATOM 5569 C CA . GLY A 1 700 ? 1.217 -24.825 22.285 1.00 60.94 700 GLY A CA 1
ATOM 5570 C C . GLY A 1 700 ? 1.715 -24.097 23.522 1.00 60.94 700 GLY A C 1
ATOM 5571 O O . GLY A 1 700 ? 2.875 -24.263 23.902 1.00 60.94 700 GLY A O 1
ATOM 5572 N N . LEU A 1 701 ? 0.863 -23.291 24.165 1.00 54.34 701 LEU A N 1
ATOM 5573 C CA . LEU A 1 701 ? 1.229 -22.600 25.408 1.00 54.34 701 LEU A CA 1
ATOM 5574 C C . LEU A 1 701 ? 1.857 -23.609 26.390 1.00 54.34 701 LEU A C 1
ATOM 5576 O O . LEU A 1 701 ? 1.214 -24.587 26.766 1.00 54.34 701 LEU A O 1
ATOM 5580 N N . TRP A 1 702 ? 3.128 -23.380 26.738 1.00 53.59 702 TRP A N 1
ATOM 5581 C CA . TRP A 1 702 ? 3.947 -24.226 27.623 1.00 53.59 702 TRP A CA 1
ATOM 5582 C C . TRP A 1 702 ? 4.278 -25.640 27.104 1.00 53.59 702 TRP A C 1
ATOM 5584 O O . TRP A 1 702 ? 4.479 -26.554 27.898 1.00 53.59 702 TRP A O 1
ATOM 5594 N N . GLY A 1 703 ? 4.346 -25.839 25.784 1.00 54.06 703 GLY A N 1
ATOM 5595 C CA . GLY A 1 703 ? 4.796 -27.101 25.180 1.00 54.06 703 GLY A CA 1
ATOM 5596 C C . GLY A 1 703 ? 3.709 -28.171 24.996 1.00 54.06 703 GLY A C 1
ATOM 5597 O O . GLY A 1 703 ? 4.029 -29.302 24.644 1.00 54.06 703 GLY A O 1
ATOM 5598 N N . ALA A 1 704 ? 2.427 -27.844 25.194 1.00 55.38 704 ALA A N 1
ATOM 5599 C CA . ALA A 1 704 ? 1.312 -28.769 24.942 1.00 55.38 704 ALA A CA 1
ATOM 5600 C C . ALA A 1 704 ? 1.089 -29.011 23.429 1.00 55.38 704 ALA A C 1
ATOM 5602 O O . ALA A 1 704 ? 1.119 -28.043 22.677 1.00 55.38 704 ALA A O 1
ATOM 5603 N N . PRO A 1 705 ? 0.795 -30.234 22.944 1.00 60.47 705 PRO A N 1
ATOM 5604 C CA . PRO A 1 705 ? 0.718 -30.542 21.511 1.00 60.47 705 PRO A CA 1
ATOM 5605 C C . PRO A 1 705 ? -0.595 -30.068 20.864 1.00 60.47 705 PRO A C 1
ATOM 5607 O O . PRO A 1 705 ? -1.459 -30.867 20.514 1.00 60.47 705 PRO A O 1
ATOM 5610 N N . LEU A 1 706 ? -0.773 -28.750 20.746 1.00 58.28 706 LEU A N 1
ATOM 5611 C CA . LEU A 1 706 ? -2.027 -28.125 20.304 1.00 58.28 706 LEU A CA 1
ATOM 5612 C C . LEU A 1 706 ? -1.972 -27.592 18.869 1.00 58.28 706 LEU A C 1
ATOM 5614 O O . LEU A 1 706 ? -2.991 -27.595 18.183 1.00 58.28 706 LEU A O 1
ATOM 5618 N N . PHE A 1 707 ? -0.810 -27.122 18.414 1.00 67.56 707 PHE A N 1
ATOM 5619 C CA . PHE A 1 707 ? -0.649 -26.500 17.104 1.00 67.56 707 PHE A CA 1
ATOM 5620 C C . PHE A 1 707 ? 0.608 -26.998 16.402 1.00 67.56 707 PHE A C 1
ATOM 5622 O O . PHE A 1 707 ? 1.658 -27.108 17.020 1.00 67.56 707 PHE A O 1
ATOM 5629 N N . ASP A 1 708 ? 0.539 -27.229 15.096 1.00 71.19 708 ASP A N 1
ATOM 5630 C CA . ASP A 1 708 ? 1.658 -27.749 14.304 1.00 71.19 708 ASP A CA 1
ATOM 5631 C C . ASP A 1 708 ? 2.709 -26.663 13.972 1.00 71.19 708 ASP A C 1
ATOM 5633 O O . ASP A 1 708 ? 2.855 -26.223 12.832 1.00 71.19 708 ASP A O 1
ATOM 5637 N N . LYS A 1 709 ? 3.381 -26.147 15.011 1.00 83.50 709 LYS A N 1
ATOM 5638 C CA . LYS A 1 709 ? 4.209 -24.925 14.962 1.00 83.50 709 LYS A CA 1
ATOM 5639 C C . LYS A 1 709 ? 5.675 -25.136 15.319 1.00 83.50 709 LYS A C 1
ATOM 5641 O O . LYS A 1 709 ? 6.431 -24.166 15.344 1.00 83.50 709 LYS A O 1
ATOM 5646 N N . ALA A 1 710 ? 6.105 -26.365 15.579 1.00 87.12 710 ALA A N 1
ATOM 5647 C CA . ALA A 1 710 ? 7.478 -26.641 15.974 1.00 87.12 710 ALA A CA 1
ATOM 5648 C C . ALA A 1 710 ? 8.135 -27.727 15.125 1.00 87.12 710 ALA A C 1
ATOM 5650 O O . ALA A 1 710 ? 7.480 -28.502 14.422 1.00 87.12 710 ALA A O 1
ATOM 5651 N N . ILE A 1 711 ? 9.461 -27.762 15.215 1.00 92.44 711 ILE A N 1
ATOM 5652 C CA . ILE A 1 711 ? 10.285 -28.893 14.799 1.00 92.44 711 ILE A CA 1
ATOM 5653 C C . ILE A 1 711 ? 10.964 -29.481 16.031 1.00 92.44 711 ILE A C 1
ATOM 5655 O O . ILE A 1 711 ? 11.324 -28.756 16.961 1.00 92.44 711 ILE A O 1
ATOM 5659 N N . VAL A 1 712 ? 11.154 -30.794 16.032 1.00 91.62 712 VAL A N 1
ATOM 5660 C CA . VAL A 1 712 ? 11.992 -31.483 17.010 1.00 91.62 712 VAL A CA 1
ATOM 5661 C C . VAL A 1 712 ? 13.224 -32.026 16.306 1.00 91.62 712 VAL A C 1
ATOM 5663 O O . VAL A 1 712 ? 13.105 -32.731 15.308 1.00 91.62 712 VAL A O 1
ATOM 5666 N N . TYR A 1 713 ? 14.397 -31.676 16.825 1.00 90.88 713 TYR A N 1
ATOM 5667 C CA . TYR A 1 713 ? 15.673 -32.253 16.424 1.00 90.88 713 TYR A CA 1
ATOM 5668 C C . TYR A 1 713 ? 16.072 -33.339 17.422 1.00 90.88 713 TYR A C 1
ATOM 5670 O O . TYR A 1 713 ? 16.102 -33.088 18.630 1.00 90.88 713 TYR A O 1
ATOM 5678 N N . GLN A 1 714 ? 16.369 -34.539 16.932 1.00 88.19 714 GLN A N 1
ATOM 5679 C CA . GLN A 1 714 ? 16.772 -35.689 17.740 1.00 88.19 714 GLN A CA 1
ATOM 5680 C C . GLN A 1 714 ? 18.081 -36.267 17.206 1.00 88.19 714 GLN A C 1
ATOM 5682 O O . GLN A 1 714 ? 18.287 -36.329 15.998 1.00 88.19 714 GLN A O 1
ATOM 5687 N N . SER A 1 715 ? 18.952 -36.693 18.117 1.00 84.94 715 SER A N 1
ATOM 5688 C CA . SER A 1 715 ? 20.227 -37.348 17.819 1.00 84.94 715 SER A CA 1
ATOM 5689 C C . SER A 1 715 ? 20.554 -38.328 18.948 1.00 84.94 715 SER A C 1
ATOM 5691 O O . SER A 1 715 ? 20.077 -38.154 20.071 1.00 84.94 715 SER A O 1
ATOM 5693 N N . SER A 1 716 ? 21.392 -39.328 18.675 1.00 75.69 716 SER A N 1
ATOM 5694 C CA . SER A 1 716 ? 21.867 -40.319 19.653 1.00 75.69 716 SER A CA 1
ATOM 5695 C C . SER A 1 716 ? 22.480 -39.679 20.916 1.00 75.69 716 SER A C 1
ATOM 5697 O O . SER A 1 716 ? 22.397 -40.244 22.006 1.00 75.69 716 SER A O 1
ATOM 5699 N N . GLN A 1 717 ? 23.049 -38.473 20.786 1.00 69.00 717 GLN A N 1
ATOM 5700 C CA . GLN A 1 717 ? 23.769 -37.757 21.847 1.00 69.00 717 GLN A CA 1
ATOM 5701 C C . GLN A 1 717 ? 22.912 -36.741 22.624 1.00 69.00 717 GLN A C 1
ATOM 5703 O O . GLN A 1 717 ? 23.330 -36.277 23.685 1.00 69.00 717 GLN A O 1
ATOM 5708 N N . LEU A 1 718 ? 21.734 -36.357 22.115 1.00 72.25 718 LEU A N 1
ATOM 5709 C CA . LEU A 1 718 ? 20.921 -35.267 22.669 1.00 72.25 718 LEU A CA 1
ATOM 5710 C C . LEU A 1 718 ? 19.450 -35.672 22.803 1.00 72.25 718 LEU A C 1
ATOM 5712 O O . LEU A 1 718 ? 18.793 -36.041 21.831 1.00 72.25 718 LEU A O 1
ATOM 5716 N N . GLN A 1 719 ? 18.903 -35.511 24.012 1.00 70.62 719 GLN A N 1
ATOM 5717 C CA . GLN A 1 719 ? 17.466 -35.630 24.260 1.00 70.62 719 GLN A CA 1
ATOM 5718 C C . GLN A 1 719 ? 16.729 -34.550 23.442 1.00 70.62 719 GLN A C 1
ATOM 5720 O O . GLN A 1 719 ? 17.133 -33.388 23.460 1.00 70.62 719 GLN A O 1
ATOM 5725 N N . GLY A 1 720 ? 15.692 -34.946 22.692 1.00 82.69 720 GLY A N 1
ATOM 5726 C CA . GLY A 1 720 ? 15.105 -34.151 21.603 1.00 82.69 720 GLY A CA 1
ATOM 5727 C C . GLY A 1 720 ? 14.896 -32.660 21.905 1.00 82.69 720 GLY A C 1
ATOM 5728 O O . GLY A 1 720 ? 14.261 -32.295 22.894 1.00 82.69 720 GLY A O 1
ATOM 5729 N N . VAL A 1 721 ? 15.411 -31.797 21.027 1.00 88.44 721 VAL A N 1
ATOM 5730 C CA . VAL A 1 721 ? 15.346 -30.336 21.149 1.00 88.44 721 VAL A CA 1
ATOM 5731 C C . VAL A 1 721 ? 14.168 -29.810 20.342 1.00 88.44 721 VAL A C 1
ATOM 5733 O O . VAL A 1 721 ? 14.154 -29.912 19.117 1.00 88.44 721 VAL A O 1
ATOM 5736 N N . VAL A 1 722 ? 13.184 -29.231 21.030 1.00 90.69 722 VAL A N 1
ATOM 5737 C CA . VAL A 1 722 ? 11.973 -28.682 20.410 1.00 90.69 722 VAL A CA 1
ATOM 5738 C C . VAL A 1 722 ? 12.142 -27.185 20.167 1.00 90.69 722 VAL A C 1
ATOM 5740 O O . VAL A 1 722 ? 12.370 -26.421 21.109 1.00 90.69 722 VAL A O 1
ATOM 5743 N N . LEU A 1 723 ? 12.001 -26.773 18.909 1.00 92.38 723 LEU A N 1
ATOM 5744 C CA . LEU A 1 723 ? 12.076 -25.388 18.448 1.00 92.38 723 LEU A CA 1
ATOM 5745 C C . LEU A 1 723 ? 10.726 -24.990 17.844 1.00 92.38 723 LEU A C 1
ATOM 5747 O O . LEU A 1 723 ? 10.332 -25.489 16.793 1.00 92.38 723 LEU A O 1
ATOM 5751 N N . GLU A 1 724 ? 10.009 -24.100 18.521 1.00 90.06 724 GLU A N 1
ATOM 5752 C CA . GLU A 1 724 ? 8.741 -23.531 18.076 1.00 90.06 724 GLU A CA 1
ATOM 5753 C C . GLU A 1 724 ? 8.944 -22.229 17.297 1.00 90.06 724 GLU A C 1
ATOM 5755 O O . GLU A 1 724 ? 9.725 -21.351 17.682 1.00 90.06 724 GLU A O 1
ATOM 5760 N N . PHE A 1 725 ? 8.153 -22.091 16.236 1.00 90.88 725 PHE A N 1
ATOM 5761 C CA . PHE A 1 725 ? 8.050 -20.921 15.376 1.00 90.88 725 PHE A CA 1
ATOM 5762 C C . PHE A 1 725 ? 6.652 -20.310 15.542 1.00 90.88 725 PHE A C 1
ATOM 5764 O O . PHE A 1 725 ? 5.705 -20.739 14.879 1.00 90.88 725 PHE A O 1
ATOM 5771 N N . PRO A 1 726 ? 6.480 -19.320 16.438 1.00 82.12 726 PRO A N 1
ATOM 5772 C CA . PRO A 1 726 ? 5.165 -18.755 16.707 1.00 82.12 726 PRO A CA 1
ATOM 5773 C C . PRO A 1 726 ? 4.591 -18.057 15.468 1.00 82.12 726 PRO A C 1
ATOM 5775 O O . PRO A 1 726 ? 5.094 -17.020 15.041 1.00 82.12 726 PRO A O 1
ATOM 5778 N N . GLU A 1 727 ? 3.513 -18.608 14.914 1.00 76.38 727 GLU A N 1
ATOM 5779 C CA . GLU A 1 727 ? 2.766 -18.043 13.788 1.00 76.38 727 GLU A CA 1
ATOM 5780 C C . GLU A 1 727 ? 1.255 -18.204 14.037 1.00 76.38 727 GLU A C 1
ATOM 5782 O O . GLU A 1 727 ? 0.822 -19.226 14.564 1.00 76.38 727 GLU A O 1
ATOM 5787 N N . ILE A 1 728 ? 0.427 -17.189 13.760 1.00 58.69 728 ILE A N 1
ATOM 5788 C CA . ILE A 1 728 ? -1.005 -17.205 14.143 1.00 58.69 728 ILE A CA 1
ATOM 5789 C C . ILE A 1 728 ? -1.865 -17.937 13.103 1.00 58.69 728 ILE A C 1
ATOM 5791 O O . ILE A 1 728 ? -2.841 -18.583 13.474 1.00 58.69 728 ILE A O 1
ATOM 5795 N N . THR A 1 729 ? -1.507 -17.844 11.821 1.00 55.62 729 THR A N 1
ATOM 5796 C CA . THR A 1 729 ? -2.420 -18.136 10.703 1.00 55.62 729 THR A CA 1
ATOM 5797 C C . THR A 1 729 ? -1.903 -19.163 9.695 1.00 55.62 729 THR A C 1
ATOM 5799 O O . THR A 1 729 ? -2.659 -19.531 8.803 1.00 55.62 729 THR A O 1
ATOM 5802 N N . SER A 1 730 ? -0.651 -19.623 9.797 1.00 72.44 730 SER A N 1
ATOM 5803 C CA . SER A 1 730 ? -0.096 -20.651 8.904 1.00 72.44 730 SER A CA 1
ATOM 5804 C C . SER A 1 730 ? 1.022 -21.462 9.582 1.00 72.44 730 SER A C 1
ATOM 5806 O O . SER A 1 730 ? 1.447 -21.116 10.684 1.00 72.44 730 SER A O 1
ATOM 5808 N N . SER A 1 731 ? 1.463 -22.547 8.938 1.00 77.62 731 SER A N 1
ATOM 5809 C CA . SER A 1 731 ? 2.642 -23.356 9.297 1.00 77.62 731 SER A CA 1
ATOM 5810 C C . SER A 1 731 ? 3.848 -23.084 8.383 1.00 77.62 731 SER A C 1
ATOM 5812 O O . SER A 1 731 ? 4.873 -23.766 8.485 1.00 77.62 731 SER A O 1
ATOM 5814 N N . THR A 1 732 ? 3.754 -22.081 7.501 1.00 82.81 732 THR A N 1
ATOM 5815 C CA . THR A 1 732 ? 4.736 -21.835 6.433 1.00 82.81 732 THR A CA 1
ATOM 5816 C C . THR A 1 732 ? 6.119 -21.477 6.972 1.00 82.81 732 THR A C 1
ATOM 5818 O O . THR A 1 732 ? 7.125 -21.866 6.375 1.00 82.81 732 THR A O 1
ATOM 5821 N N . ARG A 1 733 ? 6.205 -20.782 8.118 1.00 87.19 733 ARG A N 1
ATOM 5822 C CA . ARG A 1 733 ? 7.487 -20.465 8.765 1.00 87.19 733 ARG A CA 1
ATOM 5823 C C . ARG A 1 733 ? 8.186 -21.722 9.282 1.00 87.19 733 ARG A C 1
ATOM 5825 O O . ARG A 1 733 ? 9.372 -21.915 9.023 1.00 87.19 733 ARG A O 1
ATOM 5832 N N . ARG A 1 734 ? 7.444 -22.599 9.965 1.00 90.38 734 ARG A N 1
ATOM 5833 C CA . ARG A 1 734 ? 7.945 -23.892 10.458 1.00 90.38 734 ARG A CA 1
ATOM 5834 C C . ARG A 1 734 ? 8.386 -24.779 9.297 1.00 90.38 734 ARG A C 1
ATOM 5836 O O . ARG A 1 734 ? 9.461 -25.363 9.357 1.00 90.38 734 ARG A O 1
ATOM 5843 N N . GLU A 1 735 ? 7.574 -24.875 8.247 1.00 89.81 735 GLU A N 1
ATOM 5844 C CA . GLU A 1 735 ? 7.872 -25.690 7.058 1.00 89.81 735 GLU A CA 1
ATOM 5845 C C . GLU A 1 735 ? 9.115 -25.201 6.316 1.00 89.81 735 GLU A C 1
ATOM 5847 O O . GLU A 1 735 ? 9.927 -26.013 5.876 1.00 89.81 735 GLU A O 1
ATOM 5852 N N . HIS A 1 736 ? 9.314 -23.884 6.237 1.00 92.06 736 HIS A N 1
ATOM 5853 C CA . HIS A 1 736 ? 10.524 -23.312 5.658 1.00 92.06 736 HIS A CA 1
ATOM 5854 C C . HIS A 1 736 ? 11.779 -23.717 6.442 1.00 92.06 736 HIS A C 1
ATOM 5856 O O . HIS A 1 736 ? 12.732 -24.215 5.845 1.00 92.06 736 HIS A O 1
ATOM 5862 N N . TRP A 1 737 ? 11.764 -23.574 7.772 1.00 94.00 737 TRP A N 1
ATOM 5863 C CA . TRP A 1 737 ? 12.870 -24.020 8.624 1.00 94.00 737 TRP A CA 1
ATOM 5864 C C . TRP A 1 737 ? 13.111 -25.525 8.532 1.00 94.00 737 TRP A C 1
ATOM 5866 O O . TRP A 1 737 ? 14.258 -25.950 8.428 1.00 94.00 737 TRP A O 1
ATOM 5876 N N . LEU A 1 738 ? 12.045 -26.329 8.524 1.00 93.88 738 LEU A N 1
ATOM 5877 C CA . LEU A 1 738 ? 12.146 -27.779 8.378 1.00 93.88 738 LEU A CA 1
ATOM 5878 C C . LEU A 1 738 ? 12.855 -28.161 7.072 1.00 93.88 738 LEU A C 1
ATOM 5880 O O . LEU A 1 738 ? 13.773 -28.976 7.106 1.00 93.88 738 LEU A O 1
ATOM 5884 N N . ALA A 1 739 ? 12.473 -27.548 5.948 1.00 94.50 739 ALA A N 1
ATOM 5885 C CA . ALA A 1 739 ? 13.080 -27.820 4.647 1.00 94.50 739 ALA A CA 1
ATOM 5886 C C . ALA A 1 739 ? 14.570 -27.442 4.612 1.00 94.50 739 ALA A C 1
ATOM 5888 O O . ALA A 1 739 ? 15.395 -28.229 4.151 1.00 94.50 739 ALA A O 1
ATOM 5889 N N . LEU A 1 740 ? 14.936 -26.275 5.159 1.00 95.81 740 LEU A N 1
ATOM 5890 C CA . LEU A 1 740 ? 16.334 -25.835 5.221 1.00 95.81 740 LEU A CA 1
ATOM 5891 C C . LEU A 1 740 ? 17.204 -26.771 6.073 1.00 95.81 740 LEU A C 1
ATOM 5893 O O . LEU A 1 740 ? 18.310 -27.113 5.668 1.00 95.81 740 LEU A O 1
ATOM 5897 N N . VAL A 1 741 ? 16.711 -27.206 7.237 1.00 95.19 741 VAL A N 1
ATOM 5898 C CA . VAL A 1 741 ? 17.454 -28.126 8.115 1.00 95.19 741 VAL A CA 1
ATOM 5899 C C . VAL A 1 741 ? 17.601 -29.498 7.460 1.00 95.19 741 VAL A C 1
ATOM 5901 O O . VAL A 1 741 ? 18.703 -30.045 7.438 1.00 95.19 741 VAL A O 1
ATOM 5904 N N . LYS A 1 742 ? 16.519 -30.025 6.867 1.00 93.62 742 LYS A N 1
ATOM 5905 C CA . LYS A 1 742 ? 16.557 -31.284 6.113 1.00 93.62 742 LYS A CA 1
ATOM 5906 C C . LYS A 1 742 ? 17.552 -31.237 4.958 1.00 93.62 742 LYS A C 1
ATOM 5908 O O . LYS A 1 742 ? 18.260 -32.214 4.756 1.00 93.62 742 LYS A O 1
ATOM 5913 N N . GLU A 1 743 ? 17.652 -30.112 4.248 1.00 95.56 743 GLU A N 1
ATOM 5914 C CA . GLU A 1 743 ? 18.588 -29.966 3.126 1.00 95.56 743 GLU A CA 1
ATOM 5915 C C . GLU A 1 743 ? 20.038 -30.195 3.562 1.00 95.56 743 GLU A C 1
ATOM 5917 O O . GLU A 1 743 ? 20.776 -30.935 2.916 1.00 95.56 743 GLU A O 1
ATOM 5922 N N . ILE A 1 744 ? 20.435 -29.594 4.688 1.00 95.44 744 ILE A N 1
ATOM 5923 C CA . ILE A 1 744 ? 21.794 -29.731 5.222 1.00 95.44 744 ILE A CA 1
ATOM 5924 C C . ILE A 1 744 ? 22.043 -31.153 5.733 1.00 95.44 744 ILE A C 1
ATOM 5926 O O . ILE A 1 744 ? 23.097 -31.722 5.460 1.00 95.44 744 ILE A O 1
ATOM 5930 N N . MET A 1 745 ? 21.072 -31.761 6.418 1.00 93.19 745 MET A N 1
ATOM 5931 C CA . MET A 1 745 ? 21.196 -33.151 6.876 1.00 93.19 745 MET A CA 1
ATOM 5932 C C . MET A 1 745 ? 21.329 -34.132 5.701 1.00 93.19 745 MET A C 1
ATOM 5934 O O . MET A 1 745 ? 22.176 -35.026 5.729 1.00 93.19 745 MET A O 1
ATOM 5938 N N . LEU A 1 746 ? 20.528 -33.956 4.644 1.00 92.94 746 LEU A N 1
ATOM 5939 C CA . LEU A 1 746 ? 20.580 -34.802 3.451 1.00 92.94 746 LEU A CA 1
ATOM 5940 C C . LEU A 1 746 ? 21.879 -34.604 2.660 1.00 92.94 746 LEU A C 1
ATOM 5942 O O . LEU A 1 746 ? 22.414 -35.586 2.154 1.00 92.94 746 LEU A O 1
ATOM 5946 N N . LEU A 1 747 ? 22.432 -33.385 2.619 1.00 93.81 747 LEU A N 1
ATOM 5947 C CA . LEU A 1 747 ? 23.760 -33.119 2.057 1.00 93.81 747 LEU A CA 1
ATOM 5948 C C . LEU A 1 747 ? 24.847 -33.953 2.748 1.00 93.81 747 LEU A C 1
ATOM 5950 O O . LEU A 1 747 ? 25.631 -34.623 2.075 1.00 93.81 747 LEU A O 1
ATOM 5954 N N . HIS A 1 748 ? 24.899 -33.937 4.081 1.00 92.38 748 HIS A N 1
ATOM 5955 C CA . HIS A 1 748 ? 25.907 -34.704 4.827 1.00 92.38 748 HIS A CA 1
ATOM 5956 C C . HIS A 1 748 ? 25.700 -36.213 4.679 1.00 92.38 748 HIS A C 1
ATOM 5958 O O . HIS A 1 748 ? 26.664 -36.950 4.467 1.00 92.38 748 HIS A O 1
ATOM 5964 N N . LYS A 1 749 ? 24.442 -36.670 4.663 1.00 91.12 749 LYS A N 1
ATOM 5965 C CA . LYS A 1 749 ? 24.097 -38.068 4.370 1.00 91.12 749 LYS A CA 1
ATOM 5966 C C . LYS A 1 749 ? 24.529 -38.488 2.962 1.00 91.12 749 LYS A C 1
ATOM 5968 O O . LYS A 1 749 ? 25.043 -39.588 2.785 1.00 91.12 749 LYS A O 1
ATOM 5973 N N . PHE A 1 750 ? 24.357 -37.621 1.966 1.00 91.75 750 PHE A N 1
ATOM 5974 C CA . PHE A 1 750 ? 24.822 -37.850 0.599 1.00 91.75 750 PHE A CA 1
ATOM 5975 C C . PHE A 1 750 ? 26.345 -38.001 0.542 1.00 91.75 750 PHE A C 1
ATOM 5977 O O . PHE A 1 750 ? 26.836 -38.987 -0.006 1.00 91.75 750 PHE A O 1
ATOM 5984 N N . MET A 1 751 ? 27.092 -37.077 1.157 1.00 89.94 751 MET A N 1
ATOM 5985 C CA . MET A 1 751 ? 28.558 -37.145 1.179 1.00 89.94 751 MET A CA 1
ATOM 5986 C C . MET A 1 751 ? 29.063 -38.435 1.833 1.00 89.94 751 MET A C 1
ATOM 5988 O O . MET A 1 751 ? 30.024 -39.028 1.344 1.00 89.94 751 MET A O 1
ATOM 5992 N N . MET A 1 752 ? 28.388 -38.900 2.890 1.00 88.69 752 MET A N 1
ATOM 5993 C CA . MET A 1 752 ? 28.719 -40.159 3.554 1.00 88.69 752 MET A CA 1
ATOM 5994 C C . MET A 1 752 ? 28.372 -41.382 2.693 1.00 88.69 752 MET A C 1
ATOM 5996 O O . MET A 1 752 ? 29.213 -42.257 2.508 1.00 88.69 752 MET A O 1
ATOM 6000 N N . ASN A 1 753 ? 27.157 -41.438 2.138 1.00 88.69 753 ASN A N 1
ATOM 6001 C CA . ASN A 1 753 ? 26.660 -42.589 1.377 1.00 88.69 753 ASN A CA 1
ATOM 6002 C C . ASN A 1 753 ? 27.424 -42.836 0.071 1.00 88.69 753 ASN A C 1
ATOM 6004 O O . ASN A 1 753 ? 27.543 -43.982 -0.356 1.00 88.69 753 ASN A O 1
ATOM 6008 N N . PHE A 1 754 ? 27.905 -41.774 -0.576 1.00 88.00 754 PHE A N 1
ATOM 6009 C CA . PHE A 1 754 ? 28.657 -41.865 -1.830 1.00 88.00 754 PHE A CA 1
ATOM 6010 C C . PHE A 1 754 ? 30.176 -41.765 -1.638 1.00 88.00 754 PHE A C 1
ATOM 6012 O O . PHE A 1 754 ? 30.905 -41.708 -2.631 1.00 88.00 754 PHE A O 1
ATOM 6019 N N . GLU A 1 755 ? 30.641 -41.763 -0.382 1.00 83.69 755 GLU A N 1
ATOM 6020 C CA . GLU A 1 755 ? 32.055 -41.689 0.001 1.00 83.69 755 GLU A CA 1
ATOM 6021 C C . GLU A 1 755 ? 32.795 -40.541 -0.708 1.00 83.69 755 GLU A C 1
ATOM 6023 O O . GLU A 1 755 ? 33.853 -40.726 -1.313 1.00 83.69 755 GLU A O 1
ATOM 6028 N N . VAL A 1 756 ? 32.226 -39.333 -0.661 1.00 82.44 756 VAL A N 1
ATOM 6029 C CA . VAL A 1 756 ? 32.834 -38.133 -1.258 1.00 82.44 756 VAL A CA 1
ATOM 6030 C C . VAL A 1 756 ? 34.012 -37.692 -0.384 1.00 82.44 756 VAL A C 1
ATOM 6032 O O . VAL A 1 756 ? 33.850 -36.921 0.559 1.00 82.44 756 VAL A O 1
ATOM 6035 N N . GLN A 1 757 ? 35.201 -38.236 -0.655 1.00 70.12 757 GLN A N 1
ATOM 6036 C CA . GLN A 1 757 ? 36.392 -38.033 0.181 1.00 70.12 757 GLN A CA 1
ATOM 6037 C C . GLN A 1 757 ? 37.219 -36.799 -0.206 1.00 70.12 757 GLN A C 1
ATOM 6039 O O . GLN A 1 757 ? 37.975 -36.285 0.619 1.00 70.12 757 GLN A O 1
ATOM 6044 N N . SER A 1 758 ? 37.098 -36.302 -1.442 1.00 81.25 758 SER A N 1
ATOM 6045 C CA . SER A 1 758 ? 37.845 -35.121 -1.879 1.00 81.25 758 SER A CA 1
ATOM 6046 C C . SER A 1 758 ? 37.271 -33.849 -1.252 1.00 81.25 758 SER A C 1
ATOM 6048 O O . SER A 1 758 ? 36.084 -33.550 -1.392 1.00 81.25 758 SER A O 1
ATOM 6050 N N . GLN A 1 759 ? 38.131 -33.038 -0.626 1.00 78.50 759 GLN A N 1
ATOM 6051 C CA . GLN A 1 759 ? 37.748 -31.730 -0.077 1.00 78.50 759 GLN A CA 1
ATOM 6052 C C . GLN A 1 759 ? 37.170 -30.802 -1.159 1.00 78.50 759 GLN A C 1
ATOM 6054 O O . GLN A 1 759 ? 36.318 -29.965 -0.872 1.00 78.50 759 GLN A O 1
ATOM 6059 N N . VAL A 1 760 ? 37.612 -30.971 -2.407 1.00 79.69 760 VAL A N 1
ATOM 6060 C CA . VAL A 1 760 ? 37.160 -30.184 -3.558 1.00 79.69 760 VAL A CA 1
ATOM 6061 C C . VAL A 1 760 ? 35.751 -30.605 -3.994 1.00 79.69 760 VAL A C 1
ATOM 6063 O O . VAL A 1 760 ? 34.897 -29.745 -4.191 1.00 79.69 760 VAL A O 1
ATOM 6066 N N . GLU A 1 761 ? 35.474 -31.910 -4.063 1.00 83.94 761 GLU A N 1
ATOM 6067 C CA . GLU A 1 761 ? 34.141 -32.450 -4.391 1.00 83.94 761 GLU A CA 1
ATOM 6068 C C . GLU A 1 761 ? 33.117 -32.135 -3.292 1.00 83.94 761 GLU A C 1
ATOM 6070 O O . GLU A 1 761 ? 31.995 -31.711 -3.572 1.00 83.94 761 GLU A O 1
ATOM 6075 N N . SER A 1 762 ? 33.525 -32.288 -2.028 1.00 85.94 762 SER A N 1
ATOM 6076 C CA . SER A 1 762 ? 32.709 -31.930 -0.867 1.00 85.94 762 SER A CA 1
ATOM 6077 C C . SER A 1 762 ? 32.359 -30.440 -0.878 1.00 85.94 762 SER A C 1
ATOM 6079 O O . SER A 1 762 ? 31.193 -30.070 -0.711 1.00 85.94 762 SER A O 1
ATOM 6081 N N . TRP A 1 763 ? 33.344 -29.573 -1.134 1.00 87.50 763 TRP A N 1
ATOM 6082 C CA . TRP A 1 763 ? 33.111 -28.133 -1.194 1.00 87.50 763 TRP A CA 1
ATOM 6083 C C . TRP A 1 763 ? 32.211 -27.722 -2.363 1.00 87.50 763 TRP A C 1
ATOM 6085 O O . TRP A 1 763 ? 31.371 -26.841 -2.191 1.00 87.50 763 TRP A O 1
ATOM 6095 N N . GLU A 1 764 ? 32.316 -28.385 -3.517 1.00 88.44 764 GLU A N 1
ATOM 6096 C CA . GLU A 1 764 ? 31.424 -28.142 -4.655 1.00 88.44 764 GLU A CA 1
ATOM 6097 C C . GLU A 1 764 ? 29.964 -28.417 -4.298 1.00 88.44 764 GLU A C 1
ATOM 6099 O O . GLU A 1 764 ? 29.092 -27.591 -4.582 1.00 88.44 764 GLU A O 1
ATOM 6104 N N . MET A 1 765 ? 29.692 -29.513 -3.590 1.00 90.88 765 MET A N 1
ATOM 6105 C CA . MET A 1 765 ? 28.341 -29.797 -3.113 1.00 90.88 765 MET A CA 1
ATOM 6106 C C . MET A 1 765 ? 27.872 -28.804 -2.055 1.00 90.88 765 MET A C 1
ATOM 6108 O O . MET A 1 765 ? 26.755 -28.296 -2.158 1.00 90.88 765 MET A O 1
ATOM 6112 N N . HIS A 1 766 ? 28.722 -28.446 -1.089 1.00 91.75 766 HIS A N 1
ATOM 6113 C CA . HIS A 1 766 ? 28.404 -27.369 -0.151 1.00 91.75 766 HIS A CA 1
ATOM 6114 C C . HIS A 1 766 ? 28.050 -26.068 -0.885 1.00 91.75 766 HIS A C 1
ATOM 6116 O O . HIS A 1 766 ? 27.040 -25.442 -0.563 1.00 91.75 766 HIS A O 1
ATOM 6122 N N . ALA A 1 767 ? 28.817 -25.682 -1.906 1.00 89.69 767 ALA A N 1
ATOM 6123 C CA . ALA A 1 767 ? 28.582 -24.460 -2.662 1.00 89.69 767 ALA A CA 1
ATOM 6124 C C . ALA A 1 767 ? 27.252 -24.485 -3.432 1.00 89.69 767 ALA A C 1
ATOM 6126 O O . ALA A 1 767 ? 26.508 -23.501 -3.390 1.00 89.69 767 ALA A O 1
ATOM 6127 N N . ARG A 1 768 ? 26.906 -25.612 -4.069 1.00 91.44 768 ARG A N 1
ATOM 6128 C CA . ARG A 1 768 ? 25.611 -25.791 -4.751 1.00 91.44 768 ARG A CA 1
ATOM 6129 C C . ARG A 1 768 ? 24.430 -25.631 -3.795 1.00 91.44 768 ARG A C 1
ATOM 6131 O O . ARG A 1 768 ? 23.484 -24.910 -4.115 1.00 91.44 768 ARG A O 1
ATOM 6138 N N . ILE A 1 769 ? 24.514 -26.218 -2.599 1.00 93.88 769 ILE A N 1
ATOM 6139 C CA . ILE A 1 769 ? 23.464 -26.110 -1.573 1.00 93.88 769 ILE A CA 1
ATOM 6140 C C . ILE A 1 769 ? 23.352 -24.691 -1.014 1.00 93.88 769 ILE A C 1
ATOM 6142 O O . ILE A 1 769 ? 22.247 -24.160 -0.892 1.00 93.88 769 ILE A O 1
ATOM 6146 N N . ILE A 1 770 ? 24.481 -24.037 -0.734 1.00 92.62 770 ILE A N 1
ATOM 6147 C CA . ILE A 1 770 ? 24.501 -22.645 -0.267 1.00 92.62 770 ILE A CA 1
ATOM 6148 C C . ILE A 1 770 ? 23.838 -21.728 -1.302 1.00 92.62 770 ILE A C 1
ATOM 6150 O O . ILE A 1 770 ? 22.961 -20.934 -0.954 1.00 92.62 770 ILE A O 1
ATOM 6154 N N . LEU A 1 771 ? 24.195 -21.869 -2.583 1.00 90.75 771 LEU A N 1
ATOM 6155 C CA . LEU A 1 771 ? 23.574 -21.108 -3.667 1.00 90.75 771 LEU A CA 1
ATOM 6156 C C . LEU A 1 771 ? 22.080 -21.435 -3.809 1.00 90.75 771 LEU A C 1
ATOM 6158 O O . LEU A 1 771 ? 21.285 -20.517 -3.995 1.00 90.75 771 LEU A O 1
ATOM 6162 N N . GLY A 1 772 ? 21.672 -22.699 -3.653 1.00 93.44 772 GLY A N 1
ATOM 6163 C CA . GLY A 1 772 ? 20.263 -23.111 -3.634 1.00 93.44 772 GLY A CA 1
ATOM 6164 C C . GLY A 1 772 ? 19.447 -22.411 -2.541 1.00 93.44 772 GLY A C 1
ATOM 6165 O O . GLY A 1 772 ? 18.390 -21.842 -2.819 1.00 93.44 772 GLY A O 1
ATOM 6166 N N . ILE A 1 773 ? 19.973 -22.346 -1.315 1.00 95.06 773 ILE A N 1
ATOM 6167 C CA . ILE A 1 773 ? 19.328 -21.643 -0.194 1.00 95.06 773 ILE A CA 1
ATOM 6168 C C . ILE A 1 773 ? 19.267 -20.129 -0.448 1.00 95.06 773 ILE A C 1
ATOM 6170 O O . ILE A 1 773 ? 18.236 -19.503 -0.199 1.00 95.06 773 ILE A O 1
ATOM 6174 N N . ILE A 1 774 ? 20.327 -19.528 -0.998 1.00 92.44 774 ILE A N 1
ATOM 6175 C CA . ILE A 1 774 ? 20.330 -18.102 -1.367 1.00 92.44 774 ILE A CA 1
ATOM 6176 C C . ILE A 1 774 ? 19.280 -17.813 -2.446 1.00 92.44 774 ILE A C 1
ATOM 6178 O O . ILE A 1 774 ? 18.560 -16.820 -2.339 1.00 92.44 774 ILE A O 1
ATOM 6182 N N . ARG A 1 775 ? 19.156 -18.675 -3.463 1.00 93.75 775 ARG A N 1
ATOM 6183 C CA . ARG A 1 775 ? 18.126 -18.563 -4.509 1.00 93.75 775 ARG A CA 1
ATOM 6184 C C . ARG A 1 775 ? 16.725 -18.700 -3.927 1.00 93.75 775 ARG A C 1
ATOM 6186 O O . ARG A 1 775 ? 15.859 -17.910 -4.285 1.00 93.75 775 ARG A O 1
ATOM 6193 N N . LEU A 1 776 ? 16.506 -19.631 -2.997 1.00 94.75 776 LEU A N 1
ATOM 6194 C CA . LEU A 1 776 ? 15.227 -19.763 -2.301 1.00 94.75 776 LEU A CA 1
ATOM 6195 C C . LEU A 1 776 ? 14.876 -18.482 -1.538 1.00 94.75 776 LEU A C 1
ATOM 6197 O O . LEU A 1 776 ? 13.759 -17.981 -1.668 1.00 94.75 776 LEU A O 1
ATOM 6201 N N . HIS A 1 777 ? 15.820 -17.921 -0.777 1.00 93.00 777 HIS A N 1
ATOM 6202 C CA . HIS A 1 777 ? 15.619 -16.637 -0.099 1.00 93.00 777 HIS A CA 1
ATOM 6203 C C . HIS A 1 777 ? 15.303 -15.535 -1.108 1.00 93.00 777 HIS A C 1
ATOM 6205 O O . HIS A 1 777 ? 14.302 -14.842 -0.959 1.00 93.00 777 HIS A O 1
ATOM 6211 N N . ALA A 1 778 ? 16.074 -15.430 -2.191 1.00 90.94 778 ALA A N 1
ATOM 6212 C CA . ALA A 1 778 ? 15.850 -14.450 -3.248 1.00 90.94 778 ALA A CA 1
ATOM 6213 C C . ALA A 1 778 ? 14.467 -14.589 -3.907 1.00 90.94 778 ALA A C 1
ATOM 6215 O O . ALA A 1 778 ? 13.797 -13.586 -4.160 1.00 90.94 778 ALA A O 1
ATOM 6216 N N . ALA A 1 779 ? 14.010 -15.818 -4.146 1.00 88.75 779 ALA A N 1
ATOM 6217 C CA . ALA A 1 779 ? 12.700 -16.100 -4.714 1.00 88.75 779 ALA A CA 1
ATOM 6218 C C . ALA A 1 779 ? 11.568 -15.785 -3.728 1.00 88.75 779 ALA A C 1
ATOM 6220 O O . ALA A 1 779 ? 10.567 -15.198 -4.129 1.00 88.75 779 ALA A O 1
ATOM 6221 N N . ARG A 1 780 ? 11.729 -16.083 -2.432 1.00 89.00 780 ARG A N 1
ATOM 6222 C CA . ARG A 1 780 ? 10.777 -15.680 -1.377 1.00 89.00 780 ARG A CA 1
ATOM 6223 C C . ARG A 1 780 ? 10.702 -14.162 -1.226 1.00 89.00 780 ARG A C 1
ATOM 6225 O O . ARG A 1 780 ? 9.616 -13.622 -1.036 1.00 89.00 780 ARG A O 1
ATOM 6232 N N . GLU A 1 781 ? 11.827 -13.470 -1.388 1.00 84.88 781 GLU A N 1
ATOM 6233 C CA . GLU A 1 781 ? 11.903 -12.007 -1.406 1.00 84.88 781 GLU A CA 1
ATOM 6234 C C . GLU A 1 781 ? 11.287 -11.386 -2.669 1.00 84.88 781 GLU A C 1
ATOM 6236 O O . GLU A 1 781 ? 10.721 -10.293 -2.615 1.00 84.88 781 GLU A O 1
ATOM 6241 N N . MET A 1 782 ? 11.363 -12.079 -3.807 1.00 82.69 782 MET A N 1
ATOM 6242 C CA . MET A 1 782 ? 10.713 -11.680 -5.055 1.00 82.69 782 MET A CA 1
ATOM 6243 C C . MET A 1 782 ? 9.196 -11.936 -5.024 1.00 82.69 782 MET A C 1
ATOM 6245 O O . MET A 1 782 ? 8.419 -11.091 -5.465 1.00 82.69 782 MET A O 1
ATOM 6249 N N . LEU A 1 783 ? 8.770 -13.072 -4.468 1.00 77.62 783 LEU A N 1
ATOM 6250 C CA . LEU A 1 783 ? 7.397 -13.590 -4.477 1.00 77.62 783 LEU A CA 1
ATOM 6251 C C . LEU A 1 783 ? 6.729 -13.490 -3.091 1.00 77.62 783 LEU A C 1
ATOM 6253 O O . LEU A 1 783 ? 5.987 -14.376 -2.682 1.00 77.62 783 LEU A O 1
ATOM 6257 N N . ARG A 1 784 ? 6.963 -12.404 -2.341 1.00 68.06 784 ARG A N 1
ATOM 6258 C CA . ARG A 1 784 ? 6.535 -12.266 -0.927 1.00 68.06 784 ARG A CA 1
ATOM 6259 C C . ARG A 1 784 ? 5.040 -12.513 -0.659 1.00 68.06 784 ARG A C 1
ATOM 6261 O O . ARG A 1 784 ? 4.685 -12.880 0.455 1.00 68.06 784 ARG A O 1
ATOM 6268 N N . SER A 1 785 ? 4.160 -12.293 -1.640 1.00 54.72 785 SER A N 1
ATOM 6269 C CA . SER A 1 785 ? 2.711 -12.533 -1.505 1.00 54.72 785 SER A CA 1
ATOM 6270 C C . SER A 1 785 ? 2.308 -14.004 -1.653 1.00 54.72 785 SER A C 1
ATOM 6272 O O . SER A 1 785 ? 1.241 -14.384 -1.181 1.00 54.72 785 SER A O 1
ATOM 6274 N N . SER A 1 786 ? 3.147 -14.822 -2.287 1.00 70.31 786 SER A N 1
ATOM 6275 C CA . SER A 1 786 ? 2.990 -16.273 -2.395 1.00 70.31 786 SER A CA 1
ATOM 6276 C C . SER A 1 786 ? 4.390 -16.895 -2.396 1.00 70.31 786 SER A C 1
ATOM 6278 O O . SER A 1 786 ? 4.948 -17.164 -3.462 1.00 70.31 786 SER A O 1
ATOM 6280 N N . PRO A 1 787 ? 5.022 -17.019 -1.210 1.00 78.88 787 PRO A N 1
ATOM 6281 C CA . PRO A 1 787 ? 6.378 -17.532 -1.121 1.00 78.88 787 PRO A CA 1
ATOM 6282 C C . PRO A 1 787 ? 6.447 -18.930 -1.743 1.00 78.88 787 PRO A C 1
ATOM 6284 O O . PRO A 1 787 ? 5.607 -19.773 -1.415 1.00 78.88 787 PRO A O 1
ATOM 6287 N N . PRO A 1 788 ? 7.431 -19.202 -2.611 1.00 82.75 788 PRO A N 1
ATOM 6288 C CA . PRO A 1 788 ? 7.523 -20.486 -3.276 1.00 82.75 788 PRO A CA 1
ATOM 6289 C C . PRO A 1 788 ? 7.791 -21.609 -2.275 1.00 82.75 788 PRO A C 1
ATOM 6291 O O . PRO A 1 788 ? 8.433 -21.407 -1.233 1.00 82.75 788 PRO A O 1
ATOM 6294 N N . LEU A 1 789 ? 7.326 -22.809 -2.628 1.00 83.19 789 LEU A N 1
ATOM 6295 C CA . LEU A 1 789 ? 7.661 -24.021 -1.891 1.00 83.19 789 LEU A CA 1
ATOM 6296 C C . LEU A 1 789 ? 9.181 -24.265 -1.976 1.00 83.19 789 LEU A C 1
ATOM 6298 O O . LEU A 1 789 ? 9.736 -24.213 -3.077 1.00 83.19 789 LEU A O 1
ATOM 6302 N N . PRO A 1 790 ? 9.863 -24.571 -0.854 1.00 87.31 790 PRO A N 1
ATOM 6303 C CA . PRO A 1 790 ? 11.314 -24.776 -0.831 1.00 87.31 790 PRO A CA 1
ATOM 6304 C C . PRO A 1 790 ? 11.841 -25.804 -1.843 1.00 87.31 790 PRO A C 1
ATOM 6306 O O . PRO A 1 790 ? 12.926 -25.616 -2.390 1.00 87.31 790 PRO A O 1
ATOM 6309 N N . LYS A 1 791 ? 11.055 -26.844 -2.150 1.00 82.81 791 LYS A N 1
ATOM 6310 C CA . LYS A 1 791 ? 11.437 -27.932 -3.064 1.00 82.81 791 LYS A CA 1
ATOM 6311 C C . LYS A 1 791 ? 11.860 -27.481 -4.467 1.00 82.81 791 LYS A C 1
ATOM 6313 O O . LYS A 1 791 ? 12.675 -28.142 -5.086 1.00 82.81 791 LYS A O 1
ATOM 6318 N N . GLY A 1 792 ? 11.376 -26.338 -4.962 1.00 85.31 792 GLY A N 1
ATOM 6319 C CA . GLY A 1 792 ? 11.771 -25.833 -6.285 1.00 85.31 792 GLY A CA 1
ATOM 6320 C C . GLY A 1 792 ? 13.228 -25.351 -6.372 1.00 85.31 792 GLY A C 1
ATOM 6321 O O . GLY A 1 792 ? 13.733 -25.146 -7.472 1.00 85.31 792 GLY A O 1
ATOM 6322 N N . PHE A 1 793 ? 13.894 -25.164 -5.225 1.00 93.00 793 PHE A N 1
ATOM 6323 C CA . PHE A 1 793 ? 15.224 -24.548 -5.112 1.00 93.00 793 PHE A CA 1
ATOM 6324 C C . PHE A 1 793 ? 16.236 -25.381 -4.311 1.00 93.00 793 PHE A C 1
ATOM 6326 O O . PHE A 1 793 ? 17.440 -25.137 -4.411 1.00 93.00 793 PHE A O 1
ATOM 6333 N N . LEU A 1 794 ? 15.761 -26.337 -3.511 1.00 94.69 794 LEU A N 1
ATOM 6334 C CA . LEU A 1 794 ? 16.568 -27.195 -2.644 1.00 94.69 794 LEU A CA 1
ATOM 6335 C C . LEU A 1 794 ? 16.758 -28.561 -3.317 1.00 94.69 794 LEU A C 1
ATOM 6337 O O . LEU A 1 794 ? 15.777 -29.234 -3.616 1.00 94.69 794 LEU A O 1
ATOM 6341 N N . ILE A 1 795 ? 18.007 -28.935 -3.597 1.00 93.94 795 ILE A N 1
ATOM 6342 C CA . ILE A 1 795 ? 18.366 -30.114 -4.395 1.00 93.94 795 ILE A CA 1
ATOM 6343 C C . ILE A 1 795 ? 17.938 -31.393 -3.677 1.00 93.94 795 ILE A C 1
ATOM 6345 O O . ILE A 1 795 ? 17.257 -32.226 -4.266 1.00 93.94 795 ILE A O 1
ATOM 6349 N N . PHE A 1 796 ? 18.307 -31.561 -2.409 1.00 94.12 796 PHE A N 1
ATOM 6350 C CA . PHE A 1 796 ? 18.062 -32.826 -1.722 1.00 94.12 796 PHE A CA 1
ATOM 6351 C C . PHE A 1 796 ? 16.614 -32.982 -1.274 1.00 94.12 796 PHE A C 1
ATOM 6353 O O . PHE A 1 796 ? 16.071 -34.071 -1.403 1.00 94.12 796 PHE A O 1
ATOM 6360 N N . ASN A 1 797 ? 15.959 -31.910 -0.822 1.00 91.81 797 ASN A N 1
ATOM 6361 C CA . ASN A 1 797 ? 14.517 -31.945 -0.551 1.00 91.81 797 ASN A CA 1
ATOM 6362 C C . ASN A 1 797 ? 13.716 -32.301 -1.812 1.00 91.81 797 ASN A C 1
ATOM 6364 O O . ASN A 1 797 ? 12.715 -33.001 -1.712 1.00 91.81 797 ASN A O 1
ATOM 6368 N N . LEU A 1 798 ? 14.142 -31.828 -2.989 1.00 90.56 798 LEU A N 1
ATOM 6369 C CA . LEU A 1 798 ? 13.525 -32.207 -4.258 1.00 90.56 798 LEU A CA 1
ATOM 6370 C C . LEU A 1 798 ? 13.729 -33.702 -4.542 1.00 90.56 798 LEU A C 1
ATOM 6372 O O . LEU A 1 798 ? 12.762 -34.416 -4.784 1.00 90.56 798 LEU A O 1
ATOM 6376 N N . LEU A 1 799 ? 14.973 -34.183 -4.484 1.00 91.12 799 LEU A N 1
ATOM 6377 C CA . LEU A 1 799 ? 15.308 -35.572 -4.816 1.00 91.12 799 LEU A CA 1
ATOM 6378 C C . LEU A 1 799 ? 14.782 -36.600 -3.800 1.00 91.12 799 LEU A C 1
ATOM 6380 O O . LEU A 1 799 ? 14.561 -37.744 -4.175 1.00 91.12 799 LEU A O 1
ATOM 6384 N N . ASP A 1 800 ? 14.553 -36.217 -2.544 1.00 88.50 800 ASP A N 1
ATOM 6385 C CA . ASP A 1 800 ? 13.948 -37.092 -1.525 1.00 88.50 800 ASP A CA 1
ATOM 6386 C C . ASP A 1 800 ? 12.457 -37.370 -1.811 1.00 88.50 800 ASP A C 1
ATOM 6388 O O . ASP A 1 800 ? 11.934 -38.421 -1.442 1.00 88.50 800 ASP A O 1
ATOM 6392 N N . GLU A 1 801 ? 11.769 -36.452 -2.502 1.00 84.88 801 GLU A N 1
ATOM 6393 C CA . GLU A 1 801 ? 10.349 -36.583 -2.866 1.00 84.88 801 GLU A CA 1
ATOM 6394 C C . GLU A 1 801 ? 10.122 -37.050 -4.315 1.00 84.88 801 GLU A C 1
ATOM 6396 O O . GLU A 1 801 ? 9.050 -37.586 -4.623 1.00 84.88 801 GLU A O 1
ATOM 6401 N N . LEU A 1 802 ? 11.092 -36.838 -5.212 1.00 84.38 802 LEU A N 1
ATOM 6402 C CA . LEU A 1 802 ? 10.964 -37.198 -6.624 1.00 84.38 802 LEU A CA 1
ATOM 6403 C C . LEU A 1 802 ? 11.041 -38.719 -6.849 1.00 84.38 802 LEU A C 1
ATOM 6405 O O . LEU A 1 802 ? 11.930 -39.387 -6.309 1.00 84.38 802 LEU A O 1
ATOM 6409 N N . PRO A 1 803 ? 10.176 -39.287 -7.714 1.00 83.31 803 PRO A N 1
ATOM 6410 C CA . PRO A 1 803 ? 10.358 -40.658 -8.180 1.00 83.31 803 PRO A CA 1
ATOM 6411 C C . PRO A 1 803 ? 11.701 -40.767 -8.917 1.00 83.31 803 PRO A C 1
ATOM 6413 O O . PRO A 1 803 ? 12.080 -39.859 -9.654 1.00 83.31 803 PRO A O 1
ATOM 6416 N N . LYS A 1 804 ? 12.446 -41.855 -8.681 1.00 85.12 804 LYS A N 1
ATOM 6417 C CA . LYS A 1 804 ? 13.833 -42.043 -9.160 1.00 85.12 804 LYS A CA 1
ATOM 6418 C C . LYS A 1 804 ? 14.844 -40.990 -8.687 1.00 85.12 804 LYS A C 1
ATOM 6420 O O . LYS A 1 804 ? 15.930 -40.878 -9.259 1.00 85.12 804 LYS A O 1
ATOM 6425 N N . GLY A 1 805 ? 14.541 -40.231 -7.634 1.00 86.50 805 GLY A N 1
ATOM 6426 C CA . GLY A 1 805 ? 15.501 -39.286 -7.064 1.00 86.50 805 GLY A CA 1
ATOM 6427 C C . GLY A 1 805 ? 16.803 -39.954 -6.600 1.00 86.50 805 GLY A C 1
ATOM 6428 O O . GLY A 1 805 ? 17.876 -39.373 -6.732 1.00 86.50 805 GLY A O 1
ATOM 6429 N N . ASP A 1 806 ? 16.744 -41.215 -6.166 1.00 86.94 806 ASP A N 1
ATOM 6430 C CA . ASP A 1 806 ? 17.899 -42.058 -5.835 1.00 86.94 806 ASP A CA 1
ATOM 6431 C C . ASP A 1 806 ? 18.826 -42.325 -7.035 1.00 86.94 806 ASP A C 1
ATOM 6433 O O . ASP A 1 806 ? 20.053 -42.293 -6.894 1.00 86.94 806 ASP A O 1
ATOM 6437 N N . TYR A 1 807 ? 18.257 -42.527 -8.226 1.00 87.44 807 TYR A N 1
ATOM 6438 C CA . TYR A 1 807 ? 19.016 -42.654 -9.469 1.00 87.44 807 TYR A CA 1
ATOM 6439 C C . TYR A 1 807 ? 19.708 -41.335 -9.839 1.00 87.44 807 TYR A C 1
ATOM 6441 O O . TYR A 1 807 ? 20.905 -41.333 -10.133 1.00 87.44 807 TYR A O 1
ATOM 6449 N N . VAL A 1 808 ? 19.002 -40.204 -9.721 1.00 89.62 808 VAL A N 1
ATOM 6450 C CA . VAL A 1 808 ? 19.582 -38.869 -9.953 1.00 89.62 808 VAL A CA 1
ATOM 6451 C C . VAL A 1 808 ? 20.710 -38.572 -8.959 1.00 89.62 808 VAL A C 1
ATOM 6453 O O . VAL A 1 808 ? 21.744 -38.046 -9.358 1.00 89.62 808 VAL A O 1
ATOM 6456 N N . LEU A 1 809 ? 20.574 -38.958 -7.684 1.00 90.62 809 LEU A N 1
ATOM 6457 C CA . LEU A 1 809 ? 21.642 -38.825 -6.683 1.00 90.62 809 LEU A CA 1
ATOM 6458 C C . LEU A 1 809 ? 22.897 -39.617 -7.067 1.00 90.62 809 LEU A C 1
ATOM 6460 O O . LEU A 1 809 ? 24.013 -39.124 -6.901 1.00 90.62 809 LEU A O 1
ATOM 6464 N N . LYS A 1 810 ? 22.730 -40.830 -7.602 1.00 88.88 810 LYS A N 1
ATOM 6465 C CA . LYS A 1 810 ? 23.852 -41.661 -8.047 1.00 88.88 810 LYS A CA 1
ATOM 6466 C C . LYS A 1 810 ? 24.595 -41.036 -9.229 1.00 88.88 810 LYS A C 1
ATOM 6468 O O . LYS A 1 810 ? 25.824 -40.975 -9.200 1.00 88.88 810 LYS A O 1
ATOM 6473 N N . GLU A 1 811 ? 23.869 -40.549 -10.233 1.00 88.12 811 GLU A N 1
ATOM 6474 C CA . GLU A 1 811 ? 24.465 -39.851 -11.381 1.00 88.12 811 GLU A CA 1
ATOM 6475 C C . GLU A 1 811 ? 25.101 -38.518 -10.957 1.00 88.12 811 GLU A C 1
ATOM 6477 O O . GLU A 1 811 ? 26.208 -38.194 -11.389 1.00 88.12 811 GLU A O 1
ATOM 6482 N N . LEU A 1 812 ? 24.479 -37.784 -10.024 1.00 88.81 812 LEU A N 1
ATOM 6483 C CA . LEU A 1 812 ? 25.040 -36.558 -9.454 1.00 88.81 812 LEU A CA 1
ATOM 6484 C C . LEU A 1 812 ? 26.380 -36.843 -8.764 1.00 88.81 812 LEU A C 1
ATOM 6486 O O . LEU A 1 812 ? 27.358 -36.145 -9.027 1.00 88.81 812 LEU A O 1
ATOM 6490 N N . ALA A 1 813 ? 26.461 -37.899 -7.950 1.00 87.38 813 ALA A N 1
ATOM 6491 C CA . ALA A 1 813 ? 27.713 -38.336 -7.333 1.00 87.38 813 ALA A CA 1
ATOM 6492 C C . ALA A 1 813 ? 28.769 -38.751 -8.373 1.00 87.38 813 ALA A C 1
ATOM 6494 O O . ALA A 1 813 ? 29.950 -38.445 -8.208 1.00 87.38 813 ALA A O 1
ATOM 6495 N N . GLY A 1 814 ? 28.356 -39.415 -9.457 1.00 83.44 814 GLY A N 1
ATOM 6496 C CA . GLY A 1 814 ? 29.227 -39.742 -10.588 1.00 83.44 814 GLY A CA 1
ATOM 6497 C C . GLY A 1 814 ? 29.794 -38.497 -11.276 1.00 83.44 814 GLY A C 1
ATOM 6498 O O . GLY A 1 814 ? 30.989 -38.448 -11.570 1.00 83.44 814 GLY A O 1
ATOM 6499 N N . SER A 1 815 ? 28.965 -37.463 -11.455 1.00 81.12 815 SER A N 1
ATOM 6500 C CA . SER A 1 815 ? 29.351 -36.200 -12.099 1.00 81.12 815 SER A CA 1
ATOM 6501 C C . SER A 1 815 ? 30.402 -35.399 -11.317 1.00 81.12 815 SER A C 1
ATOM 6503 O O . SER A 1 815 ? 31.170 -34.651 -11.921 1.00 81.12 815 SER A O 1
ATOM 6505 N N . LEU A 1 816 ? 30.483 -35.582 -9.991 1.00 76.88 816 LEU A N 1
ATOM 6506 C CA . LEU A 1 816 ? 31.460 -34.897 -9.137 1.00 76.88 816 LEU A CA 1
ATOM 6507 C C . LEU A 1 816 ? 32.893 -35.406 -9.343 1.00 76.88 816 LEU A C 1
ATOM 6509 O O . LEU A 1 816 ? 33.824 -34.628 -9.195 1.00 76.88 816 LEU A O 1
ATOM 6513 N N . LYS A 1 817 ? 33.092 -36.671 -9.732 1.00 70.25 817 LYS A N 1
ATOM 6514 C CA . LYS A 1 817 ? 34.418 -37.323 -9.779 1.00 70.25 817 LYS A CA 1
ATOM 6515 C C . LYS A 1 817 ? 35.298 -36.921 -10.982 1.00 70.25 817 LYS A C 1
ATOM 6517 O O . LYS A 1 817 ? 36.308 -37.572 -11.243 1.00 70.25 817 LYS A O 1
ATOM 6522 N N . MET A 1 818 ? 34.925 -35.893 -11.754 1.00 59.19 818 MET A N 1
ATOM 6523 C CA . MET A 1 818 ? 35.578 -35.513 -13.022 1.00 59.19 818 MET A CA 1
ATOM 6524 C C . MET A 1 818 ? 36.106 -34.065 -13.035 1.00 59.19 818 MET A C 1
ATOM 6526 O O . MET A 1 818 ? 35.613 -33.195 -12.324 1.00 59.19 818 MET A O 1
ATOM 6530 N N . HIS A 1 819 ? 37.109 -33.808 -13.891 1.00 49.47 819 HIS A N 1
ATOM 6531 C CA . HIS A 1 819 ? 38.029 -32.648 -13.958 1.00 49.47 819 HIS A CA 1
ATOM 6532 C C . HIS A 1 819 ? 37.411 -31.230 -14.142 1.00 49.47 819 HIS A C 1
ATOM 6534 O O . HIS A 1 819 ? 38.141 -30.277 -14.404 1.00 49.47 819 HIS A O 1
ATOM 6540 N N . ASN A 1 820 ? 36.099 -31.041 -13.965 1.00 51.47 820 ASN A N 1
ATOM 6541 C CA . ASN A 1 820 ? 35.408 -29.752 -14.138 1.00 51.47 820 ASN A CA 1
ATOM 6542 C C . ASN A 1 820 ? 35.288 -28.895 -12.862 1.00 51.47 820 ASN A C 1
ATOM 6544 O O . ASN A 1 820 ? 34.788 -27.773 -12.929 1.00 51.47 820 ASN A O 1
ATOM 6548 N N . ILE A 1 821 ? 35.759 -29.360 -11.698 1.00 53.56 821 ILE A N 1
ATOM 6549 C CA . ILE A 1 821 ? 35.613 -28.592 -10.442 1.00 53.56 821 ILE A CA 1
ATOM 6550 C C . ILE A 1 821 ? 36.516 -27.341 -10.416 1.00 53.56 821 ILE A C 1
ATOM 6552 O O . ILE A 1 821 ? 36.196 -26.344 -9.764 1.00 53.56 821 ILE A O 1
ATOM 6556 N N . TYR A 1 822 ? 37.600 -27.351 -11.199 1.00 50.09 822 TYR A N 1
ATOM 6557 C CA . TYR A 1 822 ? 38.514 -26.214 -11.375 1.00 50.09 822 TYR A CA 1
ATOM 6558 C C . TYR A 1 822 ? 38.055 -25.212 -12.448 1.00 50.09 822 TYR A C 1
ATOM 6560 O O . TYR A 1 822 ? 38.778 -24.264 -12.753 1.00 50.09 822 TYR A O 1
ATOM 6568 N N . HIS A 1 823 ? 36.858 -25.390 -13.019 1.00 61.78 823 HIS A N 1
ATOM 6569 C CA . HIS A 1 823 ? 36.305 -24.447 -13.983 1.00 61.78 823 HIS A CA 1
ATOM 6570 C C . HIS A 1 823 ? 35.959 -23.105 -13.293 1.00 61.78 823 HIS A C 1
ATOM 6572 O O . HIS A 1 823 ? 35.370 -23.105 -12.204 1.00 61.78 823 HIS A O 1
ATOM 6578 N N . PRO A 1 824 ? 36.258 -21.940 -13.902 1.00 54.84 824 PRO A N 1
ATOM 6579 C CA . PRO A 1 824 ? 35.966 -20.626 -13.313 1.00 54.84 824 PRO A CA 1
ATOM 6580 C C . PRO A 1 824 ? 34.465 -20.371 -13.078 1.00 54.84 824 PRO A C 1
ATOM 6582 O O . PRO A 1 824 ? 34.107 -19.505 -12.284 1.00 54.84 824 PRO A O 1
ATOM 6585 N N . CYS A 1 825 ? 33.588 -21.148 -13.720 1.00 61.75 825 CYS A N 1
ATOM 6586 C CA . CYS A 1 825 ? 32.134 -21.113 -13.523 1.00 61.75 825 CYS A CA 1
ATOM 6587 C C . CYS A 1 825 ? 31.587 -22.265 -12.655 1.00 61.75 825 CYS A C 1
ATOM 6589 O O . CYS A 1 825 ? 30.386 -22.504 -12.686 1.00 61.75 825 CYS A O 1
ATOM 6591 N N . SER A 1 826 ? 32.417 -22.994 -11.896 1.00 77.50 826 SER A N 1
ATOM 6592 C CA . SER A 1 826 ? 31.911 -23.971 -10.913 1.00 77.50 826 SER A CA 1
ATOM 6593 C C . SER A 1 826 ? 31.186 -23.277 -9.751 1.00 77.50 826 SER A C 1
ATOM 6595 O O . SER A 1 826 ? 31.426 -22.093 -9.478 1.00 77.50 826 SER A O 1
ATOM 6597 N N . ALA A 1 827 ? 30.309 -23.996 -9.038 1.00 80.56 827 ALA A N 1
ATOM 6598 C CA . ALA A 1 827 ? 29.594 -23.420 -7.897 1.00 80.56 827 ALA A CA 1
ATOM 6599 C C . ALA A 1 827 ? 30.578 -22.959 -6.810 1.00 80.56 827 ALA A C 1
ATOM 6601 O O . ALA A 1 827 ? 30.410 -21.879 -6.237 1.00 80.56 827 ALA A O 1
ATOM 6602 N N . SER A 1 828 ? 31.648 -23.730 -6.591 1.00 81.88 828 SER A N 1
ATOM 6603 C CA . SER A 1 828 ? 32.758 -23.389 -5.697 1.00 81.88 828 SER A CA 1
ATOM 6604 C C . SER A 1 828 ? 33.434 -22.070 -6.062 1.00 81.88 828 SER A C 1
ATOM 6606 O O . SER A 1 828 ? 33.662 -21.235 -5.182 1.00 81.88 828 SER A O 1
ATOM 6608 N N . SER A 1 829 ? 33.770 -21.882 -7.342 1.00 75.50 829 SER A N 1
ATOM 6609 C CA . SER A 1 829 ? 34.445 -20.679 -7.845 1.00 75.50 829 SER A CA 1
ATOM 6610 C C . SER A 1 829 ? 33.538 -19.457 -7.739 1.00 75.50 829 SER A C 1
ATOM 6612 O O . SER A 1 829 ? 33.951 -18.433 -7.199 1.00 75.50 829 SER A O 1
ATOM 6614 N N . ILE A 1 830 ? 32.273 -19.593 -8.151 1.00 77.38 830 ILE A N 1
ATOM 6615 C CA . ILE A 1 830 ? 31.261 -18.537 -8.038 1.00 77.38 830 ILE A CA 1
ATOM 6616 C C . ILE A 1 830 ? 31.095 -18.126 -6.577 1.00 77.38 830 ILE A C 1
ATOM 6618 O O . ILE A 1 830 ? 31.245 -16.950 -6.251 1.00 77.38 830 ILE A O 1
ATOM 6622 N N . LEU A 1 831 ? 30.839 -19.076 -5.672 1.00 79.69 831 LEU A N 1
ATOM 6623 C CA . LEU A 1 831 ? 30.630 -18.750 -4.264 1.00 79.69 831 LEU A CA 1
ATOM 6624 C C . LEU A 1 831 ? 31.859 -18.055 -3.663 1.00 79.69 831 LEU A C 1
ATOM 6626 O O . LEU A 1 831 ? 31.690 -17.094 -2.912 1.00 79.69 831 LEU A O 1
ATOM 6630 N N . LYS A 1 832 ? 33.079 -18.470 -4.039 1.00 75.50 832 LYS A N 1
ATOM 6631 C CA . LYS A 1 832 ? 34.320 -17.792 -3.637 1.00 75.50 832 LYS A CA 1
ATOM 6632 C C . LYS A 1 832 ? 34.368 -16.356 -4.152 1.00 75.50 832 LYS A C 1
ATOM 6634 O O . LYS A 1 832 ? 34.510 -15.460 -3.331 1.00 75.50 832 LYS A O 1
ATOM 6639 N N . THR A 1 833 ? 34.189 -16.108 -5.452 1.00 66.25 833 THR A N 1
ATOM 6640 C CA . THR A 1 833 ? 34.257 -14.754 -6.039 1.00 66.25 833 THR A CA 1
ATOM 6641 C C . THR A 1 833 ? 33.252 -13.795 -5.407 1.00 66.25 833 THR A C 1
ATOM 6643 O O . THR A 1 833 ? 33.585 -12.639 -5.151 1.00 66.25 833 THR A O 1
ATOM 6646 N N . VAL A 1 834 ? 32.038 -14.263 -5.106 1.00 58.50 834 VAL A N 1
ATOM 6647 C CA . VAL A 1 834 ? 31.006 -13.400 -4.513 1.00 58.50 834 VAL A CA 1
ATOM 6648 C C . VAL A 1 834 ? 31.133 -13.282 -2.974 1.00 58.50 834 VAL A C 1
ATOM 6650 O O . VAL A 1 834 ? 30.526 -12.399 -2.366 1.00 58.50 834 VAL A O 1
ATOM 6653 N N . SER A 1 835 ? 31.969 -14.105 -2.324 1.00 56.62 835 SER A N 1
ATOM 6654 C CA . SER A 1 835 ? 32.174 -14.108 -0.861 1.00 56.62 835 SER A CA 1
ATOM 6655 C C . SER A 1 835 ? 33.425 -13.376 -0.356 1.00 56.62 835 SER A C 1
ATOM 6657 O O . SER A 1 835 ? 33.669 -13.368 0.852 1.00 56.62 835 SER A O 1
ATOM 6659 N N . VAL A 1 836 ? 34.214 -12.728 -1.222 1.00 41.78 836 VAL A N 1
ATOM 6660 C CA . VAL A 1 836 ? 35.459 -12.050 -0.808 1.00 41.78 836 VAL A CA 1
ATOM 6661 C C . VAL A 1 836 ? 35.174 -10.726 -0.085 1.00 41.78 836 VAL A C 1
ATOM 6663 O O . VAL A 1 836 ? 35.128 -9.646 -0.669 1.00 41.78 836 VAL A O 1
ATOM 6666 N N . SER A 1 837 ? 35.056 -10.826 1.236 1.00 37.59 837 SER A N 1
ATOM 6667 C CA . SER A 1 837 ? 35.480 -9.800 2.193 1.00 37.59 837 SER A CA 1
ATOM 6668 C C . SER A 1 837 ? 35.951 -10.462 3.494 1.00 37.59 837 SER A C 1
ATOM 6670 O O . SER A 1 837 ? 35.444 -10.167 4.575 1.00 37.59 837 SER A O 1
ATOM 6672 N N . GLN A 1 838 ? 36.907 -11.388 3.389 1.00 36.53 838 GLN A N 1
ATOM 6673 C CA . GLN A 1 838 ? 37.758 -11.795 4.509 1.00 36.53 838 GLN A CA 1
ATOM 6674 C C . GLN A 1 838 ? 39.231 -11.578 4.129 1.00 36.53 838 GLN A C 1
ATOM 6676 O O . GLN A 1 838 ? 39.587 -11.802 2.970 1.00 36.53 838 GLN A O 1
ATOM 6681 N N . PRO A 1 839 ? 40.077 -11.093 5.057 1.00 29.77 839 PRO A N 1
ATOM 6682 C CA . PRO A 1 839 ? 41.489 -10.880 4.785 1.00 29.77 839 PRO A CA 1
ATOM 6683 C C . PRO A 1 839 ? 42.171 -12.236 4.598 1.00 29.77 839 PRO A C 1
ATOM 6685 O O . PRO A 1 839 ? 42.128 -13.095 5.472 1.00 29.77 839 PRO A O 1
ATOM 6688 N N . SER A 1 840 ? 42.789 -12.422 3.439 1.00 28.58 840 SER A N 1
ATOM 6689 C CA . SER A 1 840 ? 43.587 -13.592 3.093 1.00 28.58 840 SER A CA 1
ATOM 6690 C C . SER A 1 840 ? 44.837 -13.688 3.973 1.00 28.58 840 SER A C 1
ATOM 6692 O O . SER A 1 840 ? 45.698 -12.808 3.913 1.00 28.58 840 SER A O 1
ATOM 6694 N N . THR A 1 841 ? 44.980 -14.780 4.725 1.00 24.69 841 THR A N 1
ATOM 6695 C CA . THR A 1 841 ? 46.283 -15.285 5.178 1.00 24.69 841 THR A CA 1
ATOM 6696 C C . THR A 1 841 ? 46.687 -16.489 4.328 1.00 24.69 841 THR A C 1
ATOM 6698 O O . THR A 1 841 ? 45.913 -17.416 4.124 1.00 24.69 841 THR A O 1
ATOM 6701 N N . SER A 1 842 ? 47.902 -16.389 3.795 1.00 34.53 842 SER A N 1
ATOM 6702 C CA . SER A 1 842 ? 48.633 -17.267 2.874 1.00 34.53 842 SER A CA 1
ATOM 6703 C C . SER A 1 842 ? 48.286 -18.763 2.857 1.00 34.53 842 SER A C 1
ATOM 6705 O O . SER A 1 842 ? 48.419 -19.447 3.869 1.00 34.53 842 SER A O 1
ATOM 6707 N N . SER A 1 843 ? 48.087 -19.307 1.655 1.00 25.27 843 SER A N 1
ATOM 6708 C CA . SER A 1 843 ? 48.666 -20.603 1.277 1.00 25.27 843 SER A CA 1
ATOM 6709 C C . SER A 1 843 ? 48.964 -20.629 -0.231 1.00 25.27 843 SER A C 1
ATOM 6711 O O . SER A 1 843 ? 48.070 -20.530 -1.061 1.00 25.27 843 SER A O 1
ATOM 6713 N N . THR A 1 844 ? 50.267 -20.660 -0.525 1.00 24.55 844 THR A N 1
ATOM 6714 C CA . THR A 1 844 ? 50.959 -21.073 -1.761 1.00 24.55 844 THR A CA 1
ATOM 6715 C C . THR A 1 844 ? 50.204 -20.961 -3.088 1.00 24.55 844 THR A C 1
ATOM 6717 O O . THR A 1 844 ? 49.460 -21.857 -3.486 1.00 24.55 844 THR A O 1
ATOM 6720 N N . GLU A 1 845 ? 50.542 -19.907 -3.836 1.00 30.41 845 GLU A N 1
ATOM 6721 C CA . GLU A 1 845 ? 50.542 -19.921 -5.298 1.00 30.41 845 GLU A CA 1
ATOM 6722 C C . GLU A 1 845 ? 51.272 -21.187 -5.765 1.00 30.41 845 GLU A C 1
ATOM 6724 O O . GLU A 1 845 ? 52.485 -21.317 -5.610 1.00 30.41 845 GLU A O 1
ATOM 6729 N N . THR A 1 846 ? 50.520 -22.159 -6.274 1.00 26.69 846 THR A N 1
ATOM 6730 C CA . THR A 1 846 ? 51.103 -23.211 -7.104 1.00 26.69 846 THR A CA 1
ATOM 6731 C C . THR A 1 846 ? 50.938 -22.711 -8.527 1.00 26.69 846 THR A C 1
ATOM 6733 O O . THR A 1 846 ? 49.810 -22.535 -8.989 1.00 26.69 846 THR A O 1
ATOM 6736 N N . GLU A 1 847 ? 52.059 -22.372 -9.159 1.00 26.88 847 GLU A N 1
ATOM 6737 C CA . GLU A 1 847 ? 52.139 -21.903 -10.539 1.00 26.88 847 GLU A CA 1
ATOM 6738 C C . GLU A 1 847 ? 51.276 -22.780 -11.454 1.00 26.88 847 GLU A C 1
ATOM 6740 O O . GLU A 1 847 ? 51.482 -23.989 -11.573 1.00 26.88 847 GLU A O 1
ATOM 6745 N N . MET A 1 848 ? 50.302 -22.160 -12.122 1.00 25.98 848 MET A N 1
ATOM 6746 C CA . MET A 1 848 ? 49.681 -22.755 -13.296 1.00 25.98 848 MET A CA 1
ATOM 6747 C C . MET A 1 848 ? 50.734 -22.769 -14.404 1.00 25.98 848 MET A C 1
ATOM 6749 O O . MET A 1 848 ? 50.979 -21.755 -15.054 1.00 25.98 848 MET A O 1
ATOM 6753 N N . ILE A 1 849 ? 51.367 -23.924 -14.595 1.00 27.36 849 ILE A N 1
ATOM 6754 C CA . ILE A 1 849 ? 52.150 -24.226 -15.790 1.00 27.36 849 ILE A CA 1
ATOM 6755 C C . ILE A 1 849 ? 51.185 -24.151 -16.981 1.00 27.36 849 ILE A C 1
ATOM 6757 O O . ILE A 1 849 ? 50.317 -25.007 -17.149 1.00 27.36 849 ILE A O 1
ATOM 6761 N N . MET A 1 850 ? 51.304 -23.092 -17.783 1.00 28.69 850 MET A N 1
ATOM 6762 C CA . MET A 1 850 ? 50.769 -23.072 -19.140 1.00 28.69 850 MET A CA 1
ATOM 6763 C C . MET A 1 850 ? 51.709 -23.913 -20.002 1.00 28.69 850 MET A C 1
ATOM 6765 O O . MET A 1 850 ? 52.773 -23.439 -20.393 1.00 28.69 850 MET A O 1
ATOM 6769 N N . ASP A 1 851 ? 51.332 -25.161 -20.272 1.00 26.06 851 ASP A N 1
ATOM 6770 C CA . ASP A 1 851 ? 51.991 -25.944 -21.313 1.00 26.06 851 ASP A CA 1
ATOM 6771 C C . ASP A 1 851 ? 51.499 -25.466 -22.687 1.00 26.06 851 ASP A C 1
ATOM 6773 O O . ASP A 1 851 ? 50.319 -25.565 -23.038 1.00 26.06 851 ASP A O 1
ATOM 6777 N N . ASP A 1 852 ? 52.440 -24.927 -23.461 1.00 35.53 852 ASP A N 1
ATOM 6778 C CA . ASP A 1 852 ? 52.289 -24.548 -24.860 1.00 35.53 852 ASP A CA 1
ATOM 6779 C C . ASP A 1 852 ? 52.008 -25.787 -25.730 1.00 35.53 852 ASP A C 1
ATOM 6781 O O . ASP A 1 852 ? 52.921 -26.445 -26.235 1.00 35.53 852 ASP A O 1
ATOM 6785 N N . ALA A 1 853 ? 50.732 -26.075 -25.993 1.00 30.61 853 ALA A N 1
ATOM 6786 C CA . ALA A 1 853 ? 50.324 -26.977 -27.066 1.00 30.61 853 ALA A CA 1
ATOM 6787 C C . ALA A 1 853 ? 49.696 -26.179 -28.219 1.00 30.61 853 ALA A C 1
ATOM 6789 O O . ALA A 1 853 ? 48.532 -25.780 -28.207 1.00 30.61 853 ALA A O 1
ATOM 6790 N N . LYS A 1 854 ? 50.512 -25.945 -29.250 1.00 32.19 854 LYS A N 1
ATOM 6791 C CA . LYS A 1 854 ? 50.101 -25.419 -30.555 1.00 32.19 854 LYS A CA 1
ATOM 6792 C C . LYS A 1 854 ? 49.058 -26.330 -31.215 1.00 32.19 854 LYS A C 1
ATOM 6794 O O . LYS A 1 854 ? 49.366 -27.471 -31.542 1.00 32.19 854 LYS A O 1
ATOM 6799 N N . GLY A 1 855 ? 47.922 -25.743 -31.591 1.00 30.86 855 GLY A N 1
ATOM 6800 C CA . GLY A 1 855 ? 47.143 -26.159 -32.761 1.00 30.86 855 GLY A CA 1
ATOM 6801 C C . GLY A 1 855 ? 45.804 -26.850 -32.486 1.00 30.86 855 GLY A C 1
ATOM 6802 O O . GLY A 1 855 ? 45.736 -27.866 -31.811 1.00 30.86 855 GLY A O 1
ATOM 6803 N N . SER A 1 856 ? 44.780 -26.336 -33.177 1.00 30.27 856 SER A N 1
ATOM 6804 C CA . SER A 1 856 ? 43.423 -26.869 -33.411 1.00 30.27 856 SER A CA 1
ATOM 6805 C C . SER A 1 856 ? 42.319 -26.514 -32.394 1.00 30.27 856 SER A C 1
ATOM 6807 O O . SER A 1 856 ? 42.395 -26.826 -31.218 1.00 30.27 856 SER A O 1
ATOM 6809 N N . SER A 1 857 ? 41.294 -25.826 -32.927 1.00 30.97 857 SER A N 1
ATOM 6810 C CA . SER A 1 857 ? 39.934 -25.563 -32.412 1.00 30.97 857 SER A CA 1
ATOM 6811 C C . SER A 1 857 ? 39.752 -25.188 -30.933 1.00 30.97 857 SER A C 1
ATOM 6813 O O . SER A 1 857 ? 39.884 -26.009 -30.036 1.00 30.97 857 SER A O 1
ATOM 6815 N N . SER A 1 858 ? 39.291 -23.955 -30.713 1.00 30.08 858 SER A N 1
ATOM 6816 C CA . SER A 1 858 ? 38.675 -23.443 -29.480 1.00 30.08 858 SER A CA 1
ATOM 6817 C C . SER A 1 858 ? 37.808 -24.482 -28.729 1.00 30.08 858 SER A C 1
ATOM 6819 O O . SER A 1 858 ? 36.718 -24.801 -29.210 1.00 30.08 858 SER A O 1
ATOM 6821 N N . PRO A 1 859 ? 38.213 -24.963 -27.538 1.00 34.12 859 PRO A N 1
ATOM 6822 C CA . PRO A 1 859 ? 37.473 -25.967 -26.772 1.00 34.12 859 PRO A CA 1
ATOM 6823 C C . PRO A 1 859 ? 36.497 -25.323 -25.768 1.00 34.12 859 PRO A C 1
ATOM 6825 O O . PRO A 1 859 ? 36.512 -25.650 -24.588 1.00 34.12 859 PRO A O 1
ATOM 6828 N N . LEU A 1 860 ? 35.667 -24.365 -26.201 1.00 33.62 860 LEU A N 1
ATOM 6829 C CA . LEU A 1 860 ? 34.753 -23.640 -25.296 1.00 33.62 860 LEU A CA 1
ATOM 6830 C C . LEU A 1 860 ? 33.299 -24.152 -25.286 1.00 33.62 860 LEU A C 1
ATOM 6832 O O . LEU A 1 860 ? 32.483 -23.572 -24.579 1.00 33.62 860 LEU A O 1
ATOM 6836 N N . LEU A 1 861 ? 32.942 -25.204 -26.041 1.00 36.94 861 LEU A N 1
ATOM 6837 C CA . LEU A 1 861 ? 31.530 -25.610 -26.213 1.00 36.94 861 LEU A CA 1
ATOM 6838 C C . LEU A 1 861 ? 31.266 -27.127 -26.375 1.00 36.94 861 LEU A C 1
ATOM 6840 O O . LEU A 1 861 ? 30.269 -27.505 -26.985 1.00 36.94 861 LEU A O 1
ATOM 6844 N N . ALA A 1 862 ? 32.103 -28.019 -25.837 1.00 37.94 862 ALA A N 1
ATOM 6845 C CA . ALA A 1 862 ? 31.758 -29.448 -25.780 1.00 37.94 862 ALA A CA 1
ATOM 6846 C C . ALA A 1 862 ? 31.198 -29.807 -24.392 1.00 37.94 862 ALA A C 1
ATOM 6848 O O . ALA A 1 862 ? 31.931 -29.776 -23.403 1.00 37.94 862 ALA A O 1
ATOM 6849 N N . LEU A 1 863 ? 29.899 -30.126 -24.318 1.00 42.84 863 LEU A N 1
ATOM 6850 C CA . LEU A 1 863 ? 29.276 -30.707 -23.123 1.00 42.84 863 LEU A CA 1
ATOM 6851 C C . LEU A 1 863 ? 29.917 -32.093 -22.864 1.00 42.84 863 LEU A C 1
ATOM 6853 O O . LEU A 1 863 ? 29.997 -32.886 -23.803 1.00 42.84 863 LEU A O 1
ATOM 6857 N N . PRO A 1 864 ? 30.389 -32.416 -21.647 1.00 47.84 864 PRO A N 1
ATOM 6858 C CA . PRO A 1 864 ? 30.920 -33.747 -21.340 1.00 47.84 864 PRO A CA 1
ATOM 6859 C C . PRO A 1 864 ? 29.843 -34.840 -21.466 1.00 47.84 864 PRO A C 1
ATOM 6861 O O . PRO A 1 864 ? 28.718 -34.634 -21.016 1.00 47.84 864 PRO A O 1
ATOM 6864 N N . GLU A 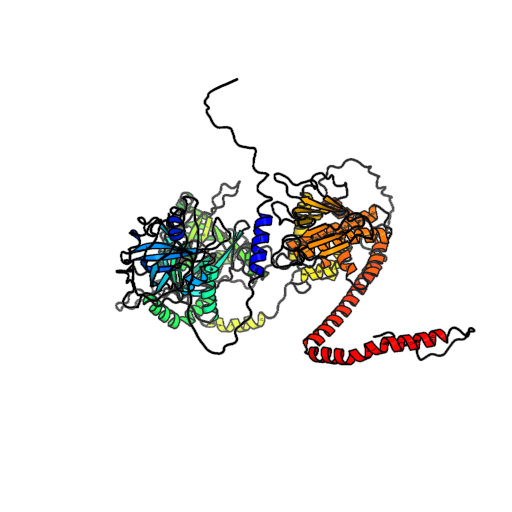1 865 ? 30.200 -36.032 -21.962 1.00 42.78 865 GLU A N 1
ATOM 6865 C CA . GLU A 1 865 ? 29.292 -37.190 -22.161 1.00 42.78 865 GLU A CA 1
ATOM 6866 C C . GLU A 1 865 ? 28.556 -37.673 -20.884 1.00 42.78 865 GLU A C 1
ATOM 6868 O O . GLU A 1 865 ? 27.541 -38.363 -20.969 1.00 42.78 865 GLU A O 1
ATOM 6873 N N . ASN A 1 866 ? 29.013 -37.284 -19.688 1.00 51.50 866 ASN A N 1
ATOM 6874 C CA . ASN A 1 866 ? 28.357 -37.605 -18.408 1.00 51.50 866 ASN A CA 1
ATOM 6875 C C . ASN A 1 866 ? 27.438 -36.484 -17.877 1.00 51.50 866 ASN A C 1
ATOM 6877 O O . ASN A 1 866 ? 26.690 -36.710 -16.931 1.00 51.50 866 ASN A O 1
ATOM 6881 N N . VAL A 1 867 ? 27.459 -35.276 -18.463 1.00 59.50 867 VAL A N 1
ATOM 6882 C CA . VAL A 1 867 ? 26.397 -34.281 -18.202 1.00 59.50 867 VAL A CA 1
ATOM 6883 C C . VAL A 1 867 ? 25.101 -34.756 -18.853 1.00 59.50 867 VAL A C 1
ATOM 6885 O O . VAL A 1 867 ? 24.050 -34.657 -18.230 1.00 59.50 867 VAL A O 1
ATOM 6888 N N . SER A 1 868 ? 25.193 -35.398 -20.023 1.00 66.69 868 SER A N 1
ATOM 6889 C CA . SER A 1 868 ? 24.051 -36.067 -20.651 1.00 66.69 868 SER A CA 1
ATOM 6890 C C . SER A 1 868 ? 23.464 -37.190 -19.793 1.00 66.69 868 SER A C 1
ATOM 6892 O O . SER A 1 868 ? 22.248 -37.270 -19.703 1.00 66.69 868 SER A O 1
ATOM 6894 N N . SER A 1 869 ? 24.270 -38.006 -19.090 1.00 76.69 869 SER A N 1
ATOM 6895 C CA . SER A 1 869 ? 23.713 -39.077 -18.236 1.00 76.69 869 SER A CA 1
ATOM 6896 C C . SER A 1 869 ? 22.930 -38.529 -17.036 1.00 76.69 869 SER A C 1
ATOM 6898 O O . SER A 1 869 ? 21.861 -39.043 -16.701 1.00 76.69 869 SER A O 1
ATOM 6900 N N . LEU A 1 870 ? 23.420 -37.448 -16.417 1.00 81.62 870 LEU A N 1
ATOM 6901 C CA . LEU A 1 870 ? 22.713 -36.749 -15.343 1.00 81.62 870 LEU A CA 1
ATOM 6902 C C . LEU A 1 870 ? 21.445 -36.049 -15.859 1.00 81.62 870 LEU A C 1
ATOM 6904 O O . LEU A 1 870 ? 20.399 -36.136 -15.218 1.00 81.62 870 LEU A O 1
ATOM 6908 N N . GLU A 1 871 ? 21.515 -35.380 -17.012 1.00 81.25 871 GLU A N 1
ATOM 6909 C CA . GLU A 1 871 ? 20.358 -34.748 -17.660 1.00 81.25 871 GLU A CA 1
ATOM 6910 C C . GLU A 1 871 ? 19.275 -35.776 -18.028 1.00 81.25 871 GLU A C 1
ATOM 6912 O O . GLU A 1 871 ? 18.095 -35.542 -17.751 1.00 81.25 871 GLU A O 1
ATOM 6917 N N . ASP A 1 872 ? 19.665 -36.939 -18.556 1.00 81.38 872 ASP A N 1
ATOM 6918 C CA . ASP A 1 872 ? 18.762 -38.048 -18.876 1.00 81.38 872 ASP A CA 1
ATOM 6919 C C . ASP A 1 872 ? 18.078 -38.600 -17.617 1.00 81.38 872 ASP A C 1
ATOM 6921 O O . ASP A 1 872 ? 16.869 -38.849 -17.617 1.00 81.38 872 ASP A O 1
ATOM 6925 N N . ALA A 1 873 ? 18.824 -38.752 -16.516 1.00 83.50 873 ALA A N 1
ATOM 6926 C CA . ALA A 1 873 ? 18.274 -39.183 -15.233 1.00 83.50 873 ALA A CA 1
ATOM 6927 C C . ALA A 1 873 ? 17.234 -38.187 -14.690 1.00 83.50 873 ALA A C 1
ATOM 6929 O O . ALA A 1 873 ? 16.161 -38.598 -14.240 1.00 83.50 873 ALA A O 1
ATOM 6930 N N . ILE A 1 874 ? 17.523 -36.883 -14.773 1.00 84.81 874 ILE A N 1
ATOM 6931 C CA . ILE A 1 874 ? 16.600 -35.809 -14.370 1.00 84.81 874 ILE A CA 1
ATOM 6932 C C . ILE A 1 874 ? 15.339 -35.829 -15.243 1.00 84.81 874 ILE A C 1
ATOM 6934 O O . ILE A 1 874 ? 14.224 -35.714 -14.726 1.00 84.81 874 ILE A O 1
ATOM 6938 N N . PHE A 1 875 ? 15.497 -35.997 -16.559 1.00 83.94 875 PHE A N 1
ATOM 6939 C CA . PHE A 1 875 ? 14.376 -36.072 -17.492 1.00 83.94 875 PHE A CA 1
ATOM 6940 C C . PHE A 1 875 ? 13.461 -37.262 -17.175 1.00 83.94 875 PHE A C 1
ATOM 6942 O O . PHE A 1 875 ? 12.250 -37.084 -17.045 1.00 83.94 875 PHE A O 1
ATOM 6949 N N . GLN A 1 876 ? 14.028 -38.453 -16.962 1.00 83.81 876 GLN A N 1
ATOM 6950 C CA . GLN A 1 876 ? 13.256 -39.648 -16.605 1.00 83.81 876 GLN A CA 1
ATOM 6951 C C . GLN A 1 876 ? 12.498 -39.491 -15.282 1.00 83.81 876 GLN A C 1
ATOM 6953 O O . GLN A 1 876 ? 11.322 -39.844 -15.216 1.00 83.81 876 GLN A O 1
ATOM 6958 N N . ALA A 1 877 ? 13.144 -38.951 -14.243 1.00 85.94 877 ALA A N 1
ATOM 6959 C CA . ALA A 1 877 ? 12.504 -38.706 -12.949 1.00 85.94 877 ALA A CA 1
ATOM 6960 C C . ALA A 1 877 ? 11.287 -37.770 -13.079 1.00 85.94 877 ALA A C 1
ATOM 6962 O O . ALA A 1 877 ? 10.238 -38.005 -12.479 1.00 85.94 877 ALA A O 1
ATOM 6963 N N . ARG A 1 878 ? 11.389 -36.733 -13.919 1.00 82.50 878 ARG A N 1
ATOM 6964 C CA . ARG A 1 878 ? 10.296 -35.776 -14.151 1.00 82.50 878 ARG A CA 1
ATOM 6965 C C . ARG A 1 878 ? 9.130 -36.383 -14.927 1.00 82.50 878 ARG A C 1
ATOM 6967 O O . ARG A 1 878 ? 7.978 -36.119 -14.586 1.00 82.50 878 ARG A O 1
ATOM 6974 N N . GLU A 1 879 ? 9.398 -37.164 -15.971 1.00 82.88 879 GLU A N 1
ATOM 6975 C CA . GLU A 1 879 ? 8.321 -37.807 -16.735 1.00 82.88 879 GLU A CA 1
ATOM 6976 C C . GLU A 1 879 ? 7.529 -38.785 -15.853 1.00 82.88 879 GLU A C 1
ATOM 6978 O O . GLU A 1 879 ? 6.298 -38.772 -15.873 1.00 82.88 879 GLU A O 1
ATOM 6983 N N . GLU A 1 880 ? 8.204 -39.524 -14.970 1.00 82.69 880 GLU A N 1
ATOM 6984 C CA . GLU A 1 880 ? 7.523 -40.371 -13.984 1.00 82.69 880 GLU A CA 1
ATOM 6985 C C . GLU A 1 880 ? 6.720 -39.572 -12.954 1.00 82.69 880 GLU A C 1
ATOM 6987 O O . GLU A 1 880 ? 5.616 -39.972 -12.579 1.00 82.69 880 GLU A O 1
ATOM 6992 N N . GLU A 1 881 ? 7.215 -38.413 -12.514 1.00 82.25 881 GLU A N 1
ATOM 6993 C CA . GLU A 1 881 ? 6.451 -37.529 -11.631 1.00 82.25 881 GLU A CA 1
ATOM 6994 C C . GLU A 1 881 ? 5.157 -37.044 -12.302 1.00 82.25 881 GLU A C 1
ATOM 6996 O O . GLU A 1 881 ? 4.095 -37.039 -11.671 1.00 82.25 881 GLU A O 1
ATOM 7001 N N . LYS A 1 882 ? 5.213 -36.680 -13.590 1.00 80.44 882 LYS A N 1
ATOM 7002 C CA . LYS A 1 882 ? 4.027 -36.285 -14.365 1.00 80.44 882 LYS A CA 1
ATOM 7003 C C . LYS A 1 882 ? 3.016 -37.423 -14.441 1.00 80.44 882 LYS A C 1
ATOM 7005 O O . LYS A 1 882 ? 1.836 -37.187 -14.178 1.00 80.44 882 LYS A O 1
ATOM 7010 N N . GLU A 1 883 ? 3.457 -38.647 -14.724 1.00 80.81 883 GLU A N 1
ATOM 7011 C CA . GLU A 1 883 ? 2.582 -39.826 -14.741 1.00 80.81 883 GLU A CA 1
ATOM 7012 C C . GLU A 1 883 ? 1.929 -40.077 -13.373 1.00 80.81 883 GLU A C 1
ATOM 7014 O O . GLU A 1 883 ? 0.713 -40.279 -13.285 1.00 80.81 883 GLU A O 1
ATOM 7019 N N . ILE A 1 884 ? 2.702 -39.987 -12.284 1.00 79.31 884 ILE A N 1
ATOM 7020 C CA . ILE A 1 884 ? 2.189 -40.131 -10.915 1.00 79.31 884 ILE A CA 1
ATOM 7021 C C . ILE A 1 884 ? 1.195 -39.014 -10.576 1.00 79.31 884 ILE A C 1
ATOM 7023 O O . ILE A 1 884 ? 0.173 -39.280 -9.939 1.00 79.31 884 ILE A O 1
ATOM 7027 N N . ASN A 1 885 ? 1.450 -37.772 -10.988 1.00 78.94 885 ASN A N 1
ATOM 7028 C CA . ASN A 1 885 ? 0.555 -36.642 -10.740 1.00 78.94 885 ASN A CA 1
ATOM 7029 C C . ASN A 1 885 ? -0.753 -36.764 -11.535 1.00 78.94 885 ASN A C 1
ATOM 7031 O O . ASN A 1 885 ? -1.821 -36.510 -10.975 1.00 78.94 885 ASN A O 1
ATOM 7035 N N . VAL A 1 886 ? -0.703 -37.241 -12.783 1.00 77.56 886 VAL A N 1
ATOM 7036 C CA . VAL A 1 886 ? -1.896 -37.586 -13.577 1.00 77.56 886 VAL A CA 1
ATOM 7037 C C . VAL A 1 886 ? -2.688 -38.707 -12.898 1.00 77.56 886 VAL A C 1
ATOM 7039 O O . VAL A 1 886 ? -3.911 -38.607 -12.762 1.00 77.56 886 VAL A O 1
ATOM 7042 N N . ALA A 1 887 ? -2.013 -39.738 -12.385 1.00 73.94 887 ALA A N 1
ATOM 7043 C CA . ALA A 1 887 ? -2.658 -40.811 -11.632 1.00 73.94 887 ALA A CA 1
ATOM 7044 C C . ALA A 1 887 ? -3.299 -40.301 -10.325 1.00 73.94 887 ALA A C 1
ATOM 7046 O O . ALA A 1 887 ? -4.454 -40.624 -10.042 1.00 73.94 887 ALA A O 1
ATOM 7047 N N . LYS A 1 888 ? -2.606 -39.452 -9.552 1.00 74.06 888 LYS A N 1
ATOM 7048 C CA . LYS A 1 888 ? -3.135 -38.823 -8.325 1.00 74.06 888 LYS A CA 1
ATOM 7049 C C . LYS A 1 888 ? -4.348 -37.936 -8.615 1.00 74.06 888 LYS A C 1
ATOM 7051 O O . LYS A 1 888 ? -5.339 -38.034 -7.895 1.00 74.06 888 LYS A O 1
ATOM 7056 N N . ALA A 1 889 ? -4.298 -37.121 -9.670 1.00 71.31 889 ALA A N 1
ATOM 7057 C CA . ALA A 1 889 ? -5.411 -36.272 -10.094 1.00 71.31 889 ALA A CA 1
ATOM 7058 C C . ALA A 1 889 ? -6.628 -37.104 -10.527 1.00 71.31 889 ALA A C 1
ATOM 7060 O O . ALA A 1 889 ? -7.754 -36.788 -10.153 1.00 71.31 889 ALA A O 1
ATOM 7061 N N . THR A 1 890 ? -6.398 -38.222 -11.224 1.00 71.38 890 THR A N 1
ATOM 7062 C CA . THR A 1 890 ? -7.453 -39.173 -11.607 1.00 71.38 890 THR A CA 1
ATOM 7063 C C . THR A 1 890 ? -8.095 -39.817 -10.372 1.00 71.38 890 THR A C 1
ATOM 7065 O O . THR A 1 890 ? -9.317 -39.870 -10.263 1.00 71.38 890 THR A O 1
ATOM 7068 N N . VAL A 1 891 ? -7.297 -40.246 -9.387 1.00 69.62 891 VAL A N 1
ATOM 7069 C CA . VAL A 1 891 ? -7.805 -40.818 -8.124 1.00 69.62 891 VAL A CA 1
ATOM 7070 C C . VAL A 1 891 ? -8.580 -39.785 -7.296 1.00 69.62 891 VAL A C 1
ATOM 7072 O O . VAL A 1 891 ? -9.587 -40.129 -6.675 1.00 69.62 891 VAL A O 1
ATOM 7075 N N . GLN A 1 892 ? -8.134 -38.528 -7.279 1.00 57.88 892 GLN A N 1
ATOM 7076 C CA . GLN A 1 892 ? -8.785 -37.438 -6.551 1.00 57.88 892 GLN A CA 1
ATOM 7077 C C . GLN A 1 892 ? -10.105 -37.011 -7.221 1.00 57.88 892 GLN A C 1
ATOM 7079 O O . GLN A 1 892 ? -11.112 -36.886 -6.527 1.00 57.88 892 GLN A O 1
ATOM 7084 N N . GLY A 1 893 ? -10.144 -36.906 -8.555 1.00 55.81 893 GLY A N 1
ATOM 7085 C CA . GLY A 1 893 ? -11.375 -36.639 -9.313 1.00 55.81 893 GLY A CA 1
ATOM 7086 C C . GLY A 1 893 ? -12.440 -37.719 -9.100 1.00 55.81 893 GLY A C 1
ATOM 7087 O O . GLY A 1 893 ? -13.595 -37.411 -8.818 1.00 55.81 893 GLY A O 1
ATOM 7088 N N . VAL A 1 894 ? -12.033 -38.994 -9.070 1.00 56.19 894 VAL A N 1
ATOM 7089 C CA . VAL A 1 894 ? -12.927 -40.128 -8.756 1.00 56.19 894 VAL A CA 1
ATOM 7090 C C . VAL A 1 894 ? -13.444 -40.089 -7.302 1.00 56.19 894 VAL A C 1
ATOM 7092 O O . VAL A 1 894 ? -14.533 -40.594 -7.015 1.00 56.19 894 VAL A O 1
ATOM 7095 N N . ARG A 1 895 ? -12.703 -39.480 -6.362 1.00 50.75 895 ARG A N 1
ATOM 7096 C CA . ARG A 1 895 ? -13.162 -39.257 -4.973 1.00 50.75 895 ARG A CA 1
ATOM 7097 C C . ARG A 1 895 ? -14.155 -38.097 -4.855 1.00 50.75 895 ARG A C 1
ATOM 7099 O O . ARG A 1 895 ? -15.046 -38.169 -4.009 1.00 50.75 895 ARG A O 1
ATOM 7106 N N . GLU A 1 896 ? -14.009 -37.059 -5.675 1.00 49.22 896 GLU A N 1
ATOM 7107 C CA . GLU A 1 896 ? -14.824 -35.835 -5.643 1.00 49.22 896 GLU A CA 1
ATOM 7108 C C . GLU A 1 896 ? -16.161 -35.980 -6.397 1.00 49.22 896 GLU A C 1
ATOM 7110 O O . GLU A 1 896 ? -17.163 -35.412 -5.967 1.00 49.22 896 GLU A O 1
ATOM 7115 N N . GLU A 1 897 ? -16.242 -36.846 -7.415 1.00 46.91 897 GLU A N 1
ATOM 7116 C CA . GLU A 1 897 ? -17.470 -37.171 -8.175 1.00 46.91 897 GLU A CA 1
ATOM 7117 C C . GLU A 1 897 ? -18.508 -38.038 -7.414 1.00 46.91 897 GLU A C 1
ATOM 7119 O O . GLU A 1 897 ? -19.457 -38.565 -7.993 1.00 46.91 897 GLU A O 1
ATOM 7124 N N . GLY A 1 898 ? -18.397 -38.167 -6.087 1.00 46.84 898 GLY A N 1
ATOM 7125 C CA . GLY A 1 898 ? -19.486 -38.709 -5.261 1.00 46.84 898 GLY A CA 1
ATOM 7126 C C . GLY A 1 898 ? -19.537 -40.235 -5.098 1.00 46.84 898 GLY A C 1
ATOM 7127 O O . GLY A 1 898 ? -20.539 -40.760 -4.613 1.00 46.84 898 GLY A O 1
ATOM 7128 N N . ILE A 1 899 ? -18.452 -40.971 -5.367 1.00 47.12 899 ILE A N 1
ATOM 7129 C CA . ILE A 1 899 ? -18.341 -42.411 -5.022 1.00 47.12 899 ILE A CA 1
ATOM 7130 C C . ILE A 1 899 ? -17.990 -42.614 -3.527 1.00 47.12 899 ILE A C 1
ATOM 7132 O O . ILE A 1 899 ? -17.828 -43.736 -3.050 1.00 47.12 899 ILE A O 1
ATOM 7136 N N . ALA A 1 900 ? -17.950 -41.550 -2.716 1.00 40.47 900 ALA A N 1
ATOM 7137 C CA . ALA A 1 900 ? -17.697 -41.652 -1.274 1.00 40.47 900 ALA A CA 1
ATOM 7138 C C . ALA A 1 900 ? -18.698 -42.578 -0.537 1.00 40.47 900 ALA A C 1
ATOM 7140 O O . ALA A 1 900 ? -18.321 -43.243 0.428 1.00 40.47 900 ALA A O 1
ATOM 7141 N N . HIS A 1 901 ? -19.939 -42.711 -1.030 1.00 42.34 901 HIS A N 1
ATOM 7142 C CA . HIS A 1 901 ? -20.924 -43.650 -0.469 1.00 42.34 901 HIS A CA 1
ATOM 7143 C C . HIS A 1 901 ? -20.670 -45.117 -0.857 1.00 42.34 901 HIS A C 1
ATOM 7145 O O . HIS A 1 901 ? -20.913 -46.016 -0.051 1.00 42.34 901 HIS A O 1
ATOM 7151 N N . ASN A 1 902 ? -20.103 -45.378 -2.039 1.00 49.12 902 ASN A N 1
ATOM 7152 C CA . ASN A 1 902 ? -19.727 -46.732 -2.448 1.00 49.12 902 ASN A CA 1
ATOM 7153 C C . ASN A 1 902 ? -18.394 -47.177 -1.841 1.00 49.12 902 ASN A C 1
ATOM 7155 O O . ASN A 1 902 ? -18.196 -48.372 -1.688 1.00 49.12 902 ASN A O 1
ATOM 7159 N N . ILE A 1 903 ? -17.509 -46.265 -1.425 1.00 44.00 903 ILE A N 1
ATOM 7160 C CA . ILE A 1 903 ? -16.272 -46.628 -0.711 1.00 44.00 903 ILE A CA 1
ATOM 7161 C C . ILE A 1 903 ? -16.583 -47.168 0.691 1.00 44.00 903 ILE A C 1
ATOM 7163 O O . ILE A 1 903 ? -15.969 -48.148 1.098 1.00 44.00 903 ILE A O 1
ATOM 7167 N N . LEU A 1 904 ? -17.571 -46.617 1.406 1.00 45.38 904 LEU A N 1
ATOM 7168 C CA . LEU A 1 904 ? -18.032 -47.176 2.687 1.00 45.38 904 LEU A CA 1
ATOM 7169 C C . LEU A 1 904 ? -18.785 -48.505 2.504 1.00 45.38 904 LEU A C 1
ATOM 7171 O O . LEU A 1 904 ? -18.615 -49.422 3.309 1.00 45.38 904 LEU A O 1
ATOM 7175 N N . ALA A 1 905 ? -19.554 -48.648 1.419 1.00 42.88 905 ALA A N 1
ATOM 7176 C CA . ALA A 1 905 ? -20.200 -49.911 1.057 1.00 42.88 905 ALA A CA 1
ATOM 7177 C C . ALA A 1 905 ? -19.183 -50.990 0.625 1.00 42.88 905 ALA A C 1
ATOM 7179 O O . ALA A 1 905 ? -19.299 -52.144 1.032 1.00 42.88 905 ALA A O 1
ATOM 7180 N N . LEU A 1 906 ? -18.135 -50.613 -0.118 1.00 45.56 906 LEU A N 1
ATOM 7181 C CA . LEU A 1 906 ? -17.019 -51.479 -0.512 1.00 45.56 906 LEU A CA 1
ATOM 7182 C C . LEU A 1 906 ? -16.113 -51.808 0.681 1.00 45.56 906 LEU A C 1
ATOM 7184 O O . LEU A 1 906 ? -15.726 -52.958 0.837 1.00 45.56 906 LEU A O 1
ATOM 7188 N N . GLN A 1 907 ? -15.851 -50.870 1.597 1.00 45.91 907 GLN A N 1
ATOM 7189 C CA . GLN A 1 907 ? -15.188 -51.158 2.877 1.00 45.91 907 GLN A CA 1
ATOM 7190 C C . GLN A 1 907 ? -16.029 -52.104 3.752 1.00 45.91 907 GLN A C 1
ATOM 7192 O O . GLN A 1 907 ? -15.472 -52.939 4.464 1.00 45.91 907 GLN A O 1
ATOM 7197 N N . GLY A 1 908 ? -17.362 -52.037 3.663 1.00 43.97 908 GLY A N 1
ATOM 7198 C CA . GLY A 1 908 ? -18.281 -53.018 4.249 1.00 43.97 908 GLY A CA 1
ATOM 7199 C C . GLY A 1 908 ? -18.211 -54.401 3.584 1.00 43.97 908 GLY A C 1
ATOM 7200 O O . GLY A 1 908 ? -18.240 -55.408 4.287 1.00 43.97 908 GLY A O 1
ATOM 7201 N N . LEU A 1 909 ? -18.048 -54.453 2.256 1.00 49.47 909 LEU A N 1
ATOM 7202 C CA . LEU A 1 909 ? -17.910 -55.679 1.451 1.00 49.47 909 LEU A CA 1
ATOM 7203 C C . LEU A 1 909 ? -16.507 -56.311 1.498 1.00 49.47 909 LEU A C 1
ATOM 7205 O O . LEU A 1 909 ? -16.375 -57.496 1.205 1.00 49.47 909 LEU A O 1
ATOM 7209 N N . VAL A 1 910 ? -15.471 -55.556 1.887 1.00 47.38 910 VAL A N 1
ATOM 7210 C CA . VAL A 1 910 ? -14.077 -56.027 2.036 1.00 47.38 910 VAL A CA 1
ATOM 7211 C C . VAL A 1 910 ? -13.777 -56.514 3.464 1.00 47.38 910 VAL A C 1
ATOM 7213 O O . VAL A 1 910 ? -12.879 -57.333 3.661 1.00 47.38 910 VAL A O 1
ATOM 7216 N N . LYS A 1 911 ? -14.576 -56.126 4.471 1.00 47.19 911 LYS A N 1
ATOM 7217 C CA . LYS A 1 911 ? -14.477 -56.671 5.844 1.00 47.19 911 LYS A CA 1
ATOM 7218 C C . LYS A 1 911 ? -14.488 -58.213 5.941 1.00 47.19 911 LYS A C 1
ATOM 7220 O O . LYS A 1 911 ? -13.735 -58.733 6.763 1.00 47.19 911 LYS A O 1
ATOM 7225 N N . PRO A 1 912 ? -15.244 -58.971 5.120 1.00 45.56 912 PRO A N 1
ATOM 7226 C CA . PRO A 1 912 ? -15.186 -60.434 5.111 1.00 45.56 912 PRO A CA 1
ATOM 7227 C C . PRO A 1 912 ? -13.854 -61.012 4.597 1.00 45.56 912 PRO A C 1
ATOM 7229 O O . PRO A 1 912 ? -13.503 -62.130 4.966 1.00 45.56 912 PRO A O 1
ATOM 7232 N N . PHE A 1 913 ? -13.085 -60.276 3.782 1.00 45.16 913 PHE A N 1
ATOM 7233 C CA . PHE A 1 913 ? -11.812 -60.761 3.228 1.00 45.16 913 PHE A CA 1
ATOM 7234 C C . PHE A 1 913 ? -10.658 -60.696 4.234 1.00 45.16 913 PHE A C 1
ATOM 7236 O O . PHE A 1 913 ? -9.800 -61.578 4.230 1.00 45.16 913 PHE A O 1
ATOM 7243 N N . GLY A 1 914 ? -10.679 -59.741 5.172 1.00 46.91 914 GLY A N 1
ATOM 7244 C CA . GLY A 1 914 ? -9.719 -59.697 6.285 1.00 46.91 914 GLY A CA 1
ATOM 7245 C C . GLY A 1 914 ? -9.782 -60.940 7.187 1.00 46.91 914 GLY A C 1
ATOM 7246 O O . GLY A 1 914 ? -8.767 -61.354 7.739 1.00 46.91 914 GLY A O 1
ATOM 7247 N N . ALA A 1 915 ? -10.946 -61.595 7.266 1.00 49.66 915 ALA A N 1
ATOM 7248 C CA . ALA A 1 915 ? -11.127 -62.855 7.991 1.00 49.66 915 ALA A CA 1
ATOM 7249 C C . ALA A 1 915 ? -10.644 -64.099 7.211 1.00 49.66 915 ALA A C 1
ATOM 7251 O O . ALA A 1 915 ? -10.505 -65.173 7.797 1.00 49.66 915 ALA A O 1
ATOM 7252 N N . LEU A 1 916 ? -10.368 -63.977 5.906 1.00 45.50 916 LEU A N 1
ATOM 7253 C CA . LEU A 1 916 ? -9.847 -65.059 5.060 1.00 45.50 916 LEU A CA 1
ATOM 7254 C C . LEU A 1 916 ? -8.311 -65.081 4.995 1.00 45.50 916 LEU A C 1
ATOM 7256 O O . LEU A 1 916 ? -7.743 -66.133 4.707 1.00 45.50 916 LEU A O 1
ATOM 7260 N N . VAL A 1 917 ? -7.633 -63.975 5.324 1.00 51.31 917 VAL A N 1
ATOM 7261 C CA . VAL A 1 917 ? -6.158 -63.884 5.348 1.00 51.31 917 VAL A CA 1
ATOM 7262 C C . VAL A 1 917 ? -5.508 -64.935 6.265 1.00 51.31 917 VAL A C 1
ATOM 7264 O O . VAL A 1 917 ? -4.576 -65.597 5.803 1.00 51.31 917 VAL A O 1
ATOM 7267 N N . PRO A 1 918 ? -6.006 -65.206 7.491 1.00 55.22 918 PRO A N 1
ATOM 7268 C CA . PRO A 1 918 ? -5.433 -66.257 8.333 1.00 55.22 918 PRO A CA 1
ATOM 7269 C C . PRO A 1 918 ? -5.620 -67.653 7.724 1.00 55.22 918 PRO A C 1
ATOM 7271 O O . PRO A 1 918 ? -4.712 -68.473 7.779 1.00 55.22 918 PRO A O 1
ATOM 7274 N N . ARG A 1 919 ? -6.764 -67.912 7.068 1.00 48.03 919 ARG A N 1
ATOM 7275 C CA . ARG A 1 919 ? -7.051 -69.195 6.400 1.00 48.03 919 ARG A CA 1
ATOM 7276 C C . ARG A 1 919 ? -6.170 -69.430 5.173 1.00 48.03 919 ARG A C 1
ATOM 7278 O O . ARG A 1 919 ? -5.727 -70.553 4.961 1.00 48.03 919 ARG A O 1
ATOM 7285 N N . PHE A 1 920 ? -5.880 -68.393 4.387 1.00 46.88 920 PHE A N 1
ATOM 7286 C CA . PHE A 1 920 ? -4.935 -68.494 3.270 1.00 46.88 920 PHE A CA 1
ATOM 7287 C C . PHE A 1 920 ? -3.491 -68.666 3.750 1.00 46.88 920 PHE A C 1
ATOM 7289 O O . PHE A 1 920 ? -2.755 -69.457 3.167 1.00 46.88 920 PHE A O 1
ATOM 7296 N N . GLN A 1 921 ? -3.094 -68.009 4.844 1.00 49.91 921 GLN A N 1
ATOM 7297 C CA . GLN A 1 921 ? -1.787 -68.240 5.468 1.00 49.91 921 GLN A CA 1
ATOM 7298 C C . GLN A 1 921 ? -1.648 -69.677 5.996 1.00 49.91 921 GLN A C 1
ATOM 7300 O O . GLN A 1 921 ? -0.583 -70.274 5.856 1.00 49.91 921 GLN A O 1
ATOM 7305 N N . GLU A 1 922 ? -2.725 -70.270 6.516 1.00 50.09 922 GLU A N 1
ATOM 7306 C CA . GLU A 1 922 ? -2.758 -71.668 6.967 1.00 50.09 922 GLU A CA 1
ATOM 7307 C C . GLU A 1 922 ? -2.666 -72.673 5.799 1.00 50.09 922 GLU A C 1
ATOM 7309 O O . GLU A 1 922 ? -1.996 -73.703 5.906 1.00 50.09 922 GLU A O 1
ATOM 7314 N N . ILE A 1 923 ? -3.285 -72.357 4.653 1.00 52.53 923 ILE A N 1
ATOM 7315 C CA . ILE A 1 923 ? -3.200 -73.156 3.417 1.00 52.53 923 ILE A CA 1
ATOM 7316 C C . ILE A 1 923 ? -1.793 -73.067 2.807 1.00 52.53 923 ILE A C 1
ATOM 7318 O O . ILE A 1 923 ? -1.199 -74.101 2.505 1.00 52.53 923 ILE A O 1
ATOM 7322 N N . ILE A 1 924 ? -1.212 -71.864 2.729 1.00 49.22 924 ILE A N 1
ATOM 7323 C CA . ILE A 1 924 ? 0.154 -71.647 2.224 1.00 49.22 924 ILE A CA 1
ATOM 7324 C C . ILE A 1 924 ? 1.192 -72.296 3.154 1.00 49.22 924 ILE A C 1
ATOM 7326 O O . ILE A 1 924 ? 2.184 -72.852 2.681 1.00 49.22 924 ILE A O 1
ATOM 7330 N N . ALA A 1 925 ? 0.970 -72.289 4.473 1.00 51.66 925 ALA A N 1
ATOM 7331 C CA . ALA A 1 925 ? 1.822 -73.003 5.423 1.00 51.66 925 ALA A CA 1
ATOM 7332 C C . ALA A 1 925 ? 1.730 -74.532 5.248 1.00 51.66 925 ALA A C 1
ATOM 7334 O O . ALA A 1 925 ? 2.753 -75.217 5.310 1.00 51.66 925 ALA A O 1
ATOM 7335 N N . ARG A 1 926 ? 0.536 -75.074 4.954 1.00 46.28 926 ARG A N 1
ATOM 7336 C CA . ARG A 1 926 ? 0.340 -76.501 4.627 1.00 46.28 926 ARG A CA 1
ATOM 7337 C C . ARG A 1 926 ? 0.965 -76.908 3.289 1.00 46.28 926 ARG A C 1
ATOM 7339 O O . ARG A 1 926 ? 1.444 -78.034 3.179 1.00 46.28 926 ARG A O 1
ATOM 7346 N N . GLU A 1 927 ? 1.005 -76.019 2.298 1.00 46.56 927 GLU A N 1
ATOM 7347 C CA . GLU A 1 927 ? 1.695 -76.256 1.020 1.00 46.56 927 GLU A CA 1
ATOM 7348 C C . GLU A 1 927 ? 3.219 -76.139 1.140 1.00 46.56 927 GLU A C 1
ATOM 7350 O O . GLU A 1 927 ? 3.939 -77.001 0.634 1.00 46.56 927 GLU A O 1
ATOM 7355 N N . LYS A 1 928 ? 3.735 -75.161 1.898 1.00 44.84 928 LYS A N 1
ATOM 7356 C CA . LYS A 1 928 ? 5.175 -75.070 2.203 1.00 44.84 928 LYS A CA 1
ATOM 7357 C C . LYS A 1 928 ? 5.685 -76.268 3.008 1.00 44.84 928 LYS A C 1
ATOM 7359 O O . LYS A 1 928 ? 6.813 -76.694 2.787 1.00 44.84 928 LYS A O 1
ATOM 7364 N N . ALA A 1 929 ? 4.855 -76.860 3.870 1.00 44.38 929 ALA A N 1
ATOM 7365 C CA . ALA A 1 929 ? 5.190 -78.097 4.576 1.00 44.38 929 ALA A CA 1
ATOM 7366 C C . ALA A 1 929 ? 5.198 -79.343 3.663 1.00 44.38 929 ALA A C 1
ATOM 7368 O O . ALA A 1 929 ? 5.912 -80.301 3.953 1.00 44.38 929 ALA A O 1
ATOM 7369 N N . LYS A 1 930 ? 4.454 -79.338 2.545 1.00 43.84 930 LYS A N 1
ATOM 7370 C CA . LYS A 1 930 ? 4.474 -80.424 1.545 1.00 43.84 930 LYS A CA 1
ATOM 7371 C C . LYS A 1 930 ? 5.656 -80.336 0.575 1.00 43.84 930 LYS A C 1
ATOM 7373 O O . LYS A 1 930 ? 6.133 -81.371 0.123 1.00 43.84 930 LYS A O 1
ATOM 7378 N N . ASN A 1 931 ? 6.178 -79.138 0.319 1.00 41.22 931 ASN A N 1
ATOM 7379 C CA . ASN A 1 931 ? 7.267 -78.919 -0.641 1.00 41.22 931 ASN A CA 1
ATOM 7380 C C . ASN A 1 931 ? 8.685 -79.097 -0.058 1.00 41.22 931 ASN A C 1
ATOM 7382 O O . ASN A 1 931 ? 9.667 -78.801 -0.732 1.00 41.22 931 ASN A O 1
ATOM 7386 N N . HIS A 1 932 ? 8.816 -79.620 1.168 1.00 40.62 932 HIS A N 1
ATOM 7387 C CA . HIS A 1 932 ? 10.109 -80.010 1.753 1.00 40.62 932 HIS A CA 1
ATOM 7388 C C . HIS A 1 932 ? 10.493 -81.484 1.517 1.00 40.62 932 HIS A C 1
ATOM 7390 O O . HIS A 1 932 ? 11.510 -81.944 2.026 1.00 40.62 932 HIS A O 1
ATOM 7396 N N . PHE A 1 933 ? 9.730 -82.213 0.697 1.00 39.44 933 PHE A N 1
ATOM 7397 C CA . PHE A 1 933 ? 10.050 -83.575 0.266 1.00 39.44 933 PHE A CA 1
ATOM 7398 C C . PHE A 1 933 ? 9.921 -83.715 -1.256 1.00 39.44 933 PHE A C 1
ATOM 7400 O O . PHE A 1 933 ? 8.926 -84.236 -1.740 1.00 39.44 933 PHE A O 1
ATOM 7407 N N . HIS A 1 934 ? 10.930 -83.263 -2.001 1.00 35.22 934 HIS A N 1
ATOM 7408 C CA . HIS A 1 934 ? 11.533 -83.942 -3.165 1.00 35.22 934 HIS A CA 1
ATOM 7409 C C . HIS A 1 934 ? 12.389 -82.941 -3.944 1.00 35.22 934 HIS A C 1
ATOM 7411 O O . HIS A 1 934 ? 11.896 -81.937 -4.450 1.00 35.22 934 HIS A O 1
ATOM 7417 N N . GLY A 1 935 ? 13.687 -83.228 -4.017 1.00 32.22 935 GLY A N 1
ATOM 7418 C CA . GLY A 1 935 ? 14.598 -82.567 -4.938 1.00 32.22 935 GLY A CA 1
ATOM 7419 C C . GLY A 1 935 ? 14.613 -83.236 -6.313 1.00 32.22 935 GLY A C 1
ATOM 7420 O O . GLY A 1 935 ? 14.106 -84.346 -6.472 1.00 32.22 935 GLY A O 1
ATOM 7421 N N . SER A 1 936 ? 15.310 -82.559 -7.232 1.00 28.22 936 SER A N 1
ATOM 7422 C CA . SER A 1 936 ? 16.002 -83.079 -8.426 1.00 28.22 936 SER A CA 1
ATOM 7423 C C . SER A 1 936 ? 15.462 -82.629 -9.797 1.00 28.22 936 SER A C 1
ATOM 7425 O O . SER A 1 936 ? 14.381 -83.025 -10.212 1.00 28.22 936 SER A O 1
ATOM 7427 N N . CYS A 1 937 ? 16.355 -81.923 -10.509 1.00 29.00 937 CYS A N 1
ATOM 7428 C CA . CYS A 1 937 ? 16.620 -81.902 -11.962 1.00 29.00 937 CYS A CA 1
ATOM 7429 C C . CYS A 1 937 ? 15.676 -81.190 -12.961 1.00 29.00 937 CYS A C 1
ATOM 7431 O O . CYS A 1 937 ? 14.612 -81.682 -13.315 1.00 29.00 937 CYS A O 1
ATOM 7433 N N . ASP A 1 938 ? 16.189 -80.067 -13.485 1.00 30.16 938 ASP A N 1
ATOM 7434 C CA . ASP A 1 938 ? 16.429 -79.692 -14.897 1.00 30.16 938 ASP A CA 1
ATOM 7435 C C . ASP A 1 938 ? 15.563 -80.290 -16.030 1.00 30.16 938 ASP A C 1
ATOM 7437 O O . ASP A 1 938 ? 15.721 -81.455 -16.388 1.00 30.16 938 ASP A O 1
ATOM 7441 N N . ASN A 1 939 ? 14.773 -79.446 -16.720 1.00 28.00 939 ASN A N 1
ATOM 7442 C CA . ASN A 1 939 ? 15.043 -78.979 -18.103 1.00 28.00 939 ASN A CA 1
ATOM 7443 C C . ASN A 1 939 ? 13.991 -77.938 -18.592 1.00 28.00 939 ASN A C 1
ATOM 7445 O O . ASN A 1 939 ? 12.912 -77.838 -18.005 1.00 28.00 939 ASN A O 1
ATOM 7449 N N . PRO A 1 940 ? 14.290 -77.139 -19.642 1.00 44.22 940 PRO A N 1
ATOM 7450 C CA . PRO A 1 940 ? 13.595 -75.896 -19.976 1.00 44.22 940 PRO A CA 1
ATOM 7451 C C . PRO A 1 940 ? 12.455 -76.074 -20.993 1.00 44.22 940 PRO A C 1
ATOM 7453 O O . PRO A 1 940 ? 12.373 -77.071 -21.704 1.00 44.22 940 PRO A O 1
ATOM 7456 N N . SER A 1 941 ? 11.652 -75.013 -21.122 1.00 29.73 941 SER A N 1
ATOM 7457 C CA . SER A 1 941 ? 10.520 -74.803 -22.041 1.00 29.73 941 SER A CA 1
ATOM 7458 C C . SER A 1 941 ? 9.173 -75.401 -21.607 1.00 29.73 941 SER A C 1
ATOM 7460 O O . SER A 1 941 ? 8.823 -76.535 -21.904 1.00 29.73 941 SER A O 1
ATOM 7462 N N . ASN A 1 942 ? 8.355 -74.565 -20.965 1.00 28.09 942 ASN A N 1
ATOM 7463 C CA . ASN A 1 942 ? 7.051 -74.237 -21.532 1.00 28.09 942 ASN A CA 1
ATOM 7464 C C . ASN A 1 942 ? 6.532 -72.917 -20.958 1.00 28.09 942 ASN A C 1
ATOM 7466 O O . ASN A 1 942 ? 6.372 -72.730 -19.755 1.00 28.09 942 ASN A O 1
ATOM 7470 N N . ASN A 1 943 ? 6.335 -71.990 -21.886 1.00 35.38 943 ASN A N 1
ATOM 7471 C CA . ASN A 1 943 ? 5.679 -70.710 -21.708 1.00 35.38 943 ASN A CA 1
ATOM 7472 C C . ASN A 1 943 ? 4.214 -70.899 -21.280 1.00 35.38 943 ASN A C 1
ATOM 7474 O O . ASN A 1 943 ? 3.600 -71.918 -21.583 1.00 35.38 943 ASN A O 1
ATOM 7478 N N . ILE A 1 944 ? 3.656 -69.817 -20.723 1.00 34.25 944 ILE A N 1
ATOM 7479 C CA . ILE A 1 944 ? 2.238 -69.588 -20.391 1.00 34.25 944 ILE A CA 1
ATOM 7480 C C . ILE A 1 944 ? 1.840 -70.115 -19.002 1.00 34.25 944 ILE A C 1
ATOM 7482 O O . ILE A 1 944 ? 1.249 -71.178 -18.903 1.00 34.25 944 ILE A O 1
ATOM 7486 N N . HIS A 1 945 ? 2.151 -69.357 -17.936 1.00 30.36 945 HIS A N 1
ATOM 7487 C CA . HIS A 1 945 ? 1.255 -69.117 -16.774 1.00 30.36 945 HIS A CA 1
ATOM 7488 C C . HIS A 1 945 ? 1.875 -68.275 -15.627 1.00 30.36 945 HIS A C 1
ATOM 7490 O O . HIS A 1 945 ? 1.462 -68.392 -14.477 1.00 30.36 945 HIS A O 1
ATOM 7496 N N . ALA A 1 946 ? 2.821 -67.368 -15.903 1.00 29.66 946 ALA A N 1
ATOM 7497 C CA . ALA A 1 946 ? 3.403 -66.494 -14.871 1.00 29.66 946 ALA A CA 1
ATOM 7498 C C . ALA A 1 946 ? 3.481 -65.016 -15.300 1.00 29.66 946 ALA A C 1
ATOM 7500 O O . ALA A 1 946 ? 4.543 -64.406 -15.267 1.00 29.66 946 ALA A O 1
ATOM 7501 N N . SER A 1 947 ? 2.357 -64.424 -15.724 1.00 31.02 947 SER A N 1
ATOM 7502 C CA . SER A 1 947 ? 2.289 -62.984 -16.048 1.00 31.02 947 SER A CA 1
ATOM 7503 C C . SER A 1 947 ? 1.020 -62.284 -15.539 1.00 31.02 947 SER A C 1
ATOM 7505 O O . SER A 1 947 ? 0.563 -61.317 -16.132 1.00 31.02 947 SER A O 1
ATOM 7507 N N . LEU A 1 948 ? 0.412 -62.735 -14.434 1.00 29.47 948 LEU A N 1
ATOM 7508 C CA . LEU A 1 948 ? -0.792 -62.045 -13.940 1.00 29.47 948 LEU A CA 1
ATOM 7509 C C . LEU A 1 948 ? -0.990 -62.018 -12.420 1.00 29.47 948 LEU A C 1
ATOM 7511 O O . LEU A 1 948 ? -2.117 -61.915 -11.953 1.00 29.47 948 LEU A O 1
ATOM 7515 N N . ILE A 1 949 ? 0.094 -62.062 -11.639 1.00 31.77 949 ILE A N 1
ATOM 7516 C CA . ILE A 1 949 ? 0.040 -61.792 -10.188 1.00 31.77 949 ILE A CA 1
ATOM 7517 C C . ILE A 1 949 ? 1.230 -60.917 -9.767 1.00 31.77 949 ILE A C 1
ATOM 7519 O O . ILE A 1 949 ? 1.964 -61.245 -8.849 1.00 31.77 949 ILE A O 1
ATOM 7523 N N . ILE A 1 950 ? 1.456 -59.808 -10.475 1.00 32.56 950 ILE A N 1
ATOM 7524 C CA . ILE A 1 950 ? 2.134 -58.618 -9.932 1.00 32.56 950 ILE A CA 1
ATOM 7525 C C . ILE A 1 950 ? 1.454 -57.406 -10.572 1.00 32.56 950 ILE A C 1
ATOM 7527 O O . ILE A 1 950 ? 1.955 -56.827 -11.530 1.00 32.56 950 ILE A O 1
ATOM 7531 N N . LYS A 1 951 ? 0.241 -57.106 -10.109 1.00 33.09 951 LYS A N 1
ATOM 7532 C CA . LYS A 1 951 ? -0.410 -55.788 -10.170 1.00 33.09 951 LYS A CA 1
ATOM 7533 C C . LYS A 1 951 ? -1.736 -55.897 -9.420 1.00 33.09 951 LYS A C 1
ATOM 7535 O O . LYS A 1 951 ? -2.771 -56.136 -10.031 1.00 33.09 951 LYS A O 1
ATOM 7540 N N . PHE A 1 952 ? -1.662 -55.795 -8.097 1.00 29.34 952 PHE A N 1
ATOM 7541 C CA . PHE A 1 952 ? -2.707 -55.234 -7.245 1.00 29.34 952 PHE A CA 1
ATOM 7542 C C . PHE A 1 952 ? -2.086 -54.744 -5.944 1.00 29.34 952 PHE A C 1
ATOM 7544 O O . PHE A 1 952 ? -1.257 -55.499 -5.386 1.00 29.34 952 PHE A O 1
#

InterPro domains:
  IPR012340 Nucleic acid-binding, OB-fold [G3DSA:2.40.50.140] (97-205)
  IPR012340 Nucleic acid-binding, OB-fold [G3DSA:2.40.50.140] (218-344)
  IPR012340 Nucleic acid-binding, OB-fold [G3DSA:2.40.50.140] (367-522)
  IPR012340 Nucleic acid-binding, OB-fold [SSF50249] (107-206)
  IPR012340 Nucleic acid-binding, OB-fold [SSF50249] (226-341)
  IPR012340 Nucleic acid-binding, OB-fold [SSF50249] (383-513)
  IPR013955 Replication factor A, C-terminal [PF08646] (394-513)